Protein AF-A0AA36MLL5-F1 (afdb_monomer)

Nearest PDB structures (foldseek):
  4iwx-assembly1_A  TM=6.336E-01  e=2.672E-07  Escherichia coli K-12
  5k2m-assembly1_A  TM=6.407E-01  e=1.748E-05  Thermococcus kodakarensis KOD1
  7qyr-assembly2_E  TM=7.184E-01  e=5.346E-04  Pseudomonas aeruginosa PAO1
  8xzv-assembly1_J  TM=2.670E-01  e=4.026E-01  Spinacia oleracea
  8r6s-assembly1_Q  TM=3.166E-01  e=1.329E+00  Sinapis alba

Secondary structure (DSSP, 8-state):
-GGGT-SSSPPPSS-EEEEEE-SPTT--TTSPPEEEEEEE-SS---GGGGGGS--SS-TT--GGGS-HHHHHHHHHHHHHHHHHHHHHHTTTTPPPPP-TTPPP--S--TTPPPPPSS-S-EEEEEEE--TTSGGGSTTB-TTSSBTTHHHHHHHHHHTT-EEEEEEE----EEEEEEETTEEEEEEEEEPPTT-SS--TTTT-EEEEE-TT-GGGHHHHHHIIIIIHHHHHHHTT-TTSPPPSSEEEEEEE-SPTT--TTS--EEEEEEE-SS---GGGGGGS--SS-TT--GGGS-HHHHHHHHHHHHHHHHHHHHHHHTT----EEEEEEETTEEEEEEEEEPPTT-S---TTTT-EEEEE-TT-GGGHHHHHHIIIIIGGGSSSSSS--SS---S--EEEEEE-SPTT--TTTPPEEE-----TB---GGGGGG---TT-TT--GGGS-HHHHHHHHHHHHHHHHHHHHH-----SS-S----TTS---SS--TTPPPPPSS-SSEEEEEE---TTSGGGSTTB-TTSSBTTHHHHHHHHHHTT-EEEEEE--GGGHHHHHHHHTT-SEEEEE--TTHHHHTT--HHHHHHHHHHHHHTT-EEES-HHHHHHHSSTHHHHHTTTSTTS-TT-EEE-SHHHHHHHHHHHHTTS-EEEEESS-STTTTEEEEEETT----SSTTS----TTPEEEEEETTT--EEEEEHHHHHHHHHH-S-TTS----SSS---TTTT-GGGT--EEEEE--GGGGT-EEEEEESSSSEEEEEEEEPPTT-----TTTTPEEEE--TT-GGGTTHHHHIIIIIHHHHHHHTT-TTSPPPSSEEEEEEE-SPTT--TTT--EEEEEEE-S--B-GGGGGGS--TT-----

pLDDT: mean 73.77, std 16.88, range [24.81, 98.19]

InterPro domains:
  IPR049212 Domain of unknown function DUF6815 [PF20668] (2-45)
  IPR049212 Domain of unknown function DUF6815 [PF20668] (171-276)
  IPR049212 Domain of unknown function DUF6815 [PF20668] (327-431)
  IPR049212 Domain of unknown function DUF6815 [PF20668] (759-864)

Mean predicted aligned error: 20.18 Å

Structure (mmCIF, N/CA/C/O backbone):
data_AF-A0AA36MLL5-F1
#
_entry.id   AF-A0AA36MLL5-F1
#
loop_
_atom_site.group_PDB
_atom_site.id
_atom_site.type_symbol
_atom_site.label_atom_id
_atom_site.label_alt_id
_atom_site.label_comp_id
_atom_site.label_asym_id
_atom_site.label_entity_id
_atom_site.label_seq_id
_atom_site.pdbx_PDB_ins_code
_atom_site.Cartn_x
_atom_site.Cartn_y
_atom_site.Cartn_z
_atom_site.occupancy
_atom_site.B_iso_or_equiv
_atom_site.auth_seq_id
_atom_site.auth_comp_id
_atom_site.auth_asym_id
_atom_site.auth_atom_id
_atom_site.pdbx_PDB_model_num
ATOM 1 N N . MET A 1 1 ? 9.397 5.121 -39.415 1.00 57.44 1 MET A N 1
ATOM 2 C CA . MET A 1 1 ? 10.504 4.122 -39.312 1.00 57.44 1 MET A CA 1
ATOM 3 C C . MET A 1 1 ? 10.591 3.457 -37.919 1.00 57.44 1 MET A C 1
ATOM 5 O O . MET A 1 1 ? 11.391 3.880 -37.089 1.00 57.44 1 MET A O 1
ATOM 9 N N . PRO A 1 2 ? 9.836 2.373 -37.641 1.00 51.09 2 PRO A N 1
ATOM 10 C CA . PRO A 1 2 ? 9.684 1.831 -36.278 1.00 51.09 2 PRO A CA 1
ATOM 11 C C . PRO A 1 2 ? 10.965 1.337 -35.586 1.00 51.09 2 PRO A C 1
ATOM 13 O O . PRO A 1 2 ? 11.156 1.603 -34.405 1.00 51.09 2 PRO A O 1
ATOM 16 N N . SER A 1 3 ? 11.871 0.660 -36.302 1.00 56.84 3 SER A N 1
ATOM 17 C CA . SER A 1 3 ? 13.106 0.094 -35.722 1.00 56.84 3 SER A CA 1
ATOM 18 C C . SER A 1 3 ? 14.137 1.134 -35.260 1.00 56.84 3 SER A C 1
ATOM 20 O O . SER A 1 3 ? 15.140 0.759 -34.667 1.00 56.84 3 SER A O 1
ATOM 22 N N . LEU A 1 4 ? 13.896 2.421 -35.532 1.00 52.97 4 LEU A N 1
ATOM 23 C CA . LEU A 1 4 ? 14.713 3.552 -35.079 1.00 52.97 4 LEU A CA 1
ATOM 24 C C . LEU A 1 4 ? 13.970 4.411 -34.035 1.00 52.97 4 LEU A C 1
ATOM 26 O O . LEU A 1 4 ? 14.321 5.567 -33.835 1.00 52.97 4 LEU A O 1
ATOM 30 N N . GLY A 1 5 ? 12.883 3.905 -33.438 1.00 52.50 5 GLY A N 1
ATOM 31 C CA . GLY A 1 5 ? 12.001 4.655 -32.526 1.00 52.50 5 GLY A CA 1
ATOM 32 C C . GLY A 1 5 ? 11.088 5.676 -33.221 1.00 52.50 5 GLY A C 1
ATOM 33 O O . GLY A 1 5 ? 10.003 5.969 -32.733 1.00 52.50 5 GLY A O 1
ATOM 34 N N . LEU A 1 6 ? 11.477 6.148 -34.406 1.00 63.44 6 LEU A N 1
ATOM 35 C CA . LEU A 1 6 ? 10.752 7.104 -35.242 1.00 63.44 6 LEU A CA 1
ATOM 36 C C . LEU A 1 6 ? 9.537 6.461 -35.938 1.00 63.44 6 LEU A C 1
ATOM 38 O O . LEU A 1 6 ? 9.470 6.457 -37.162 1.00 63.44 6 LEU A O 1
ATOM 42 N N . SER A 1 7 ? 8.609 5.837 -35.209 1.00 63.00 7 SER A N 1
ATOM 43 C CA . SER A 1 7 ? 7.493 5.047 -35.766 1.00 63.00 7 SER A CA 1
ATOM 44 C C . SER A 1 7 ? 6.672 5.802 -36.817 1.00 63.00 7 SER A C 1
ATOM 46 O O . SER A 1 7 ? 6.524 5.281 -37.927 1.00 63.00 7 SER A O 1
ATOM 48 N N . GLU A 1 8 ? 6.225 7.016 -36.491 1.00 62.00 8 GLU A N 1
ATOM 49 C CA . GLU A 1 8 ? 5.323 7.842 -37.310 1.00 62.00 8 GLU A CA 1
ATOM 50 C C . GLU A 1 8 ? 6.037 8.648 -38.411 1.00 62.00 8 GLU A C 1
ATOM 52 O O . GLU A 1 8 ? 5.407 9.028 -39.397 1.00 62.00 8 GLU A O 1
ATOM 57 N N . GLU A 1 9 ? 7.357 8.839 -38.311 1.00 61.53 9 GLU A N 1
ATOM 58 C CA . GLU A 1 9 ? 8.131 9.549 -39.337 1.00 61.53 9 GLU A CA 1
ATOM 59 C C . GLU A 1 9 ? 8.191 8.763 -40.664 1.00 61.53 9 GLU A C 1
ATOM 61 O O . GLU A 1 9 ? 8.506 7.553 -40.667 1.00 61.53 9 GLU A O 1
ATOM 66 N N . PRO A 1 10 ? 7.968 9.433 -41.815 1.00 63.09 10 PRO A N 1
ATOM 67 C CA . PRO A 1 10 ? 8.173 8.835 -43.125 1.00 63.09 10 PRO A CA 1
ATOM 68 C C . PRO A 1 10 ? 9.649 8.473 -43.340 1.00 63.09 10 PRO A C 1
ATOM 70 O O . PRO A 1 10 ? 10.565 9.069 -42.779 1.00 63.09 10 PRO A O 1
ATOM 73 N N . ILE A 1 11 ? 9.891 7.480 -44.196 1.00 66.25 11 ILE A N 1
ATOM 74 C CA . ILE A 1 11 ? 11.250 7.140 -44.639 1.00 66.25 11 ILE A CA 1
ATOM 75 C C . ILE A 1 11 ? 11.827 8.349 -45.408 1.00 66.25 11 ILE A C 1
ATOM 77 O O . ILE A 1 11 ? 11.098 8.912 -46.233 1.00 66.25 11 ILE A O 1
ATOM 81 N N . PRO A 1 12 ? 13.102 8.742 -45.194 1.00 71.50 12 PRO A N 1
ATOM 82 C CA . PRO A 1 12 ? 13.738 9.832 -45.926 1.00 71.50 12 PRO A CA 1
ATOM 83 C C . PRO A 1 12 ? 13.556 9.713 -47.442 1.00 71.50 12 PRO A C 1
ATOM 85 O O . PRO A 1 12 ? 13.657 8.627 -48.013 1.00 71.50 12 PRO A O 1
ATOM 88 N N . LEU A 1 13 ? 13.319 10.846 -48.109 1.00 70.81 13 LEU A N 1
ATOM 89 C CA . LEU A 1 13 ? 13.082 10.888 -49.559 1.00 70.81 13 LEU A CA 1
ATOM 90 C C . LEU A 1 13 ? 14.293 10.429 -50.388 1.00 70.81 13 LEU A C 1
ATOM 92 O O . LEU A 1 13 ? 14.116 9.979 -51.517 1.00 70.81 13 LEU A O 1
ATOM 96 N N . TRP A 1 14 ? 15.501 10.542 -49.834 1.00 75.50 14 TRP A N 1
ATOM 97 C CA . TRP A 1 14 ? 16.741 10.031 -50.412 1.00 75.50 14 TRP A CA 1
ATOM 98 C C . TRP A 1 14 ? 17.652 9.535 -49.289 1.00 75.50 14 TRP A C 1
ATOM 100 O O . TRP A 1 14 ? 17.809 10.207 -48.269 1.00 75.50 14 TRP A O 1
ATOM 110 N N . TRP A 1 15 ? 18.224 8.352 -49.476 1.00 75.25 15 TRP A N 1
ATOM 111 C CA . TRP A 1 15 ? 19.173 7.712 -48.570 1.00 75.25 15 TRP A CA 1
ATOM 112 C C . TRP A 1 15 ? 20.009 6.705 -49.359 1.00 75.25 15 TRP A C 1
ATOM 114 O O . TRP A 1 15 ? 19.580 6.215 -50.406 1.00 75.25 15 TRP A O 1
ATOM 124 N N . THR A 1 16 ? 21.198 6.394 -48.858 1.00 69.88 16 THR A N 1
ATOM 125 C CA . THR A 1 16 ? 22.040 5.298 -49.346 1.00 69.88 16 THR A CA 1
ATOM 126 C C . THR A 1 16 ? 22.376 4.371 -48.190 1.00 69.88 16 THR A C 1
ATOM 128 O O . THR A 1 16 ? 22.281 4.743 -47.018 1.00 69.88 16 THR A O 1
ATOM 131 N N . THR A 1 17 ? 22.757 3.139 -48.506 1.00 70.12 17 THR A N 1
ATOM 132 C CA . THR A 1 17 ? 23.301 2.224 -47.509 1.00 70.12 17 THR A CA 1
ATOM 133 C C . THR A 1 17 ? 24.376 1.362 -48.144 1.00 70.12 17 THR A C 1
ATOM 135 O O . THR A 1 17 ? 24.190 0.835 -49.244 1.00 70.12 17 THR A O 1
ATOM 138 N N . ASP A 1 18 ? 25.503 1.259 -47.453 1.00 72.62 18 ASP A N 1
ATOM 139 C CA . ASP A 1 18 ? 26.677 0.550 -47.931 1.00 72.62 18 ASP A CA 1
ATOM 140 C C . ASP A 1 18 ? 26.654 -0.865 -47.363 1.00 72.62 18 ASP A C 1
ATOM 142 O O . ASP A 1 18 ? 26.704 -1.076 -46.148 1.00 72.62 18 ASP A O 1
ATOM 146 N N . PHE A 1 19 ? 26.561 -1.845 -48.257 1.00 68.81 19 PHE A N 1
ATOM 147 C CA . PHE A 1 19 ? 26.582 -3.256 -47.905 1.00 68.81 19 PHE A CA 1
ATOM 148 C C . PHE A 1 19 ? 28.019 -3.783 -47.942 1.00 68.81 19 PHE A C 1
ATOM 150 O O . PHE A 1 19 ? 28.678 -3.750 -48.980 1.00 68.81 19 PHE A O 1
ATOM 157 N N . ILE A 1 20 ? 28.489 -4.317 -46.816 1.00 76.00 20 ILE A N 1
ATOM 158 C CA . ILE A 1 20 ? 29.790 -4.981 -46.688 1.00 76.00 20 ILE A CA 1
ATOM 159 C C . ILE A 1 20 ? 29.562 -6.494 -46.731 1.00 76.00 20 ILE A C 1
ATOM 161 O O . ILE A 1 20 ? 28.720 -7.022 -46.001 1.00 76.00 20 ILE A O 1
ATOM 165 N N . LEU A 1 21 ? 30.317 -7.206 -47.568 1.00 77.19 21 LEU A N 1
ATOM 166 C CA . LEU A 1 21 ? 30.275 -8.665 -47.614 1.00 77.19 21 LEU A CA 1
ATOM 167 C C . LEU A 1 21 ? 30.910 -9.243 -46.339 1.00 77.19 21 LEU A C 1
ATOM 169 O O . LEU A 1 21 ? 32.100 -9.066 -46.095 1.00 77.19 21 LEU A O 1
ATOM 173 N N . ALA A 1 22 ? 30.107 -9.939 -45.534 1.00 79.12 22 ALA A N 1
ATOM 174 C CA . ALA A 1 22 ? 30.521 -10.583 -44.287 1.00 79.12 22 ALA A CA 1
ATOM 175 C C . ALA A 1 22 ? 30.663 -12.115 -44.408 1.00 79.12 22 ALA A C 1
ATOM 177 O O . ALA A 1 22 ? 31.065 -12.773 -43.447 1.00 79.12 22 ALA A O 1
ATOM 178 N N . SER A 1 23 ? 30.340 -12.700 -45.568 1.00 81.31 23 SER A N 1
ATOM 179 C CA . SER A 1 23 ? 30.679 -14.098 -45.865 1.00 81.31 23 SER A CA 1
ATOM 180 C C . SER A 1 23 ? 32.154 -14.245 -46.281 1.00 81.31 23 SER A C 1
ATOM 182 O O . SER A 1 23 ? 32.697 -13.336 -46.907 1.00 81.31 23 SER A O 1
ATOM 184 N N . PRO A 1 24 ? 32.809 -15.387 -45.988 1.00 81.69 24 PRO A N 1
ATOM 185 C CA . PRO A 1 24 ? 34.177 -15.659 -46.432 1.00 81.69 24 PRO A CA 1
ATOM 186 C C . PRO A 1 24 ? 34.348 -15.620 -47.957 1.00 81.69 24 PRO A C 1
ATOM 188 O O . PRO A 1 24 ? 33.437 -15.983 -48.706 1.00 81.69 24 PRO A O 1
ATOM 191 N N . GLU A 1 25 ? 35.547 -15.258 -48.413 1.00 77.56 25 GLU A N 1
ATOM 192 C CA . GLU A 1 25 ? 35.915 -15.275 -49.832 1.00 77.56 25 GLU A CA 1
ATOM 193 C C . GLU A 1 25 ? 35.703 -16.674 -50.446 1.00 77.56 25 GLU A C 1
ATOM 195 O O . GLU A 1 25 ? 36.089 -17.691 -49.867 1.00 77.56 25 GLU A O 1
ATOM 200 N N . GLY A 1 26 ? 35.049 -16.729 -51.611 1.00 72.56 26 GLY A N 1
ATOM 201 C CA . GLY A 1 26 ? 34.653 -17.983 -52.265 1.00 72.56 26 GLY A CA 1
ATOM 202 C C . GLY A 1 26 ? 33.299 -18.559 -51.824 1.00 72.56 26 GLY A C 1
ATOM 203 O O . GLY A 1 26 ? 32.918 -19.626 -52.307 1.00 72.56 26 GLY A O 1
ATOM 204 N N . THR A 1 27 ? 32.548 -17.875 -50.952 1.00 78.25 27 THR A N 1
ATOM 205 C CA . THR A 1 27 ? 31.137 -18.217 -50.683 1.00 78.25 27 THR A CA 1
ATOM 206 C C . THR A 1 27 ? 30.286 -18.021 -51.953 1.00 78.25 27 THR A C 1
ATOM 208 O O . THR A 1 27 ? 30.469 -17.018 -52.640 1.00 78.25 27 THR A O 1
ATOM 211 N N . PRO A 1 28 ? 29.352 -18.932 -52.292 1.00 83.81 28 PRO A N 1
ATOM 212 C CA . PRO A 1 28 ? 28.416 -18.731 -53.401 1.00 83.81 28 PRO A CA 1
ATOM 213 C C . PRO A 1 28 ? 27.522 -17.496 -53.208 1.00 83.81 28 PRO A C 1
ATOM 215 O O . PRO A 1 28 ? 27.044 -17.256 -52.102 1.00 83.81 28 PRO A O 1
ATOM 218 N N . ALA A 1 29 ? 27.240 -16.751 -54.283 1.00 78.75 29 ALA A N 1
ATOM 219 C CA . ALA A 1 29 ? 26.487 -15.488 -54.236 1.00 78.75 29 ALA A CA 1
ATOM 220 C C . ALA A 1 29 ? 25.054 -15.610 -53.665 1.00 78.75 29 ALA A C 1
ATOM 222 O O . ALA A 1 29 ? 24.522 -14.656 -53.107 1.00 78.75 29 ALA A O 1
ATOM 223 N N . ASP A 1 30 ? 24.429 -16.787 -53.757 1.00 82.06 30 ASP A N 1
ATOM 224 C CA . ASP A 1 30 ? 23.133 -17.115 -53.139 1.00 82.06 30 ASP A CA 1
ATOM 225 C C . ASP A 1 30 ? 23.214 -17.360 -51.617 1.00 82.06 30 ASP A C 1
ATOM 227 O O . ASP A 1 30 ? 22.189 -17.447 -50.940 1.00 82.06 30 ASP A O 1
ATOM 231 N N . GLN A 1 31 ? 24.430 -17.475 -51.079 1.00 76.06 31 GLN A N 1
ATOM 232 C CA . GLN A 1 31 ? 24.758 -17.762 -49.677 1.00 76.06 31 GLN A CA 1
ATOM 233 C C . GLN A 1 31 ? 25.617 -16.652 -49.039 1.00 76.06 31 GLN A C 1
ATOM 235 O O . GLN A 1 31 ? 26.022 -16.752 -47.875 1.00 76.06 31 GLN A O 1
ATOM 240 N N . GLU A 1 32 ? 25.891 -15.577 -49.780 1.00 85.38 32 GLU A N 1
ATOM 241 C CA . GLU A 1 32 ? 26.564 -14.389 -49.272 1.00 85.38 32 GLU A CA 1
ATOM 242 C C . GLU A 1 32 ? 25.701 -13.653 -48.242 1.00 85.38 32 GLU A C 1
ATOM 244 O O . GLU A 1 32 ? 24.533 -13.333 -48.468 1.00 85.38 32 GLU A O 1
ATOM 249 N N . LYS A 1 33 ? 26.303 -13.342 -47.094 1.00 78.62 33 LYS A N 1
ATOM 250 C CA . LYS A 1 33 ? 25.705 -12.509 -46.056 1.00 78.62 33 LYS A CA 1
ATOM 251 C C . LYS A 1 33 ? 26.320 -11.127 -46.137 1.00 78.62 33 LYS A C 1
ATOM 253 O O . LYS A 1 33 ? 27.517 -10.963 -45.920 1.00 78.62 33 LYS A O 1
ATOM 258 N N . TRP A 1 34 ? 25.479 -10.147 -46.419 1.00 80.31 34 TRP A N 1
ATOM 259 C CA . TRP A 1 34 ? 25.851 -8.744 -46.487 1.00 80.31 34 TRP A CA 1
ATOM 260 C C . TRP A 1 34 ? 25.359 -8.034 -45.222 1.00 80.31 34 TRP A C 1
ATOM 262 O O . TRP A 1 34 ? 24.202 -8.195 -44.831 1.00 80.31 34 TRP A O 1
ATOM 272 N N . ILE A 1 35 ? 26.239 -7.279 -44.567 1.00 75.69 35 ILE A N 1
ATOM 273 C CA . ILE A 1 35 ? 25.899 -6.424 -43.422 1.00 75.69 35 ILE A CA 1
ATOM 274 C C . ILE A 1 35 ? 25.800 -4.972 -43.882 1.00 75.69 35 ILE A C 1
ATOM 276 O O . ILE A 1 35 ? 26.532 -4.552 -44.775 1.00 75.69 35 ILE A O 1
ATOM 280 N N . VAL A 1 36 ? 24.915 -4.195 -43.262 1.00 64.75 36 VAL A N 1
ATOM 281 C CA . VAL A 1 36 ? 24.916 -2.736 -43.421 1.00 64.75 36 VAL A CA 1
ATOM 282 C C . VAL A 1 36 ? 26.125 -2.183 -42.668 1.00 64.75 36 VAL A C 1
ATOM 284 O O . VAL A 1 36 ? 26.209 -2.340 -41.452 1.00 64.75 36 VAL A O 1
ATOM 287 N N . GLY A 1 37 ? 27.064 -1.577 -43.395 1.00 57.53 37 GLY A N 1
ATOM 288 C CA . GLY A 1 37 ? 28.205 -0.856 -42.830 1.00 57.53 37 GLY A CA 1
ATOM 289 C C . GLY A 1 37 ? 27.846 0.586 -42.478 1.00 57.53 37 GLY A C 1
ATOM 290 O O . GLY A 1 37 ? 28.090 1.028 -41.360 1.00 57.53 37 GLY A O 1
ATOM 291 N N . GLU A 1 38 ? 27.198 1.289 -43.409 1.00 67.00 38 GLU A N 1
ATOM 292 C CA . GLU A 1 38 ? 26.656 2.635 -43.199 1.00 67.00 38 GLU A CA 1
ATOM 293 C C . GLU A 1 38 ? 25.215 2.715 -43.727 1.00 67.00 38 GLU A C 1
ATOM 295 O O . GLU A 1 38 ? 24.872 2.112 -44.746 1.00 67.00 38 GLU A O 1
ATOM 300 N N . PHE A 1 39 ? 24.361 3.475 -43.042 1.00 62.69 39 PHE A N 1
ATOM 301 C CA . PHE A 1 39 ? 23.062 3.923 -43.543 1.00 62.69 39 PHE A CA 1
ATOM 302 C C . PHE A 1 39 ? 23.027 5.442 -43.412 1.00 62.69 39 PHE A C 1
ATOM 304 O O . PHE A 1 39 ? 23.179 5.965 -42.308 1.00 62.69 39 PHE A O 1
ATOM 311 N N . ASN A 1 40 ? 22.843 6.149 -44.524 1.00 65.06 40 ASN A N 1
ATOM 312 C CA . ASN A 1 40 ? 23.022 7.593 -44.571 1.00 65.06 40 ASN A CA 1
ATOM 313 C C . ASN A 1 40 ? 21.863 8.279 -45.306 1.00 65.06 40 ASN A C 1
ATOM 315 O O . ASN A 1 40 ? 21.442 7.852 -46.379 1.00 65.06 40 ASN A O 1
ATOM 319 N N . CYS A 1 41 ? 21.344 9.361 -44.726 1.00 60.72 41 CYS A N 1
ATOM 320 C CA . CYS A 1 41 ? 20.307 10.215 -45.309 1.00 60.72 41 CYS A CA 1
ATOM 321 C C . CYS A 1 41 ? 20.654 11.717 -45.252 1.00 60.72 41 CYS A C 1
ATOM 323 O O . CYS A 1 41 ? 19.805 12.558 -45.547 1.00 60.72 41 CYS A O 1
ATOM 325 N N . SER A 1 42 ? 21.891 12.078 -44.891 1.00 57.25 42 SER A N 1
ATOM 326 C CA . SER A 1 42 ? 22.390 13.454 -44.842 1.00 57.25 42 SER A CA 1
ATOM 327 C C . SER A 1 42 ? 23.550 13.631 -45.827 1.00 57.25 42 SER A C 1
ATOM 329 O O . SER A 1 42 ? 24.522 12.887 -45.838 1.00 57.25 42 SER A O 1
ATOM 331 N N . CYS A 1 43 ? 23.445 14.616 -46.722 1.00 57.38 43 CYS A N 1
ATOM 332 C CA . CYS A 1 43 ? 24.459 14.882 -47.756 1.00 57.38 43 CYS A CA 1
ATOM 333 C C . CYS A 1 43 ? 24.792 13.699 -48.703 1.00 57.38 43 CYS A C 1
ATOM 335 O O . CYS A 1 43 ? 25.788 13.768 -49.428 1.00 57.38 43 CYS A O 1
ATOM 337 N N . VAL A 1 44 ? 23.927 12.683 -48.792 1.00 63.69 44 VAL A N 1
ATOM 338 C CA . VAL A 1 44 ? 23.941 11.619 -49.818 1.00 63.69 44 VAL A CA 1
ATOM 339 C C . VAL A 1 44 ? 23.685 12.174 -51.224 1.00 63.69 44 VAL A C 1
ATOM 341 O O . VAL A 1 44 ? 22.854 13.067 -51.403 1.00 63.69 44 VAL A O 1
ATOM 344 N N . GLY A 1 45 ? 24.446 11.734 -52.230 1.00 69.06 45 GLY A N 1
ATOM 345 C CA . GLY A 1 45 ? 24.520 12.399 -53.544 1.00 69.06 45 GLY A CA 1
ATOM 346 C C . GLY A 1 45 ? 24.120 11.536 -54.739 1.00 69.06 45 GLY A C 1
ATOM 347 O O . GLY A 1 45 ? 24.236 10.314 -54.692 1.00 69.06 45 GLY A O 1
ATOM 348 N N . ILE A 1 46 ? 23.686 12.164 -55.837 1.00 78.81 46 ILE A N 1
ATOM 349 C CA . ILE A 1 46 ? 23.536 11.465 -57.125 1.00 78.81 46 ILE A CA 1
ATOM 350 C C . ILE A 1 46 ? 24.913 11.342 -57.788 1.00 78.81 46 ILE A C 1
ATOM 352 O O . ILE A 1 46 ? 25.396 12.290 -58.409 1.00 78.81 46 ILE A O 1
ATOM 356 N N . SER A 1 47 ? 25.532 10.159 -57.736 1.00 80.12 47 SER A N 1
ATOM 357 C CA . SER A 1 47 ? 26.868 9.918 -58.312 1.00 80.12 47 SER A CA 1
ATOM 358 C C . SER A 1 47 ? 26.959 10.235 -59.814 1.00 80.12 47 SER A C 1
ATOM 360 O O . SER A 1 47 ? 28.008 10.660 -60.291 1.00 80.12 47 SER A O 1
ATOM 362 N N . LYS A 1 48 ? 25.855 10.108 -60.564 1.00 84.06 48 LYS A N 1
ATOM 363 C CA . LYS A 1 48 ? 25.785 10.491 -61.987 1.00 84.06 48 LYS A CA 1
ATOM 364 C C . LYS A 1 48 ? 25.965 11.997 -62.239 1.00 84.06 48 LYS A C 1
ATOM 366 O O . LYS A 1 48 ? 26.357 12.392 -63.329 1.00 84.06 48 LYS A O 1
ATOM 371 N N . CYS A 1 49 ? 25.768 12.842 -61.227 1.00 84.38 49 CYS A N 1
ATOM 372 C CA . CYS A 1 49 ? 25.999 14.285 -61.311 1.00 84.38 49 CYS A CA 1
ATOM 373 C C . CYS A 1 49 ? 27.450 14.702 -60.987 1.00 84.38 49 CYS A C 1
ATOM 375 O O . CYS A 1 49 ? 27.760 15.889 -61.057 1.00 84.38 49 CYS A O 1
ATOM 377 N N . LEU A 1 50 ? 28.363 13.771 -60.660 1.00 82.81 50 LEU A N 1
ATOM 378 C CA . LEU A 1 50 ? 29.747 14.086 -60.251 1.00 82.81 50 LEU A CA 1
ATOM 379 C C . LEU A 1 50 ? 30.601 14.791 -61.324 1.00 82.81 50 LEU A C 1
ATOM 381 O O . LEU A 1 50 ? 31.661 15.322 -60.998 1.00 82.81 50 LEU A O 1
ATOM 385 N N . ALA A 1 51 ? 30.157 14.831 -62.582 1.00 83.38 51 ALA A N 1
ATOM 386 C CA . ALA A 1 51 ? 30.783 15.646 -63.626 1.00 83.38 51 ALA A CA 1
ATOM 387 C C . ALA A 1 51 ? 30.551 17.163 -63.437 1.00 83.38 51 ALA A C 1
ATOM 389 O O . ALA A 1 51 ? 31.326 17.965 -63.946 1.00 83.38 51 ALA A O 1
ATOM 390 N N . ALA A 1 52 ? 29.530 17.561 -62.667 1.00 80.94 52 ALA A N 1
ATOM 391 C CA . ALA A 1 52 ? 29.252 18.956 -62.314 1.00 80.94 52 ALA A CA 1
ATOM 392 C C . ALA A 1 52 ? 29.997 19.443 -61.055 1.00 80.94 52 ALA A C 1
ATOM 394 O O . ALA A 1 52 ? 29.868 20.612 -60.684 1.00 80.94 52 ALA A O 1
ATOM 395 N N . TYR A 1 53 ? 30.735 18.570 -60.367 1.00 81.25 53 TYR A N 1
ATOM 396 C CA . TYR A 1 53 ? 31.483 18.903 -59.155 1.00 81.25 53 TYR A CA 1
ATOM 397 C C . TYR A 1 53 ? 32.841 19.539 -59.499 1.00 81.25 53 TYR A C 1
ATOM 399 O O . TYR A 1 53 ? 33.630 18.951 -60.239 1.00 81.25 53 TYR A O 1
ATOM 407 N N . CYS A 1 54 ? 33.121 20.727 -58.950 1.00 73.69 54 CYS A N 1
ATOM 408 C CA . CYS A 1 54 ? 34.381 21.436 -59.175 1.00 73.69 54 CYS A CA 1
ATOM 409 C C . CYS A 1 54 ? 35.567 20.761 -58.477 1.00 73.69 54 CYS A C 1
ATOM 411 O O . CYS A 1 54 ? 35.572 20.598 -57.258 1.00 73.69 54 CYS A O 1
ATOM 413 N N . LYS A 1 55 ? 36.614 20.475 -59.253 1.00 76.00 55 LYS A N 1
ATOM 414 C CA . LYS A 1 55 ? 37.916 19.971 -58.788 1.00 76.00 55 LYS A CA 1
ATOM 415 C C . LYS A 1 55 ? 39.033 20.884 -59.299 1.00 76.00 55 LYS A C 1
ATOM 417 O O . LYS A 1 55 ? 38.784 21.748 -60.139 1.00 76.00 55 LYS A O 1
ATOM 422 N N . ASP A 1 56 ? 40.265 20.673 -58.844 1.00 74.88 56 ASP A N 1
ATOM 423 C CA . ASP A 1 56 ? 41.418 21.505 -59.228 1.00 74.88 56 ASP A CA 1
ATOM 424 C C . ASP A 1 56 ? 41.727 21.471 -60.739 1.00 74.88 56 ASP A C 1
ATOM 426 O O . ASP A 1 56 ? 42.176 22.468 -61.305 1.00 74.88 56 ASP A O 1
ATOM 430 N N . ASP A 1 57 ? 41.449 20.347 -61.408 1.00 76.69 57 ASP A N 1
ATOM 431 C CA . ASP A 1 57 ? 41.596 20.162 -62.861 1.00 76.69 57 ASP A CA 1
ATOM 432 C C . ASP A 1 57 ? 40.384 20.661 -63.672 1.00 76.69 57 ASP A C 1
ATOM 434 O O . ASP A 1 57 ? 40.501 20.999 -64.851 1.00 76.69 57 ASP A O 1
ATOM 438 N N . THR A 1 58 ? 39.220 20.748 -63.028 1.00 76.12 58 THR A N 1
ATOM 439 C CA . THR A 1 58 ? 37.919 21.098 -63.611 1.00 76.12 58 THR A CA 1
ATOM 440 C C . THR A 1 58 ? 37.213 22.206 -62.800 1.00 76.12 58 THR A C 1
ATOM 442 O O . THR A 1 58 ? 36.046 22.076 -62.422 1.00 76.12 58 THR A O 1
ATOM 445 N N . PRO A 1 59 ? 37.872 23.357 -62.537 1.00 77.81 59 PRO A N 1
ATOM 446 C CA . PRO A 1 59 ? 37.394 24.352 -61.568 1.00 77.81 59 PRO A CA 1
ATOM 447 C C . PRO A 1 59 ? 36.136 25.116 -62.007 1.00 77.81 59 PRO A C 1
ATOM 449 O O . PRO A 1 59 ? 35.535 25.821 -61.199 1.00 77.81 59 PRO A O 1
ATOM 452 N N . GLN A 1 60 ? 35.733 25.002 -63.276 1.00 78.94 60 GLN A N 1
ATOM 453 C CA . GLN A 1 60 ? 34.513 25.614 -63.820 1.00 78.94 60 GLN A CA 1
ATOM 454 C C . GLN A 1 60 ? 33.388 24.597 -64.082 1.00 78.94 60 GLN A C 1
ATOM 456 O O . GLN A 1 60 ? 32.405 24.950 -64.730 1.00 78.94 60 GLN A O 1
ATOM 461 N N . ALA A 1 61 ? 33.509 23.363 -63.573 1.00 81.50 61 ALA A N 1
ATOM 462 C CA . ALA A 1 61 ? 32.489 22.327 -63.720 1.00 81.50 61 ALA A CA 1
ATOM 463 C C . ALA A 1 61 ? 31.093 22.805 -63.276 1.00 81.50 61 ALA A C 1
ATOM 465 O O . ALA A 1 61 ? 30.925 23.617 -62.353 1.00 81.50 61 ALA A O 1
ATOM 466 N N . SER A 1 62 ? 30.077 22.332 -63.988 1.00 81.69 62 SER A N 1
ATOM 467 C CA . SER A 1 62 ? 28.708 22.815 -63.888 1.00 81.69 62 SER A CA 1
ATOM 468 C C . SER A 1 62 ? 27.702 21.738 -64.296 1.00 81.69 62 SER A C 1
ATOM 470 O O . SER A 1 62 ? 28.044 20.716 -64.884 1.00 81.69 62 SER A O 1
ATOM 472 N N . PHE A 1 63 ? 26.417 22.010 -64.072 1.00 79.69 63 PHE A N 1
ATOM 473 C CA . PHE A 1 63 ? 25.311 21.172 -64.549 1.00 79.69 63 PHE A CA 1
ATOM 474 C C . PHE A 1 63 ? 25.357 20.861 -66.065 1.00 79.69 63 PHE A C 1
ATOM 476 O O . PHE A 1 63 ? 24.782 19.868 -66.502 1.00 79.69 63 PHE A O 1
ATOM 483 N N . LYS A 1 64 ? 26.037 21.684 -66.880 1.00 82.62 64 LYS A N 1
ATOM 484 C CA . LYS A 1 64 ? 26.170 21.478 -68.337 1.00 82.62 64 LYS A CA 1
ATOM 485 C C . LYS A 1 64 ? 27.193 20.406 -68.717 1.00 82.62 64 LYS A C 1
ATOM 487 O O . LYS A 1 64 ? 27.184 19.960 -69.859 1.00 82.62 64 LYS A O 1
ATOM 492 N N . ASP A 1 65 ? 28.061 20.028 -67.784 1.00 86.12 65 ASP A N 1
ATOM 493 C CA . ASP A 1 65 ? 29.165 19.090 -67.997 1.00 86.12 65 ASP A CA 1
ATOM 494 C C . ASP A 1 65 ? 28.757 17.637 -67.667 1.00 86.12 65 ASP A C 1
ATOM 496 O O . ASP A 1 65 ? 29.521 16.699 -67.889 1.00 86.12 65 ASP A O 1
ATOM 500 N N . ILE A 1 66 ? 27.523 17.435 -67.183 1.00 85.81 66 ILE A N 1
ATOM 501 C CA . ILE A 1 66 ? 26.903 16.117 -66.993 1.00 85.81 66 ILE A CA 1
ATOM 502 C C . ILE A 1 66 ? 26.517 15.534 -68.361 1.00 85.81 66 ILE A C 1
ATOM 504 O O . ILE A 1 66 ? 25.812 16.174 -69.145 1.00 85.81 66 ILE A O 1
ATOM 508 N N . ALA A 1 67 ? 26.943 14.299 -68.641 1.00 89.19 67 ALA A N 1
ATOM 509 C CA . ALA A 1 67 ? 26.591 13.596 -69.872 1.00 89.19 67 ALA A CA 1
ATOM 510 C C . ALA A 1 67 ? 25.068 13.384 -69.991 1.00 89.19 67 ALA A C 1
ATOM 512 O O . ALA A 1 67 ? 24.374 13.191 -68.996 1.00 89.19 67 ALA A O 1
ATOM 513 N N . ALA A 1 68 ? 24.534 13.393 -71.217 1.00 84.62 68 ALA A N 1
ATOM 514 C CA . ALA A 1 68 ? 23.085 13.417 -71.445 1.00 84.62 68 ALA A CA 1
ATOM 515 C C . ALA A 1 68 ? 22.332 12.207 -70.852 1.00 84.62 68 ALA A C 1
ATOM 517 O O . ALA A 1 68 ? 21.228 12.377 -70.332 1.00 84.62 68 ALA A O 1
ATOM 518 N N . ASP A 1 69 ? 22.922 11.009 -70.893 1.00 82.38 69 ASP A N 1
ATOM 519 C CA . ASP A 1 69 ? 22.322 9.802 -70.312 1.00 82.38 69 ASP A CA 1
ATOM 520 C C . ASP A 1 69 ? 22.416 9.785 -68.777 1.00 82.38 69 ASP A C 1
ATOM 522 O O . ASP A 1 69 ? 21.429 9.480 -68.109 1.00 82.38 69 ASP A O 1
ATOM 526 N N . ASP A 1 70 ? 23.545 10.218 -68.207 1.00 86.75 70 ASP A N 1
ATOM 527 C CA . ASP A 1 70 ? 23.720 10.386 -66.756 1.00 86.75 70 ASP A CA 1
ATOM 528 C C . ASP A 1 70 ? 22.768 11.446 -66.181 1.00 86.75 70 ASP A C 1
ATOM 530 O O . ASP A 1 70 ? 22.163 11.245 -65.127 1.00 86.75 70 ASP A O 1
ATOM 534 N N . LEU A 1 71 ? 22.559 12.550 -66.905 1.00 83.25 71 LEU A N 1
ATOM 535 C CA . LEU A 1 71 ? 21.602 13.596 -66.545 1.00 83.25 71 LEU A CA 1
ATOM 536 C C . LEU A 1 71 ? 20.149 13.102 -66.632 1.00 83.25 71 LEU A C 1
ATOM 538 O O . LEU A 1 71 ? 19.316 13.463 -65.799 1.00 83.25 71 LEU A O 1
ATOM 542 N N . LYS A 1 72 ? 19.831 12.265 -67.623 1.00 83.00 72 LYS A N 1
ATOM 543 C CA . LYS A 1 72 ? 18.513 11.632 -67.775 1.00 83.00 72 LYS A CA 1
ATOM 544 C C . LYS A 1 72 ? 18.234 10.639 -66.641 1.00 83.00 72 LYS A C 1
ATOM 546 O O . LYS A 1 72 ? 17.115 10.600 -66.128 1.00 83.00 72 LYS A O 1
ATOM 551 N N . GLU A 1 73 ? 19.240 9.882 -66.215 1.00 82.31 73 GLU A N 1
ATOM 552 C CA . GLU A 1 73 ? 19.158 9.000 -65.049 1.00 82.31 73 GLU A CA 1
ATOM 553 C C . GLU A 1 73 ? 18.976 9.812 -63.753 1.00 82.31 73 GLU A C 1
ATOM 555 O O . GLU A 1 73 ? 18.024 9.584 -63.008 1.00 82.31 73 GLU A O 1
ATOM 560 N N . ALA A 1 74 ? 19.789 10.854 -63.544 1.00 83.00 74 ALA A N 1
ATOM 561 C CA . ALA A 1 74 ? 19.668 11.770 -62.408 1.00 83.00 74 ALA A CA 1
ATOM 562 C C . ALA A 1 74 ? 18.293 12.459 -62.327 1.00 83.00 74 ALA A C 1
ATOM 564 O O . ALA A 1 74 ? 17.707 12.565 -61.248 1.00 83.00 74 ALA A O 1
ATOM 565 N N . GLN A 1 75 ? 17.742 12.894 -63.466 1.00 83.94 75 GLN A N 1
ATOM 566 C CA . GLN A 1 75 ? 16.389 13.450 -63.534 1.00 83.94 75 GLN A CA 1
ATOM 567 C C . GLN A 1 75 ? 15.323 12.392 -63.213 1.00 83.94 75 GLN A C 1
ATOM 569 O O . GLN A 1 75 ? 14.321 12.737 -62.598 1.00 83.94 75 GLN A O 1
ATOM 574 N N . THR A 1 76 ? 15.545 11.117 -63.551 1.00 81.81 76 THR A N 1
ATOM 575 C CA . THR A 1 76 ? 14.624 10.017 -63.205 1.00 81.81 76 THR A CA 1
ATOM 576 C C . THR A 1 76 ? 14.565 9.797 -61.688 1.00 81.81 76 THR A C 1
ATOM 578 O O . THR A 1 76 ? 13.474 9.642 -61.139 1.00 81.81 76 THR A O 1
ATOM 581 N N . TYR A 1 77 ? 15.705 9.860 -60.987 1.00 82.75 77 TYR A N 1
ATOM 582 C CA . TYR A 1 77 ? 15.731 9.831 -59.517 1.00 82.75 77 TYR A CA 1
ATOM 583 C C . TYR A 1 77 ? 15.036 11.063 -58.912 1.00 82.75 77 TYR A C 1
ATOM 585 O O . TYR A 1 77 ? 14.194 10.921 -58.024 1.00 82.75 77 TYR A O 1
ATOM 593 N N . GLY A 1 78 ? 15.302 12.260 -59.449 1.00 79.31 78 GLY A N 1
ATOM 594 C CA . GLY A 1 78 ? 14.623 13.494 -59.040 1.00 79.31 78 GLY A CA 1
ATOM 595 C C . GLY A 1 78 ? 13.099 13.428 -59.204 1.00 79.31 78 GLY A C 1
ATOM 596 O O . GLY A 1 78 ? 12.365 13.729 -58.264 1.00 79.31 78 GLY A O 1
ATOM 597 N N . ASP A 1 79 ? 12.610 12.987 -60.364 1.00 79.62 79 ASP A N 1
ATOM 598 C CA . ASP A 1 79 ? 11.176 12.878 -60.676 1.00 79.62 79 ASP A CA 1
ATOM 599 C C . ASP A 1 79 ? 10.473 11.853 -59.770 1.00 79.62 79 ASP A C 1
ATOM 601 O O . ASP A 1 79 ? 9.346 12.081 -59.315 1.00 79.62 79 ASP A O 1
ATOM 605 N N . MET A 1 80 ? 11.159 10.754 -59.432 1.00 77.94 80 MET A N 1
ATOM 606 C CA . MET A 1 80 ? 10.675 9.775 -58.459 1.00 77.94 80 MET A CA 1
ATOM 607 C C . MET A 1 80 ? 10.561 10.384 -57.054 1.00 77.94 80 MET A C 1
ATOM 609 O O . MET A 1 80 ? 9.525 10.228 -56.407 1.00 77.94 80 MET A O 1
ATOM 613 N N . MET A 1 81 ? 11.577 11.125 -56.598 1.00 77.19 81 MET A N 1
AT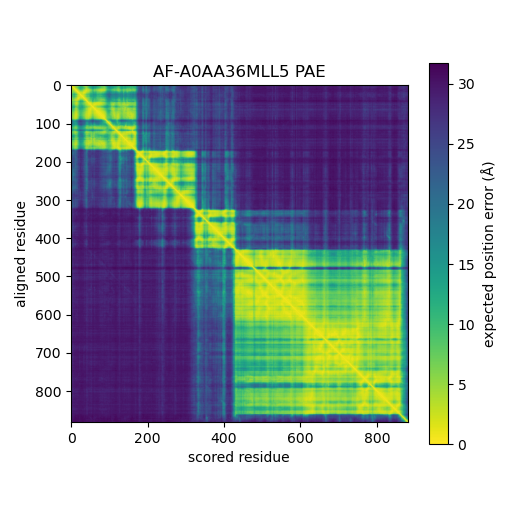OM 614 C CA . MET A 1 81 ? 11.550 11.818 -55.304 1.00 77.19 81 MET A CA 1
ATOM 615 C C . MET A 1 81 ? 10.455 12.883 -55.232 1.00 77.19 81 MET A C 1
ATOM 617 O O . MET A 1 81 ? 9.741 12.942 -54.235 1.00 77.19 81 MET A O 1
ATOM 621 N N . GLY A 1 82 ? 10.276 13.687 -56.285 1.00 73.75 82 GLY A N 1
ATOM 622 C CA . GLY A 1 82 ? 9.200 14.679 -56.362 1.00 73.75 82 GLY A CA 1
ATOM 623 C C . GLY A 1 82 ? 7.815 14.040 -56.264 1.00 73.75 82 GLY A C 1
ATOM 624 O O . GLY A 1 82 ? 6.970 14.500 -55.497 1.00 73.75 82 GLY A O 1
ATOM 625 N N . SER A 1 83 ? 7.616 12.919 -56.963 1.00 75.50 83 SER A N 1
ATOM 626 C CA . SER A 1 83 ? 6.373 12.138 -56.911 1.00 75.50 83 SER A CA 1
ATOM 627 C C . SER A 1 83 ? 6.107 11.540 -55.521 1.00 75.50 83 SER A C 1
ATOM 629 O O . SER A 1 83 ? 4.963 11.495 -55.073 1.00 75.50 83 SER A O 1
ATOM 631 N N . LYS A 1 84 ? 7.155 11.092 -54.813 1.00 76.06 84 LYS A N 1
ATOM 632 C CA . LYS A 1 84 ? 7.044 10.583 -53.434 1.00 76.06 84 LYS A CA 1
ATOM 633 C C . LYS A 1 84 ? 6.784 11.695 -52.418 1.00 76.06 84 LYS A C 1
ATOM 635 O O . LYS A 1 84 ? 5.961 11.502 -51.531 1.00 76.06 84 LYS A O 1
ATOM 640 N N . ALA A 1 85 ? 7.431 12.848 -52.569 1.00 72.19 85 ALA A N 1
ATOM 641 C CA . ALA A 1 85 ? 7.226 14.009 -51.708 1.00 72.19 85 ALA A CA 1
ATOM 642 C C . ALA A 1 85 ? 5.797 14.560 -51.816 1.00 72.19 85 ALA A C 1
ATOM 644 O O . ALA A 1 85 ? 5.173 14.816 -50.788 1.00 72.19 85 ALA A O 1
ATOM 645 N N . LEU A 1 86 ? 5.249 14.660 -53.034 1.00 71.75 86 LEU A N 1
ATOM 646 C CA . LEU A 1 86 ? 3.853 15.056 -53.241 1.00 71.75 86 LEU A CA 1
ATOM 647 C C . LEU A 1 86 ? 2.889 14.114 -52.502 1.00 71.75 86 LEU A C 1
ATOM 649 O O . LEU A 1 86 ? 2.065 14.579 -51.725 1.00 71.75 86 LEU A O 1
ATOM 653 N N . GLY A 1 87 ? 3.053 12.795 -52.661 1.00 69.00 87 GLY A N 1
ATOM 654 C CA . GLY A 1 87 ? 2.190 11.804 -52.007 1.00 69.00 87 GLY A CA 1
ATOM 655 C C . GLY A 1 87 ? 2.258 11.790 -50.471 1.00 69.00 87 GLY A C 1
ATOM 656 O O . GLY A 1 87 ? 1.340 11.279 -49.836 1.00 69.00 87 GLY A O 1
ATOM 657 N N . ILE A 1 88 ? 3.312 12.355 -49.869 1.00 68.62 88 ILE A N 1
ATOM 658 C CA . ILE A 1 88 ? 3.398 12.593 -48.417 1.00 68.62 88 ILE A CA 1
ATOM 659 C C . ILE A 1 88 ? 2.659 13.891 -48.043 1.00 68.62 88 ILE A C 1
ATOM 661 O O . ILE A 1 88 ? 1.928 13.920 -47.056 1.00 68.62 88 ILE A O 1
ATOM 665 N N . LEU A 1 89 ? 2.804 14.956 -48.839 1.00 67.56 89 LEU A N 1
ATOM 666 C CA . LEU A 1 89 ? 2.181 16.263 -48.584 1.00 67.56 89 LEU A CA 1
ATOM 667 C C . LEU A 1 89 ? 0.658 16.264 -48.803 1.00 67.56 89 LEU A C 1
ATOM 669 O O . LEU A 1 89 ? -0.065 16.874 -48.009 1.00 67.56 89 LEU A O 1
ATOM 673 N N . ASP A 1 90 ? 0.167 15.536 -49.811 1.00 66.81 90 ASP A N 1
ATOM 674 C CA . ASP A 1 90 ? -1.267 15.333 -50.072 1.00 66.81 90 ASP A CA 1
ATOM 675 C C . ASP A 1 90 ? -1.976 14.671 -48.873 1.00 66.81 90 ASP A C 1
ATOM 677 O O . ASP A 1 90 ? -3.128 14.984 -48.573 1.00 66.81 90 ASP A O 1
ATOM 681 N N . ALA A 1 91 ? -1.277 13.791 -48.145 1.00 56.88 91 ALA A N 1
ATOM 682 C CA . ALA A 1 91 ? -1.794 13.129 -46.947 1.00 56.88 91 ALA A CA 1
ATOM 683 C C . ALA A 1 91 ? -1.794 14.027 -45.690 1.00 56.88 91 ALA A C 1
ATOM 685 O O . ALA A 1 91 ? -2.468 13.702 -44.714 1.00 56.88 91 ALA A O 1
ATOM 686 N N . ALA A 1 92 ? -1.057 15.146 -45.704 1.00 54.38 92 ALA A N 1
ATOM 687 C CA . ALA A 1 92 ? -0.755 15.965 -44.524 1.00 54.38 92 ALA A CA 1
ATOM 688 C C . ALA A 1 92 ? -1.428 17.358 -44.503 1.00 54.38 92 ALA A C 1
ATOM 690 O O . ALA A 1 92 ? -1.243 18.114 -43.550 1.00 54.38 92 ALA A O 1
ATOM 691 N N . ALA A 1 93 ? -2.204 17.716 -45.536 1.00 51.66 93 ALA A N 1
ATOM 692 C CA . ALA A 1 93 ? -3.052 18.922 -45.591 1.00 51.66 93 ALA A CA 1
ATOM 693 C C . ALA A 1 93 ? -2.357 20.266 -45.227 1.00 51.66 93 ALA A C 1
ATOM 695 O O . ALA A 1 93 ? -2.979 21.178 -44.675 1.00 51.66 93 ALA A O 1
ATOM 696 N N . CYS A 1 94 ? -1.061 20.403 -45.529 1.00 52.88 94 CYS A N 1
ATOM 697 C CA . CYS A 1 94 ? -0.239 21.537 -45.089 1.00 52.88 94 CYS A CA 1
ATOM 698 C C . CYS A 1 94 ? -0.568 22.884 -45.772 1.00 52.88 94 CYS A C 1
ATOM 700 O O . CYS A 1 94 ? -0.965 22.939 -46.935 1.00 52.88 94 CYS A O 1
ATOM 702 N N . GLN A 1 95 ? -0.325 23.989 -45.053 1.00 46.19 95 GLN A N 1
ATOM 703 C CA . GLN A 1 95 ? -0.505 25.370 -45.532 1.00 46.19 95 GLN A CA 1
ATOM 704 C C . GLN A 1 95 ? 0.788 25.968 -46.142 1.00 46.19 95 GLN A C 1
ATOM 706 O O . GLN A 1 95 ? 1.885 25.526 -45.796 1.00 46.19 95 GLN A O 1
ATOM 711 N N . PRO A 1 96 ? 0.709 26.990 -47.023 1.00 46.97 96 PRO A N 1
ATOM 712 C CA . PRO A 1 96 ? 1.888 27.548 -47.693 1.00 46.97 96 PRO A CA 1
ATOM 713 C C . PRO A 1 96 ? 2.748 28.450 -46.793 1.00 46.97 96 PRO A C 1
ATOM 715 O O . PRO A 1 96 ? 2.240 29.364 -46.147 1.00 46.97 96 PRO A O 1
ATOM 718 N N . VAL A 1 97 ? 4.071 28.279 -46.861 1.00 47.47 97 VAL A N 1
ATOM 719 C CA . VAL A 1 97 ? 5.072 29.128 -46.184 1.00 47.47 97 VAL A CA 1
ATOM 720 C C . VAL A 1 97 ? 5.608 30.213 -47.137 1.00 47.47 97 VAL A C 1
ATOM 722 O O . VAL A 1 97 ? 5.617 30.027 -48.360 1.00 47.47 97 VAL A O 1
ATOM 725 N N . ASP A 1 98 ? 6.049 31.357 -46.600 1.00 44.06 98 ASP A N 1
ATOM 726 C CA . ASP A 1 98 ? 6.825 32.361 -47.344 1.00 44.06 98 ASP A CA 1
ATOM 727 C C . ASP A 1 98 ? 8.328 32.255 -47.036 1.00 44.06 98 ASP A C 1
ATOM 729 O O . ASP A 1 98 ? 8.738 32.047 -45.897 1.00 44.06 98 ASP A O 1
ATOM 733 N N . VAL A 1 99 ? 9.143 32.405 -48.078 1.00 45.31 99 VAL A N 1
ATOM 734 C CA . VAL A 1 99 ? 10.611 32.276 -48.073 1.00 45.31 99 VAL A CA 1
ATOM 735 C C . VAL A 1 99 ? 11.300 33.512 -48.673 1.00 45.31 99 VAL A C 1
ATOM 737 O O . VAL A 1 99 ? 12.495 33.488 -48.965 1.00 45.31 99 VAL A O 1
ATOM 740 N N . SER A 1 100 ? 10.547 34.600 -48.873 1.00 48.16 100 SER A N 1
ATOM 741 C CA . SER A 1 100 ? 11.000 35.855 -49.491 1.00 48.16 100 SER A CA 1
ATOM 742 C C . SER A 1 100 ? 12.167 36.551 -48.771 1.00 48.16 100 SER A C 1
ATOM 744 O O . SER A 1 100 ? 12.869 37.353 -49.385 1.00 48.16 100 SER A O 1
ATOM 746 N N . SER A 1 101 ? 12.402 36.228 -47.497 1.00 44.28 101 SER A N 1
ATOM 747 C CA . SER A 1 101 ? 13.417 36.829 -46.623 1.00 44.28 101 SER A CA 1
ATOM 748 C C . SER A 1 101 ? 14.799 36.156 -46.664 1.00 44.28 101 SER A C 1
ATOM 750 O O . SER A 1 101 ? 15.718 36.624 -45.993 1.00 44.28 101 SER A O 1
ATOM 752 N N . LEU A 1 102 ? 14.967 35.060 -47.414 1.00 44.81 102 LEU A N 1
ATOM 753 C CA . LEU A 1 102 ? 16.178 34.231 -47.373 1.00 44.81 102 LEU A CA 1
ATOM 754 C C . LEU A 1 102 ? 17.253 34.664 -48.385 1.00 44.81 102 LEU A C 1
ATOM 756 O O . LEU A 1 102 ? 17.001 34.808 -49.584 1.00 44.81 102 LEU A O 1
ATOM 760 N N . THR A 1 103 ? 18.488 34.810 -47.901 1.00 47.16 103 THR A N 1
ATOM 761 C CA . THR A 1 103 ? 19.654 35.219 -48.698 1.00 47.16 103 THR A CA 1
ATOM 762 C C . THR A 1 103 ? 20.024 34.166 -49.745 1.00 47.16 103 THR A C 1
ATOM 764 O O . THR A 1 103 ? 20.357 33.029 -49.416 1.00 47.16 103 THR A O 1
ATOM 767 N N . ARG A 1 104 ? 20.038 34.563 -51.021 1.00 54.22 104 ARG A N 1
ATOM 768 C CA . ARG A 1 104 ? 20.492 33.726 -52.142 1.00 54.22 104 ARG A CA 1
ATOM 769 C C . ARG A 1 104 ? 21.965 34.009 -52.435 1.00 54.22 104 ARG A C 1
ATOM 771 O O . ARG A 1 104 ? 22.312 35.152 -52.715 1.00 54.22 104 ARG A O 1
ATOM 778 N N . VAL A 1 105 ? 22.814 32.980 -52.363 1.00 55.88 105 VAL A N 1
ATOM 779 C CA . VAL A 1 105 ? 24.285 33.122 -52.468 1.00 55.88 105 VAL A CA 1
ATOM 780 C C . VAL A 1 105 ? 24.839 32.605 -53.807 1.00 55.88 105 VAL A C 1
ATOM 782 O O . VAL A 1 105 ? 25.921 33.012 -54.227 1.00 55.88 105 VAL A O 1
ATOM 785 N N . ALA A 1 106 ? 24.095 31.751 -54.515 1.00 57.03 106 ALA A N 1
ATOM 786 C CA . ALA A 1 106 ? 24.500 31.235 -55.823 1.00 57.03 106 ALA A CA 1
ATOM 787 C C . ALA A 1 106 ? 24.478 32.291 -56.945 1.00 57.03 106 ALA A C 1
ATOM 789 O O . ALA A 1 106 ? 23.667 33.218 -56.948 1.00 57.03 106 ALA A O 1
ATOM 790 N N . LYS A 1 107 ? 25.357 32.094 -57.935 1.00 62.81 107 LYS A N 1
ATOM 791 C CA . LYS A 1 107 ? 25.581 33.004 -59.074 1.00 62.81 107 LYS A CA 1
ATOM 792 C C . LYS A 1 107 ? 24.482 32.922 -60.141 1.00 62.81 107 LYS A C 1
ATOM 794 O O . LYS A 1 107 ? 24.179 33.922 -60.783 1.00 62.81 107 LYS A O 1
ATOM 799 N N . ASP A 1 108 ? 23.904 31.737 -60.335 1.00 66.88 108 ASP A N 1
ATOM 800 C CA . ASP A 1 108 ? 22.798 31.475 -61.260 1.00 66.88 108 ASP A CA 1
ATOM 801 C C . ASP A 1 108 ? 21.950 30.271 -60.795 1.00 66.88 108 ASP A C 1
ATOM 803 O O . ASP A 1 108 ? 22.165 29.720 -59.714 1.00 66.88 108 ASP A O 1
ATOM 807 N N . PHE A 1 109 ? 20.967 29.878 -61.611 1.00 72.12 109 PHE A N 1
ATOM 808 C CA . PHE A 1 109 ? 20.136 28.681 -61.424 1.00 72.12 109 PHE A CA 1
ATOM 809 C C . PHE A 1 109 ? 20.116 27.821 -62.704 1.00 72.12 109 PHE A C 1
ATOM 811 O O . PHE A 1 109 ? 19.063 27.362 -63.148 1.00 72.12 109 PHE A O 1
ATOM 818 N N . ALA A 1 110 ? 21.270 27.658 -63.360 1.00 74.56 110 ALA A N 1
ATOM 819 C CA . ALA A 1 110 ? 21.377 26.928 -64.621 1.00 74.56 110 ALA A CA 1
ATOM 820 C C . ALA A 1 110 ? 20.850 25.484 -64.503 1.00 74.56 110 ALA A C 1
ATOM 822 O O . ALA A 1 110 ? 21.283 24.719 -63.646 1.00 74.56 110 ALA A O 1
ATOM 823 N N . GLY A 1 111 ? 19.918 25.116 -65.390 1.00 74.88 111 GLY A N 1
ATOM 824 C CA . GLY A 1 111 ? 19.276 23.797 -65.414 1.00 74.88 111 GLY A CA 1
ATOM 825 C C . GLY A 1 111 ? 17.989 23.674 -64.589 1.00 74.88 111 GLY A C 1
ATOM 826 O O . GLY A 1 111 ? 17.270 22.688 -64.759 1.00 74.88 111 GLY A O 1
ATOM 827 N N . LEU A 1 112 ? 17.660 24.660 -63.744 1.00 82.50 112 LEU A N 1
ATOM 828 C CA . LEU A 1 112 ? 16.401 24.681 -62.996 1.00 82.50 112 LEU A CA 1
ATOM 829 C C . LEU A 1 112 ? 15.217 24.974 -63.935 1.00 82.50 112 LEU A C 1
ATOM 831 O O . LEU A 1 112 ? 15.263 25.905 -64.744 1.00 82.50 112 LEU A O 1
ATOM 835 N N . ARG A 1 113 ? 14.144 24.188 -63.824 1.00 81.06 113 ARG A N 1
ATOM 836 C CA . ARG A 1 113 ? 12.907 24.366 -64.600 1.00 81.06 113 ARG A CA 1
ATOM 837 C C . ARG A 1 113 ? 12.135 25.620 -64.148 1.00 81.06 113 ARG A C 1
ATOM 839 O O . ARG A 1 113 ? 12.243 26.024 -62.987 1.00 81.06 113 ARG A O 1
ATOM 846 N N . PRO A 1 114 ? 11.330 26.244 -65.031 1.00 80.69 114 PRO A N 1
ATOM 847 C CA . PRO A 1 114 ? 10.399 27.294 -64.627 1.00 80.69 114 PRO A CA 1
ATOM 848 C C . PRO A 1 114 ? 9.437 26.791 -63.546 1.00 80.69 114 PRO A C 1
ATOM 850 O O . PRO A 1 114 ? 8.898 25.692 -63.656 1.00 80.69 114 PRO A O 1
ATOM 853 N N . GLN A 1 115 ? 9.206 27.607 -62.518 1.00 77.56 115 GLN A N 1
ATOM 854 C CA . GLN A 1 115 ? 8.232 27.303 -61.465 1.00 77.56 115 GLN A CA 1
ATOM 855 C C . GLN A 1 115 ? 6.807 27.323 -62.057 1.00 77.56 115 GLN A C 1
ATOM 857 O O . GLN A 1 115 ? 6.529 28.206 -62.879 1.00 77.56 115 GLN A O 1
ATOM 862 N N . PRO A 1 116 ? 5.888 26.422 -61.661 1.00 72.44 116 PRO A N 1
ATOM 863 C CA . PRO A 1 116 ? 4.527 26.442 -62.188 1.00 72.44 116 PRO A CA 1
ATOM 864 C C . PRO A 1 116 ? 3.768 27.694 -61.716 1.00 72.44 116 PRO A C 1
ATOM 866 O O . PRO A 1 116 ? 3.953 28.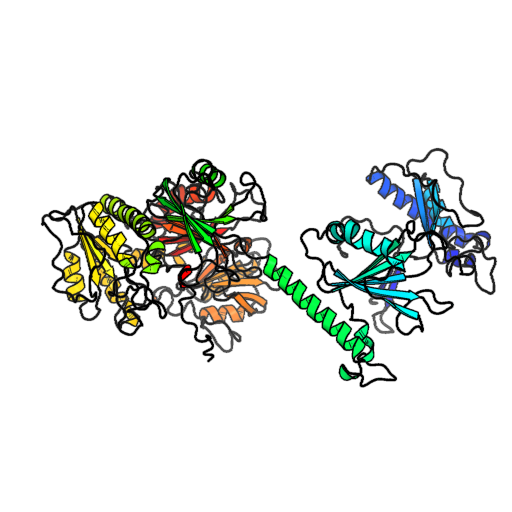169 -60.596 1.00 72.44 116 PRO A O 1
ATOM 869 N N . SER A 1 117 ? 2.895 28.239 -62.568 1.00 63.56 117 SER A N 1
ATOM 870 C CA . SER A 1 117 ? 2.131 29.468 -62.281 1.00 63.56 117 SER A CA 1
ATOM 871 C C . SER A 1 117 ? 0.983 29.276 -61.281 1.00 63.56 117 SER A C 1
ATOM 873 O O . SER A 1 117 ? 0.452 30.251 -60.753 1.00 63.56 117 SER A O 1
ATOM 875 N N . SER A 1 118 ? 0.612 28.026 -61.010 1.00 60.72 118 SER A N 1
ATOM 876 C CA . SER A 1 118 ? -0.284 27.605 -59.936 1.00 60.72 118 SER A CA 1
ATOM 877 C C . SER A 1 118 ? 0.262 26.291 -59.380 1.00 60.72 118 SER A C 1
ATOM 879 O O . SER A 1 118 ? 0.645 25.419 -60.158 1.00 60.72 118 SER A O 1
ATOM 881 N N . VAL A 1 119 ? 0.358 26.181 -58.054 1.00 63.97 119 VAL A N 1
ATOM 882 C CA . VAL A 1 119 ? 0.963 25.043 -57.344 1.00 63.97 119 VAL A CA 1
ATOM 883 C C . VAL A 1 119 ? 0.155 24.723 -56.094 1.00 63.97 119 VAL A C 1
ATOM 885 O O . VAL A 1 119 ? -0.317 25.639 -55.420 1.00 63.97 119 VAL A O 1
ATOM 888 N N . CYS A 1 120 ? 0.041 23.439 -55.758 1.00 55.97 120 CYS A N 1
ATOM 889 C CA . CYS A 1 120 ? -0.567 23.007 -54.497 1.00 55.97 120 CYS A CA 1
ATOM 890 C C . CYS A 1 120 ? 0.360 23.290 -53.303 1.00 55.97 120 CYS A C 1
ATOM 892 O O . CYS A 1 120 ? -0.104 23.739 -52.259 1.00 55.97 120 CYS A O 1
ATOM 894 N N . TYR A 1 121 ? 1.676 23.111 -53.482 1.00 61.97 121 TYR A N 1
ATOM 895 C CA . TYR A 1 121 ? 2.671 23.248 -52.414 1.00 61.97 121 TYR A CA 1
ATOM 896 C C . TYR A 1 121 ? 3.886 24.098 -52.819 1.00 61.97 121 TYR A C 1
ATOM 898 O O . TYR A 1 121 ? 4.286 24.174 -53.989 1.00 61.97 121 TYR A O 1
ATOM 906 N N . LYS A 1 122 ? 4.491 24.739 -51.813 1.00 69.31 122 LYS A N 1
ATOM 907 C CA . LYS A 1 122 ? 5.759 25.475 -51.907 1.00 69.31 122 LYS A CA 1
ATOM 908 C C . LYS A 1 122 ? 6.814 24.757 -51.074 1.00 69.31 122 LYS A C 1
ATOM 910 O O . LYS A 1 122 ? 6.605 24.563 -49.881 1.00 69.31 122 LYS A O 1
ATOM 915 N N . THR A 1 123 ? 7.938 24.402 -51.683 1.00 68.56 123 THR A N 1
ATOM 916 C CA . THR A 1 123 ? 9.051 23.694 -51.042 1.00 68.56 123 THR A CA 1
ATOM 917 C C . THR A 1 123 ? 10.375 24.437 -51.255 1.00 68.56 123 THR A C 1
ATOM 919 O O . THR A 1 123 ? 10.487 25.359 -52.074 1.00 68.56 123 THR A O 1
ATOM 922 N N . ALA A 1 124 ? 11.400 24.056 -50.496 1.00 70.31 124 ALA A N 1
ATOM 923 C CA . ALA A 1 124 ? 12.762 24.537 -50.683 1.00 70.31 124 ALA A CA 1
ATOM 924 C C . ALA A 1 124 ? 13.779 23.440 -50.339 1.00 70.31 124 ALA A C 1
ATOM 926 O O . ALA A 1 124 ? 13.525 22.602 -49.477 1.00 70.31 124 ALA A O 1
ATOM 927 N N . LEU A 1 125 ? 14.937 23.478 -50.997 1.00 70.06 125 LEU A N 1
ATOM 928 C CA . LEU A 1 125 ? 16.082 22.608 -50.749 1.00 70.06 125 LEU A CA 1
ATOM 929 C C . LEU A 1 125 ? 17.223 23.447 -50.157 1.00 70.06 125 LEU A C 1
ATOM 931 O O . LEU A 1 125 ? 17.792 24.313 -50.832 1.00 70.06 125 LEU A O 1
ATOM 935 N N . ALA A 1 126 ? 17.524 23.205 -48.881 1.00 65.94 126 ALA A N 1
ATOM 936 C CA . ALA A 1 126 ? 18.554 23.919 -48.133 1.00 65.94 126 ALA A CA 1
ATOM 937 C C . ALA A 1 126 ? 19.947 23.303 -48.324 1.00 65.94 126 ALA A C 1
ATOM 939 O O . ALA A 1 126 ? 20.094 22.087 -48.421 1.00 65.94 126 ALA A O 1
ATOM 940 N N . GLN A 1 127 ? 20.970 24.157 -48.387 1.00 67.38 127 GLN A N 1
ATOM 941 C CA . GLN A 1 127 ? 22.357 23.781 -48.661 1.00 67.38 127 GLN A CA 1
ATOM 942 C C . GLN A 1 127 ? 23.323 24.579 -47.768 1.00 67.38 127 GLN A C 1
ATOM 944 O O . GLN A 1 127 ? 23.108 25.759 -47.497 1.00 67.38 127 GLN A O 1
ATOM 949 N N . ILE A 1 128 ? 24.432 23.973 -47.345 1.00 63.00 128 ILE A N 1
ATOM 950 C CA . ILE A 1 128 ? 25.495 24.677 -46.604 1.00 63.00 128 ILE A CA 1
ATOM 951 C C . ILE A 1 128 ? 26.454 25.345 -47.602 1.00 63.00 128 ILE A C 1
ATOM 953 O O . ILE A 1 128 ? 26.801 24.739 -48.613 1.00 63.00 128 ILE A O 1
ATOM 957 N N . TYR A 1 129 ? 26.883 26.579 -47.330 1.00 57.84 129 TYR A N 1
ATOM 958 C CA . TYR A 1 129 ? 27.812 27.373 -48.140 1.00 57.84 129 TYR A CA 1
ATOM 959 C C . TYR A 1 129 ? 28.908 27.990 -47.251 1.00 57.84 129 TYR A C 1
ATOM 961 O O . TYR A 1 129 ? 28.676 28.918 -46.475 1.00 57.84 129 TYR A O 1
ATOM 969 N N . VAL A 1 130 ? 30.139 27.501 -47.364 1.00 58.69 130 VAL A N 1
ATOM 970 C CA . VAL A 1 130 ? 31.282 27.992 -46.581 1.00 58.69 130 VAL A CA 1
ATOM 971 C C . VAL A 1 130 ? 31.917 29.179 -47.310 1.00 58.69 130 VAL A C 1
ATOM 973 O O . VAL A 1 130 ? 32.572 29.002 -48.332 1.00 58.69 130 VAL A O 1
ATOM 976 N N . ARG A 1 131 ? 31.725 30.406 -46.799 1.00 54.56 131 ARG A N 1
ATOM 977 C CA . ARG A 1 131 ? 32.105 31.660 -47.496 1.00 54.56 131 ARG A CA 1
ATOM 978 C C . ARG A 1 131 ? 33.594 31.771 -47.845 1.00 54.56 131 ARG A C 1
ATOM 980 O O . ARG A 1 131 ? 33.931 32.435 -48.819 1.00 54.56 131 ARG A O 1
ATOM 987 N N . SER A 1 132 ? 34.458 31.153 -47.044 1.00 50.69 132 SER A N 1
ATOM 988 C CA . SER A 1 132 ? 35.914 31.115 -47.216 1.00 50.69 132 SER A CA 1
ATOM 989 C C . SER A 1 132 ? 36.405 29.972 -48.113 1.00 50.69 132 SER A C 1
ATOM 991 O O . SER A 1 132 ? 37.560 29.993 -48.533 1.00 50.69 132 SER A O 1
ATOM 993 N N . ALA A 1 133 ? 35.560 28.982 -48.420 1.00 50.59 133 ALA A N 1
ATOM 994 C CA . ALA A 1 133 ? 35.933 27.850 -49.261 1.00 50.59 133 ALA A CA 1
ATOM 995 C C . ALA A 1 133 ? 35.768 28.187 -50.756 1.00 50.59 133 ALA A C 1
ATOM 997 O O . ALA A 1 133 ? 34.784 28.838 -51.132 1.00 50.59 133 ALA A O 1
ATOM 998 N N . PRO A 1 134 ? 36.658 27.696 -51.641 1.00 56.47 134 PRO A N 1
ATOM 999 C CA . PRO A 1 134 ? 36.439 27.745 -53.083 1.00 56.47 134 PRO A CA 1
ATOM 1000 C C . PRO A 1 134 ? 35.047 27.211 -53.450 1.00 56.47 134 PRO A C 1
ATOM 1002 O O . PRO A 1 134 ? 34.637 26.145 -52.996 1.00 56.47 134 PRO A O 1
ATOM 1005 N N . TYR A 1 135 ? 34.302 27.991 -54.236 1.00 57.88 135 TYR A N 1
ATOM 1006 C CA . TYR A 1 135 ? 32.939 27.686 -54.706 1.00 57.88 135 TYR A CA 1
ATOM 1007 C C . TYR A 1 135 ? 31.880 27.422 -53.611 1.00 57.88 135 TYR A C 1
ATOM 1009 O O . TYR A 1 135 ? 30.746 27.078 -53.939 1.00 57.88 135 TYR A O 1
ATOM 1017 N N . GLY A 1 136 ? 32.202 27.645 -52.331 1.00 59.69 136 GLY A N 1
ATOM 1018 C CA . GLY A 1 136 ? 31.286 27.467 -51.201 1.00 59.69 136 GLY A CA 1
ATOM 1019 C C . GLY A 1 136 ? 31.301 26.088 -50.535 1.00 59.69 136 GLY A C 1
ATOM 1020 O O . GLY A 1 136 ? 30.490 25.862 -49.638 1.00 59.69 136 GLY A O 1
ATOM 1021 N N . GLY A 1 137 ? 32.178 25.161 -50.934 1.00 66.19 137 GLY A N 1
ATOM 1022 C CA . GLY A 1 137 ? 32.295 23.845 -50.290 1.00 66.19 137 GLY A CA 1
ATOM 1023 C C . GLY A 1 137 ? 32.824 22.735 -51.201 1.00 66.19 137 GLY A C 1
ATOM 1024 O O . GLY A 1 137 ? 32.820 22.859 -52.424 1.00 66.19 137 GLY A O 1
ATOM 1025 N N . SER A 1 138 ? 33.247 21.625 -50.594 1.00 65.44 138 SER A N 1
ATOM 1026 C CA . SER A 1 138 ? 33.828 20.445 -51.260 1.00 65.44 138 SER A CA 1
ATOM 1027 C C . SER A 1 138 ? 32.814 19.550 -51.994 1.00 65.44 138 SER A C 1
ATOM 1029 O O . SER A 1 138 ? 33.153 18.450 -52.411 1.00 65.44 138 SER A O 1
ATOM 1031 N N . ASP A 1 139 ? 31.582 20.021 -52.172 1.00 64.31 139 ASP A N 1
ATOM 1032 C CA . ASP A 1 139 ? 30.447 19.351 -52.816 1.00 64.31 139 ASP A CA 1
ATOM 1033 C C . ASP A 1 139 ? 29.760 20.250 -53.872 1.00 64.31 139 ASP A C 1
ATOM 1035 O O . ASP A 1 139 ? 28.647 19.964 -54.320 1.00 64.31 139 ASP A O 1
ATOM 1039 N N . LYS A 1 140 ? 30.382 21.376 -54.245 1.00 74.81 140 LYS A N 1
ATOM 1040 C CA . LYS A 1 140 ? 29.750 22.446 -55.033 1.00 74.81 140 LYS A CA 1
ATOM 1041 C C . LYS A 1 140 ? 30.154 22.462 -56.511 1.00 74.81 140 LYS A C 1
ATOM 1043 O O . LYS A 1 140 ? 31.271 22.109 -56.887 1.00 74.81 140 LYS A O 1
ATOM 1048 N N . SER A 1 141 ? 29.227 22.922 -57.347 1.00 76.06 141 SER A N 1
ATOM 1049 C CA . SER A 1 141 ? 29.480 23.383 -58.716 1.00 76.06 141 SER A CA 1
ATOM 1050 C C . SER A 1 141 ? 29.948 24.840 -58.726 1.00 76.06 141 SER A C 1
ATOM 1052 O O . SER A 1 141 ? 29.740 25.592 -57.771 1.00 76.06 141 SER A O 1
ATOM 1054 N N . SER A 1 142 ? 30.501 25.288 -59.854 1.00 74.12 142 SER A N 1
ATOM 1055 C CA . SER A 1 142 ? 31.086 26.628 -60.028 1.00 74.12 142 SER A CA 1
ATOM 1056 C C . SER A 1 142 ? 30.137 27.807 -59.742 1.00 74.12 142 SER A C 1
ATOM 1058 O O . SER A 1 142 ? 30.604 28.917 -59.454 1.00 74.12 142 SER A O 1
ATOM 1060 N N . ASN A 1 143 ? 28.816 27.589 -59.772 1.00 68.31 143 ASN A N 1
ATOM 1061 C CA . ASN A 1 143 ? 27.782 28.577 -59.446 1.00 68.31 143 ASN A CA 1
ATOM 1062 C C . ASN A 1 143 ? 27.370 28.623 -57.957 1.00 68.31 143 ASN A C 1
ATOM 1064 O O . ASN A 1 143 ? 26.641 29.542 -57.586 1.00 68.31 143 ASN A O 1
ATOM 1068 N N . GLY A 1 144 ? 27.858 27.714 -57.104 1.00 68.00 144 GLY A N 1
ATOM 1069 C CA . GLY A 1 144 ? 27.615 27.707 -55.653 1.00 68.00 144 GLY A CA 1
ATOM 1070 C C . GLY A 1 144 ? 26.462 26.818 -55.165 1.00 68.00 144 GLY A C 1
ATOM 1071 O O . GLY A 1 144 ? 26.172 26.802 -53.968 1.00 68.00 144 GLY A O 1
ATOM 1072 N N . HIS A 1 145 ? 25.805 26.066 -56.054 1.00 79.00 145 HIS A N 1
ATOM 1073 C CA . HIS A 1 145 ? 24.901 24.975 -55.655 1.00 79.00 145 HIS A CA 1
ATOM 1074 C C . HIS A 1 145 ? 25.671 23.665 -55.483 1.00 79.00 145 HIS A C 1
ATOM 1076 O O . HIS A 1 145 ? 26.706 23.460 -56.117 1.00 79.00 145 HIS A O 1
ATOM 1082 N N . ARG A 1 146 ? 25.155 22.755 -54.654 1.00 77.94 146 ARG A N 1
ATOM 1083 C CA . ARG A 1 146 ? 25.601 21.358 -54.605 1.00 77.94 146 ARG A CA 1
ATOM 1084 C C . ARG A 1 146 ? 25.279 20.670 -55.934 1.00 77.94 146 ARG A C 1
ATOM 1086 O O . ARG A 1 146 ? 24.204 20.895 -56.494 1.00 77.94 146 ARG A O 1
ATOM 1093 N N . TYR A 1 147 ? 26.215 19.862 -56.433 1.00 77.38 147 TYR A N 1
ATOM 1094 C CA . TYR A 1 147 ? 26.287 19.441 -57.844 1.00 77.38 147 TYR A CA 1
ATOM 1095 C C . TYR A 1 147 ? 25.051 18.690 -58.394 1.00 77.38 147 TYR A C 1
ATOM 1097 O O . TYR A 1 147 ? 24.863 18.608 -59.605 1.00 77.38 147 TYR A O 1
ATOM 1105 N N . ASP A 1 148 ? 24.185 18.169 -57.524 1.00 77.00 148 ASP A N 1
ATOM 1106 C CA . ASP A 1 148 ? 22.971 17.399 -57.833 1.00 77.00 148 ASP A CA 1
ATOM 1107 C C . ASP A 1 148 ? 21.652 18.066 -57.377 1.00 77.00 148 ASP A C 1
ATOM 1109 O O . ASP A 1 148 ? 20.572 17.509 -57.577 1.00 77.00 148 ASP A O 1
ATOM 1113 N N . SER A 1 149 ? 21.698 19.279 -56.812 1.00 79.62 149 SER A N 1
ATOM 1114 C CA . SER A 1 149 ? 20.500 19.968 -56.291 1.00 79.62 149 SER A CA 1
ATOM 1115 C C . SER A 1 149 ? 19.484 20.348 -57.375 1.00 79.62 149 SER A C 1
ATOM 1117 O O . SER A 1 149 ? 18.296 20.507 -57.091 1.00 79.62 149 SER A O 1
ATOM 1119 N N . ILE A 1 150 ? 19.937 20.485 -58.626 1.00 83.62 150 ILE A N 1
ATOM 1120 C CA . ILE A 1 150 ? 19.096 20.869 -59.766 1.00 83.62 150 ILE A CA 1
ATOM 1121 C C . ILE A 1 150 ? 18.138 19.729 -60.184 1.00 83.62 150 ILE A C 1
ATOM 1123 O O . ILE A 1 150 ? 16.935 19.991 -60.237 1.00 83.62 150 ILE A O 1
ATOM 1127 N N . PRO A 1 151 ? 18.582 18.472 -60.412 1.00 78.38 151 PRO A N 1
ATOM 1128 C CA . PRO A 1 151 ? 17.686 17.324 -60.592 1.00 78.38 151 PRO A CA 1
ATOM 1129 C C . PRO A 1 151 ? 16.615 17.164 -59.503 1.00 78.38 151 PRO A C 1
ATOM 1131 O O . PRO A 1 151 ? 15.443 16.992 -59.844 1.00 78.38 151 PRO A O 1
ATOM 1134 N N . PHE A 1 152 ? 16.977 17.284 -58.218 1.00 79.00 152 PHE A N 1
ATOM 1135 C CA . PHE A 1 152 ? 16.018 17.177 -57.110 1.00 79.00 152 PHE A CA 1
ATOM 1136 C C . PHE A 1 152 ? 14.933 18.265 -57.178 1.00 79.00 152 PHE A C 1
ATOM 1138 O O . PHE A 1 152 ? 13.742 17.954 -57.162 1.00 79.00 152 PHE A O 1
ATOM 1145 N N . ALA A 1 153 ? 15.322 19.537 -57.321 1.00 80.69 153 ALA A N 1
ATOM 1146 C CA . ALA A 1 153 ? 14.363 20.638 -57.425 1.00 80.69 153 ALA A CA 1
ATOM 1147 C C . ALA A 1 153 ? 13.505 20.556 -58.702 1.00 80.69 153 ALA A C 1
ATOM 1149 O O . ALA A 1 153 ? 12.308 20.841 -58.661 1.00 80.69 153 ALA A O 1
ATOM 1150 N N . ASN A 1 154 ? 14.080 20.097 -59.819 1.00 83.19 154 ASN A N 1
ATOM 1151 C CA . ASN A 1 154 ? 13.337 19.826 -61.050 1.00 83.19 154 ASN A CA 1
ATOM 1152 C C . ASN A 1 154 ? 12.276 18.737 -60.863 1.00 83.19 154 ASN A C 1
ATOM 1154 O O . ASN A 1 154 ? 11.181 18.880 -61.396 1.00 83.19 154 ASN A O 1
ATOM 1158 N N . GLY A 1 155 ? 12.574 17.683 -60.102 1.00 81.19 155 GLY A N 1
ATOM 1159 C CA . GLY A 1 155 ? 11.615 16.624 -59.790 1.00 81.19 155 GLY A CA 1
ATOM 1160 C C . GLY A 1 155 ? 10.412 17.121 -58.991 1.00 81.19 155 GLY A C 1
ATOM 1161 O O . GLY A 1 155 ? 9.270 16.827 -59.339 1.00 81.19 155 GLY A O 1
ATOM 1162 N N . MET A 1 156 ? 10.655 17.958 -57.977 1.00 80.50 156 MET A N 1
ATOM 1163 C CA . MET A 1 156 ? 9.592 18.632 -57.216 1.00 80.50 156 MET A CA 1
ATOM 1164 C C . MET A 1 156 ? 8.709 19.508 -58.125 1.00 80.50 156 MET A C 1
ATOM 1166 O O . MET A 1 156 ? 7.486 19.497 -58.005 1.00 80.50 156 MET A O 1
ATOM 1170 N N . ILE A 1 157 ? 9.325 20.227 -59.071 1.00 80.19 157 ILE A N 1
ATOM 1171 C CA . ILE A 1 157 ? 8.624 21.062 -60.061 1.00 80.19 157 ILE A CA 1
ATOM 1172 C C . ILE A 1 157 ? 7.792 20.212 -61.036 1.00 80.19 157 ILE A C 1
ATOM 1174 O O . ILE A 1 157 ? 6.659 20.570 -61.355 1.00 80.19 157 ILE A O 1
ATOM 1178 N N . ASN A 1 158 ? 8.309 19.061 -61.475 1.00 81.06 158 ASN A N 1
ATOM 1179 C CA . ASN A 1 158 ? 7.595 18.140 -62.368 1.00 81.06 158 ASN A CA 1
ATOM 1180 C C . ASN A 1 158 ? 6.386 17.478 -61.692 1.00 81.06 158 ASN A C 1
ATOM 1182 O O . ASN A 1 158 ? 5.393 17.206 -62.361 1.00 81.06 158 ASN A O 1
ATOM 1186 N N . ALA A 1 159 ? 6.440 17.289 -60.372 1.00 77.00 159 ALA A N 1
ATOM 1187 C CA . ALA A 1 159 ? 5.308 16.862 -59.552 1.00 77.00 159 ALA A CA 1
ATOM 1188 C C . ALA A 1 159 ? 4.265 17.980 -59.298 1.00 77.00 159 ALA A C 1
ATOM 1190 O O . ALA A 1 159 ? 3.322 17.776 -58.541 1.00 77.00 159 ALA A O 1
ATOM 1191 N N . GLY A 1 160 ? 4.401 19.166 -59.908 1.00 71.19 160 GLY A N 1
ATOM 1192 C CA . GLY A 1 160 ? 3.422 20.258 -59.793 1.00 71.19 160 GLY A CA 1
ATOM 1193 C C . GLY A 1 160 ? 3.570 21.137 -58.545 1.00 71.19 160 GLY A C 1
ATOM 1194 O O . GLY A 1 160 ? 2.690 21.950 -58.253 1.00 71.19 160 GLY A O 1
ATOM 1195 N N . MET A 1 161 ? 4.678 21.008 -57.814 1.00 78.31 161 MET A N 1
ATOM 1196 C CA . MET A 1 161 ? 5.034 21.901 -56.707 1.00 78.31 161 MET A CA 1
ATOM 1197 C C . MET A 1 161 ? 5.919 23.055 -57.202 1.00 78.31 161 MET A C 1
ATOM 1199 O O . MET A 1 161 ? 6.401 23.060 -58.334 1.00 78.31 161 MET A O 1
ATOM 1203 N N . SER A 1 162 ? 6.172 24.045 -56.346 1.00 79.81 162 SER A N 1
ATOM 1204 C CA . SER A 1 162 ? 7.277 24.998 -56.548 1.00 79.81 162 SER A CA 1
ATOM 1205 C C . SER A 1 162 ? 8.430 24.652 -55.609 1.00 79.81 162 SER A C 1
ATOM 1207 O O . SER A 1 162 ? 8.170 24.274 -54.472 1.00 79.81 162 SER A O 1
ATOM 1209 N N . CYS A 1 163 ? 9.680 24.783 -56.060 1.00 78.19 163 CYS A N 1
ATOM 1210 C CA . CYS A 1 163 ? 10.873 24.428 -55.283 1.00 78.19 163 CYS A CA 1
ATOM 1211 C C . CYS A 1 163 ? 11.989 25.473 -55.443 1.00 78.19 163 CYS A C 1
ATOM 1213 O O . CYS A 1 163 ? 12.430 25.748 -56.561 1.00 78.19 163 CYS A O 1
ATOM 1215 N N . GLN A 1 164 ? 12.472 26.042 -54.333 1.00 76.19 164 GLN A N 1
ATOM 1216 C CA . GLN A 1 164 ? 13.579 27.018 -54.308 1.00 76.19 164 GLN A CA 1
ATOM 1217 C C . GLN A 1 164 ? 14.879 26.425 -53.735 1.00 76.19 164 GLN A C 1
ATOM 1219 O O . GLN A 1 164 ? 14.834 25.464 -52.978 1.00 76.19 164 GLN A O 1
ATOM 1224 N N . LEU A 1 165 ? 16.038 27.009 -54.061 1.00 68.31 165 LEU A N 1
ATOM 1225 C CA . LEU A 1 165 ? 17.349 26.631 -53.502 1.00 68.31 165 LEU A CA 1
ATOM 1226 C C . LEU A 1 165 ? 17.863 27.746 -52.569 1.00 68.31 165 LEU A C 1
ATOM 1228 O O . LEU A 1 165 ? 17.812 28.916 -52.961 1.00 68.31 165 LEU A O 1
ATOM 1232 N N . ILE A 1 166 ? 18.336 27.401 -51.362 1.00 65.94 166 ILE A N 1
ATOM 1233 C CA . ILE A 1 166 ? 18.723 28.354 -50.290 1.00 65.94 166 ILE A CA 1
ATOM 1234 C C . ILE A 1 166 ? 20.015 27.933 -49.551 1.00 65.94 166 ILE A C 1
ATOM 1236 O O . ILE A 1 166 ? 20.359 26.750 -49.549 1.00 65.94 166 ILE A O 1
ATOM 1240 N N . HIS A 1 167 ? 20.723 28.883 -48.914 1.00 60.22 167 HIS A N 1
ATOM 1241 C CA . HIS A 1 167 ? 22.106 28.708 -48.410 1.00 60.22 167 HIS A CA 1
ATOM 1242 C C . HIS A 1 167 ? 22.329 29.117 -46.930 1.00 60.22 167 HIS A C 1
ATOM 1244 O O . HIS A 1 167 ? 21.692 30.051 -46.450 1.00 60.22 167 HIS A O 1
ATOM 1250 N N . TYR A 1 168 ? 23.280 28.471 -46.231 1.00 54.56 168 TYR A N 1
ATOM 1251 C CA . TYR A 1 168 ? 23.634 28.688 -44.803 1.00 54.56 168 TYR A CA 1
ATOM 1252 C C . TYR A 1 168 ? 25.165 28.787 -44.555 1.00 54.56 168 TYR A C 1
ATOM 1254 O O . TYR A 1 168 ? 25.916 28.123 -45.261 1.00 54.56 168 TYR A O 1
ATOM 1262 N N . THR A 1 169 ? 25.655 29.581 -43.579 1.00 49.69 169 THR A N 1
ATOM 1263 C CA . THR A 1 169 ? 27.100 29.926 -43.412 1.00 49.69 169 THR A CA 1
ATOM 1264 C C . THR A 1 169 ? 27.560 30.043 -41.934 1.00 49.69 169 THR A C 1
ATOM 1266 O O . THR A 1 169 ? 26.769 30.526 -41.134 1.00 49.69 169 THR A O 1
ATOM 1269 N N . HIS A 1 170 ? 28.820 29.713 -41.583 1.00 52.50 170 HIS A N 1
ATOM 1270 C CA . HIS A 1 170 ? 29.350 29.592 -40.193 1.00 52.50 170 HIS A CA 1
ATOM 1271 C C . HIS A 1 170 ? 30.681 30.364 -39.952 1.00 52.50 170 HIS A C 1
ATOM 1273 O O . HIS A 1 170 ? 31.478 30.468 -40.886 1.00 52.50 170 HIS A O 1
ATOM 1279 N N . GLU A 1 171 ? 30.948 30.851 -38.720 1.00 50.34 171 GLU A N 1
ATOM 1280 C CA . GLU A 1 171 ? 32.170 31.621 -38.346 1.00 50.34 171 GLU A CA 1
ATOM 1281 C C . GLU A 1 171 ? 32.890 31.238 -37.012 1.00 50.34 171 GLU A C 1
ATOM 1283 O O . GLU A 1 171 ? 33.969 31.776 -36.751 1.00 50.34 171 GLU A O 1
ATOM 1288 N N . GLY A 1 172 ? 32.384 30.315 -36.177 1.00 58.53 172 GLY A N 1
ATOM 1289 C CA . GLY A 1 172 ? 33.066 29.863 -34.941 1.00 58.53 172 GLY A CA 1
ATOM 1290 C C . GLY A 1 172 ? 32.136 29.468 -33.779 1.00 58.53 172 GLY A C 1
ATOM 1291 O O . GLY A 1 172 ? 30.922 29.657 -33.870 1.00 58.53 172 GLY A O 1
ATOM 1292 N N . GLU A 1 173 ? 32.707 28.928 -32.689 1.00 69.25 173 GLU A N 1
ATOM 1293 C CA . GLU A 1 173 ? 31.965 28.253 -31.602 1.00 69.25 173 GLU A CA 1
ATOM 1294 C C . GLU A 1 173 ? 32.349 28.724 -30.179 1.00 69.25 173 GLU A C 1
ATOM 1296 O O . GLU A 1 173 ? 33.529 28.866 -29.840 1.00 69.25 173 GLU A O 1
ATOM 1301 N N . LEU A 1 174 ? 31.345 28.883 -29.307 1.00 78.81 174 LEU A N 1
ATOM 1302 C CA . LEU A 1 174 ? 31.497 29.101 -27.861 1.00 78.81 174 LEU A CA 1
ATOM 1303 C C . LEU A 1 174 ? 30.896 27.928 -27.074 1.00 78.81 174 LEU A C 1
ATOM 1305 O O . LEU A 1 174 ? 29.687 27.735 -27.130 1.00 78.81 174 LEU A O 1
ATOM 1309 N N . ARG A 1 175 ? 31.694 27.206 -26.280 1.00 84.44 175 ARG A N 1
ATOM 1310 C CA . ARG A 1 175 ? 31.192 26.226 -25.300 1.00 84.44 175 ARG A CA 1
ATOM 1311 C C . ARG A 1 175 ? 30.919 26.898 -23.960 1.00 84.44 175 ARG A C 1
ATOM 1313 O O . ARG A 1 175 ? 31.782 27.611 -23.451 1.00 84.44 175 ARG A O 1
ATOM 1320 N N . TYR A 1 176 ? 29.764 26.643 -23.362 1.00 88.50 176 TYR A N 1
ATOM 1321 C CA . TYR A 1 176 ? 29.481 26.934 -21.953 1.00 88.50 176 TYR A CA 1
ATOM 1322 C C . TYR A 1 176 ? 29.590 25.645 -21.137 1.00 88.50 176 TYR A C 1
ATOM 1324 O O . TYR A 1 176 ? 29.069 24.613 -21.559 1.00 88.50 176 TYR A O 1
ATOM 1332 N N . ASN A 1 177 ? 30.224 25.720 -19.966 1.00 85.75 177 ASN A N 1
ATOM 1333 C CA . ASN A 1 177 ? 30.300 24.636 -18.986 1.00 85.75 177 ASN A CA 1
ATOM 1334 C C . ASN A 1 177 ? 29.341 24.930 -17.825 1.00 85.75 177 ASN A C 1
ATOM 1336 O O . ASN A 1 177 ? 29.434 25.993 -17.203 1.00 85.75 177 ASN A O 1
ATOM 1340 N N . MET A 1 178 ? 28.439 23.995 -17.534 1.00 87.12 178 MET A N 1
ATOM 1341 C CA . MET A 1 178 ? 27.271 24.203 -16.679 1.00 87.12 178 MET A CA 1
ATOM 1342 C C . MET A 1 178 ? 27.204 23.169 -15.549 1.00 87.12 178 MET A C 1
ATOM 1344 O O . MET A 1 178 ? 27.349 21.969 -15.786 1.00 87.12 178 MET A O 1
ATOM 1348 N N . VAL A 1 179 ? 26.912 23.636 -14.334 1.00 84.25 179 VAL A N 1
ATOM 1349 C CA . VAL A 1 179 ? 26.539 22.810 -13.176 1.00 84.25 179 VAL A CA 1
ATOM 1350 C C . VAL A 1 179 ? 25.068 23.081 -12.863 1.00 84.25 179 VAL A C 1
ATOM 1352 O O . VAL A 1 179 ? 24.742 24.122 -12.291 1.00 84.25 179 VAL A O 1
ATOM 1355 N N . VAL A 1 180 ? 24.170 22.174 -13.265 1.00 86.06 180 VAL A N 1
ATOM 1356 C CA . VAL A 1 180 ? 22.708 22.382 -13.242 1.00 86.06 180 VAL A CA 1
ATOM 1357 C C . VAL A 1 180 ? 22.333 23.680 -13.981 1.00 86.06 180 VAL A C 1
ATOM 1359 O O . VAL A 1 180 ? 22.492 23.771 -15.195 1.00 86.06 180 VAL A O 1
ATOM 1362 N N . ASP A 1 181 ? 21.885 24.699 -13.258 1.00 85.25 181 ASP A N 1
ATOM 1363 C CA . ASP A 1 181 ? 21.480 26.031 -13.716 1.00 85.25 181 ASP A CA 1
ATOM 1364 C C . ASP A 1 181 ? 22.651 27.026 -13.841 1.00 85.25 181 ASP A C 1
ATOM 1366 O O . ASP A 1 181 ? 22.496 28.119 -14.386 1.00 85.25 181 ASP A O 1
ATOM 1370 N N . THR A 1 182 ? 23.820 26.679 -13.298 1.00 89.69 182 THR A N 1
ATOM 1371 C CA . THR A 1 182 ? 24.902 27.620 -13.002 1.00 89.69 182 THR A CA 1
ATOM 1372 C C . THR A 1 182 ? 26.023 27.510 -14.034 1.00 89.69 182 THR A C 1
ATOM 1374 O O . THR A 1 182 ? 26.685 26.478 -14.139 1.00 89.69 182 THR A O 1
ATOM 1377 N N . LEU A 1 183 ? 26.280 28.592 -14.773 1.00 90.31 183 LEU A N 1
ATOM 1378 C CA . LEU A 1 183 ? 27.451 28.712 -15.647 1.00 90.31 183 LEU A CA 1
ATOM 1379 C C . LEU A 1 183 ? 28.729 28.812 -14.802 1.00 90.31 183 LEU A C 1
ATOM 1381 O O . LEU A 1 183 ? 28.833 29.698 -13.956 1.00 90.31 183 LEU A O 1
ATOM 1385 N N . VAL A 1 184 ? 29.718 27.953 -15.066 1.00 87.75 184 VAL A N 1
ATOM 1386 C CA . VAL A 1 184 ? 31.003 27.945 -14.334 1.00 87.75 184 VAL A CA 1
ATOM 1387 C C . VAL A 1 184 ? 32.227 28.269 -15.198 1.00 87.75 184 VAL A C 1
ATOM 1389 O O . VAL A 1 184 ? 33.310 28.519 -14.668 1.00 87.75 184 VAL A O 1
ATOM 1392 N N . GLY A 1 185 ? 32.073 28.313 -16.523 1.00 86.12 185 GLY A N 1
ATOM 1393 C CA . GLY A 1 185 ? 33.137 28.713 -17.444 1.00 86.12 185 GLY A CA 1
ATOM 1394 C C . GLY A 1 185 ? 32.691 28.755 -18.905 1.00 86.12 185 GLY A C 1
ATOM 1395 O O . GLY A 1 185 ? 31.726 28.095 -19.290 1.00 86.12 185 GLY A O 1
ATOM 1396 N N . ILE A 1 186 ? 33.409 29.531 -19.716 1.00 88.38 186 ILE A N 1
ATOM 1397 C CA . ILE A 1 186 ? 33.178 29.693 -21.158 1.00 88.38 186 ILE A CA 1
ATOM 1398 C C . ILE A 1 186 ? 34.471 29.337 -21.903 1.00 88.38 186 ILE A C 1
ATOM 1400 O O . ILE A 1 186 ? 35.551 29.793 -21.527 1.00 88.38 186 ILE A O 1
ATOM 1404 N N . ILE A 1 187 ? 34.374 28.560 -22.981 1.00 84.75 187 ILE A N 1
ATOM 1405 C CA . ILE A 1 187 ? 35.499 28.186 -23.845 1.00 84.75 187 ILE A CA 1
ATOM 1406 C C . ILE A 1 187 ? 35.205 28.660 -25.268 1.00 84.75 187 ILE A C 1
ATOM 1408 O O . ILE A 1 187 ? 34.352 28.107 -25.957 1.00 84.75 187 ILE A O 1
ATOM 1412 N N . HIS A 1 188 ? 35.931 29.669 -25.743 1.00 84.31 188 HIS A N 1
ATOM 1413 C CA . HIS A 1 188 ? 35.883 30.058 -27.151 1.00 84.31 188 HIS A CA 1
ATOM 1414 C C . HIS A 1 188 ? 36.790 29.114 -27.938 1.00 84.31 188 HIS A C 1
ATOM 1416 O O . HIS A 1 188 ? 38.015 29.158 -27.778 1.00 84.31 188 HIS A O 1
ATOM 1422 N N . LYS A 1 189 ? 36.191 28.262 -28.775 1.00 75.44 189 LYS A N 1
ATOM 1423 C CA . LYS A 1 189 ? 36.928 27.386 -29.681 1.00 75.44 189 LYS A CA 1
ATOM 1424 C C . LYS A 1 189 ? 37.097 28.083 -31.030 1.00 75.44 189 LYS A C 1
ATOM 1426 O O . LYS A 1 189 ? 36.123 28.528 -31.636 1.00 75.44 189 LYS A O 1
ATOM 1431 N N . LYS A 1 190 ? 38.321 28.132 -31.546 1.00 70.75 190 LYS A N 1
ATOM 1432 C CA . LYS A 1 190 ? 38.588 28.525 -32.934 1.00 70.75 190 LYS A CA 1
ATOM 1433 C C . LYS A 1 190 ? 39.305 27.395 -33.658 1.00 70.75 190 LYS A C 1
ATOM 1435 O O . LYS A 1 190 ? 40.302 26.905 -33.122 1.00 70.75 190 LYS A O 1
ATOM 1440 N N . PRO A 1 191 ? 38.853 26.994 -34.862 1.00 62.59 191 PRO A N 1
ATOM 1441 C CA . PRO A 1 191 ? 39.626 26.092 -35.698 1.00 62.59 191 PRO A CA 1
ATOM 1442 C C . PRO A 1 191 ? 41.045 26.632 -35.892 1.00 62.59 191 PRO A C 1
ATOM 1444 O O . PRO A 1 191 ? 41.267 27.848 -35.895 1.00 62.59 191 PRO A O 1
ATOM 1447 N N . LYS A 1 192 ? 42.009 25.732 -36.092 1.00 61.88 192 LYS A N 1
ATOM 1448 C CA . LYS A 1 192 ? 43.323 26.110 -36.628 1.00 61.88 192 LYS A CA 1
ATOM 1449 C C . LYS A 1 192 ? 43.133 26.911 -37.925 1.00 61.88 192 LYS A C 1
ATOM 1451 O O . LYS A 1 192 ? 42.167 26.680 -38.648 1.00 61.88 192 LYS A O 1
ATOM 1456 N N . GLU A 1 193 ? 44.046 27.823 -38.246 1.00 54.19 193 GLU A N 1
ATOM 1457 C CA . GLU A 1 193 ? 44.003 28.581 -39.504 1.00 54.19 193 GLU A CA 1
ATOM 1458 C C . GLU A 1 193 ? 43.876 27.633 -40.720 1.00 54.19 193 GLU A C 1
ATOM 1460 O O . GLU A 1 193 ? 44.693 26.730 -40.901 1.00 54.19 193 GLU A O 1
ATOM 1465 N N . GLY A 1 194 ? 42.801 27.798 -41.504 1.00 50.44 194 GLY A N 1
ATOM 1466 C CA . GLY A 1 194 ? 42.420 26.906 -42.612 1.00 50.44 194 GLY A CA 1
ATOM 1467 C C . GLY A 1 194 ? 41.554 25.684 -42.245 1.00 50.44 194 GLY A C 1
ATOM 1468 O O . GLY A 1 194 ? 41.161 24.938 -43.138 1.00 50.44 194 GLY A O 1
ATOM 1469 N N . GLY A 1 195 ? 41.244 25.460 -40.965 1.00 46.25 195 GLY A N 1
ATOM 1470 C CA . GLY A 1 195 ? 40.428 24.345 -40.471 1.00 46.25 195 GLY A CA 1
ATOM 1471 C C . GLY A 1 195 ? 38.916 24.607 -40.480 1.00 46.25 195 GLY A C 1
ATOM 1472 O O . GLY A 1 195 ? 38.467 25.748 -40.404 1.00 46.25 195 GLY A O 1
ATOM 1473 N N . ILE A 1 196 ? 38.128 23.525 -40.539 1.00 45.84 196 ILE A N 1
ATOM 1474 C CA . ILE A 1 196 ? 36.655 23.562 -40.676 1.00 45.84 196 ILE A CA 1
ATOM 1475 C C . ILE A 1 196 ? 35.870 23.304 -39.377 1.00 45.84 196 ILE A C 1
ATOM 1477 O O . ILE A 1 196 ? 34.664 23.516 -39.353 1.00 45.84 196 ILE A O 1
ATOM 1481 N N . SER A 1 197 ? 36.524 22.836 -38.310 1.00 52.72 197 SER A N 1
ATOM 1482 C CA . SER A 1 197 ? 35.918 22.615 -36.988 1.00 52.72 197 SER A CA 1
ATOM 1483 C C . SER A 1 197 ? 37.000 22.653 -35.904 1.00 52.72 197 SER A C 1
ATOM 1485 O O . SER A 1 197 ? 38.171 22.375 -36.178 1.00 52.72 197 SER A O 1
ATOM 1487 N N . ALA A 1 198 ? 36.622 23.025 -34.681 1.00 57.47 198 ALA A N 1
ATOM 1488 C CA . ALA A 1 198 ? 37.531 23.202 -33.556 1.00 57.47 198 ALA A CA 1
ATOM 1489 C C . ALA A 1 198 ? 37.547 21.957 -32.647 1.00 57.47 198 ALA A C 1
ATOM 1491 O O . ALA A 1 198 ? 36.968 21.951 -31.563 1.00 57.47 198 ALA A O 1
ATOM 1492 N N . VAL A 1 199 ? 38.206 20.892 -33.118 1.00 56.28 199 VAL A N 1
ATOM 1493 C CA . VAL A 1 199 ? 38.285 19.579 -32.442 1.00 56.28 199 VAL A CA 1
ATOM 1494 C C . VAL A 1 199 ? 39.619 19.413 -31.699 1.00 56.28 199 VAL A C 1
ATOM 1496 O O . VAL A 1 199 ? 40.631 20.022 -32.067 1.00 56.28 199 VAL A O 1
ATOM 1499 N N . GLY A 1 200 ? 39.650 18.616 -30.626 1.00 51.69 200 GLY A N 1
ATOM 1500 C CA . GLY A 1 200 ? 40.874 18.297 -29.877 1.00 51.69 200 GLY A CA 1
ATOM 1501 C C . GLY A 1 200 ? 41.979 17.704 -30.767 1.00 51.69 200 GLY A C 1
ATOM 1502 O O . GLY A 1 200 ? 41.700 17.092 -31.793 1.00 51.69 200 GLY A O 1
ATOM 1503 N N . GLY A 1 201 ? 43.249 17.937 -30.423 1.00 52.28 201 GLY A N 1
ATOM 1504 C CA . GLY A 1 201 ? 44.412 17.425 -31.173 1.00 52.28 201 GLY A CA 1
ATOM 1505 C C . GLY A 1 201 ? 44.707 18.099 -32.527 1.00 52.28 201 GLY A C 1
ATOM 1506 O O . GLY A 1 201 ? 45.837 18.046 -32.998 1.00 52.28 201 GLY A O 1
ATOM 1507 N N . THR A 1 202 ? 43.752 18.811 -33.136 1.00 55.25 202 THR A N 1
ATOM 1508 C CA . THR A 1 202 ? 43.904 19.417 -34.483 1.00 55.25 202 THR A CA 1
ATOM 1509 C C . THR A 1 202 ? 44.818 20.655 -34.558 1.00 55.25 202 THR A C 1
ATOM 1511 O O . THR A 1 202 ? 45.039 21.205 -35.639 1.00 55.25 202 THR A O 1
ATOM 1514 N N . GLY A 1 203 ? 45.333 21.137 -33.422 1.00 58.06 203 GLY A N 1
ATOM 1515 C CA . GLY A 1 203 ? 45.995 22.445 -33.314 1.00 58.06 203 GLY A CA 1
ATOM 1516 C C . GLY A 1 203 ? 45.027 23.637 -33.314 1.00 58.06 203 GLY A C 1
ATOM 1517 O O . GLY A 1 203 ? 45.443 24.759 -33.592 1.00 58.06 203 GLY A O 1
ATOM 1518 N N . SER A 1 204 ? 43.743 23.391 -33.036 1.00 66.69 204 SER A N 1
ATOM 1519 C CA . SER A 1 204 ? 42.729 24.426 -32.798 1.00 66.69 204 SER A CA 1
ATOM 1520 C C . SER A 1 204 ? 42.984 25.189 -31.493 1.00 66.69 204 SER A C 1
ATOM 1522 O O . SER A 1 204 ? 43.553 24.645 -30.545 1.00 66.69 204 SER A O 1
ATOM 1524 N N . ILE A 1 205 ? 42.572 26.457 -31.448 1.00 69.50 205 ILE A N 1
ATOM 1525 C CA . ILE A 1 205 ? 42.852 27.383 -30.344 1.00 69.50 205 ILE A CA 1
ATOM 1526 C C . ILE A 1 205 ? 41.651 27.423 -29.397 1.00 69.50 205 ILE A C 1
ATOM 1528 O O . ILE A 1 205 ? 40.536 27.735 -29.812 1.00 69.50 205 ILE A O 1
ATOM 1532 N N . TYR A 1 206 ? 41.897 27.165 -28.113 1.00 75.00 206 TYR A N 1
ATOM 1533 C CA . TYR A 1 206 ? 40.897 27.217 -27.047 1.00 75.00 206 TYR A CA 1
ATOM 1534 C C . TYR A 1 206 ? 41.237 28.368 -26.107 1.00 75.00 206 TYR A C 1
ATOM 1536 O O . TYR A 1 206 ? 42.327 28.395 -25.537 1.00 75.00 206 TYR A O 1
ATOM 1544 N N . THR A 1 207 ? 40.323 29.327 -25.950 1.00 81.38 207 THR A N 1
ATOM 1545 C CA . THR A 1 207 ? 40.479 30.419 -24.976 1.00 81.38 207 THR A CA 1
ATOM 1546 C C . THR A 1 207 ? 39.440 30.274 -23.876 1.00 81.38 207 THR A C 1
ATOM 1548 O O . THR A 1 207 ? 38.242 30.292 -24.153 1.00 81.38 207 THR A O 1
ATOM 1551 N N . TYR A 1 208 ? 39.911 30.119 -22.641 1.00 82.62 208 TYR A N 1
ATOM 1552 C CA . TYR A 1 208 ? 39.081 29.928 -21.456 1.00 82.62 208 TYR A CA 1
ATOM 1553 C C . TYR A 1 208 ? 38.767 31.270 -20.790 1.00 82.62 208 TYR A C 1
ATOM 1555 O O . TYR A 1 208 ? 39.649 32.118 -20.643 1.00 82.62 208 TYR A O 1
ATOM 1563 N N . TYR A 1 209 ? 37.522 31.437 -20.356 1.00 85.62 209 TYR A N 1
ATOM 1564 C CA . TYR A 1 209 ? 37.027 32.609 -19.645 1.00 85.62 209 TYR A CA 1
ATOM 1565 C C . TYR A 1 209 ? 36.154 32.186 -18.455 1.00 85.62 209 TYR A C 1
ATOM 1567 O O . TYR A 1 209 ? 35.495 31.145 -18.492 1.00 85.62 209 TYR A O 1
ATOM 1575 N N . GLY A 1 210 ? 36.123 33.012 -17.407 1.00 82.81 210 GLY A N 1
ATOM 1576 C CA . GLY A 1 210 ? 35.178 32.843 -16.299 1.00 82.81 210 GLY A CA 1
ATOM 1577 C C . GLY A 1 210 ? 33.731 33.178 -16.703 1.00 82.81 210 GLY A C 1
ATOM 1578 O O . GLY A 1 210 ? 33.515 33.796 -17.750 1.00 82.81 210 GLY A O 1
ATOM 1579 N N . PRO A 1 211 ? 32.734 32.819 -15.873 1.00 84.56 211 PRO A N 1
ATOM 1580 C CA . PRO A 1 211 ? 31.315 33.036 -16.179 1.00 84.56 211 PRO A CA 1
ATOM 1581 C C . PRO A 1 211 ? 30.931 34.524 -16.306 1.00 84.56 211 PRO A C 1
ATOM 1583 O O . PRO A 1 211 ? 30.033 34.865 -17.070 1.00 84.56 211 PRO A O 1
ATOM 1586 N N . GLU A 1 212 ? 31.661 35.415 -15.629 1.00 84.31 212 GLU A N 1
ATOM 1587 C CA . GLU A 1 212 ? 31.463 36.877 -15.628 1.00 84.31 212 GLU A CA 1
ATOM 1588 C C . GLU A 1 212 ? 32.113 37.609 -16.831 1.00 84.31 212 GLU A C 1
ATOM 1590 O O . GLU A 1 212 ? 32.327 38.824 -16.797 1.00 84.31 212 GLU A O 1
ATOM 1595 N N . GLU A 1 213 ? 32.490 36.901 -17.903 1.00 88.25 213 GLU A N 1
ATOM 1596 C CA . GLU A 1 213 ? 33.150 37.509 -19.067 1.00 88.25 213 GLU A CA 1
ATOM 1597 C C . GLU A 1 213 ? 32.213 38.447 -19.848 1.00 88.25 213 GLU A C 1
ATOM 1599 O O . GLU A 1 213 ? 31.317 38.038 -20.593 1.00 88.25 213 GLU A O 1
ATOM 1604 N N . THR A 1 214 ? 32.490 39.745 -19.717 1.00 82.44 214 THR A N 1
ATOM 1605 C CA . THR A 1 214 ? 31.704 40.844 -20.289 1.00 82.44 214 THR A CA 1
ATOM 1606 C C . THR A 1 214 ? 31.503 40.749 -21.801 1.00 82.44 214 THR A C 1
ATOM 1608 O O . THR A 1 214 ? 30.448 41.170 -22.276 1.00 82.44 214 THR A O 1
ATOM 1611 N N . LYS A 1 215 ? 32.444 40.155 -22.555 1.00 78.94 215 LYS A N 1
ATOM 1612 C CA . LYS A 1 215 ? 32.327 39.962 -24.017 1.00 78.94 215 LYS A CA 1
ATOM 1613 C C . LYS A 1 215 ? 31.076 39.189 -24.430 1.00 78.94 215 LYS A C 1
ATOM 1615 O O . LYS A 1 215 ? 30.510 39.490 -25.473 1.00 78.94 215 LYS A O 1
ATOM 1620 N N . PHE A 1 216 ? 30.655 38.209 -23.631 1.00 82.81 216 PHE A N 1
ATOM 1621 C CA . PHE A 1 216 ? 29.538 37.318 -23.965 1.00 82.81 216 PHE A CA 1
ATOM 1622 C C . PHE A 1 216 ? 28.282 37.610 -23.145 1.00 82.81 216 PHE A C 1
ATOM 1624 O O . PHE A 1 216 ? 27.285 36.910 -23.291 1.00 82.81 216 PHE A O 1
ATOM 1631 N N . LYS A 1 217 ? 28.294 38.666 -22.319 1.00 81.50 217 LYS A N 1
ATOM 1632 C CA . LYS A 1 217 ? 27.235 38.969 -21.348 1.00 81.50 217 LYS A CA 1
ATOM 1633 C C . LYS A 1 217 ? 25.825 38.982 -21.951 1.00 81.50 217 LYS A C 1
ATOM 1635 O O . LYS A 1 217 ? 24.904 38.475 -21.321 1.00 81.50 217 LYS A O 1
ATOM 1640 N N . ALA A 1 218 ? 25.650 39.521 -23.159 1.00 78.44 218 ALA A N 1
ATOM 1641 C CA . ALA A 1 218 ? 24.348 39.539 -23.829 1.00 78.44 218 ALA A CA 1
ATOM 1642 C C . ALA A 1 218 ? 23.832 38.124 -24.157 1.00 78.44 218 ALA A C 1
ATOM 1644 O O . ALA A 1 218 ? 22.640 37.865 -24.003 1.00 78.44 218 ALA A O 1
ATOM 1645 N N . LEU A 1 219 ? 24.713 37.194 -24.542 1.00 82.00 219 LEU A N 1
ATOM 1646 C CA . LEU A 1 219 ? 24.370 35.781 -24.708 1.00 82.00 219 LEU A CA 1
ATOM 1647 C C . LEU A 1 219 ? 24.106 35.127 -23.346 1.00 82.00 219 LEU A C 1
ATOM 1649 O O . LEU A 1 219 ? 23.038 34.549 -23.161 1.00 82.00 219 LEU A O 1
ATOM 1653 N N . THR A 1 220 ? 25.014 35.296 -22.377 1.00 87.12 220 THR A N 1
ATOM 1654 C CA . THR A 1 220 ? 24.903 34.720 -21.027 1.00 87.12 220 THR A CA 1
ATOM 1655 C C . THR A 1 220 ? 23.585 35.097 -20.349 1.00 87.12 220 THR A C 1
ATOM 1657 O O . THR A 1 220 ? 22.862 34.233 -19.858 1.00 87.12 220 THR A O 1
ATOM 1660 N N . GLU A 1 221 ? 23.234 36.387 -20.331 1.00 84.81 221 GLU A N 1
ATOM 1661 C CA . GLU A 1 221 ? 22.028 36.863 -19.652 1.00 84.81 221 GLU A CA 1
ATOM 1662 C C . GLU A 1 221 ? 20.737 36.454 -20.361 1.00 84.81 221 GLU A C 1
ATOM 1664 O O . GLU A 1 221 ? 19.751 36.195 -19.675 1.00 84.81 221 GLU A O 1
ATOM 1669 N N . ASN A 1 222 ? 20.721 36.380 -21.697 1.00 82.06 222 ASN A N 1
ATOM 1670 C CA . ASN A 1 222 ? 19.560 35.865 -22.423 1.00 82.06 222 ASN A CA 1
ATOM 1671 C C . ASN A 1 222 ? 19.405 34.356 -22.202 1.00 82.06 222 ASN A C 1
ATOM 1673 O O . ASN A 1 222 ? 18.325 33.913 -21.818 1.00 82.06 222 ASN A O 1
ATOM 1677 N N . PHE A 1 223 ? 20.481 33.584 -22.371 1.00 84.06 223 PHE A N 1
ATOM 1678 C CA . PHE A 1 223 ? 20.431 32.132 -22.241 1.00 84.06 223 PHE A CA 1
ATOM 1679 C C . PHE A 1 223 ? 19.981 31.713 -20.838 1.00 84.06 223 PHE A C 1
ATOM 1681 O O . PHE A 1 223 ? 18.966 31.036 -20.706 1.00 84.06 223 PHE A O 1
ATOM 1688 N N . LEU A 1 224 ? 20.657 32.183 -19.783 1.00 85.94 224 LEU A N 1
ATOM 1689 C CA . LEU A 1 224 ? 20.365 31.756 -18.409 1.00 85.94 224 LEU A CA 1
ATOM 1690 C C . LEU A 1 224 ? 18.986 32.211 -17.897 1.00 85.94 224 LEU A C 1
ATOM 1692 O O . LEU A 1 224 ? 18.403 31.530 -17.059 1.00 85.94 224 LEU A O 1
ATOM 1696 N N . LYS A 1 225 ? 18.455 33.353 -18.368 1.00 83.06 225 LYS A N 1
ATOM 1697 C CA . LYS A 1 225 ? 17.198 33.934 -17.844 1.00 83.06 225 LYS A CA 1
ATOM 1698 C C . LYS A 1 225 ? 15.963 33.634 -18.698 1.00 83.06 225 LYS A C 1
ATOM 1700 O O . LYS A 1 225 ? 14.862 33.637 -18.157 1.00 83.06 225 LYS A O 1
ATOM 1705 N N . ARG A 1 226 ? 16.120 33.441 -20.014 1.00 81.75 226 ARG A N 1
ATOM 1706 C CA . ARG A 1 226 ? 15.008 33.265 -20.969 1.00 81.75 226 ARG A CA 1
ATOM 1707 C C . ARG A 1 226 ? 14.959 31.859 -21.554 1.00 81.75 226 ARG A C 1
ATOM 1709 O O . ARG A 1 226 ? 13.882 31.286 -21.627 1.00 81.75 226 ARG A O 1
ATOM 1716 N N . ASP A 1 227 ? 16.097 31.325 -21.991 1.00 81.88 227 ASP A N 1
ATOM 1717 C CA . ASP A 1 227 ? 16.111 30.097 -22.796 1.00 81.88 227 ASP A CA 1
ATOM 1718 C C . ASP A 1 227 ? 16.272 28.843 -21.924 1.00 81.88 227 ASP A C 1
ATOM 1720 O O . ASP A 1 227 ? 15.565 27.858 -22.121 1.00 81.88 227 ASP A O 1
ATOM 1724 N N . LEU A 1 228 ? 17.143 28.897 -20.912 1.00 81.50 228 LEU A N 1
ATOM 1725 C CA . LEU A 1 228 ? 17.447 27.796 -19.994 1.00 81.50 228 LEU A CA 1
ATOM 1726 C C . LEU A 1 228 ? 16.206 27.204 -19.286 1.00 81.50 228 LEU A C 1
ATOM 1728 O O . LEU A 1 228 ? 16.081 25.979 -19.300 1.00 81.50 228 LEU A O 1
ATOM 1732 N N . PRO A 1 229 ? 15.238 27.996 -18.765 1.00 83.06 229 PRO A N 1
ATOM 1733 C CA . PRO A 1 229 ? 13.995 27.458 -18.191 1.00 83.06 229 PRO A CA 1
ATOM 1734 C C . PRO A 1 229 ? 13.103 26.705 -19.192 1.00 83.06 229 PRO A C 1
ATOM 1736 O O . PRO A 1 229 ? 12.135 26.058 -18.799 1.00 83.06 229 PRO A O 1
ATOM 1739 N N . HIS A 1 230 ? 13.394 26.806 -20.491 1.00 79.50 230 HIS A N 1
ATOM 1740 C CA . HIS A 1 230 ? 12.652 26.153 -21.563 1.00 79.50 230 HIS A CA 1
ATOM 1741 C C . HIS A 1 230 ? 13.441 25.027 -22.246 1.00 79.50 230 HIS A C 1
ATOM 1743 O O . HIS A 1 230 ? 12.854 24.324 -23.065 1.00 79.50 230 HIS A O 1
ATOM 1749 N N . VAL A 1 231 ? 14.716 24.792 -21.897 1.00 74.06 231 VAL A N 1
ATOM 1750 C CA . VAL A 1 231 ? 15.536 23.715 -22.489 1.00 74.06 231 VAL A CA 1
ATOM 1751 C C . VAL A 1 231 ? 14.925 22.341 -22.209 1.00 74.06 231 VAL A C 1
ATOM 1753 O O . VAL A 1 231 ? 14.566 21.646 -23.156 1.00 74.06 231 VAL A O 1
ATOM 1756 N N . MET A 1 232 ? 14.736 21.971 -20.938 1.00 77.44 232 MET A N 1
ATOM 1757 C CA . MET A 1 232 ? 14.201 20.648 -20.581 1.00 77.44 232 MET A CA 1
ATOM 1758 C C . MET A 1 232 ? 12.773 20.425 -21.130 1.00 77.44 232 MET A C 1
ATOM 1760 O O . MET A 1 232 ? 12.564 19.416 -21.806 1.00 77.44 232 MET A O 1
ATOM 1764 N N . PRO A 1 233 ? 11.818 21.380 -21.015 1.00 71.38 233 PRO A N 1
ATOM 1765 C CA . PRO A 1 233 ? 10.524 21.275 -21.695 1.00 71.38 233 PRO A CA 1
ATOM 1766 C C . PRO A 1 233 ? 10.605 21.134 -23.224 1.00 71.38 233 PRO A C 1
ATOM 1768 O O . PRO A 1 233 ? 9.851 20.353 -23.798 1.00 71.38 233 PRO A O 1
ATOM 1771 N N . SER A 1 234 ? 11.525 21.839 -23.896 1.00 68.25 234 SER A N 1
ATOM 1772 C CA . SER A 1 234 ? 11.680 21.760 -25.363 1.00 68.25 234 SER A CA 1
ATOM 1773 C C . SER A 1 234 ? 12.274 20.432 -25.840 1.00 68.25 234 SER A C 1
ATOM 1775 O O . SER A 1 234 ? 12.102 20.072 -27.001 1.00 68.25 234 SER A O 1
ATOM 1777 N N . LEU A 1 235 ? 12.949 19.696 -24.952 1.00 60.16 235 LEU A N 1
ATOM 1778 C CA . LEU A 1 235 ? 13.427 18.331 -25.187 1.00 60.16 235 LEU A CA 1
ATOM 1779 C C . LEU A 1 235 ? 12.364 17.262 -24.859 1.00 60.16 235 LEU A C 1
ATOM 1781 O O . LEU A 1 235 ? 12.641 16.074 -24.989 1.00 60.16 235 LEU A O 1
ATOM 1785 N N . GLY A 1 236 ? 11.159 17.662 -24.428 1.00 53.25 236 GLY A N 1
ATOM 1786 C CA . GLY A 1 236 ? 10.107 16.751 -23.958 1.00 53.25 236 GLY A CA 1
ATOM 1787 C C . GLY A 1 236 ? 10.301 16.255 -22.519 1.00 53.25 236 GLY A C 1
ATOM 1788 O O . GLY A 1 236 ? 9.577 15.370 -22.078 1.00 53.25 236 GLY A O 1
ATOM 1789 N N . LEU A 1 237 ? 11.254 16.833 -21.783 1.00 62.03 237 LEU A N 1
ATOM 1790 C CA . LEU A 1 237 ? 11.712 16.398 -20.461 1.00 62.03 237 LEU A CA 1
ATOM 1791 C C . LEU A 1 237 ? 11.346 17.426 -19.374 1.00 62.03 237 LEU A C 1
ATOM 1793 O O . LEU A 1 237 ? 12.162 17.753 -18.521 1.00 62.03 237 LEU A O 1
ATOM 1797 N N . ALA A 1 238 ? 10.137 17.995 -19.428 1.00 64.69 238 ALA A N 1
ATOM 1798 C CA . ALA A 1 238 ? 9.725 19.107 -18.557 1.00 64.69 238 ALA A CA 1
ATOM 1799 C C . ALA A 1 238 ? 9.786 18.794 -17.047 1.00 64.69 238 ALA A C 1
ATOM 1801 O O . ALA A 1 238 ? 10.007 19.705 -16.253 1.00 64.69 238 ALA A O 1
ATOM 1802 N N . GLU A 1 239 ? 9.615 17.522 -16.679 1.00 56.47 239 GLU A N 1
ATOM 1803 C CA . GLU A 1 239 ? 9.623 17.031 -15.294 1.00 56.47 239 GLU A CA 1
ATOM 1804 C C . GLU A 1 239 ? 11.021 16.563 -14.822 1.00 56.47 239 GLU A C 1
ATOM 1806 O O . GLU A 1 239 ? 11.196 16.234 -13.651 1.00 56.47 239 GLU A O 1
ATOM 1811 N N . GLU A 1 240 ? 12.024 16.523 -15.711 1.00 62.50 240 GLU A N 1
ATOM 1812 C CA . GLU A 1 240 ? 13.388 16.076 -15.389 1.00 62.50 240 GLU A CA 1
ATOM 1813 C C . GLU A 1 240 ? 14.271 17.244 -14.907 1.00 62.50 240 GLU A C 1
ATOM 1815 O O . GLU A 1 240 ? 14.257 18.329 -15.505 1.00 62.50 240 GLU A O 1
ATOM 1820 N N . PRO A 1 241 ? 15.114 17.049 -13.875 1.00 67.81 241 PRO A N 1
ATOM 1821 C CA . PRO A 1 241 ? 16.057 18.068 -13.435 1.00 67.81 241 PRO A CA 1
ATOM 1822 C C . PRO A 1 241 ? 17.151 18.318 -14.484 1.00 67.81 241 PRO A C 1
ATOM 1824 O O . PRO A 1 241 ? 17.649 17.402 -15.141 1.00 67.81 241 PRO A O 1
ATOM 1827 N N . ILE A 1 242 ? 17.590 19.576 -14.598 1.00 77.56 242 ILE A N 1
ATOM 1828 C CA . ILE A 1 242 ? 18.725 19.952 -15.455 1.00 77.56 242 ILE A CA 1
ATOM 1829 C C . ILE A 1 242 ? 19.981 19.173 -14.993 1.00 77.56 242 ILE A C 1
ATOM 1831 O O . ILE A 1 242 ? 20.250 19.151 -13.787 1.00 77.56 242 ILE A O 1
ATOM 1835 N N . PRO A 1 243 ? 20.773 18.553 -15.898 1.00 78.50 243 PRO A N 1
ATOM 1836 C CA . PRO A 1 243 ? 21.879 17.673 -15.514 1.00 78.50 243 PRO A CA 1
ATOM 1837 C C . PRO A 1 243 ? 22.900 18.302 -14.554 1.00 78.50 243 PRO A C 1
ATOM 1839 O O . PRO A 1 243 ? 23.243 19.479 -14.663 1.00 78.50 243 PRO A O 1
ATOM 1842 N N . LEU A 1 244 ? 23.462 17.491 -13.647 1.00 76.50 244 LEU A N 1
ATOM 1843 C CA . LEU A 1 244 ? 24.452 17.953 -12.660 1.00 76.50 244 LEU A CA 1
ATOM 1844 C C . LEU A 1 244 ? 25.718 18.544 -13.296 1.00 76.50 244 LEU A C 1
ATOM 1846 O O . LEU A 1 244 ? 26.284 19.482 -12.745 1.00 76.50 244 LEU A O 1
ATOM 1850 N N . TRP A 1 245 ? 26.138 18.027 -14.451 1.00 82.31 245 TRP A N 1
ATOM 1851 C CA . TRP A 1 245 ? 27.222 18.579 -15.260 1.00 82.31 245 TRP A CA 1
ATOM 1852 C C . TRP A 1 245 ? 26.913 18.388 -16.742 1.00 82.31 245 TRP A C 1
ATOM 1854 O O . TRP A 1 245 ? 26.573 17.287 -17.177 1.00 82.31 245 TRP A O 1
ATOM 1864 N N . TRP A 1 246 ? 27.008 19.467 -17.511 1.00 81.44 246 TRP A N 1
ATOM 1865 C CA . TRP A 1 246 ? 26.746 19.467 -18.948 1.00 81.44 246 TRP A CA 1
ATOM 1866 C C . TRP A 1 246 ? 27.447 20.636 -19.635 1.00 81.44 246 TRP A C 1
ATOM 1868 O O . TRP A 1 246 ? 27.934 21.574 -19.001 1.00 81.44 246 TRP A O 1
ATOM 1878 N N . THR A 1 247 ? 27.502 20.579 -20.961 1.00 81.81 247 THR A N 1
ATOM 1879 C CA . THR A 1 247 ? 27.993 21.675 -21.794 1.00 81.81 247 THR A CA 1
ATOM 1880 C C . THR A 1 247 ? 27.032 21.956 -22.941 1.00 81.81 247 THR A C 1
ATOM 1882 O O . THR A 1 247 ? 26.319 21.057 -23.391 1.00 81.81 247 THR A O 1
ATOM 1885 N N . THR A 1 248 ? 27.032 23.192 -23.430 1.00 81.81 248 THR A N 1
ATOM 1886 C CA . THR A 1 248 ? 26.295 23.591 -24.635 1.00 81.81 248 THR A CA 1
ATOM 1887 C C . THR A 1 248 ? 27.165 24.466 -25.522 1.00 81.81 248 THR A C 1
ATOM 1889 O O . THR A 1 248 ? 27.858 25.355 -25.025 1.00 81.81 248 THR A O 1
ATOM 1892 N N . ASP A 1 249 ? 27.116 24.224 -26.828 1.00 81.19 249 ASP A N 1
ATOM 1893 C CA . ASP A 1 249 ? 27.867 24.975 -27.831 1.00 81.19 249 ASP A CA 1
ATOM 1894 C C . ASP A 1 249 ? 26.970 25.953 -28.574 1.00 81.19 249 ASP A C 1
ATOM 1896 O O . ASP A 1 249 ? 25.937 25.571 -29.119 1.00 81.19 249 ASP A O 1
ATOM 1900 N N . PHE A 1 250 ? 27.404 27.206 -28.654 1.00 78.44 250 PHE A N 1
ATOM 1901 C CA . PHE A 1 250 ? 26.742 28.266 -29.397 1.00 78.44 250 PHE A CA 1
ATOM 1902 C C . PHE A 1 250 ? 27.534 28.640 -30.648 1.00 78.44 250 PHE A C 1
ATOM 1904 O O . PHE A 1 250 ? 28.742 28.877 -30.593 1.00 78.44 250 PHE A O 1
ATOM 1911 N N . ILE A 1 251 ? 26.825 28.757 -31.767 1.00 71.62 251 ILE A N 1
ATOM 1912 C CA . ILE A 1 251 ? 27.341 29.207 -33.060 1.00 71.62 251 ILE A CA 1
ATOM 1913 C C . ILE A 1 251 ? 26.807 30.616 -33.323 1.00 71.62 251 ILE A C 1
ATOM 1915 O O . ILE A 1 251 ? 25.600 30.857 -33.206 1.00 71.62 251 ILE A O 1
ATOM 1919 N N . LEU A 1 252 ? 27.684 31.546 -33.710 1.00 68.06 252 LEU A N 1
ATOM 1920 C CA . LEU A 1 252 ? 27.269 32.889 -34.119 1.00 68.06 252 LEU A CA 1
ATOM 1921 C C . LEU A 1 252 ? 26.545 32.814 -35.472 1.00 68.06 252 LEU A C 1
ATOM 1923 O O . LEU A 1 252 ? 27.126 32.412 -36.479 1.00 68.06 252 LEU A O 1
ATOM 1927 N N . ALA A 1 253 ? 25.273 33.210 -35.487 1.00 62.72 253 ALA A N 1
ATOM 1928 C CA . ALA A 1 253 ? 24.419 33.242 -36.675 1.00 62.72 253 ALA A CA 1
ATOM 1929 C C . ALA A 1 253 ? 24.177 34.669 -37.211 1.00 62.72 253 ALA A C 1
ATOM 1931 O O . ALA A 1 253 ? 23.665 34.829 -38.323 1.00 62.72 253 ALA A O 1
ATOM 1932 N N . SER A 1 254 ? 24.540 35.712 -36.453 1.00 57.34 254 SER A N 1
ATOM 1933 C CA . SER A 1 254 ? 24.577 37.092 -36.960 1.00 57.34 254 SER A CA 1
ATOM 1934 C C . SER A 1 254 ? 25.808 37.346 -37.849 1.00 57.34 254 SER A C 1
ATOM 1936 O O . SER A 1 254 ? 26.853 36.738 -37.633 1.00 57.34 254 SER A O 1
ATOM 1938 N N . PRO A 1 255 ? 25.732 38.263 -38.835 1.00 51.97 255 PRO A N 1
ATOM 1939 C CA . PRO A 1 255 ? 26.882 38.633 -39.662 1.00 51.97 255 PRO A CA 1
ATOM 1940 C C . PRO A 1 255 ? 28.037 39.258 -38.865 1.00 51.97 255 PRO A C 1
ATOM 1942 O O . PRO A 1 255 ? 27.800 40.019 -37.923 1.00 51.97 255 PRO A O 1
ATOM 1945 N N . ALA A 1 256 ? 29.275 39.038 -39.317 1.00 50.47 256 ALA A N 1
ATOM 1946 C CA . ALA A 1 256 ? 30.462 39.723 -38.806 1.00 50.47 256 ALA A CA 1
ATOM 1947 C C . ALA A 1 256 ? 30.269 41.251 -38.720 1.00 50.47 256 ALA A C 1
ATOM 1949 O O . ALA A 1 256 ? 29.841 41.894 -39.682 1.00 50.47 256 ALA A O 1
ATOM 1950 N N . GLY A 1 257 ? 30.607 41.837 -37.567 1.00 55.22 257 GLY A N 1
ATOM 1951 C CA . GLY A 1 257 ? 30.442 43.271 -37.300 1.00 55.22 257 GLY A CA 1
ATOM 1952 C C . GLY A 1 257 ? 29.054 43.689 -36.796 1.00 55.22 257 GLY A C 1
ATOM 1953 O O . GLY A 1 257 ? 28.820 44.883 -36.612 1.00 55.22 257 GLY A O 1
ATOM 1954 N N . THR A 1 258 ? 28.145 42.741 -36.541 1.00 57.88 258 THR A N 1
ATOM 1955 C CA . THR A 1 258 ? 26.920 43.009 -35.768 1.00 57.88 258 THR A CA 1
ATOM 1956 C C . THR A 1 258 ? 27.290 43.449 -34.339 1.00 57.88 258 THR A C 1
ATOM 1958 O O . THR A 1 258 ? 28.194 42.855 -33.754 1.00 57.88 258 THR A O 1
ATOM 1961 N N . PRO A 1 259 ? 26.634 44.468 -33.750 1.00 63.88 259 PRO A N 1
ATOM 1962 C CA . PRO A 1 259 ? 26.819 44.814 -32.338 1.00 63.88 259 PRO A CA 1
ATOM 1963 C C . PRO A 1 259 ? 26.464 43.645 -31.404 1.00 63.88 259 PRO A C 1
ATOM 1965 O O . PRO A 1 259 ? 25.481 42.950 -31.646 1.00 63.88 259 PRO A O 1
ATOM 1968 N N . ALA A 1 260 ? 27.224 43.443 -30.323 1.00 62.84 260 ALA A N 1
ATOM 1969 C CA . ALA A 1 260 ? 27.074 42.282 -29.429 1.00 62.84 260 ALA A CA 1
ATOM 1970 C C . ALA A 1 260 ? 25.698 42.187 -28.726 1.00 62.84 260 ALA A C 1
ATOM 1972 O O . ALA A 1 260 ? 25.268 41.105 -28.340 1.00 62.84 260 ALA A O 1
ATOM 1973 N N . ASP A 1 261 ? 24.977 43.303 -28.590 1.00 64.81 261 ASP A N 1
ATOM 1974 C CA . ASP A 1 261 ? 23.586 43.376 -28.114 1.00 64.81 261 ASP A CA 1
ATOM 1975 C C . ASP A 1 261 ? 22.544 42.915 -29.157 1.00 64.81 261 ASP A C 1
ATOM 1977 O O . ASP A 1 261 ? 21.379 42.703 -28.825 1.00 64.81 261 ASP A O 1
ATOM 1981 N N . GLN A 1 262 ? 22.962 42.754 -30.415 1.00 67.88 262 GLN A N 1
ATOM 1982 C CA . GLN A 1 262 ? 22.145 42.395 -31.582 1.00 67.88 262 GLN A CA 1
ATOM 1983 C C . GLN A 1 262 ? 22.613 41.085 -32.249 1.00 67.88 262 GLN A C 1
ATOM 1985 O O . GLN A 1 262 ? 22.063 40.662 -33.272 1.00 67.88 262 GLN A O 1
ATOM 1990 N N . GLU A 1 263 ? 23.623 40.420 -31.685 1.00 67.81 263 GLU A N 1
ATOM 1991 C CA . GLU A 1 263 ? 24.084 39.114 -32.143 1.00 67.81 263 GLU A CA 1
ATOM 1992 C C . GLU A 1 263 ? 23.043 38.022 -31.872 1.00 67.81 263 GLU A C 1
ATOM 1994 O O . GLU A 1 263 ? 22.572 37.828 -30.750 1.00 67.81 263 GLU A O 1
ATOM 1999 N N . LYS A 1 264 ? 22.714 37.256 -32.913 1.00 69.88 264 LYS A N 1
ATOM 2000 C CA . LYS A 1 264 ? 21.944 36.023 -32.803 1.00 69.88 264 LYS A CA 1
ATOM 2001 C C . LYS A 1 264 ? 22.899 34.848 -32.729 1.00 69.88 264 LYS A C 1
ATOM 2003 O O . LYS A 1 264 ? 23.712 34.646 -33.630 1.00 69.88 264 LYS A O 1
ATOM 2008 N N . TRP A 1 265 ? 22.735 34.058 -31.684 1.00 72.75 265 TRP A N 1
ATOM 2009 C CA . TRP A 1 265 ? 23.439 32.807 -31.461 1.00 72.75 265 TRP A CA 1
ATOM 2010 C C . TRP A 1 265 ? 22.433 31.657 -31.548 1.00 72.75 265 TRP A C 1
ATOM 2012 O O . TRP A 1 265 ? 21.278 31.815 -31.150 1.00 72.75 265 TRP A O 1
ATOM 2022 N N . ILE A 1 266 ? 22.859 30.519 -32.089 1.00 69.44 266 ILE A N 1
ATOM 2023 C CA . ILE A 1 266 ? 22.083 29.270 -32.110 1.00 69.44 266 ILE A CA 1
ATOM 2024 C C . ILE A 1 266 ? 22.839 28.202 -31.325 1.00 69.44 266 ILE A C 1
ATOM 2026 O O . ILE A 1 266 ? 24.068 28.231 -31.306 1.00 69.44 266 ILE A O 1
ATOM 2030 N N . VAL A 1 267 ? 22.134 27.254 -30.707 1.00 69.94 267 VAL A N 1
ATOM 2031 C CA . VAL A 1 267 ? 22.787 26.073 -30.122 1.00 69.94 267 VAL A CA 1
ATOM 2032 C C . VAL A 1 267 ? 23.155 25.095 -31.242 1.00 69.94 267 VAL A C 1
ATOM 2034 O O . VAL A 1 267 ? 22.337 24.835 -32.123 1.00 69.94 267 VAL A O 1
ATOM 2037 N N . GLY A 1 268 ? 24.386 24.584 -31.216 1.00 65.62 268 GLY A N 1
ATOM 2038 C CA . GLY A 1 268 ? 24.886 23.533 -32.106 1.00 65.62 268 GLY A CA 1
ATOM 2039 C C . GLY A 1 268 ? 24.926 22.146 -31.453 1.00 65.62 268 GLY A C 1
ATOM 2040 O O . GLY A 1 268 ? 24.586 21.163 -32.103 1.00 65.62 268 GLY A O 1
ATOM 2041 N N . GLU A 1 269 ? 25.293 22.064 -30.171 1.00 69.88 269 GLU A N 1
ATOM 2042 C CA . GLU A 1 269 ? 25.361 20.817 -29.392 1.00 69.88 269 GLU A CA 1
ATOM 2043 C C . GLU A 1 269 ? 24.879 21.080 -27.954 1.00 69.88 269 GLU A C 1
ATOM 2045 O O . GLU A 1 269 ? 25.313 22.051 -27.340 1.00 69.88 269 GLU A O 1
ATOM 2050 N N . PHE A 1 270 ? 24.042 20.196 -27.401 1.00 72.25 270 PHE A N 1
ATOM 2051 C CA . PHE A 1 270 ? 23.881 20.007 -25.952 1.00 72.25 270 PHE A CA 1
ATOM 2052 C C . PHE A 1 270 ? 24.499 18.655 -25.591 1.00 72.25 270 PHE A C 1
ATOM 2054 O O . PHE A 1 270 ? 24.207 17.662 -26.255 1.00 72.25 270 PHE A O 1
ATOM 2061 N N . ASN A 1 271 ? 25.330 18.591 -24.548 1.00 70.06 271 ASN A N 1
ATOM 2062 C CA . ASN A 1 271 ? 26.007 17.351 -24.169 1.00 70.06 271 ASN A CA 1
ATOM 2063 C C . ASN A 1 271 ? 26.153 17.208 -22.646 1.00 70.06 271 ASN A C 1
ATOM 2065 O O . ASN A 1 271 ? 26.739 18.066 -21.987 1.00 70.06 271 ASN A O 1
ATOM 2069 N N . CYS A 1 272 ? 25.639 16.105 -22.100 1.00 67.31 272 CYS A N 1
ATOM 2070 C CA . CYS A 1 272 ? 25.747 15.699 -20.693 1.00 67.31 272 CYS A CA 1
ATOM 2071 C C . CYS A 1 272 ? 26.402 14.310 -20.510 1.00 67.31 272 CYS A C 1
ATOM 2073 O O . CYS A 1 272 ? 26.552 13.838 -19.386 1.00 67.31 272 CYS A O 1
ATOM 2075 N N . SER A 1 273 ? 26.830 13.656 -21.596 1.00 43.94 273 SER A N 1
ATOM 2076 C CA . SER A 1 273 ? 27.386 12.299 -21.599 1.00 43.94 273 SER A CA 1
ATOM 2077 C C . SER A 1 273 ? 28.810 12.299 -22.159 1.00 43.94 273 SER A C 1
ATOM 2079 O O . SER A 1 273 ? 29.017 12.556 -23.342 1.00 43.94 273 SER A O 1
ATOM 2081 N N . CYS A 1 274 ? 29.794 11.960 -21.320 1.00 54.97 274 CYS A N 1
ATOM 2082 C CA . CYS A 1 274 ? 31.239 12.024 -21.619 1.00 54.97 274 CYS A CA 1
ATOM 2083 C C . CYS A 1 274 ? 31.845 13.444 -21.727 1.00 54.97 274 CYS A C 1
ATOM 2085 O O . CYS A 1 274 ? 32.962 13.609 -22.219 1.00 54.97 274 CYS A O 1
ATOM 2087 N N . VAL A 1 275 ? 31.172 14.472 -21.201 1.00 64.19 275 VAL A N 1
ATOM 2088 C CA . VAL A 1 275 ? 31.744 15.821 -21.025 1.00 64.19 275 VAL A CA 1
ATOM 2089 C C . VAL A 1 275 ? 32.778 15.857 -19.892 1.00 64.19 275 VAL A C 1
ATOM 2091 O O . VAL A 1 275 ? 32.441 16.012 -18.723 1.00 64.19 275 VAL A O 1
ATOM 2094 N N . GLY A 1 276 ? 34.063 15.729 -20.225 1.00 65.06 276 GLY A N 1
ATOM 2095 C CA . GLY A 1 276 ? 35.158 15.854 -19.253 1.00 65.06 276 GLY A CA 1
ATOM 2096 C C . GLY A 1 276 ? 35.421 17.299 -18.801 1.00 65.06 276 GLY A C 1
ATOM 2097 O O . GLY A 1 276 ? 35.293 18.241 -19.586 1.00 65.06 276 GLY A O 1
ATOM 2098 N N . ILE A 1 277 ? 35.853 17.483 -17.547 1.00 75.31 277 ILE A N 1
ATOM 2099 C CA . ILE A 1 277 ? 36.312 18.785 -17.036 1.00 75.31 277 ILE A CA 1
ATOM 2100 C C . ILE A 1 277 ? 37.611 19.167 -17.758 1.00 75.31 277 ILE A C 1
ATOM 2102 O O . ILE A 1 277 ? 38.653 18.542 -17.566 1.00 75.31 277 ILE A O 1
ATOM 2106 N N . SER A 1 278 ? 37.571 20.215 -18.587 1.00 72.75 278 SER A N 1
ATOM 2107 C CA . SER A 1 278 ? 38.692 20.576 -19.473 1.00 72.75 278 SER A CA 1
ATOM 2108 C C . SER A 1 278 ? 39.973 20.979 -18.730 1.00 72.75 278 SER A C 1
ATOM 2110 O O . SER A 1 278 ? 41.061 20.852 -19.281 1.00 72.75 278 SER A O 1
ATOM 2112 N N . LYS A 1 279 ? 39.867 21.413 -17.467 1.00 75.75 279 LYS A N 1
ATOM 2113 C CA . LYS A 1 279 ? 41.027 21.693 -16.607 1.00 75.75 279 LYS A CA 1
ATOM 2114 C C . LYS A 1 279 ? 41.820 20.433 -16.229 1.00 75.75 279 LYS A C 1
ATOM 2116 O O . LYS A 1 279 ? 43.017 20.511 -15.990 1.00 75.75 279 LYS A O 1
ATOM 2121 N N . CYS A 1 280 ? 41.202 19.253 -16.275 1.00 78.50 280 CYS A N 1
ATOM 2122 C CA . CYS A 1 280 ? 41.866 17.979 -15.994 1.00 78.50 280 CYS A CA 1
ATOM 2123 C C . CYS A 1 280 ? 42.596 17.378 -17.216 1.00 78.50 280 CYS A C 1
ATOM 2125 O O . CYS A 1 280 ? 43.144 16.284 -17.112 1.00 78.50 280 CYS A O 1
ATOM 2127 N N . LEU A 1 281 ? 42.637 18.060 -18.373 1.00 75.69 281 LEU A N 1
ATOM 2128 C CA . LEU A 1 281 ? 43.232 17.538 -19.621 1.00 75.69 281 LEU A CA 1
ATOM 2129 C C . LEU A 1 281 ? 44.743 17.239 -19.550 1.00 75.69 281 LEU A C 1
ATOM 2131 O O . LEU A 1 281 ? 45.275 16.578 -20.444 1.00 75.69 281 LEU A O 1
ATOM 2135 N N . ALA A 1 282 ? 45.442 17.699 -18.511 1.00 77.44 282 ALA A N 1
ATOM 2136 C CA . ALA A 1 282 ? 46.829 17.311 -18.261 1.00 77.44 282 ALA A CA 1
ATOM 2137 C C . ALA A 1 282 ? 46.961 15.848 -17.789 1.00 77.44 282 ALA A C 1
ATOM 2139 O O . ALA A 1 282 ? 47.928 15.188 -18.153 1.00 77.44 282 ALA A O 1
ATOM 2140 N N . ALA A 1 283 ? 45.948 15.308 -17.097 1.00 77.62 283 ALA A N 1
ATOM 2141 C CA . ALA A 1 283 ? 45.881 13.906 -16.670 1.00 77.62 283 ALA A CA 1
ATOM 2142 C C . ALA A 1 283 ? 45.481 12.926 -17.795 1.00 77.62 283 ALA A C 1
ATOM 2144 O O . ALA A 1 283 ? 45.383 11.721 -17.567 1.00 77.62 283 ALA A O 1
ATOM 2145 N N . TYR A 1 284 ? 45.217 13.419 -19.010 1.00 76.00 284 TYR A N 1
ATOM 2146 C CA . TYR A 1 284 ? 44.884 12.580 -20.160 1.00 76.00 284 TYR A CA 1
ATOM 2147 C C . TYR A 1 284 ? 46.157 12.015 -20.807 1.00 76.00 284 TYR A C 1
ATOM 2149 O O . TYR A 1 284 ? 46.994 12.769 -21.314 1.00 76.00 284 TYR A O 1
ATOM 2157 N N . CYS A 1 285 ? 46.278 10.685 -20.815 1.00 72.69 285 CYS A N 1
ATOM 2158 C CA . CYS A 1 285 ? 47.394 9.968 -21.431 1.00 72.69 285 CYS A CA 1
ATOM 2159 C C . CYS A 1 285 ? 47.454 10.187 -22.953 1.00 72.69 285 CYS A C 1
ATOM 2161 O O . CYS A 1 285 ? 46.438 10.137 -23.644 1.00 72.69 285 CYS A O 1
ATOM 2163 N N . LYS A 1 286 ? 48.664 10.400 -23.474 1.00 75.19 286 LYS A N 1
ATOM 2164 C CA . LYS A 1 286 ? 48.967 10.646 -24.897 1.00 75.19 286 LYS A CA 1
ATOM 2165 C C . LYS A 1 286 ? 50.219 9.867 -25.293 1.00 75.19 286 LYS A C 1
ATOM 2167 O O . LYS A 1 286 ? 50.947 9.409 -24.418 1.00 75.19 286 LYS A O 1
ATOM 2172 N N . ASP A 1 287 ? 50.520 9.790 -26.584 1.00 76.31 287 ASP A N 1
ATOM 2173 C CA . ASP A 1 287 ? 51.732 9.120 -27.083 1.00 76.31 287 ASP A CA 1
ATOM 2174 C C . ASP A 1 287 ? 53.035 9.749 -26.541 1.00 76.31 287 ASP A C 1
ATOM 2176 O O . ASP A 1 287 ? 54.031 9.050 -26.352 1.00 76.31 287 ASP A O 1
ATOM 2180 N N . ASP A 1 288 ? 53.029 11.057 -26.255 1.00 77.38 288 ASP A N 1
ATOM 2181 C CA . ASP A 1 288 ? 54.133 11.807 -25.641 1.00 77.38 288 ASP A CA 1
ATOM 2182 C C . ASP A 1 288 ? 54.068 11.858 -24.101 1.00 77.38 288 ASP A C 1
ATOM 2184 O O . ASP A 1 288 ? 55.106 11.972 -23.445 1.00 77.38 288 ASP A O 1
ATOM 2188 N N . THR A 1 289 ? 52.878 11.704 -23.510 1.00 77.19 289 THR A N 1
ATOM 2189 C CA . THR A 1 289 ? 52.661 11.611 -22.053 1.00 77.19 289 THR A CA 1
ATOM 2190 C C . THR A 1 289 ? 51.867 10.346 -21.670 1.00 77.19 289 THR A C 1
ATOM 2192 O O . THR A 1 289 ? 50.727 10.455 -21.209 1.00 77.19 289 THR A O 1
ATOM 2195 N N . PRO A 1 290 ? 52.420 9.127 -21.853 1.00 81.75 290 PRO A N 1
ATOM 2196 C CA . PRO A 1 290 ? 51.663 7.874 -21.700 1.00 81.75 290 PRO A CA 1
ATOM 2197 C C . PRO A 1 290 ? 51.386 7.483 -20.243 1.00 81.75 290 PRO A C 1
ATOM 2199 O O . PRO A 1 290 ? 50.521 6.654 -19.989 1.00 81.75 290 PRO A O 1
ATOM 2202 N N . ASN A 1 291 ? 52.109 8.082 -19.292 1.00 85.12 291 ASN A N 1
ATOM 2203 C CA . ASN A 1 291 ? 51.954 7.866 -17.851 1.00 85.12 291 ASN A CA 1
ATOM 2204 C C . ASN A 1 291 ? 51.342 9.097 -17.153 1.00 85.12 291 ASN A C 1
ATOM 2206 O O . ASN A 1 291 ? 51.674 9.356 -16.001 1.00 85.12 291 ASN A O 1
ATOM 2210 N N . ALA A 1 292 ? 50.531 9.895 -17.857 1.00 84.75 292 ALA A N 1
ATOM 2211 C CA . ALA A 1 292 ? 49.892 11.075 -17.276 1.00 84.75 292 ALA A CA 1
ATOM 2212 C C . ALA A 1 292 ? 48.895 10.686 -16.171 1.00 84.75 292 ALA A C 1
ATOM 2214 O O . ALA A 1 292 ? 48.176 9.692 -16.281 1.00 84.75 292 ALA A O 1
ATOM 2215 N N . THR A 1 293 ? 48.845 11.482 -15.107 1.00 81.38 293 THR A N 1
ATOM 2216 C CA . THR A 1 293 ? 48.056 11.222 -13.901 1.00 81.38 293 THR A CA 1
ATOM 2217 C C . THR A 1 293 ? 47.353 12.482 -13.398 1.00 81.38 293 THR A C 1
ATOM 2219 O O . THR A 1 293 ? 47.614 13.597 -13.843 1.00 81.38 293 THR A O 1
ATOM 2222 N N . TYR A 1 294 ? 46.498 12.313 -12.389 1.00 79.00 294 TYR A N 1
ATOM 2223 C CA . TYR A 1 294 ? 45.921 13.410 -11.604 1.00 79.00 294 TYR A CA 1
ATOM 2224 C C . TYR A 1 294 ? 46.970 14.414 -11.079 1.00 79.00 294 TYR A C 1
ATOM 2226 O O . TYR A 1 294 ? 46.681 15.602 -10.973 1.00 79.00 294 TYR A O 1
ATOM 2234 N N . TYR A 1 295 ? 48.191 13.959 -10.775 1.00 83.12 295 TYR A N 1
ATOM 2235 C CA . TYR A 1 295 ? 49.262 14.804 -10.231 1.00 83.12 295 TYR A CA 1
ATOM 2236 C C . TYR A 1 295 ? 49.961 15.678 -11.281 1.00 83.12 295 TYR A C 1
ATOM 2238 O O . TYR A 1 295 ? 50.726 16.564 -10.911 1.00 83.12 295 TYR A O 1
ATOM 2246 N N . ASP A 1 296 ? 49.689 15.453 -12.568 1.00 85.19 296 ASP A N 1
ATOM 2247 C CA . ASP A 1 296 ? 50.201 16.261 -13.678 1.00 85.19 296 ASP A CA 1
ATOM 2248 C C . ASP A 1 296 ? 49.286 17.468 -13.989 1.00 85.19 296 ASP A C 1
ATOM 2250 O O . ASP A 1 296 ? 49.571 18.255 -14.890 1.00 85.19 296 ASP A O 1
ATOM 2254 N N . ILE A 1 297 ? 48.183 17.636 -13.244 1.00 83.12 297 ILE A N 1
ATOM 2255 C CA . ILE A 1 297 ? 47.292 18.802 -13.326 1.00 83.12 297 ILE A CA 1
ATOM 2256 C C . ILE A 1 297 ? 47.896 19.972 -12.536 1.00 83.12 297 ILE A C 1
ATOM 2258 O O . ILE A 1 297 ? 48.153 19.867 -11.337 1.00 83.12 297 ILE A O 1
ATOM 2262 N N . GLU A 1 298 ? 48.069 21.116 -13.202 1.00 87.94 298 GLU A N 1
ATOM 2263 C 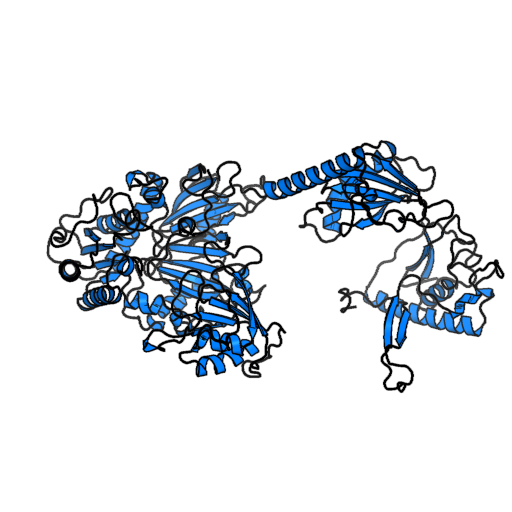CA . GLU A 1 298 ? 48.539 22.358 -12.580 1.00 87.94 298 GLU A CA 1
ATOM 2264 C C . GLU A 1 298 ? 47.638 22.801 -11.419 1.00 87.94 298 GLU A C 1
ATOM 2266 O O . GLU A 1 298 ? 46.411 22.764 -11.511 1.00 87.94 298 GLU A O 1
ATOM 2271 N N . ALA A 1 299 ? 48.234 23.287 -10.327 1.00 82.62 299 ALA A N 1
ATOM 2272 C CA . ALA A 1 299 ? 47.516 23.505 -9.065 1.00 82.62 299 ALA A CA 1
ATOM 2273 C C . ALA A 1 299 ? 46.371 24.541 -9.147 1.00 82.62 299 ALA A C 1
ATOM 2275 O O . ALA A 1 299 ? 45.442 24.497 -8.339 1.00 82.62 299 ALA A O 1
ATOM 2276 N N . SER A 1 300 ? 46.407 25.469 -10.111 1.00 81.94 300 SER A N 1
ATOM 2277 C CA . SER A 1 300 ? 45.287 26.380 -10.398 1.00 81.94 300 SER A CA 1
ATOM 2278 C C . SER A 1 300 ? 44.135 25.691 -11.128 1.00 81.94 300 SER A C 1
ATOM 2280 O O . SER A 1 300 ? 42.973 25.959 -10.842 1.00 81.94 300 SER A O 1
ATOM 2282 N N . ASP A 1 301 ? 44.459 24.797 -12.058 1.00 82.06 301 ASP A N 1
ATOM 2283 C CA . ASP A 1 301 ? 43.488 24.069 -12.869 1.00 82.06 301 ASP A CA 1
ATOM 2284 C C . ASP A 1 301 ? 42.828 22.952 -12.059 1.00 82.06 301 ASP A C 1
ATOM 2286 O O . ASP A 1 301 ? 41.621 22.743 -12.180 1.00 82.06 301 ASP A O 1
ATOM 2290 N N . LEU A 1 302 ? 43.586 22.327 -11.153 1.00 79.75 302 LEU A N 1
ATOM 2291 C CA . LEU A 1 302 ? 43.054 21.399 -10.165 1.00 79.75 302 LEU A CA 1
ATOM 2292 C C . LEU A 1 302 ? 42.078 22.098 -9.213 1.00 79.75 302 LEU A C 1
ATOM 2294 O O . LEU A 1 302 ? 40.956 21.638 -9.054 1.00 79.75 302 LEU A O 1
ATOM 2298 N N . LYS A 1 303 ? 42.448 23.266 -8.672 1.00 83.00 303 LYS A N 1
ATOM 2299 C CA . LYS A 1 303 ? 41.568 24.056 -7.799 1.00 83.00 303 LYS A CA 1
ATOM 2300 C C . LYS A 1 303 ? 40.258 24.468 -8.488 1.00 83.00 303 LYS A C 1
ATOM 2302 O O . LYS A 1 303 ? 39.212 24.476 -7.843 1.00 83.00 303 LYS A O 1
ATOM 2307 N N . ASP A 1 304 ? 40.305 24.826 -9.771 1.00 79.62 304 ASP A N 1
ATOM 2308 C CA . ASP A 1 304 ? 39.095 25.135 -10.542 1.00 79.62 304 ASP A CA 1
ATOM 2309 C C . ASP A 1 304 ? 38.227 23.876 -10.749 1.00 79.62 304 ASP A C 1
ATOM 2311 O O . ASP A 1 304 ? 37.005 23.955 -10.643 1.00 79.62 304 ASP A O 1
ATOM 2315 N N . ALA A 1 305 ? 38.840 22.711 -10.996 1.00 80.06 305 ALA A N 1
ATOM 2316 C CA . ALA A 1 305 ? 38.130 21.436 -11.122 1.00 80.06 305 ALA A CA 1
ATOM 2317 C C . ALA A 1 305 ? 37.493 20.977 -9.796 1.00 80.06 305 ALA A C 1
ATOM 2319 O O . ALA A 1 305 ? 36.324 20.589 -9.792 1.00 80.06 305 ALA A O 1
ATOM 2320 N N . ASP A 1 306 ? 38.220 21.089 -8.681 1.00 80.94 306 ASP A N 1
ATOM 2321 C CA . ASP A 1 306 ? 37.720 20.819 -7.328 1.00 80.94 306 ASP A CA 1
ATOM 2322 C C . ASP A 1 306 ? 36.520 21.723 -7.011 1.00 80.94 306 ASP A C 1
ATOM 2324 O O . ASP A 1 306 ? 35.478 21.240 -6.577 1.00 80.94 306 ASP A O 1
ATOM 2328 N N . ALA A 1 307 ? 36.604 23.023 -7.325 1.00 82.44 307 ALA A N 1
ATOM 2329 C CA . ALA A 1 307 ? 35.504 23.967 -7.122 1.00 82.44 307 ALA A CA 1
ATOM 2330 C C . ALA A 1 307 ? 34.254 23.643 -7.967 1.00 82.44 307 ALA A C 1
ATOM 2332 O O . ALA A 1 307 ? 33.130 23.911 -7.532 1.00 82.44 307 ALA A O 1
ATOM 2333 N N . TYR A 1 308 ? 34.418 23.055 -9.159 1.00 83.88 308 TYR A N 1
ATOM 2334 C CA . TYR A 1 308 ? 33.292 22.539 -9.944 1.00 83.88 308 TYR A CA 1
ATOM 2335 C C . TYR A 1 308 ? 32.695 21.277 -9.302 1.00 83.88 308 TYR A C 1
ATOM 2337 O O . TYR A 1 308 ? 31.473 21.177 -9.202 1.00 83.88 308 TYR A O 1
ATOM 2345 N N . GLY A 1 309 ? 33.533 20.355 -8.813 1.00 75.50 309 GLY A N 1
ATOM 2346 C CA . GLY A 1 309 ? 33.103 19.149 -8.095 1.00 75.50 309 GLY A CA 1
ATOM 2347 C C . GLY A 1 309 ? 32.359 19.456 -6.790 1.00 75.50 309 GLY A C 1
ATOM 2348 O O . GLY A 1 309 ? 31.282 18.908 -6.553 1.00 75.50 309 GLY A O 1
ATOM 2349 N N . ASP A 1 310 ? 32.868 20.398 -5.993 1.00 79.38 310 ASP A N 1
ATOM 2350 C CA . ASP A 1 310 ? 32.208 20.915 -4.790 1.00 79.38 310 ASP A CA 1
ATOM 2351 C C . ASP A 1 310 ? 30.847 21.536 -5.130 1.00 79.38 310 ASP A C 1
ATOM 2353 O O . ASP A 1 310 ? 29.848 21.239 -4.472 1.00 79.38 310 ASP A O 1
ATOM 2357 N N . LEU A 1 311 ? 30.762 22.361 -6.184 1.00 78.56 311 LEU A N 1
ATOM 2358 C CA . LEU A 1 311 ? 29.492 22.960 -6.602 1.00 78.56 311 LEU A CA 1
ATOM 2359 C C . LEU A 1 311 ? 28.498 21.906 -7.113 1.00 78.56 311 LEU A C 1
ATOM 2361 O O . LEU A 1 311 ? 27.312 22.008 -6.803 1.00 78.56 311 LEU A O 1
ATOM 2365 N N . MET A 1 312 ? 28.958 20.881 -7.839 1.00 75.94 312 MET A N 1
ATOM 2366 C CA . MET A 1 312 ? 28.132 19.731 -8.226 1.00 75.94 312 MET A CA 1
ATOM 2367 C C . MET A 1 312 ? 27.611 18.990 -6.992 1.00 75.94 312 MET A C 1
ATOM 2369 O O . MET A 1 312 ? 26.422 18.685 -6.930 1.00 75.94 312 MET A O 1
ATOM 2373 N N . GLY A 1 313 ? 28.459 18.756 -5.986 1.00 58.78 313 GLY A N 1
ATOM 2374 C CA . GLY A 1 313 ? 28.071 18.150 -4.711 1.00 58.78 313 GLY A CA 1
ATOM 2375 C C . GLY A 1 313 ? 27.042 18.990 -3.949 1.00 58.78 313 GLY A C 1
ATOM 2376 O O . GLY A 1 313 ? 26.028 18.462 -3.497 1.00 58.78 313 GLY A O 1
ATOM 2377 N N . VAL A 1 314 ? 27.245 20.309 -3.869 1.00 75.06 314 VAL A N 1
ATOM 2378 C CA . VAL A 1 314 ? 26.312 21.257 -3.237 1.00 75.06 314 VAL A CA 1
ATOM 2379 C C . VAL A 1 314 ? 24.983 21.332 -3.992 1.00 75.06 314 VAL A C 1
ATOM 2381 O O . VAL A 1 314 ? 23.935 21.332 -3.352 1.00 75.06 314 VAL A O 1
ATOM 2384 N N . LYS A 1 315 ? 24.988 21.361 -5.330 1.00 73.00 315 LYS A N 1
ATOM 2385 C CA . LYS A 1 315 ? 23.764 21.397 -6.149 1.00 73.00 315 LYS A CA 1
ATOM 2386 C C . LYS A 1 315 ? 23.011 20.065 -6.113 1.00 73.00 315 LYS A C 1
ATOM 2388 O O . LYS A 1 315 ? 21.799 20.085 -5.932 1.00 73.00 315 LYS A O 1
ATOM 2393 N N . ALA A 1 316 ? 23.702 18.925 -6.178 1.00 60.94 316 ALA A N 1
ATOM 2394 C CA . ALA A 1 316 ? 23.096 17.607 -5.980 1.00 60.94 316 ALA A CA 1
ATOM 2395 C C . ALA A 1 316 ? 22.465 17.487 -4.585 1.00 60.94 316 ALA A C 1
ATOM 2397 O O . ALA A 1 316 ? 21.307 17.098 -4.456 1.00 60.94 316 ALA A O 1
ATOM 2398 N N . LYS A 1 317 ? 23.191 17.906 -3.541 1.00 57.91 317 LYS A N 1
ATOM 2399 C CA . LYS A 1 317 ? 22.680 17.968 -2.169 1.00 57.91 317 LYS A CA 1
ATOM 2400 C C . LYS A 1 317 ? 21.468 18.900 -2.053 1.00 57.91 317 LYS A C 1
ATOM 2402 O O . LYS A 1 317 ? 20.487 18.509 -1.440 1.00 57.91 317 LYS A O 1
ATOM 2407 N N . ALA A 1 318 ? 21.488 20.074 -2.685 1.00 58.66 318 ALA A N 1
ATOM 2408 C CA . ALA A 1 318 ? 20.362 21.009 -2.677 1.00 58.66 318 ALA A CA 1
ATOM 2409 C C . ALA A 1 318 ? 19.120 20.458 -3.400 1.00 58.66 318 ALA A C 1
ATOM 2411 O O . ALA A 1 318 ? 18.015 20.641 -2.901 1.00 58.66 318 ALA A O 1
ATOM 2412 N N . ILE A 1 319 ? 19.285 19.741 -4.518 1.00 56.62 319 ILE A N 1
ATOM 2413 C CA . ILE A 1 319 ? 18.187 19.041 -5.212 1.00 56.62 319 ILE A CA 1
ATOM 2414 C C . ILE A 1 319 ? 17.587 17.953 -4.302 1.00 56.62 319 ILE A C 1
ATOM 2416 O O . ILE A 1 319 ? 16.369 17.842 -4.189 1.00 56.62 319 ILE A O 1
ATOM 2420 N N . LEU A 1 320 ? 18.431 17.201 -3.587 1.00 49.03 320 LEU A N 1
ATOM 2421 C CA . LEU A 1 320 ? 18.001 16.185 -2.617 1.00 49.03 320 LEU A CA 1
ATOM 2422 C C . LEU A 1 320 ? 17.395 16.783 -1.328 1.00 49.03 320 LEU A C 1
ATOM 2424 O O . LEU A 1 320 ? 16.586 16.130 -0.674 1.00 49.03 320 LEU A O 1
ATOM 2428 N N . GLU A 1 321 ? 17.753 18.015 -0.952 1.00 47.16 321 GLU A N 1
ATOM 2429 C CA . GLU A 1 321 ? 17.226 18.716 0.232 1.00 47.16 321 GLU A CA 1
ATOM 2430 C C . GLU A 1 321 ? 15.964 19.541 -0.053 1.00 47.16 321 GLU A C 1
ATOM 2432 O O . GLU A 1 321 ? 15.127 19.682 0.837 1.00 47.16 321 GLU A O 1
ATOM 2437 N N . GLN A 1 322 ? 15.763 20.028 -1.281 1.00 44.16 322 GLN A N 1
ATOM 2438 C CA . GLN A 1 322 ? 14.499 20.652 -1.700 1.00 44.16 322 GLN A CA 1
ATOM 2439 C C . GLN A 1 322 ? 13.339 19.643 -1.790 1.00 44.16 322 GLN A C 1
ATOM 2441 O O . GLN A 1 322 ? 12.183 20.051 -1.828 1.00 44.16 322 GLN A O 1
ATOM 2446 N N . ALA A 1 323 ? 13.628 18.340 -1.716 1.00 44.03 323 ALA A N 1
ATOM 2447 C CA . ALA A 1 323 ? 12.647 17.272 -1.528 1.00 44.03 323 ALA A CA 1
ATOM 2448 C C . ALA A 1 323 ? 12.193 17.075 -0.055 1.00 44.03 323 ALA A C 1
ATOM 2450 O O . ALA A 1 323 ? 11.611 16.040 0.279 1.00 44.03 323 ALA A O 1
ATOM 2451 N N . GLN A 1 324 ? 12.465 18.020 0.859 1.00 42.38 324 GLN A N 1
ATOM 2452 C CA . GLN A 1 324 ? 11.989 17.938 2.249 1.00 42.38 324 GLN A CA 1
ATOM 2453 C C . GLN A 1 324 ? 10.473 18.178 2.386 1.00 42.38 324 GLN A C 1
ATOM 2455 O O . GLN A 1 324 ? 9.842 18.912 1.631 1.00 42.38 324 GLN A O 1
ATOM 2460 N N . ASN A 1 325 ? 9.877 17.497 3.368 1.00 49.81 325 ASN A N 1
ATOM 2461 C CA . ASN A 1 325 ? 8.444 17.200 3.423 1.00 49.81 325 ASN A CA 1
ATOM 2462 C C . ASN A 1 325 ? 7.672 18.181 4.342 1.00 49.81 325 ASN A C 1
ATOM 2464 O O . ASN A 1 325 ? 8.051 18.331 5.509 1.00 49.81 325 ASN A O 1
ATOM 2468 N N . PRO A 1 326 ? 6.563 18.805 3.884 1.00 48.94 326 PRO A N 1
ATOM 2469 C CA . PRO A 1 326 ? 5.823 19.806 4.657 1.00 48.94 326 PRO A CA 1
ATOM 2470 C C . PRO A 1 326 ? 5.135 19.271 5.927 1.00 48.94 326 PRO A C 1
ATOM 2472 O O . PRO A 1 326 ? 4.823 20.076 6.807 1.00 48.94 326 PRO A O 1
ATOM 2475 N N . GLY A 1 327 ? 4.922 17.960 6.078 1.00 57.06 327 GLY A N 1
ATOM 2476 C CA . GLY A 1 327 ? 4.290 17.353 7.260 1.00 57.06 327 GLY A CA 1
ATOM 2477 C C . GLY A 1 327 ? 2.903 16.750 7.003 1.00 57.06 327 GLY A C 1
ATOM 2478 O O . GLY A 1 327 ? 2.326 16.891 5.928 1.00 57.06 327 GLY A O 1
ATOM 2479 N N . GLU A 1 328 ? 2.388 16.025 8.003 1.00 59.25 328 GLU A N 1
ATOM 2480 C CA . GLU A 1 328 ? 1.363 14.988 7.801 1.00 59.25 328 GLU A CA 1
ATOM 2481 C C . GLU A 1 328 ? 0.251 14.991 8.887 1.00 59.25 328 GLU A C 1
ATOM 2483 O O . GLU A 1 328 ? 0.551 14.910 10.080 1.00 59.25 328 GLU A O 1
ATOM 2488 N N . LEU A 1 329 ? -1.034 15.019 8.508 1.00 58.00 329 LEU A N 1
ATOM 2489 C CA . LEU A 1 329 ? -2.214 15.324 9.346 1.00 58.00 329 LEU A CA 1
ATOM 2490 C C . LEU A 1 329 ? -3.065 14.108 9.789 1.00 58.00 329 LEU A C 1
ATOM 2492 O O . LEU A 1 329 ? -4.061 13.813 9.138 1.00 58.00 329 LEU A O 1
ATOM 2496 N N . ARG A 1 330 ? -2.775 13.464 10.933 1.00 66.19 330 ARG A N 1
ATOM 2497 C CA . ARG A 1 330 ? -3.597 12.379 11.535 1.00 66.19 330 ARG A CA 1
ATOM 2498 C C . ARG A 1 330 ? -4.941 12.846 12.094 1.00 66.19 330 ARG A C 1
ATOM 2500 O O . ARG A 1 330 ? -5.052 13.145 13.280 1.00 66.19 330 ARG A O 1
ATOM 2507 N N . TYR A 1 331 ? -5.963 12.876 11.259 1.00 56.16 331 TYR A N 1
ATOM 2508 C CA . TYR A 1 331 ? -7.375 12.756 11.622 1.00 56.16 331 TYR A CA 1
ATOM 2509 C C . TYR A 1 331 ? -7.630 11.407 12.333 1.00 56.16 331 TYR A C 1
ATOM 2511 O O . TYR A 1 331 ? -6.927 10.418 12.137 1.00 56.16 331 TYR A O 1
ATOM 2519 N N . ASN A 1 332 ? -8.631 11.349 13.204 1.00 48.19 332 ASN A N 1
ATOM 2520 C CA . ASN A 1 332 ? -8.947 10.192 14.043 1.00 48.19 332 ASN A CA 1
ATOM 2521 C C . ASN A 1 332 ? -10.458 10.133 14.224 1.00 48.19 332 ASN A C 1
ATOM 2523 O O . ASN A 1 332 ? -11.072 11.159 14.536 1.00 48.19 332 ASN A O 1
ATOM 2527 N N . MET A 1 333 ? -11.064 8.980 13.962 1.00 53.34 333 MET A N 1
ATOM 2528 C CA . MET A 1 333 ? -12.472 8.927 13.584 1.00 53.34 333 MET A CA 1
ATOM 2529 C C . MET A 1 333 ? -13.187 7.677 14.112 1.00 53.34 333 MET A C 1
ATOM 2531 O O . MET A 1 333 ? -12.574 6.706 14.557 1.00 53.34 333 MET A O 1
ATOM 2535 N N . VAL A 1 334 ? -14.513 7.790 14.144 1.00 44.78 334 VAL A N 1
ATOM 2536 C CA . VAL A 1 334 ? -15.442 6.978 14.924 1.00 44.78 334 VAL A CA 1
ATOM 2537 C C . VAL A 1 334 ? -16.711 6.799 14.090 1.00 44.78 334 VAL A C 1
ATOM 2539 O O . VAL A 1 334 ? -17.536 7.700 14.044 1.00 44.78 334 VAL A O 1
ATOM 2542 N N . VAL A 1 335 ? -16.890 5.661 13.421 1.00 46.88 335 VAL A N 1
ATOM 2543 C CA . VAL A 1 335 ? -17.861 5.507 12.315 1.00 46.88 335 VAL A CA 1
ATOM 2544 C C . VAL A 1 335 ? -17.496 6.529 11.223 1.00 46.88 335 VAL A C 1
ATOM 2546 O O . VAL A 1 335 ? -16.320 6.687 10.903 1.00 46.88 335 VAL A O 1
ATOM 2549 N N . ASP A 1 336 ? -18.487 7.247 10.721 1.00 44.25 336 ASP A N 1
ATOM 2550 C CA . ASP A 1 336 ? -18.438 8.448 9.888 1.00 44.25 336 ASP A CA 1
ATOM 2551 C C . ASP A 1 336 ? -17.935 9.696 10.648 1.00 44.25 336 ASP A C 1
ATOM 2553 O O . ASP A 1 336 ? -17.716 10.755 10.070 1.00 44.25 336 ASP A O 1
ATOM 2557 N N . THR A 1 337 ? -17.769 9.640 11.968 1.00 59.84 337 THR A N 1
ATOM 2558 C CA . THR A 1 337 ? -17.594 10.849 12.775 1.00 59.84 337 THR A CA 1
ATOM 2559 C C . THR A 1 337 ? -16.118 11.142 13.034 1.00 59.84 337 THR A C 1
ATOM 2561 O O . THR A 1 337 ? -15.428 10.408 13.742 1.00 59.84 337 THR A O 1
ATOM 2564 N N . LEU A 1 338 ? -15.617 12.263 12.507 1.00 57.94 338 LEU A N 1
ATOM 2565 C CA . LEU A 1 338 ? -14.277 12.768 12.824 1.00 57.94 338 LEU A CA 1
ATOM 2566 C C . LEU A 1 338 ? -14.265 13.365 14.226 1.00 57.94 338 LEU A C 1
ATOM 2568 O O . LEU A 1 338 ? -15.132 14.169 14.561 1.00 57.94 338 LEU A O 1
ATOM 2572 N N . VAL A 1 339 ? -13.270 13.004 15.042 1.00 51.53 339 VAL A N 1
ATOM 2573 C CA . VAL A 1 339 ? -13.195 13.466 16.438 1.00 51.53 339 VAL A CA 1
ATOM 2574 C C . VAL A 1 339 ? -11.881 14.156 16.830 1.00 51.53 339 VAL A C 1
ATOM 2576 O O . VAL A 1 339 ? -11.802 14.670 17.946 1.00 51.53 339 VAL A O 1
ATOM 2579 N N . GLY A 1 340 ? -10.880 14.228 15.942 1.00 59.84 340 GLY A N 1
ATOM 2580 C CA . GLY A 1 340 ? -9.676 15.060 16.133 1.00 59.84 340 GLY A CA 1
ATOM 2581 C C . GLY A 1 340 ? -8.596 14.859 15.062 1.00 59.84 340 GLY A C 1
ATOM 2582 O O . GLY A 1 340 ? -8.480 13.769 14.515 1.00 59.84 340 GLY A O 1
ATOM 2583 N N . ILE A 1 341 ? -7.805 15.895 14.778 1.00 65.50 341 ILE A N 1
ATOM 2584 C CA . ILE A 1 341 ? -6.806 16.021 13.696 1.00 65.50 341 ILE A CA 1
ATOM 2585 C C . ILE A 1 341 ? -5.422 16.330 14.298 1.00 65.50 341 ILE A C 1
ATOM 2587 O O . ILE A 1 341 ? -5.338 17.087 15.257 1.00 65.50 341 ILE A O 1
ATOM 2591 N N . ILE A 1 342 ? -4.324 15.786 13.758 1.00 64.81 342 ILE A N 1
ATOM 2592 C CA . ILE A 1 342 ? -2.966 15.956 14.316 1.00 64.81 342 ILE A CA 1
ATOM 2593 C C . ILE A 1 342 ? -1.935 16.199 13.215 1.00 64.81 342 ILE A C 1
ATOM 2595 O O . ILE A 1 342 ? -1.517 15.272 12.527 1.00 64.81 342 ILE A O 1
ATOM 2599 N N . HIS A 1 343 ? -1.456 17.430 13.092 1.00 71.25 343 HIS A N 1
ATOM 2600 C CA . HIS A 1 343 ? -0.352 17.790 12.208 1.00 71.25 343 HIS A CA 1
ATOM 2601 C C . HIS A 1 343 ? 0.974 17.313 12.804 1.00 71.25 343 HIS A C 1
ATOM 2603 O O . HIS A 1 343 ? 1.323 17.672 13.928 1.00 71.25 343 HIS A O 1
ATOM 2609 N N . LYS A 1 344 ? 1.717 16.511 12.044 1.00 61.94 344 LYS A N 1
ATOM 2610 C CA . LYS A 1 344 ? 3.007 15.934 12.424 1.00 61.94 344 LYS A CA 1
ATOM 2611 C C . LYS A 1 344 ? 4.082 16.483 11.499 1.00 61.94 344 LYS A C 1
ATOM 2613 O O . LYS A 1 344 ? 4.122 16.126 10.324 1.00 61.94 344 LYS A O 1
ATOM 2618 N N . LYS A 1 345 ? 4.935 17.365 12.014 1.00 56.78 345 LYS A N 1
ATOM 2619 C CA . LYS A 1 345 ? 6.088 17.907 11.286 1.00 56.78 345 LYS A CA 1
ATOM 2620 C C . LYS A 1 345 ? 7.370 17.228 11.775 1.00 56.78 345 LYS A C 1
ATOM 2622 O O . LYS A 1 345 ? 7.520 17.066 12.990 1.00 56.78 345 LYS A O 1
ATOM 2627 N N . PRO A 1 346 ? 8.288 16.829 10.877 1.00 49.84 346 PRO A N 1
ATOM 2628 C CA . PRO A 1 346 ? 9.594 16.324 11.281 1.00 49.84 346 PRO A CA 1
ATOM 2629 C C . PRO A 1 346 ? 10.352 17.320 12.167 1.00 49.84 346 PRO A C 1
ATOM 2631 O O . PRO A 1 346 ? 10.067 18.520 12.175 1.00 49.84 346 PRO A O 1
ATOM 2634 N N . LYS A 1 347 ? 11.365 16.832 12.886 1.00 51.31 347 LYS A N 1
ATOM 2635 C CA . LYS A 1 347 ? 12.423 17.708 13.403 1.00 51.31 347 LYS A CA 1
ATOM 2636 C C . LYS A 1 347 ? 13.146 18.357 12.214 1.00 51.31 347 LYS A C 1
ATOM 2638 O O . LYS A 1 347 ? 13.330 17.703 11.194 1.00 51.31 347 LYS A O 1
ATOM 2643 N N . GLU A 1 348 ? 13.579 19.606 12.353 1.00 45.12 348 GLU A N 1
ATOM 2644 C CA . GLU A 1 348 ? 14.364 20.325 11.339 1.00 45.12 348 GLU A CA 1
ATOM 2645 C C . GLU A 1 348 ? 15.586 19.502 10.870 1.00 45.12 348 GLU A C 1
ATOM 2647 O O . GLU A 1 348 ? 16.324 18.952 11.693 1.00 45.12 348 GLU A O 1
ATOM 2652 N N . GLY A 1 349 ? 15.749 19.355 9.548 1.00 43.94 349 GLY A N 1
ATOM 2653 C CA . GLY A 1 349 ? 16.738 18.465 8.916 1.00 43.94 349 GLY A CA 1
ATOM 2654 C C . GLY A 1 349 ? 16.382 16.966 8.908 1.00 43.94 349 GLY A C 1
ATOM 2655 O O . GLY A 1 349 ? 17.133 16.163 8.362 1.00 43.94 349 GLY A O 1
ATOM 2656 N N . GLY A 1 350 ? 15.255 16.566 9.503 1.00 37.66 350 GLY A N 1
ATOM 2657 C CA . GLY A 1 350 ? 14.734 15.199 9.495 1.00 37.66 350 GLY A CA 1
ATOM 2658 C C . GLY A 1 350 ? 13.651 14.985 8.434 1.00 37.66 350 GLY A C 1
ATOM 2659 O O . GLY A 1 350 ? 12.821 15.851 8.186 1.00 37.66 350 GLY A O 1
ATOM 2660 N N . ILE A 1 351 ? 13.620 13.791 7.839 1.00 38.00 351 ILE A N 1
ATOM 2661 C CA . ILE A 1 351 ? 12.725 13.443 6.716 1.00 38.00 351 ILE A CA 1
ATOM 2662 C C . ILE A 1 351 ? 11.438 12.693 7.120 1.00 38.00 351 ILE A C 1
ATOM 2664 O O . ILE A 1 351 ? 10.673 12.278 6.254 1.00 38.00 351 ILE A O 1
ATOM 2668 N N . SER A 1 352 ? 11.164 12.498 8.417 1.00 39.84 352 SER A N 1
ATOM 2669 C CA . SER A 1 352 ? 9.944 11.813 8.882 1.00 39.84 352 SER A CA 1
ATOM 2670 C C . SER A 1 352 ? 9.495 12.253 10.280 1.00 39.84 352 SER A C 1
ATOM 2672 O O . SER A 1 352 ? 10.322 12.555 11.141 1.00 39.84 352 SER A O 1
ATOM 2674 N N . ALA A 1 353 ? 8.178 12.257 10.517 1.00 44.31 353 ALA A N 1
ATOM 2675 C CA . ALA A 1 353 ? 7.556 12.661 11.777 1.00 44.31 353 ALA A CA 1
ATOM 2676 C C . ALA A 1 353 ? 7.158 11.441 12.638 1.00 44.31 353 ALA A C 1
ATOM 2678 O O . ALA A 1 353 ? 6.023 10.952 12.602 1.00 44.31 353 ALA A O 1
ATOM 2679 N N . VAL A 1 354 ? 8.119 10.928 13.418 1.00 35.16 354 VAL A N 1
ATOM 2680 C CA . VAL A 1 354 ? 7.968 9.703 14.239 1.00 35.16 354 VAL A CA 1
ATOM 2681 C C . VAL A 1 354 ? 8.166 9.997 15.732 1.00 35.16 354 VAL A C 1
ATOM 2683 O O . VAL A 1 354 ? 8.915 10.904 16.103 1.00 35.16 354 VAL A O 1
ATOM 2686 N N . GLY A 1 355 ? 7.472 9.271 16.613 1.00 36.41 355 GLY A N 1
ATOM 2687 C CA . GLY A 1 355 ? 7.578 9.453 18.066 1.00 36.41 355 GLY A CA 1
ATOM 2688 C C . GLY A 1 355 ? 9.000 9.180 18.573 1.00 36.41 355 GLY A C 1
ATOM 2689 O O . GLY A 1 355 ? 9.602 8.175 18.209 1.00 36.41 355 GLY A O 1
ATOM 2690 N N . GLY A 1 356 ? 9.544 10.086 19.391 1.00 35.72 356 GLY A N 1
ATOM 2691 C CA . GLY A 1 356 ? 10.918 10.014 19.919 1.00 35.72 356 GLY A CA 1
ATOM 2692 C C . GLY A 1 356 ? 11.997 10.717 19.079 1.00 35.72 356 GLY A C 1
ATOM 2693 O O . GLY A 1 356 ? 13.088 10.953 19.579 1.00 35.72 356 GLY A O 1
ATOM 2694 N N . THR A 1 357 ? 11.708 11.140 17.843 1.00 35.50 357 THR A N 1
ATOM 2695 C CA . THR A 1 357 ? 12.706 11.788 16.951 1.00 35.50 357 THR A CA 1
ATOM 2696 C C . THR A 1 357 ? 12.924 13.292 17.200 1.00 35.50 357 THR A C 1
ATOM 2698 O O . THR A 1 357 ? 13.686 13.940 16.485 1.00 35.50 357 THR A O 1
ATOM 2701 N N . GLY A 1 358 ? 12.232 13.883 18.181 1.00 44.81 358 GLY A N 1
ATOM 2702 C CA . GLY A 1 358 ? 12.160 15.341 18.363 1.00 44.81 358 GLY A CA 1
ATOM 2703 C C . GLY A 1 358 ? 11.249 16.062 17.357 1.00 44.81 358 GLY A C 1
ATOM 2704 O O . GLY A 1 358 ? 11.299 17.284 17.260 1.00 44.81 358 GLY A O 1
ATOM 2705 N N . SER A 1 359 ? 10.438 15.311 16.605 1.00 51.56 359 SER A N 1
ATOM 2706 C CA . SER A 1 359 ? 9.399 15.836 15.709 1.00 51.56 359 SER A CA 1
ATOM 2707 C C . SER A 1 359 ? 8.281 16.556 16.471 1.00 51.56 359 SER A C 1
ATOM 2709 O O . SER A 1 359 ? 7.981 16.204 17.613 1.00 51.56 359 SER A O 1
ATOM 2711 N N . ILE A 1 360 ? 7.647 17.544 15.834 1.00 49.88 360 ILE A N 1
ATOM 2712 C CA . ILE A 1 360 ? 6.651 18.432 16.451 1.00 49.88 360 ILE A CA 1
ATOM 2713 C C . ILE A 1 360 ? 5.236 18.003 16.043 1.00 49.88 360 ILE A C 1
ATOM 2715 O O . ILE A 1 360 ? 4.949 17.780 14.866 1.00 49.88 360 ILE A O 1
ATOM 2719 N N . TYR A 1 361 ? 4.346 17.913 17.032 1.00 61.16 361 TYR A N 1
ATOM 2720 C CA . TYR A 1 361 ? 2.962 17.460 16.886 1.00 61.16 361 TYR A CA 1
ATOM 2721 C C . TYR A 1 361 ? 2.015 18.590 17.297 1.00 61.16 361 TYR A C 1
ATOM 2723 O O . TYR A 1 361 ? 2.223 19.232 18.326 1.00 61.16 361 TYR A O 1
ATOM 2731 N N . THR A 1 362 ? 0.984 18.866 16.500 1.00 53.91 362 THR A N 1
ATOM 2732 C CA . THR A 1 362 ? -0.009 19.915 16.779 1.00 53.91 362 THR A CA 1
ATOM 2733 C C . THR A 1 362 ? -1.413 19.384 16.524 1.00 53.91 362 THR A C 1
ATOM 2735 O O . THR A 1 362 ? -1.700 18.888 15.437 1.00 53.91 362 THR A O 1
ATOM 2738 N N . TYR A 1 363 ? -2.270 19.479 17.535 1.00 66.88 363 TYR A N 1
ATOM 2739 C CA . TYR A 1 363 ? -3.573 18.821 17.603 1.00 66.88 363 TYR A CA 1
ATOM 2740 C C . TYR A 1 363 ? -4.695 19.842 17.347 1.00 66.88 363 TYR A C 1
ATOM 2742 O O . TYR A 1 363 ? -4.568 21.012 17.713 1.00 66.88 363 TYR A O 1
ATOM 2750 N N . TYR A 1 364 ? -5.770 19.412 16.686 1.00 61.59 364 TYR A N 1
ATOM 2751 C CA . TYR A 1 364 ? -6.867 20.252 16.204 1.00 61.59 364 TYR A CA 1
ATOM 2752 C C . TYR A 1 364 ? -8.214 19.516 16.285 1.00 61.59 364 TYR A C 1
ATOM 2754 O O . TYR A 1 364 ? -8.296 18.301 16.111 1.00 61.59 364 TYR A O 1
ATOM 2762 N N . GLY A 1 365 ? -9.300 20.262 16.494 1.00 56.12 365 GLY A N 1
ATOM 2763 C CA . GLY A 1 365 ? -10.656 19.706 16.501 1.00 56.12 365 GLY A CA 1
ATOM 2764 C C . GLY A 1 365 ? -11.183 19.331 15.102 1.00 56.12 365 GLY A C 1
ATOM 2765 O O . GLY A 1 365 ? -10.640 19.781 14.094 1.00 56.12 365 GLY A O 1
ATOM 2766 N N . PRO A 1 366 ? -12.287 18.562 15.022 1.00 68.19 366 PRO A N 1
ATOM 2767 C CA . PRO A 1 366 ? -12.891 18.126 13.754 1.00 68.19 366 PRO A CA 1
ATOM 2768 C C . PRO A 1 366 ? -13.445 19.270 12.882 1.00 68.19 366 PRO A C 1
ATOM 2770 O O . PRO A 1 366 ? -13.643 19.089 11.688 1.00 68.19 366 PRO A O 1
ATOM 2773 N N . GLU A 1 367 ? -13.678 20.448 13.465 1.00 72.88 367 GLU A N 1
ATOM 2774 C CA . GLU A 1 367 ? -14.210 21.655 12.807 1.00 72.88 367 GLU A CA 1
ATOM 2775 C C . GLU A 1 367 ? -13.102 22.591 12.261 1.00 72.88 367 GLU A C 1
ATOM 2777 O O . GLU A 1 367 ? -13.389 23.727 11.880 1.00 72.88 367 GLU A O 1
ATOM 2782 N N . GLU A 1 368 ? -11.823 22.181 12.267 1.00 80.88 368 GLU A N 1
ATOM 2783 C CA . GLU A 1 368 ? -10.698 23.091 11.999 1.00 80.88 368 GLU A CA 1
ATOM 2784 C C . GLU A 1 368 ? -10.749 23.736 10.601 1.00 80.88 368 GLU A C 1
ATOM 2786 O O . GLU A 1 368 ? -10.472 23.119 9.569 1.00 80.88 368 GLU A O 1
ATOM 2791 N N . THR A 1 369 ? -11.028 25.041 10.605 1.00 70.44 369 THR A N 1
ATOM 2792 C CA . THR A 1 369 ? -11.058 25.945 9.451 1.00 70.44 369 THR A CA 1
ATOM 2793 C C . THR A 1 369 ? -9.848 25.830 8.527 1.00 70.44 369 THR A C 1
ATOM 2795 O O . THR A 1 369 ? -10.014 25.881 7.310 1.00 70.44 369 THR A O 1
ATOM 2798 N N . LYS A 1 370 ? -8.647 25.632 9.080 1.00 67.06 370 LYS A N 1
ATOM 2799 C CA . LYS A 1 370 ? -7.385 25.576 8.336 1.00 67.06 370 LYS A CA 1
ATOM 2800 C C . LYS A 1 370 ? -7.285 24.374 7.397 1.00 67.06 370 LYS A C 1
ATOM 2802 O O . LYS A 1 370 ? -6.615 24.472 6.377 1.00 67.06 370 LYS A O 1
ATOM 2807 N N . PHE A 1 371 ? -7.977 23.282 7.713 1.00 69.19 371 PHE A N 1
ATOM 2808 C CA . PHE A 1 371 ? -8.058 22.094 6.860 1.00 69.19 371 PHE A CA 1
ATOM 2809 C C . PHE A 1 371 ? -9.465 21.894 6.301 1.00 69.19 371 PHE A C 1
ATOM 2811 O O . PHE A 1 371 ? -9.731 20.885 5.672 1.00 69.19 371 PHE A O 1
ATOM 2818 N N . LYS A 1 372 ? -10.384 22.850 6.481 1.00 70.00 372 LYS A N 1
ATOM 2819 C CA . LYS A 1 372 ? -11.810 22.679 6.179 1.00 70.00 372 LYS A CA 1
ATOM 2820 C C . LYS A 1 372 ? -12.114 22.293 4.728 1.00 70.00 372 LYS A C 1
ATOM 2822 O O . LYS A 1 372 ? -13.069 21.560 4.511 1.00 70.00 372 LYS A O 1
ATOM 2827 N N . ALA A 1 373 ? -11.313 22.720 3.750 1.00 63.19 373 ALA A N 1
ATOM 2828 C CA . ALA A 1 373 ? -11.459 22.258 2.366 1.00 63.19 373 ALA A CA 1
ATOM 2829 C C . ALA A 1 373 ? -11.186 20.748 2.240 1.00 63.19 373 ALA A C 1
ATOM 2831 O O . ALA A 1 373 ? -11.962 20.028 1.613 1.00 63.19 373 ALA A O 1
ATOM 2832 N N . LEU A 1 374 ? -10.135 20.257 2.898 1.00 66.25 374 LEU A N 1
ATOM 2833 C CA . LEU A 1 374 ? -9.867 18.832 3.047 1.00 66.25 374 LEU A CA 1
ATOM 2834 C C . LEU A 1 374 ? -10.956 18.158 3.887 1.00 66.25 374 LEU A C 1
ATOM 2836 O O . LEU A 1 374 ? -11.532 17.186 3.429 1.00 66.25 374 LEU A O 1
ATOM 2840 N N . THR A 1 375 ? -11.309 18.692 5.057 1.00 75.81 375 THR A N 1
ATOM 2841 C CA . THR A 1 375 ? -12.319 18.109 5.950 1.00 75.81 375 THR A CA 1
ATOM 2842 C C . THR A 1 375 ? -13.698 18.020 5.307 1.00 75.81 375 THR A C 1
ATOM 2844 O O . THR A 1 375 ? -14.336 16.994 5.433 1.00 75.81 375 THR A O 1
ATOM 2847 N N . GLU A 1 376 ? -14.213 19.032 4.612 1.00 71.56 376 GLU A N 1
ATOM 2848 C CA . GLU A 1 376 ? -15.567 18.949 4.041 1.00 71.56 376 GLU A CA 1
ATOM 2849 C C . GLU A 1 376 ? -15.636 18.076 2.791 1.00 71.56 376 GLU A C 1
ATOM 2851 O O . GLU A 1 376 ? -16.643 17.396 2.600 1.00 71.56 376 GLU A O 1
ATOM 2856 N N . ASN A 1 377 ? -14.578 18.042 1.977 1.00 56.91 377 ASN A N 1
ATOM 2857 C CA . ASN A 1 377 ? -14.462 17.031 0.932 1.00 56.91 377 ASN A CA 1
ATOM 2858 C C . ASN A 1 377 ? -14.390 15.642 1.574 1.00 56.91 377 ASN A C 1
ATOM 2860 O O . ASN A 1 377 ? -15.257 14.808 1.303 1.00 56.91 377 ASN A O 1
ATOM 2864 N N . PHE A 1 378 ? -13.463 15.458 2.518 1.00 63.38 378 PHE A N 1
ATOM 2865 C CA . PHE A 1 378 ? -13.238 14.188 3.184 1.00 63.38 378 PHE A CA 1
ATOM 2866 C C . PHE A 1 378 ? -14.483 13.688 3.915 1.00 63.38 378 PHE A C 1
ATOM 2868 O O . PHE A 1 378 ? -14.831 12.534 3.769 1.00 63.38 378 PHE A O 1
ATOM 2875 N N . LEU A 1 379 ? -15.216 14.554 4.624 1.00 67.0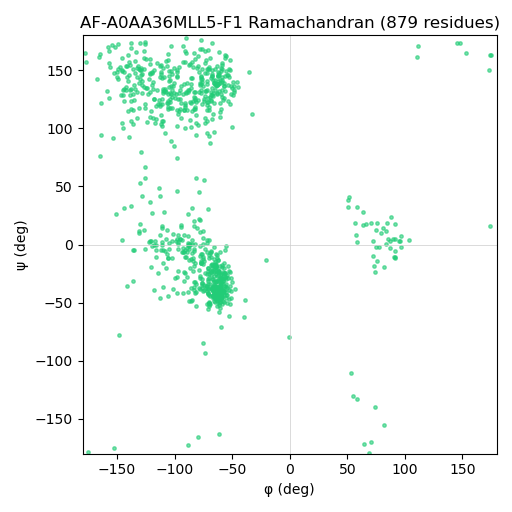6 379 LEU A N 1
ATOM 2876 C CA . LEU A 1 379 ? -16.381 14.195 5.441 1.00 67.06 379 LEU A CA 1
ATOM 2877 C C . LEU A 1 379 ? 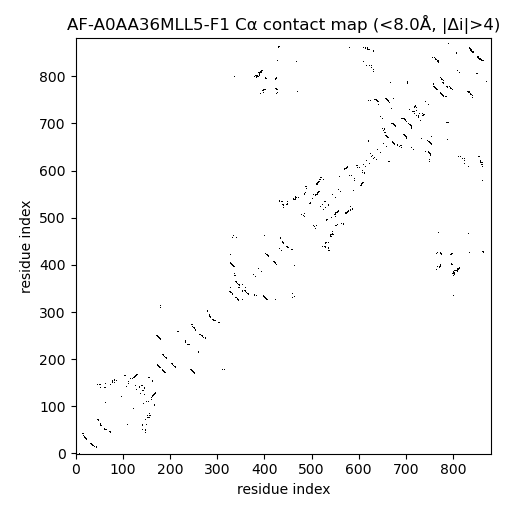-17.727 14.117 4.695 1.00 67.06 379 LEU A C 1
ATOM 2879 O O . LEU A 1 379 ? -18.729 13.744 5.302 1.00 67.06 379 LEU A O 1
ATOM 2883 N N . LYS A 1 380 ? -17.822 14.510 3.420 1.00 64.94 380 LYS A N 1
ATOM 2884 C CA . LYS A 1 380 ? -19.141 14.616 2.746 1.00 64.94 380 LYS A CA 1
ATOM 2885 C C . LYS A 1 380 ? -19.181 14.047 1.339 1.00 64.94 380 LYS A C 1
ATOM 2887 O O . LYS A 1 380 ? -20.232 13.583 0.906 1.00 64.94 380 LYS A O 1
ATOM 2892 N N . ARG A 1 381 ? -18.061 14.120 0.624 1.00 51.88 381 ARG A N 1
ATOM 2893 C CA . ARG A 1 381 ? -17.898 13.591 -0.734 1.00 51.88 381 ARG A CA 1
ATOM 2894 C C . ARG A 1 381 ? -17.071 12.319 -0.699 1.00 51.88 381 ARG A C 1
ATOM 2896 O O . ARG A 1 381 ? -17.429 11.341 -1.345 1.00 51.88 381 ARG A O 1
ATOM 2903 N N . ASP A 1 382 ? -15.992 12.360 0.070 1.00 51.72 382 ASP A N 1
ATOM 2904 C CA . ASP A 1 382 ? -15.085 11.239 0.168 1.00 51.72 382 ASP A CA 1
ATOM 2905 C C . ASP A 1 382 ? -15.628 10.246 1.187 1.00 51.72 382 ASP A C 1
ATOM 2907 O O . ASP A 1 382 ? -15.642 9.078 0.860 1.00 51.72 382 ASP A O 1
ATOM 2911 N N . LEU A 1 383 ? -16.209 10.691 2.311 1.00 51.34 383 LEU A N 1
ATOM 2912 C CA . LEU A 1 383 ? -16.611 9.828 3.428 1.00 51.34 383 LEU A CA 1
ATOM 2913 C C . LEU A 1 383 ? -17.505 8.649 3.017 1.00 51.34 383 LEU A C 1
ATOM 2915 O O . LEU A 1 383 ? -17.058 7.511 3.102 1.00 51.34 383 LEU A O 1
ATOM 2919 N N . PRO A 1 384 ? -18.709 8.867 2.448 1.00 56.53 384 PRO A N 1
ATOM 2920 C CA . PRO A 1 384 ? -19.708 7.807 2.259 1.00 56.53 384 PRO A CA 1
ATOM 2921 C C . PRO A 1 384 ? -19.406 6.885 1.065 1.00 56.53 384 PRO A C 1
ATOM 2923 O O . PRO A 1 384 ? -20.306 6.308 0.448 1.00 56.53 384 PRO A O 1
ATOM 2926 N N . HIS A 1 385 ? -18.152 6.848 0.627 1.00 46.56 385 HIS A N 1
ATOM 2927 C CA . HIS A 1 385 ? -17.694 6.341 -0.661 1.00 46.56 385 HIS A CA 1
ATOM 2928 C C . HIS A 1 385 ? -16.540 5.356 -0.518 1.00 46.56 385 HIS A C 1
ATOM 2930 O O . HIS A 1 385 ? -15.833 5.080 -1.479 1.00 46.56 385 HIS A O 1
ATOM 2936 N N . VAL A 1 386 ? -16.346 4.808 0.680 1.00 44.66 386 VAL A N 1
ATOM 2937 C CA . VAL A 1 386 ? -15.053 4.250 1.055 1.00 44.66 386 VAL A CA 1
ATOM 2938 C C . VAL A 1 386 ? -15.155 2.996 1.859 1.00 44.66 386 VAL A C 1
ATOM 2940 O O . VAL A 1 386 ? -14.407 2.097 1.519 1.00 44.66 386 VAL A O 1
ATOM 2943 N N . MET A 1 387 ? -16.160 2.881 2.724 1.00 41.06 387 MET A N 1
ATOM 2944 C CA . MET A 1 387 ? -16.952 1.670 2.835 1.00 41.06 387 MET A CA 1
ATOM 2945 C C . MET A 1 387 ? -17.458 1.272 1.445 1.00 41.06 387 MET A C 1
ATOM 2947 O O . MET A 1 387 ? -17.731 0.113 1.220 1.00 41.06 387 MET A O 1
ATOM 2951 N N . PRO A 1 388 ? -17.570 2.190 0.470 1.00 41.31 388 PRO A N 1
ATOM 2952 C CA . PRO A 1 388 ? -17.393 1.872 -0.970 1.00 41.31 388 PRO A CA 1
ATOM 2953 C C . PRO A 1 388 ? -16.000 1.682 -1.713 1.00 41.31 388 PR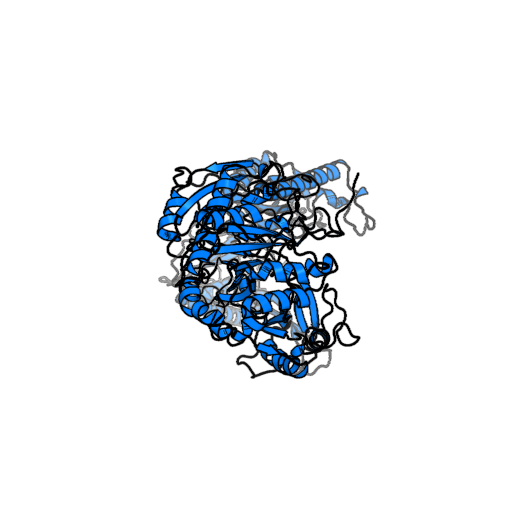O A C 1
ATOM 2955 O O . PRO A 1 388 ? -15.995 0.921 -2.672 1.00 41.31 388 PRO A O 1
ATOM 2958 N N . SER A 1 389 ? -14.812 2.164 -1.299 1.00 39.91 389 SER A N 1
ATOM 2959 C CA . SER A 1 389 ? -13.466 2.040 -1.979 1.00 39.91 389 SER A CA 1
ATOM 2960 C C . SER A 1 389 ? -12.642 0.697 -2.003 1.00 39.91 389 SER A C 1
ATOM 2962 O O . SER A 1 389 ? -12.770 -0.079 -2.921 1.00 39.91 389 SER A O 1
ATOM 2964 N N . LEU A 1 390 ? -11.718 0.473 -1.056 1.00 37.50 390 LEU A N 1
ATOM 2965 C CA . LEU A 1 390 ? -11.211 -0.707 -0.272 1.00 37.50 390 LEU A CA 1
ATOM 2966 C C . LEU A 1 390 ? -11.709 -2.192 -0.362 1.00 37.50 390 LEU A C 1
ATOM 2968 O O . LEU A 1 390 ? -10.990 -3.054 -0.845 1.00 37.50 390 LEU A O 1
ATOM 2972 N N . GLY A 1 391 ? -12.827 -2.596 0.246 1.00 32.69 391 GLY A N 1
ATOM 2973 C CA . GLY A 1 391 ? -13.267 -4.001 0.400 1.00 32.69 391 GLY A CA 1
ATOM 2974 C C . GLY A 1 391 ? -14.526 -4.362 1.248 1.00 32.69 391 GLY A C 1
ATOM 2975 O O . GLY A 1 391 ? -14.613 -5.466 1.730 1.00 32.69 391 GLY A O 1
ATOM 2976 N N . LEU A 1 392 ? -15.455 -3.495 1.635 1.00 37.38 392 LEU A N 1
ATOM 2977 C CA . LEU A 1 392 ? -16.096 -3.497 2.949 1.00 37.38 392 LEU A CA 1
ATOM 2978 C C . LEU A 1 392 ? -17.422 -2.641 3.106 1.00 37.38 392 LEU A C 1
ATOM 2980 O O . LEU A 1 392 ? -17.330 -1.603 3.748 1.00 37.38 392 LEU A O 1
ATOM 2984 N N . ALA A 1 393 ? -18.644 -3.018 2.627 1.00 40.47 393 ALA A N 1
ATOM 2985 C CA . ALA A 1 393 ? -19.870 -2.163 2.833 1.00 40.47 393 ALA A CA 1
ATOM 2986 C C . ALA A 1 393 ? -21.303 -2.645 3.263 1.00 40.47 393 ALA A C 1
ATOM 2988 O O . ALA A 1 393 ? -22.148 -1.749 3.349 1.00 40.47 393 ALA A O 1
ATOM 2989 N N . GLU A 1 394 ? -21.711 -3.919 3.441 1.00 35.78 394 GLU A N 1
ATOM 2990 C CA . GLU A 1 394 ? -23.034 -4.212 4.090 1.00 35.78 394 GLU A CA 1
ATOM 2991 C C . GLU A 1 394 ? -22.864 -4.113 5.603 1.00 35.78 394 GLU A C 1
ATOM 2993 O O . GLU A 1 394 ? -23.767 -3.671 6.311 1.00 35.78 394 GLU A O 1
ATOM 2998 N N . GLU A 1 395 ? -21.696 -4.501 6.107 1.00 34.84 395 GLU A N 1
ATOM 2999 C CA . GLU A 1 395 ? -21.365 -4.287 7.502 1.00 34.84 395 GLU A CA 1
ATOM 3000 C C . GLU A 1 395 ? -20.886 -2.811 7.729 1.00 34.84 395 GLU A C 1
ATOM 3002 O O . GLU A 1 395 ? -20.461 -2.138 6.782 1.00 34.84 395 GLU A O 1
ATOM 3007 N N . PRO A 1 396 ? -21.057 -2.220 8.929 1.00 36.81 396 PRO A N 1
ATOM 3008 C CA . PRO A 1 396 ? -20.927 -0.763 9.123 1.00 36.81 396 PRO A CA 1
ATOM 3009 C C . PRO A 1 396 ? -19.500 -0.175 9.182 1.00 36.81 396 PRO A C 1
ATOM 3011 O O . PRO A 1 396 ? -18.493 -0.879 9.181 1.00 36.81 396 PRO A O 1
ATOM 3014 N N . ILE A 1 397 ? -19.408 1.161 9.275 1.00 39.53 397 ILE A N 1
ATOM 3015 C CA . ILE A 1 397 ? -18.176 1.896 9.631 1.00 39.53 397 ILE A CA 1
ATOM 3016 C C . ILE A 1 397 ? -17.956 1.790 11.163 1.00 39.53 397 ILE A C 1
ATOM 3018 O O . ILE A 1 397 ? -18.937 1.830 11.910 1.00 39.53 397 ILE A O 1
ATOM 3022 N N . PRO A 1 398 ? -16.724 1.655 11.691 1.00 40.69 398 PRO A N 1
ATOM 3023 C CA . PRO A 1 398 ? -16.482 1.406 13.118 1.00 40.69 398 PRO A CA 1
ATOM 3024 C C . PRO A 1 398 ? -15.962 2.585 13.908 1.00 40.69 398 PRO A C 1
ATOM 3026 O O . PRO A 1 398 ? -15.266 3.458 13.410 1.00 40.69 398 PRO A O 1
ATOM 3029 N N . LEU A 1 399 ? -16.171 2.495 15.217 1.00 39.50 399 LEU A N 1
ATOM 3030 C CA . LEU A 1 399 ? -15.821 3.511 16.198 1.00 39.50 399 LEU A CA 1
ATOM 3031 C C . LEU A 1 399 ? -14.307 3.576 16.599 1.00 39.50 399 LEU A C 1
ATOM 3033 O O . LEU A 1 399 ? -13.995 4.281 17.548 1.00 39.50 399 LEU A O 1
ATOM 3037 N N . TRP A 1 400 ? -13.364 2.898 15.923 1.00 44.06 400 TRP A N 1
ATOM 3038 C CA . TRP A 1 400 ? -11.905 3.199 15.970 1.00 44.06 400 TRP A CA 1
ATOM 3039 C C . TRP A 1 400 ? -11.432 3.409 14.536 1.00 44.06 400 TRP A C 1
ATOM 3041 O O . TRP A 1 400 ? -11.760 2.556 13.725 1.00 44.06 400 TRP A O 1
ATOM 3051 N N . TRP A 1 401 ? -10.631 4.438 14.235 1.00 40.19 401 TRP A N 1
ATOM 3052 C CA . TRP A 1 401 ? -9.653 4.465 13.130 1.00 40.19 401 TRP A CA 1
ATOM 3053 C C . TRP A 1 401 ? -8.855 5.787 13.084 1.00 40.19 401 TRP A C 1
ATOM 3055 O O . TRP A 1 401 ? -9.227 6.766 13.732 1.00 40.19 401 TRP A O 1
ATOM 3065 N N . THR A 1 402 ? -7.739 5.842 12.343 1.00 49.12 402 THR A N 1
ATOM 3066 C CA . THR A 1 402 ? -6.854 7.029 12.237 1.00 49.12 402 THR A CA 1
ATOM 3067 C C . THR A 1 402 ? -6.373 7.302 10.809 1.00 49.12 402 THR A C 1
ATOM 3069 O O . THR A 1 402 ? -5.630 6.486 10.294 1.00 49.12 402 THR A O 1
ATOM 3072 N N . THR A 1 403 ? -6.728 8.431 10.196 1.00 40.97 403 THR A N 1
ATOM 3073 C CA . THR A 1 403 ? -6.331 8.796 8.822 1.00 40.97 403 THR A CA 1
ATOM 3074 C C . THR A 1 403 ? -5.335 9.962 8.793 1.00 40.97 403 THR A C 1
ATOM 3076 O O . THR A 1 403 ? -5.608 10.965 9.431 1.00 40.97 403 THR A O 1
ATOM 3079 N N . ASP A 1 404 ? -4.203 9.901 8.080 1.00 51.38 404 ASP A N 1
ATOM 3080 C CA . ASP A 1 404 ? -3.154 10.936 8.091 1.00 51.38 404 ASP A CA 1
ATOM 3081 C C . ASP A 1 404 ? -2.887 11.607 6.748 1.00 51.38 404 ASP A C 1
ATOM 3083 O O . ASP A 1 404 ? -2.236 11.014 5.907 1.00 51.38 404 ASP A O 1
ATOM 3087 N N . PHE A 1 405 ? -3.242 12.868 6.533 1.00 51.12 405 PHE A N 1
ATOM 3088 C CA . PHE A 1 405 ? -3.061 13.491 5.214 1.00 51.12 405 PHE A CA 1
ATOM 3089 C C . PHE A 1 405 ? -1.641 14.016 4.954 1.00 51.12 405 PHE A C 1
ATOM 3091 O O . PHE A 1 405 ? -1.111 14.767 5.763 1.00 51.12 405 PHE A O 1
ATOM 3098 N N . ILE A 1 406 ? -1.047 13.683 3.805 1.00 53.12 406 ILE A N 1
ATOM 3099 C CA . ILE A 1 406 ? 0.224 14.221 3.291 1.00 53.12 406 ILE A CA 1
ATOM 3100 C C . ILE A 1 406 ? -0.092 15.255 2.204 1.00 53.12 406 ILE A C 1
ATOM 3102 O O . ILE A 1 406 ? -0.807 14.946 1.247 1.00 53.12 406 ILE A O 1
ATOM 3106 N N . LEU A 1 407 ? 0.443 16.472 2.323 1.00 58.03 407 LEU A N 1
ATOM 3107 C CA . LEU A 1 407 ? 0.259 17.510 1.305 1.00 58.03 407 LEU A CA 1
ATOM 3108 C C . LEU A 1 407 ? 1.072 17.162 0.050 1.00 58.03 407 LEU A C 1
ATOM 3110 O O . LEU A 1 407 ? 2.291 17.034 0.118 1.00 58.03 407 LEU A O 1
ATOM 3114 N N . ALA A 1 408 ? 0.391 17.005 -1.086 1.00 44.19 408 ALA A N 1
ATOM 3115 C CA . ALA A 1 408 ? 0.997 16.669 -2.376 1.00 44.19 408 ALA A CA 1
ATOM 3116 C C . ALA A 1 408 ? 1.355 17.898 -3.216 1.00 44.19 408 ALA A C 1
ATOM 3118 O O . ALA A 1 408 ? 2.164 17.806 -4.135 1.00 44.19 408 ALA A O 1
ATOM 3119 N N . SER A 1 409 ? 0.684 19.023 -2.965 1.00 46.16 409 SER A N 1
ATOM 3120 C CA . SER A 1 409 ? 0.879 20.238 -3.750 1.00 46.16 409 SER A CA 1
ATOM 3121 C C . SER A 1 409 ? 2.171 20.965 -3.351 1.00 46.16 409 SER A C 1
ATOM 3123 O O . SER A 1 409 ? 2.492 21.002 -2.161 1.00 46.16 409 SER A O 1
ATOM 3125 N N . PRO A 1 410 ? 2.881 21.602 -4.306 1.00 46.66 410 PRO A N 1
ATOM 3126 C CA . PRO A 1 410 ? 4.047 22.434 -4.015 1.00 46.66 410 PRO A CA 1
ATOM 3127 C C . PRO A 1 410 ? 3.756 23.517 -2.969 1.00 46.66 410 PRO A C 1
ATOM 3129 O O . PRO A 1 410 ? 2.651 24.075 -2.926 1.00 46.66 410 PRO A O 1
ATOM 3132 N N . GLU A 1 411 ? 4.749 23.836 -2.137 1.00 52.00 411 GLU A N 1
ATOM 3133 C CA . GLU A 1 411 ? 4.590 24.818 -1.062 1.00 52.00 411 GLU A CA 1
ATOM 3134 C C . GLU A 1 411 ? 4.197 26.198 -1.626 1.00 52.00 411 GLU A C 1
ATOM 3136 O O . GLU A 1 411 ? 4.801 26.705 -2.570 1.00 52.00 411 GLU A O 1
ATOM 3141 N N . GLY A 1 412 ? 3.139 26.791 -1.063 1.00 53.28 412 GLY A N 1
ATOM 3142 C CA . GLY A 1 412 ? 2.520 28.023 -1.569 1.00 53.28 412 GLY A CA 1
ATOM 3143 C C . GLY A 1 412 ? 1.293 27.823 -2.471 1.00 53.28 412 GLY A C 1
ATOM 3144 O O . GLY A 1 412 ? 0.680 28.814 -2.869 1.00 53.28 412 GLY A O 1
ATOM 3145 N N . THR A 1 413 ? 0.888 26.582 -2.767 1.00 50.34 413 THR A N 1
ATOM 3146 C CA . THR A 1 413 ? -0.385 26.300 -3.463 1.00 50.34 413 THR A CA 1
ATOM 3147 C C . THR A 1 413 ? -1.598 26.758 -2.624 1.00 50.34 413 THR A C 1
ATOM 3149 O O . THR A 1 413 ? -1.603 26.534 -1.415 1.00 50.34 413 THR A O 1
ATOM 3152 N N . PRO A 1 414 ? -2.643 27.379 -3.213 1.00 59.25 414 PRO A N 1
ATOM 3153 C CA . PRO A 1 414 ? -3.863 27.758 -2.488 1.00 59.25 414 PRO A CA 1
ATOM 3154 C C . PRO A 1 414 ? -4.632 26.563 -1.898 1.00 59.25 414 PRO A C 1
ATOM 3156 O O . PRO A 1 414 ? -4.789 25.542 -2.560 1.00 59.25 414 PRO A O 1
ATOM 3159 N N . ALA A 1 415 ? -5.179 26.703 -0.685 1.00 58.88 415 ALA A N 1
ATOM 3160 C CA . ALA A 1 415 ? -5.804 25.611 0.084 1.00 58.88 415 ALA A CA 1
ATOM 3161 C C . ALA A 1 415 ? -7.086 24.993 -0.525 1.00 58.88 415 ALA A C 1
ATOM 3163 O O . ALA A 1 415 ? -7.508 23.914 -0.119 1.00 58.88 415 ALA A O 1
ATOM 3164 N N . ASP A 1 416 ? -7.717 25.653 -1.498 1.00 59.97 416 ASP A N 1
ATOM 3165 C CA . ASP A 1 416 ? -8.810 25.110 -2.321 1.00 59.97 416 ASP A CA 1
ATOM 3166 C C . ASP A 1 416 ? -8.309 24.244 -3.495 1.00 59.97 416 ASP A C 1
ATOM 3168 O O . ASP A 1 416 ? -9.076 23.481 -4.083 1.00 59.97 416 ASP A O 1
ATOM 3172 N N . GLN A 1 417 ? -7.019 24.358 -3.818 1.00 53.62 417 GLN A N 1
ATOM 3173 C CA . GLN A 1 417 ? -6.300 23.672 -4.897 1.00 53.62 417 GLN A CA 1
ATOM 3174 C C . GLN A 1 417 ? -5.201 22.729 -4.358 1.00 53.62 417 GLN A C 1
ATOM 3176 O O . GLN A 1 417 ? -4.582 21.987 -5.124 1.00 53.62 417 GLN A O 1
ATOM 3181 N N . GLU A 1 418 ? -4.972 22.715 -3.040 1.00 60.78 418 GLU A N 1
ATOM 3182 C CA . GLU A 1 418 ? -4.142 21.730 -2.348 1.00 60.78 418 GLU A CA 1
ATOM 3183 C C . GLU A 1 418 ? -4.702 20.314 -2.551 1.00 60.78 418 GLU A C 1
ATOM 3185 O O . GLU A 1 418 ? -5.787 19.966 -2.076 1.00 60.78 418 GLU A O 1
ATOM 3190 N N . LYS A 1 419 ? -3.927 19.451 -3.211 1.00 51.66 419 LYS A N 1
ATOM 3191 C CA . LYS A 1 419 ? -4.164 18.011 -3.193 1.00 51.66 419 LYS A CA 1
ATOM 3192 C C . LYS A 1 419 ? -3.518 17.423 -1.953 1.00 51.66 419 LYS A C 1
ATOM 3194 O O . LYS A 1 419 ? -2.307 17.511 -1.774 1.00 51.66 419 LYS A O 1
ATOM 3199 N N . TRP A 1 420 ? -4.322 16.742 -1.153 1.00 57.59 420 TRP A N 1
ATOM 3200 C CA . TRP A 1 420 ? -3.844 15.913 -0.058 1.00 57.59 420 TRP A CA 1
ATOM 3201 C C . TRP A 1 420 ? -3.931 14.426 -0.454 1.00 57.59 420 TRP A C 1
ATOM 3203 O O . TRP A 1 420 ? -4.988 13.904 -0.828 1.00 57.59 420 TRP A O 1
ATOM 3213 N N . ILE A 1 421 ? -2.785 13.744 -0.404 1.00 41.47 421 ILE A N 1
ATOM 3214 C CA . ILE A 1 421 ? -2.698 12.280 -0.264 1.00 41.47 421 ILE A CA 1
ATOM 3215 C C . ILE A 1 421 ? -2.692 11.955 1.235 1.00 41.47 421 ILE A C 1
ATOM 3217 O O . ILE A 1 421 ? -2.996 12.828 2.043 1.00 41.47 421 ILE A O 1
ATOM 3221 N N . VAL A 1 422 ? -2.462 10.702 1.636 1.00 42.66 422 VAL A N 1
ATOM 3222 C CA . VAL A 1 422 ? -2.743 10.239 3.010 1.00 42.66 422 VAL A CA 1
ATOM 3223 C C . VAL A 1 422 ? -1.729 9.122 3.403 1.00 42.66 422 VAL A C 1
ATOM 3225 O O . VAL A 1 422 ? -1.439 8.381 2.489 1.00 42.66 422 VAL A O 1
ATOM 3228 N N . GLY A 1 423 ? -1.159 8.934 4.635 1.00 36.88 423 GLY A N 1
ATOM 3229 C CA . GLY A 1 423 ? 0.034 8.058 5.048 1.00 36.88 423 GLY A CA 1
ATOM 3230 C C . GLY A 1 423 ? 0.308 6.602 5.776 1.00 36.88 423 GLY A C 1
ATOM 3231 O O . GLY A 1 423 ? 1.516 6.474 5.921 1.00 36.88 423 GLY A O 1
ATOM 3232 N N . GLU A 1 424 ? -0.255 5.435 6.327 1.00 38.53 424 GLU A N 1
ATOM 3233 C CA . GLU A 1 424 ? -1.289 4.275 6.589 1.00 38.53 424 GLU A CA 1
ATOM 3234 C C . GLU A 1 424 ? -2.665 4.082 7.447 1.00 38.53 424 GLU A C 1
ATOM 3236 O O . GLU A 1 424 ? -3.302 4.990 7.911 1.00 38.53 424 GLU A O 1
ATOM 3241 N N . PHE A 1 425 ? -3.246 2.891 7.742 1.00 36.44 425 PHE A N 1
ATOM 3242 C CA . PHE A 1 425 ? -3.989 2.596 9.023 1.00 36.44 425 PHE A CA 1
ATOM 3243 C C . PHE A 1 425 ? -4.477 1.138 9.191 1.00 36.44 425 PHE A C 1
ATOM 3245 O O . PHE A 1 425 ? -4.082 0.272 8.429 1.00 36.44 425 PHE A O 1
ATOM 3252 N N . ASN A 1 426 ? -5.180 0.804 10.289 1.00 42.31 426 ASN A N 1
ATOM 3253 C CA . ASN A 1 426 ? -4.491 0.050 11.345 1.00 42.31 426 ASN A CA 1
ATOM 3254 C C . ASN A 1 426 ? -5.389 -0.800 12.318 1.00 42.31 426 ASN A C 1
ATOM 3256 O O . ASN A 1 426 ? -6.227 -0.206 12.997 1.00 42.31 426 ASN A O 1
ATOM 3260 N N . CYS A 1 427 ? -5.153 -2.130 12.510 1.00 35.12 427 CYS A N 1
ATOM 3261 C CA . CYS A 1 427 ? -5.723 -2.939 13.635 1.00 35.12 427 CYS A CA 1
ATOM 3262 C C . CYS A 1 427 ? -4.947 -4.147 14.264 1.00 35.12 427 CYS A C 1
ATOM 3264 O O . CYS A 1 427 ? -4.492 -3.993 15.379 1.00 35.12 427 CYS A O 1
ATOM 3266 N N . SER A 1 428 ? -4.828 -5.380 13.735 1.00 29.97 428 SER A N 1
ATOM 3267 C CA . SER A 1 428 ? -4.933 -6.612 14.593 1.00 29.97 428 SER A CA 1
ATOM 3268 C C . SER A 1 428 ? -3.954 -6.789 15.778 1.00 29.97 428 SER A C 1
ATOM 3270 O O . SER A 1 428 ? -4.250 -7.512 16.727 1.00 29.97 428 SER A O 1
ATOM 3272 N N . CYS A 1 429 ? -2.782 -6.160 15.748 1.00 42.53 429 CYS A N 1
ATOM 3273 C CA . CYS A 1 429 ? -2.021 -5.708 16.925 1.00 42.53 429 CYS A CA 1
ATOM 3274 C C . CYS A 1 429 ? -1.288 -4.380 16.678 1.00 42.53 429 CYS A C 1
ATOM 3276 O O . CYS A 1 429 ? -0.284 -4.065 17.331 1.00 42.53 429 CYS A O 1
ATOM 3278 N N . VAL A 1 430 ? -1.876 -3.533 15.840 1.00 42.09 430 VAL A N 1
ATOM 3279 C CA . VAL A 1 430 ? -2.040 -2.146 16.225 1.00 42.09 430 VAL A CA 1
ATOM 3280 C C . VAL A 1 430 ? -2.662 -2.207 17.603 1.00 42.09 430 VAL A C 1
ATOM 3282 O O . VAL A 1 430 ? -3.837 -2.503 17.791 1.00 42.09 430 VAL A O 1
ATOM 3285 N N . GLY A 1 431 ? -1.819 -2.003 18.606 1.00 50.19 431 GLY A N 1
ATOM 3286 C CA . GLY A 1 431 ? -2.361 -1.298 19.733 1.00 50.19 431 GLY A CA 1
ATOM 3287 C C . GLY A 1 431 ? -2.669 0.094 19.246 1.00 50.19 431 GLY A C 1
ATOM 3288 O O . GLY A 1 431 ? -1.918 0.630 18.430 1.00 50.19 431 GLY A O 1
ATOM 3289 N N . ILE A 1 432 ? -3.810 0.616 19.676 1.00 56.66 432 ILE A N 1
ATOM 3290 C CA . ILE A 1 432 ? -4.260 1.977 19.402 1.00 56.66 432 ILE A CA 1
ATOM 3291 C C . ILE A 1 432 ? -3.030 2.885 19.320 1.00 56.66 432 ILE A C 1
ATOM 3293 O O . ILE A 1 432 ? -2.321 3.048 20.311 1.00 56.66 432 ILE A O 1
ATOM 3297 N N . SER A 1 433 ? -2.723 3.423 18.134 1.00 57.06 433 SER A N 1
ATOM 3298 C CA . SER A 1 433 ? -1.391 4.005 17.885 1.00 57.06 433 SER A CA 1
ATOM 3299 C C . SER A 1 433 ? -1.114 5.254 18.725 1.00 57.06 433 SER A C 1
ATOM 3301 O O . SER A 1 433 ? 0.016 5.719 18.788 1.00 57.06 433 SER A O 1
ATOM 3303 N N . LYS A 1 434 ? -2.157 5.795 19.354 1.00 59.78 434 LYS A N 1
ATOM 3304 C CA . LYS A 1 434 ? -2.116 6.868 20.344 1.00 59.78 434 LYS A CA 1
ATOM 3305 C C . LYS A 1 434 ? -1.486 6.413 21.661 1.00 59.78 434 LYS A C 1
ATOM 3307 O O . LYS A 1 434 ? -0.709 7.132 22.270 1.00 59.78 434 LYS A O 1
ATOM 3312 N N . CYS A 1 435 ? -1.696 5.154 22.040 1.00 64.12 435 CYS A N 1
ATOM 3313 C CA . CYS A 1 435 ? -1.053 4.528 23.191 1.00 64.12 435 CYS A CA 1
ATOM 3314 C C . CYS A 1 435 ? 0.444 4.218 22.983 1.00 64.12 435 CYS A C 1
ATOM 3316 O O . CYS A 1 435 ? 1.060 3.632 23.869 1.00 64.12 435 CYS A O 1
ATOM 3318 N N . LEU A 1 436 ? 1.057 4.596 21.850 1.00 64.81 436 LEU A N 1
ATOM 3319 C CA . LEU A 1 436 ? 2.484 4.354 21.588 1.00 64.81 436 LEU A CA 1
ATOM 3320 C C . LEU A 1 436 ? 3.415 5.005 22.617 1.00 64.81 436 LEU A C 1
ATOM 3322 O O . LEU A 1 436 ? 4.490 4.470 22.867 1.00 64.81 436 LEU A O 1
ATOM 3326 N N . ALA A 1 437 ? 3.023 6.116 23.242 1.00 66.38 437 ALA A N 1
ATOM 3327 C CA . ALA A 1 437 ? 3.835 6.736 24.288 1.00 66.38 437 ALA A CA 1
ATOM 3328 C C . ALA A 1 437 ? 3.939 5.875 25.567 1.00 66.38 437 ALA A C 1
ATOM 3330 O O . ALA A 1 437 ? 4.874 6.046 26.341 1.00 66.38 437 ALA A O 1
ATOM 3331 N N . ALA A 1 438 ? 3.048 4.888 25.745 1.00 74.56 438 ALA A N 1
ATOM 3332 C CA . ALA A 1 438 ? 3.127 3.890 26.810 1.00 74.56 438 ALA A CA 1
ATOM 3333 C C . ALA A 1 438 ? 4.016 2.675 26.471 1.00 74.56 438 ALA A C 1
ATOM 3335 O O . ALA A 1 438 ? 4.114 1.761 27.290 1.00 74.56 438 ALA A O 1
ATOM 3336 N N . TYR A 1 439 ? 4.639 2.611 25.290 1.00 77.25 439 TYR A N 1
ATOM 3337 C CA . TYR A 1 439 ? 5.487 1.485 24.880 1.00 77.25 439 TYR A CA 1
ATOM 3338 C C . TYR A 1 439 ? 6.925 1.608 25.416 1.00 77.25 439 TYR A C 1
ATOM 3340 O O . TYR A 1 439 ? 7.602 2.618 25.209 1.00 77.25 439 TYR A O 1
ATOM 3348 N N . CYS A 1 440 ? 7.414 0.561 26.087 1.00 74.81 440 CYS A N 1
ATOM 3349 C CA . CYS A 1 440 ? 8.791 0.487 26.562 1.00 74.81 440 CYS A CA 1
ATOM 3350 C C . CYS A 1 440 ? 9.779 0.108 25.457 1.00 74.81 440 CYS A C 1
ATOM 3352 O O . CYS A 1 440 ? 9.621 -0.889 24.759 1.00 74.81 440 CYS A O 1
ATOM 3354 N N . LYS A 1 441 ? 10.845 0.898 25.386 1.00 75.94 441 LYS A N 1
ATOM 3355 C CA . LYS A 1 441 ? 12.002 0.780 24.497 1.00 75.94 441 LYS A CA 1
ATOM 3356 C C . LYS A 1 441 ? 13.210 1.403 25.204 1.00 75.94 441 LYS A C 1
ATOM 3358 O O . LYS A 1 441 ? 13.032 2.050 26.238 1.00 75.94 441 LYS A O 1
ATOM 3363 N N . ASP A 1 442 ? 14.408 1.219 24.667 1.00 75.69 442 ASP A N 1
ATOM 3364 C CA . ASP A 1 442 ? 15.666 1.494 25.375 1.00 75.69 442 ASP A CA 1
ATOM 3365 C C . ASP A 1 442 ? 15.830 2.957 25.837 1.00 75.69 442 ASP A C 1
ATOM 3367 O O . ASP A 1 442 ? 16.378 3.203 26.913 1.00 75.69 442 ASP A O 1
ATOM 3371 N N . ASP A 1 443 ? 15.284 3.924 25.091 1.00 75.25 443 ASP A N 1
ATOM 3372 C CA . ASP A 1 443 ? 15.256 5.349 25.455 1.00 75.25 443 ASP A CA 1
ATOM 3373 C C . ASP A 1 443 ? 14.055 5.749 26.339 1.00 75.25 443 ASP A C 1
ATOM 3375 O O . ASP A 1 443 ? 14.128 6.741 27.065 1.00 75.25 443 ASP A O 1
ATOM 3379 N N . THR A 1 444 ? 12.970 4.961 26.358 1.00 73.56 444 THR A N 1
ATOM 3380 C CA . THR A 1 444 ? 11.802 5.157 27.247 1.00 73.56 444 THR A CA 1
ATOM 3381 C C . THR A 1 444 ? 11.456 3.902 28.078 1.00 73.56 444 THR A C 1
ATOM 3383 O O . THR A 1 444 ? 10.312 3.433 28.071 1.00 73.56 444 THR A O 1
ATOM 3386 N N . PRO A 1 445 ? 12.392 3.353 28.884 1.00 83.00 445 PRO A N 1
ATOM 3387 C CA . PRO A 1 445 ? 12.247 2.054 29.562 1.00 83.00 445 PRO A CA 1
ATOM 3388 C C . PRO A 1 445 ? 11.241 2.048 30.729 1.00 83.00 445 PRO A C 1
ATOM 3390 O O . PRO A 1 445 ? 11.084 1.041 31.422 1.00 83.00 445 PRO A O 1
ATOM 3393 N N . LYS A 1 446 ? 10.586 3.186 30.992 1.00 86.88 446 LYS A N 1
ATOM 3394 C CA . LYS A 1 446 ? 9.566 3.372 32.038 1.00 86.88 446 LYS A CA 1
ATOM 3395 C C . LYS A 1 446 ? 8.187 3.766 31.495 1.00 86.88 446 LYS A C 1
ATOM 3397 O O . LYS A 1 446 ? 7.267 3.874 32.301 1.00 86.88 446 LYS A O 1
ATOM 3402 N N . ALA A 1 447 ? 8.051 3.907 30.174 1.00 81.94 447 ALA A N 1
ATOM 3403 C CA . ALA A 1 447 ? 6.818 4.278 29.484 1.00 81.94 447 ALA A CA 1
ATOM 3404 C C . ALA A 1 447 ? 5.575 3.529 30.000 1.00 81.94 447 ALA A C 1
ATOM 3406 O O . ALA A 1 447 ? 5.602 2.320 30.250 1.00 81.94 447 ALA A O 1
ATOM 3407 N N . SER A 1 448 ? 4.496 4.274 30.198 1.00 86.00 448 SER A N 1
ATOM 3408 C CA . SER A 1 448 ? 3.296 3.870 30.922 1.00 86.00 448 SER A CA 1
ATOM 3409 C C . SER A 1 448 ? 2.055 4.568 30.364 1.00 86.00 448 SER A C 1
ATOM 3411 O O . SER A 1 448 ? 2.150 5.491 29.559 1.00 86.00 448 SER A O 1
ATOM 3413 N N . TYR A 1 449 ? 0.869 4.172 30.830 1.00 82.75 449 TYR A N 1
ATOM 3414 C CA . TYR A 1 449 ? -0.393 4.808 30.436 1.00 82.75 449 TYR A CA 1
ATOM 3415 C C . TYR A 1 449 ? -0.427 6.331 30.691 1.00 82.75 449 TYR A C 1
ATOM 3417 O O . TYR A 1 449 ? -1.096 7.054 29.960 1.00 82.75 449 TYR A O 1
ATOM 3425 N N . ASN A 1 450 ? 0.318 6.827 31.688 1.00 86.94 450 ASN A N 1
ATOM 3426 C CA . ASN A 1 450 ? 0.390 8.257 32.010 1.00 86.94 450 ASN A CA 1
ATOM 3427 C C . ASN A 1 450 ? 1.274 9.066 31.047 1.00 86.94 450 ASN A C 1
ATOM 3429 O O . ASN A 1 450 ? 1.197 10.290 31.061 1.00 86.94 450 ASN A O 1
ATOM 3433 N N . ASP A 1 451 ? 2.116 8.407 30.248 1.00 82.75 451 ASP A N 1
ATOM 3434 C CA . ASP A 1 451 ? 2.957 9.060 29.239 1.00 82.75 451 ASP A CA 1
ATOM 3435 C C . ASP A 1 451 ? 2.182 9.308 27.927 1.00 82.75 451 ASP A C 1
ATOM 3437 O O . ASP A 1 451 ? 2.693 9.945 27.010 1.00 82.75 451 ASP A O 1
ATOM 3441 N N . ILE A 1 452 ? 0.939 8.816 27.827 1.00 74.50 452 ILE A N 1
ATOM 3442 C CA . ILE A 1 452 ? 0.034 9.086 26.706 1.00 74.50 452 ILE A CA 1
ATOM 3443 C C . ILE A 1 452 ? -0.651 10.440 26.921 1.00 74.50 452 ILE A C 1
ATOM 3445 O O . ILE A 1 452 ? -1.330 10.651 27.926 1.00 74.50 452 ILE A O 1
ATOM 3449 N N . GLU A 1 453 ? -0.522 11.336 25.942 1.00 76.31 453 GLU A N 1
ATOM 3450 C CA . GLU A 1 453 ? -1.136 12.665 25.986 1.00 76.31 453 GLU A CA 1
ATOM 3451 C C . GLU A 1 453 ? -2.673 12.596 26.130 1.00 76.31 453 GLU A C 1
ATOM 3453 O O . GLU A 1 453 ? -3.306 11.723 25.528 1.00 76.31 453 GLU A O 1
ATOM 3458 N N . PRO A 1 454 ? -3.329 13.516 26.870 1.00 78.19 454 PRO A N 1
ATOM 3459 C CA . PRO A 1 454 ? -4.760 13.412 27.187 1.00 78.19 454 PRO A CA 1
ATOM 3460 C C . PRO A 1 454 ? -5.702 13.344 25.976 1.00 78.19 454 PRO A C 1
ATOM 3462 O O . PRO A 1 454 ? -6.753 12.706 26.044 1.00 78.19 454 PRO A O 1
ATOM 3465 N N . GLU A 1 455 ? -5.345 13.984 24.861 1.00 64.00 455 GLU A N 1
ATOM 3466 C CA . GLU A 1 455 ? -6.122 13.929 23.616 1.00 64.00 455 GLU A CA 1
ATOM 3467 C C . GLU A 1 455 ? -5.964 12.581 22.894 1.00 64.00 455 GLU A C 1
ATOM 3469 O O . GLU A 1 455 ? -6.930 12.027 22.364 1.00 64.00 455 GLU A O 1
ATOM 3474 N N . ASP A 1 456 ? -4.771 11.997 22.976 1.00 61.88 456 ASP A N 1
ATOM 3475 C CA . ASP A 1 456 ? -4.455 10.666 22.473 1.00 61.88 456 ASP A CA 1
ATOM 3476 C C . ASP A 1 456 ? -5.089 9.563 23.341 1.00 61.88 456 ASP A C 1
ATOM 3478 O O . ASP A 1 456 ? -5.613 8.589 22.795 1.00 61.88 456 ASP A O 1
ATOM 3482 N N . LEU A 1 457 ? -5.178 9.759 24.663 1.00 74.19 457 LEU A N 1
ATOM 3483 C CA . LEU A 1 457 ? -5.990 8.937 25.571 1.00 74.19 457 LEU A CA 1
ATOM 3484 C C . LEU A 1 457 ? -7.488 9.032 25.269 1.00 74.19 457 LEU A C 1
ATOM 3486 O O . LEU A 1 457 ? -8.163 8.007 25.200 1.00 74.19 457 LEU A O 1
ATOM 3490 N N . LYS A 1 458 ? -8.025 10.243 25.073 1.00 75.69 458 LYS A N 1
ATOM 3491 C CA . LYS A 1 458 ? -9.442 10.452 24.729 1.00 75.69 458 LYS A CA 1
ATOM 3492 C C . LYS A 1 458 ? -9.800 9.748 23.419 1.00 75.69 458 LYS A C 1
ATOM 3494 O O . LYS A 1 458 ? -10.832 9.080 23.355 1.00 75.69 458 LYS A O 1
ATOM 3499 N N . ALA A 1 459 ? -8.945 9.880 22.401 1.00 62.22 459 ALA A N 1
ATOM 3500 C CA . ALA A 1 459 ? -9.077 9.144 21.150 1.00 62.22 459 ALA A CA 1
ATOM 3501 C C . ALA A 1 459 ? -9.043 7.632 21.414 1.00 62.22 459 ALA A C 1
ATOM 3503 O O . ALA A 1 459 ? -9.973 6.927 21.047 1.00 62.22 459 ALA A O 1
ATOM 3504 N N . ALA A 1 460 ? -8.040 7.132 22.139 1.00 68.31 460 ALA A N 1
ATOM 3505 C CA . ALA A 1 460 ? -7.942 5.714 22.467 1.00 68.31 460 ALA A CA 1
ATOM 3506 C C . ALA A 1 460 ? -9.184 5.155 23.179 1.00 68.31 460 ALA A C 1
ATOM 3508 O O . ALA A 1 460 ? -9.629 4.052 22.866 1.00 68.31 460 ALA A O 1
ATOM 3509 N N . GLN A 1 461 ? -9.753 5.914 24.117 1.00 82.25 461 GLN A N 1
ATOM 3510 C CA . GLN A 1 461 ? -10.854 5.454 24.953 1.00 82.25 461 GLN A CA 1
ATOM 3511 C C . GLN A 1 461 ? -12.156 5.266 24.173 1.00 82.25 461 GLN A C 1
ATOM 3513 O O . GLN A 1 461 ? -12.716 4.173 24.208 1.00 82.25 461 GLN A O 1
ATOM 3518 N N . ALA A 1 462 ? -12.595 6.272 23.408 1.00 74.50 462 ALA A N 1
ATOM 3519 C CA . ALA A 1 462 ? -13.806 6.166 22.581 1.00 74.50 462 ALA A CA 1
ATOM 3520 C C . ALA A 1 462 ? -13.732 4.977 21.601 1.00 74.50 462 ALA A C 1
ATOM 3522 O O . ALA A 1 462 ? -14.736 4.369 21.226 1.00 74.50 462 ALA A O 1
ATOM 3523 N N . TYR A 1 463 ? -12.502 4.634 21.224 1.00 67.50 463 TYR A N 1
ATOM 3524 C CA . TYR A 1 463 ? -12.169 3.640 20.223 1.00 67.50 463 TYR A CA 1
ATOM 3525 C C . TYR A 1 463 ? -11.985 2.241 20.869 1.00 67.50 463 TYR A C 1
ATOM 3527 O O . TYR A 1 463 ? -11.983 1.229 20.171 1.00 67.50 463 TYR A O 1
ATOM 3535 N N . GLY A 1 464 ? -11.936 2.163 22.209 1.00 80.94 464 GLY A N 1
ATOM 3536 C CA . GLY A 1 464 ? -12.243 0.973 23.010 1.00 80.94 464 GLY A CA 1
ATOM 3537 C C . GLY A 1 464 ? -13.739 0.842 23.328 1.00 80.94 464 GLY A C 1
ATOM 3538 O O . GLY A 1 464 ? -14.270 -0.268 23.289 1.00 80.94 464 GLY A O 1
ATOM 3539 N N . ASP A 1 465 ? -14.442 1.950 23.592 1.00 84.44 465 ASP A N 1
ATOM 3540 C CA . ASP A 1 465 ? -15.895 1.975 23.857 1.00 84.44 465 ASP A CA 1
ATOM 3541 C C . ASP A 1 465 ? -16.681 1.325 22.700 1.00 84.44 465 ASP A C 1
ATOM 3543 O O . ASP A 1 465 ? -17.600 0.537 22.933 1.00 84.44 465 ASP A O 1
ATOM 3547 N N . LEU A 1 466 ? -16.215 1.538 21.462 1.00 72.62 466 LEU A N 1
ATOM 3548 C CA . LEU A 1 466 ? -16.523 0.749 20.262 1.00 72.62 466 LEU A CA 1
ATOM 3549 C C . LEU A 1 466 ? -16.591 -0.760 20.517 1.00 72.62 466 LEU A C 1
ATOM 3551 O O . LEU A 1 466 ? -17.611 -1.414 20.295 1.00 72.62 466 LEU A O 1
ATOM 3555 N N . MET A 1 467 ? -15.457 -1.309 20.945 1.00 78.31 467 MET A N 1
ATOM 3556 C CA . MET A 1 467 ? -15.209 -2.735 21.080 1.00 78.31 467 MET A CA 1
ATOM 3557 C C . MET A 1 467 ? -16.141 -3.301 22.148 1.00 78.31 467 MET A C 1
ATOM 3559 O O . MET A 1 467 ? -16.683 -4.387 21.967 1.00 78.31 467 MET A O 1
ATOM 3563 N N . GLY A 1 468 ? -16.401 -2.521 23.204 1.00 83.56 468 GLY A N 1
ATOM 3564 C CA . GLY A 1 468 ? -17.430 -2.798 24.199 1.00 83.56 468 GLY A CA 1
ATOM 3565 C C . GLY A 1 468 ? -18.840 -2.865 23.611 1.00 83.56 468 GLY A C 1
ATOM 3566 O O . GLY A 1 468 ? -19.548 -3.837 23.864 1.00 83.56 468 GLY A O 1
ATOM 3567 N N . VAL A 1 469 ? -19.255 -1.880 22.807 1.00 84.50 469 VAL A N 1
ATOM 3568 C CA . VAL A 1 469 ? -20.590 -1.852 22.175 1.00 84.50 469 VAL A CA 1
ATOM 3569 C C . VAL A 1 469 ? -20.783 -3.017 21.195 1.00 84.50 469 VAL A C 1
ATOM 3571 O O . VAL A 1 469 ? -21.801 -3.706 21.267 1.00 84.50 469 VAL A O 1
ATOM 3574 N N . LYS A 1 470 ? -19.804 -3.293 20.322 1.00 79.19 470 LYS A N 1
ATOM 3575 C CA . LYS A 1 470 ? -19.862 -4.419 19.370 1.00 79.19 470 LYS A CA 1
ATOM 3576 C C . LYS A 1 470 ? -19.827 -5.776 20.080 1.00 79.19 470 LYS A C 1
ATOM 3578 O O . LYS A 1 470 ? -20.671 -6.623 19.799 1.00 79.19 470 LYS A O 1
ATOM 3583 N N . ALA A 1 471 ? -18.933 -5.972 21.053 1.00 82.81 471 ALA A N 1
ATOM 3584 C CA . ALA A 1 471 ? -18.901 -7.196 21.856 1.00 82.81 471 ALA A CA 1
ATOM 3585 C C . ALA A 1 471 ? -20.212 -7.415 22.629 1.00 82.81 471 ALA A C 1
ATOM 3587 O O . ALA A 1 471 ? -20.722 -8.533 22.655 1.00 82.81 471 ALA A O 1
ATOM 3588 N N . LEU A 1 472 ? -20.802 -6.355 23.195 1.00 85.12 472 LEU A N 1
ATOM 3589 C CA . LEU A 1 472 ? -22.100 -6.427 23.867 1.00 85.12 472 LEU A CA 1
ATOM 3590 C C . LEU A 1 472 ? -23.226 -6.878 22.920 1.00 85.12 472 LEU A C 1
ATOM 3592 O O . LEU A 1 472 ? -24.116 -7.602 23.357 1.00 85.12 472 LEU A O 1
ATOM 3596 N N . GLY A 1 473 ? -23.188 -6.477 21.645 1.00 79.25 473 GLY A N 1
ATOM 3597 C CA . GLY A 1 473 ? -24.154 -6.915 20.629 1.00 79.25 473 GLY A CA 1
ATOM 3598 C C . GLY A 1 473 ? -24.017 -8.389 20.222 1.00 79.25 473 GLY A C 1
ATOM 3599 O O . GLY A 1 473 ? -25.010 -9.017 19.864 1.00 79.25 473 GLY A O 1
ATOM 3600 N N . ILE A 1 474 ? -22.810 -8.958 20.308 1.00 79.38 474 ILE A N 1
ATOM 3601 C CA . ILE A 1 474 ? -22.534 -10.366 19.963 1.00 79.38 474 ILE A CA 1
ATOM 3602 C C . ILE A 1 474 ? -22.892 -11.318 21.113 1.00 79.38 474 ILE A C 1
ATOM 3604 O O . ILE A 1 474 ? -23.278 -12.464 20.877 1.00 79.38 474 ILE A O 1
ATOM 3608 N N . LEU A 1 475 ? -22.748 -10.886 22.368 1.00 82.88 475 LEU A N 1
ATOM 3609 C CA . LEU A 1 475 ? -22.910 -11.763 23.528 1.00 82.88 475 LEU A CA 1
ATOM 3610 C C . LEU A 1 475 ? -24.391 -11.958 23.902 1.00 82.88 475 LEU A C 1
ATOM 3612 O O . LEU A 1 475 ? -25.109 -11.015 24.213 1.00 82.88 475 LEU A O 1
ATOM 3616 N N . GLN A 1 476 ? -24.843 -13.218 23.918 1.00 65.81 476 GLN A N 1
ATOM 3617 C CA . GLN A 1 476 ? -26.271 -13.572 24.043 1.00 65.81 476 GLN A CA 1
ATOM 3618 C C . GLN A 1 476 ? -26.686 -14.177 25.402 1.00 65.81 476 GLN A C 1
ATOM 3620 O O . GLN A 1 476 ? -27.869 -14.429 25.624 1.00 65.81 476 GLN A O 1
ATOM 3625 N N . LYS A 1 477 ? -25.745 -14.453 26.321 1.00 59.50 477 LYS A N 1
ATOM 3626 C CA . LYS A 1 477 ? -26.015 -15.093 27.631 1.00 59.50 477 LYS A CA 1
ATOM 3627 C C . LYS A 1 477 ? -25.265 -14.424 28.789 1.00 59.50 477 LYS A C 1
ATOM 3629 O O . LYS A 1 477 ? -24.068 -14.645 28.961 1.00 59.50 477 LYS A O 1
ATOM 3634 N N . SER A 1 478 ? -25.963 -13.624 29.592 1.00 56.34 478 SER A N 1
ATOM 3635 C CA . SER A 1 478 ? -25.410 -13.006 30.806 1.00 56.34 478 SER A CA 1
ATOM 3636 C C . SER A 1 478 ? -25.203 -14.034 31.926 1.00 56.34 478 SER A C 1
ATOM 3638 O O . SER A 1 478 ? -26.064 -14.886 32.155 1.00 56.34 478 SER A O 1
ATOM 3640 N N . GLY A 1 479 ? -24.102 -13.924 32.674 1.00 55.47 479 GLY A N 1
ATOM 3641 C CA . GLY A 1 479 ? -23.872 -14.719 33.886 1.00 55.47 479 GLY A CA 1
ATOM 3642 C C . GLY A 1 479 ? -24.656 -14.169 35.084 1.00 55.47 479 GLY A C 1
ATOM 3643 O O . GLY A 1 479 ? -24.680 -12.964 35.305 1.00 55.47 479 GLY A O 1
ATOM 3644 N N . THR A 1 480 ? -25.274 -15.036 35.887 1.00 53.00 480 THR A N 1
ATOM 3645 C CA . THR A 1 480 ? -26.212 -14.654 36.967 1.00 53.00 480 THR A C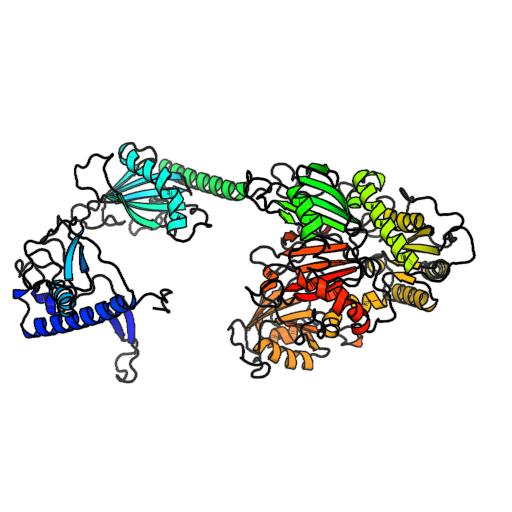A 1
ATOM 3646 C C . THR A 1 480 ? -25.535 -14.289 38.298 1.00 53.00 480 THR A C 1
ATOM 3648 O O . THR A 1 480 ? -26.076 -14.587 39.362 1.00 53.00 480 THR A O 1
ATOM 3651 N N . ALA A 1 481 ? -24.327 -13.727 38.267 1.00 61.09 481 ALA A N 1
ATOM 3652 C CA . ALA A 1 481 ? -23.538 -13.445 39.466 1.00 61.09 481 ALA A CA 1
ATOM 3653 C C . ALA A 1 481 ? -22.904 -12.056 39.387 1.00 61.09 481 ALA A C 1
ATOM 3655 O O . ALA A 1 481 ? -22.214 -11.757 38.414 1.00 61.09 481 ALA A O 1
ATOM 3656 N N . ASP A 1 482 ? -23.068 -11.250 40.433 1.00 74.69 482 ASP A N 1
ATOM 3657 C CA . ASP A 1 482 ? -22.472 -9.916 40.541 1.00 74.69 482 ASP A CA 1
ATOM 3658 C C . ASP A 1 482 ? -20.930 -9.927 40.526 1.00 74.69 482 ASP A C 1
ATOM 3660 O O . ASP A 1 482 ? -20.277 -10.967 40.679 1.00 74.69 482 ASP A O 1
ATOM 3664 N N . GLY A 1 483 ? -20.351 -8.743 40.327 1.00 78.38 483 GLY A N 1
ATOM 3665 C CA . GLY A 1 483 ? -18.920 -8.449 40.400 1.00 78.38 483 GLY A CA 1
ATOM 3666 C C . GLY A 1 483 ? -18.048 -9.058 39.290 1.00 78.38 483 GLY A C 1
ATOM 3667 O O . GLY A 1 483 ? -18.538 -9.748 38.396 1.00 78.38 483 GLY A O 1
ATOM 3668 N N . PRO A 1 484 ? -16.725 -8.828 39.334 1.00 87.06 484 PRO A N 1
ATOM 3669 C CA . PRO A 1 484 ? -15.752 -9.509 38.476 1.00 87.06 484 PRO A CA 1
ATOM 3670 C C . PRO A 1 484 ? -15.614 -11.016 38.793 1.00 87.06 484 PRO A C 1
ATOM 3672 O O . PRO A 1 484 ? -16.172 -11.532 39.762 1.00 87.06 484 PRO A O 1
ATOM 3675 N N . VAL A 1 485 ? -14.855 -11.741 37.970 1.00 91.88 485 VAL A N 1
ATOM 3676 C CA . VAL A 1 485 ? -14.391 -13.116 38.232 1.00 91.88 485 VAL A CA 1
ATOM 3677 C C . VAL A 1 485 ? -13.226 -13.093 39.230 1.00 91.88 485 VAL A C 1
ATOM 3679 O O . VAL A 1 485 ? -12.362 -12.217 39.171 1.00 91.88 485 VAL A O 1
ATOM 3682 N N . SER A 1 486 ? -13.147 -14.085 40.122 1.00 92.25 486 SER A N 1
ATOM 3683 C CA . SER A 1 486 ? -11.963 -14.267 40.972 1.00 92.25 486 SER A CA 1
ATOM 3684 C C . SER A 1 486 ? -10.790 -14.819 40.155 1.00 92.25 486 SER A C 1
ATOM 3686 O O . SER A 1 486 ? -10.789 -15.983 39.763 1.00 92.25 486 SER A O 1
ATOM 3688 N N . VAL A 1 487 ? -9.782 -13.979 39.911 1.00 93.88 487 VAL A N 1
ATOM 3689 C CA . VAL A 1 487 ? -8.556 -14.339 39.171 1.00 93.88 487 VAL A CA 1
ATOM 3690 C C . VAL A 1 487 ? -7.381 -14.714 40.084 1.00 93.88 487 VAL A C 1
ATOM 3692 O O . VAL A 1 487 ? -6.314 -15.057 39.595 1.00 93.88 487 VAL A O 1
ATOM 3695 N N . ALA A 1 488 ? -7.568 -14.727 41.409 1.00 92.75 488 ALA A N 1
ATOM 3696 C CA . ALA A 1 488 ? -6.504 -14.984 42.394 1.00 92.75 488 ALA A CA 1
ATOM 3697 C C . ALA A 1 488 ? -5.902 -16.411 42.360 1.00 92.75 488 ALA A C 1
ATOM 3699 O O . ALA A 1 488 ? -4.992 -16.714 43.127 1.00 92.75 488 ALA A O 1
ATOM 3700 N N . ALA A 1 489 ? -6.412 -17.296 41.496 1.00 93.50 489 ALA A N 1
ATOM 3701 C CA . ALA A 1 489 ? -5.850 -18.624 41.251 1.00 93.50 489 ALA A CA 1
ATOM 3702 C C . ALA A 1 489 ? -4.690 -18.627 40.230 1.00 93.50 489 ALA A C 1
ATOM 3704 O O . ALA A 1 489 ? -3.982 -19.631 40.146 1.00 93.50 489 ALA A O 1
ATOM 3705 N N . ILE A 1 490 ? -4.494 -17.538 39.476 1.00 95.75 490 ILE A N 1
ATOM 3706 C CA . ILE A 1 490 ? -3.381 -17.347 38.531 1.00 95.75 490 ILE A CA 1
ATOM 3707 C C . ILE A 1 490 ? -2.467 -16.198 38.967 1.00 95.75 490 ILE A C 1
ATOM 3709 O O . ILE A 1 490 ? -2.874 -15.292 39.694 1.00 95.75 490 ILE A O 1
ATOM 3713 N N . SER A 1 491 ? -1.220 -16.243 38.510 1.00 94.00 491 SER A N 1
ATOM 3714 C CA . SER A 1 491 ? -0.180 -15.272 38.845 1.00 94.00 491 SER A CA 1
ATOM 3715 C C . SER A 1 491 ? -0.466 -13.903 38.231 1.00 94.00 491 SER A C 1
ATOM 3717 O O . SER A 1 491 ? -0.558 -13.752 37.011 1.00 94.00 491 SER A O 1
ATOM 3719 N N . GLN A 1 492 ? -0.532 -12.870 39.072 1.00 90.25 492 GLN A N 1
ATOM 3720 C CA . GLN A 1 492 ? -0.523 -11.487 38.609 1.00 90.25 492 GLN A CA 1
ATOM 3721 C C . GLN A 1 492 ? 0.898 -11.121 38.151 1.00 90.25 492 GLN A C 1
ATOM 3723 O O . GLN A 1 492 ? 1.781 -10.894 38.974 1.00 90.25 492 GLN A O 1
ATOM 3728 N N . VAL A 1 493 ? 1.113 -11.060 36.834 1.00 93.50 493 VAL A N 1
ATOM 3729 C CA . VAL A 1 493 ? 2.408 -10.668 36.245 1.00 93.50 493 VAL A CA 1
ATOM 3730 C C . VAL A 1 493 ? 2.568 -9.145 36.176 1.00 93.50 493 VAL A C 1
ATOM 3732 O O . VAL A 1 493 ? 3.679 -8.635 36.313 1.00 93.50 493 VAL A O 1
ATOM 3735 N N . ALA A 1 494 ? 1.472 -8.401 35.988 1.00 92.00 494 ALA A N 1
ATOM 3736 C CA . ALA A 1 494 ? 1.523 -6.944 35.919 1.00 92.00 494 ALA A CA 1
ATOM 3737 C C . ALA A 1 494 ? 1.651 -6.279 37.299 1.00 92.00 494 ALA A C 1
ATOM 3739 O O . ALA A 1 494 ? 0.976 -6.655 38.258 1.00 92.00 494 ALA A O 1
ATOM 3740 N N . LYS A 1 495 ? 2.488 -5.240 37.380 1.00 92.62 495 LYS A N 1
ATOM 3741 C CA . LYS A 1 495 ? 2.788 -4.490 38.616 1.00 92.62 495 LYS A CA 1
ATOM 3742 C C . LYS A 1 495 ? 1.573 -3.719 39.141 1.00 92.62 495 LYS A C 1
ATOM 3744 O O . LYS A 1 495 ? 1.375 -3.611 40.347 1.00 92.62 495 LYS A O 1
ATOM 3749 N N . ASP A 1 496 ? 0.765 -3.211 38.220 1.00 92.62 496 ASP A N 1
ATOM 3750 C CA . ASP A 1 496 ? -0.422 -2.392 38.434 1.00 92.62 496 ASP A CA 1
ATOM 3751 C C . ASP A 1 496 ? -1.330 -2.489 37.194 1.00 92.62 496 ASP A C 1
ATOM 3753 O O . ASP A 1 496 ? -0.914 -3.010 36.162 1.00 92.62 496 ASP A O 1
ATOM 3757 N N . ASN A 1 497 ? -2.555 -1.967 37.298 1.00 93.81 497 ASN A N 1
ATOM 3758 C CA . ASN A 1 497 ? -3.472 -1.786 36.167 1.00 93.81 497 ASN A CA 1
ATOM 3759 C C . ASN A 1 497 ? -3.685 -0.276 35.908 1.00 93.81 497 ASN A C 1
ATOM 3761 O O . ASN A 1 497 ? -4.821 0.197 35.874 1.00 93.81 497 ASN A O 1
ATOM 3765 N N . LEU A 1 498 ? -2.606 0.515 35.835 1.00 91.25 498 LEU A N 1
ATOM 3766 C CA . LEU A 1 498 ? -2.675 1.973 35.673 1.00 91.25 498 LEU A CA 1
ATOM 3767 C C . LEU A 1 498 ? -3.536 2.377 34.461 1.00 91.25 498 LEU A C 1
ATOM 3769 O O . LEU A 1 498 ? -3.274 1.957 33.337 1.00 91.25 498 LEU A O 1
ATOM 3773 N N . GLY A 1 499 ? -4.558 3.201 34.711 1.00 90.38 499 GLY A N 1
ATOM 3774 C CA . GLY A 1 499 ? -5.531 3.656 33.710 1.00 90.38 499 GLY A CA 1
ATOM 3775 C C . GLY A 1 499 ? -6.788 2.785 33.565 1.00 90.38 499 GLY A C 1
ATOM 3776 O O . GLY A 1 499 ? -7.740 3.217 32.914 1.00 90.38 499 GLY A O 1
ATOM 3777 N N . LEU A 1 500 ? -6.829 1.592 34.174 1.00 95.94 500 LEU A N 1
ATOM 3778 C CA . LEU A 1 500 ? -8.002 0.714 34.139 1.00 95.94 500 LEU A CA 1
ATOM 3779 C C . LEU A 1 500 ? -9.129 1.268 35.024 1.00 95.94 500 LEU A C 1
ATOM 3781 O O . LEU A 1 500 ? -8.918 1.612 36.189 1.00 95.94 500 LEU A O 1
ATOM 3785 N N . MET A 1 501 ? -10.342 1.313 34.482 1.00 95.06 501 MET A N 1
ATOM 3786 C CA . MET A 1 501 ? -11.538 1.763 35.189 1.00 95.06 501 MET A CA 1
ATOM 3787 C C . MET A 1 501 ? -12.030 0.742 36.226 1.00 95.06 501 MET A C 1
ATOM 3789 O O . MET A 1 501 ? -11.799 -0.467 36.128 1.00 95.06 501 MET A O 1
ATOM 3793 N N . SER A 1 502 ? -12.767 1.235 37.225 1.00 95.19 502 SER A N 1
ATOM 3794 C CA . SER A 1 502 ? -13.462 0.394 38.203 1.00 95.19 502 SER A CA 1
ATOM 3795 C C . SER A 1 502 ? -14.450 -0.548 37.511 1.00 95.19 502 SER A C 1
ATOM 3797 O O . SER A 1 502 ? -15.329 -0.107 36.772 1.00 95.19 502 SER A O 1
ATOM 3799 N N . GLN A 1 503 ? -14.336 -1.845 37.792 1.00 94.56 503 GLN A N 1
ATOM 3800 C CA . GLN A 1 503 ? -15.245 -2.867 37.267 1.00 94.56 503 GLN A CA 1
ATOM 3801 C C . GLN A 1 503 ? -16.681 -2.623 37.782 1.00 94.56 503 GLN A C 1
ATOM 3803 O O . GLN A 1 503 ? -16.837 -2.326 38.972 1.00 94.56 503 GLN A O 1
ATOM 3808 N N . PRO A 1 504 ? -17.738 -2.771 36.957 1.00 90.88 504 PRO A N 1
ATOM 3809 C CA . PRO A 1 504 ? -19.111 -2.587 37.423 1.00 90.88 504 PRO A CA 1
ATOM 3810 C C . PRO A 1 504 ? -19.498 -3.595 38.510 1.00 90.88 504 PRO A C 1
ATOM 3812 O O . PRO A 1 504 ? -19.101 -4.760 38.462 1.00 90.88 504 PRO A O 1
ATOM 3815 N N . ALA A 1 505 ? -20.323 -3.161 39.469 1.00 87.56 505 ALA A N 1
ATOM 3816 C CA . ALA A 1 505 ? -20.810 -4.024 40.547 1.00 87.56 505 ALA A CA 1
ATOM 3817 C C . ALA A 1 505 ? -21.726 -5.152 40.035 1.00 87.56 505 ALA A C 1
ATOM 3819 O O . ALA A 1 505 ? -21.624 -6.275 40.513 1.00 87.56 505 ALA A O 1
ATOM 3820 N N . SER A 1 506 ? -22.551 -4.870 39.022 1.00 88.44 506 SER A N 1
ATOM 3821 C CA . SER A 1 506 ? -23.442 -5.835 38.363 1.00 88.44 506 SER A CA 1
ATOM 3822 C C . SER A 1 506 ? -23.231 -5.765 36.842 1.00 88.44 506 SER A C 1
ATOM 3824 O O . SER A 1 506 ? -23.974 -5.067 36.147 1.00 88.44 506 SER A O 1
ATOM 3826 N N . PRO A 1 507 ? -22.168 -6.392 36.306 1.00 91.69 507 PRO A N 1
ATOM 3827 C CA . PRO A 1 507 ? -21.834 -6.311 34.887 1.00 91.69 507 PRO A CA 1
ATOM 3828 C C . PRO A 1 507 ? -22.758 -7.201 34.041 1.00 91.69 507 PRO A C 1
ATOM 3830 O O . PRO A 1 507 ? -23.027 -8.344 34.406 1.00 91.69 507 PRO A O 1
ATOM 3833 N N . LYS A 1 508 ? -23.190 -6.718 32.867 1.00 89.81 508 LYS A N 1
ATOM 3834 C CA . LYS A 1 508 ? -24.038 -7.478 31.919 1.00 89.81 508 LYS A CA 1
ATOM 3835 C C . LYS A 1 508 ? -23.384 -8.801 31.495 1.00 89.81 508 LYS A C 1
ATOM 3837 O O . LYS A 1 508 ? -24.044 -9.830 31.385 1.00 89.81 508 LYS A O 1
ATOM 3842 N N . PHE A 1 509 ? -22.073 -8.752 31.269 1.00 91.25 509 PHE A N 1
ATOM 3843 C CA . PHE A 1 509 ? -21.215 -9.877 30.911 1.00 91.25 509 PHE A CA 1
ATOM 3844 C C . PHE A 1 509 ? -19.868 -9.724 31.609 1.00 91.25 509 PHE A C 1
ATOM 3846 O O . PHE A 1 509 ? -19.439 -8.603 31.892 1.00 91.25 509 PHE A O 1
ATOM 3853 N N . LYS A 1 510 ? -19.186 -10.844 31.854 1.00 93.38 510 LYS A N 1
ATOM 3854 C CA . LYS A 1 510 ? -17.819 -10.851 32.382 1.00 93.38 510 LYS A CA 1
ATOM 3855 C C . LYS A 1 510 ? -16.858 -11.215 31.260 1.00 93.38 510 LYS A C 1
ATOM 3857 O O . LYS A 1 510 ? -16.934 -12.326 30.744 1.00 93.38 510 LYS A O 1
ATOM 3862 N N . CYS A 1 511 ? -15.962 -10.310 30.899 1.00 94.31 511 CYS A N 1
ATOM 3863 C CA . CYS A 1 511 ? -14.958 -10.493 29.856 1.00 94.31 511 CYS A CA 1
ATOM 3864 C C . CYS A 1 511 ? -13.543 -10.545 30.455 1.00 94.31 511 CYS A C 1
ATOM 3866 O O . CYS A 1 511 ? -13.274 -9.971 31.515 1.00 94.31 511 CYS A O 1
ATOM 3868 N N . ALA A 1 512 ? -12.628 -11.205 29.753 1.00 95.81 512 ALA A N 1
ATOM 3869 C CA . ALA A 1 512 ? -11.199 -11.178 30.034 1.00 95.81 512 ALA A CA 1
ATOM 3870 C C . ALA A 1 512 ? -10.422 -10.667 28.817 1.00 95.81 512 ALA A C 1
ATOM 3872 O O . ALA A 1 512 ? -10.789 -10.961 27.680 1.00 95.81 512 ALA A O 1
ATOM 3873 N N . LEU A 1 513 ? -9.312 -9.971 29.054 1.00 94.19 513 LEU A N 1
ATOM 3874 C CA . LEU A 1 513 ? -8.278 -9.719 28.053 1.00 94.19 513 LEU A CA 1
ATOM 3875 C C . LEU A 1 513 ? -7.043 -10.527 28.453 1.00 94.19 513 LEU A C 1
ATOM 3877 O O . LEU A 1 513 ? -6.357 -10.203 29.424 1.00 94.19 513 LEU A O 1
ATOM 3881 N N . ALA A 1 514 ? -6.798 -11.601 27.708 1.00 94.38 514 ALA A N 1
ATOM 3882 C CA . ALA A 1 514 ? -5.667 -12.496 27.880 1.00 94.38 514 ALA A CA 1
ATOM 3883 C C . ALA A 1 514 ? -4.453 -11.966 27.109 1.00 94.38 514 ALA A C 1
ATOM 3885 O O . ALA A 1 514 ? -4.522 -11.790 25.896 1.00 94.38 514 ALA A O 1
ATOM 3886 N N . GLN A 1 515 ? -3.339 -11.742 27.800 1.00 92.00 515 GLN A N 1
ATOM 3887 C CA . GLN A 1 515 ? -2.055 -11.363 27.199 1.00 92.00 515 GLN A CA 1
ATOM 3888 C C . GLN A 1 515 ? -0.924 -12.262 27.722 1.00 92.00 515 GLN A C 1
ATOM 3890 O O . GLN A 1 515 ? -1.130 -13.056 28.639 1.00 92.00 515 GLN A O 1
ATOM 3895 N N . ILE A 1 516 ? 0.281 -12.142 27.168 1.00 91.81 516 ILE A N 1
ATOM 3896 C CA . ILE A 1 516 ? 1.475 -12.861 27.641 1.00 91.81 516 ILE A CA 1
ATOM 3897 C C . ILE A 1 516 ? 2.633 -11.892 27.866 1.00 91.81 516 ILE A C 1
ATOM 3899 O O . ILE A 1 516 ? 2.765 -10.906 27.145 1.00 91.81 516 ILE A O 1
ATOM 3903 N N . TYR A 1 517 ? 3.471 -12.182 28.858 1.00 92.00 517 TYR A N 1
ATOM 3904 C CA . TYR A 1 517 ? 4.718 -11.479 29.150 1.00 92.00 517 TYR A CA 1
ATOM 3905 C C . TYR A 1 517 ? 5.878 -12.449 28.919 1.00 92.00 517 TYR A C 1
ATOM 3907 O O . TYR A 1 517 ? 5.912 -13.502 29.547 1.00 92.00 517 TYR A O 1
ATOM 3915 N N . VAL A 1 518 ? 6.803 -12.113 28.021 1.00 90.88 518 VAL A N 1
ATOM 3916 C CA . VAL A 1 518 ? 7.898 -13.005 27.616 1.00 90.88 518 VAL A CA 1
ATOM 3917 C C . VAL A 1 518 ? 9.112 -12.761 28.514 1.00 90.88 518 VAL A C 1
ATOM 3919 O O . VAL A 1 518 ? 9.836 -11.782 28.345 1.00 90.88 518 VAL A O 1
ATOM 3922 N N . ARG A 1 519 ? 9.315 -13.629 29.510 1.00 92.69 519 ARG A N 1
ATOM 3923 C CA . ARG A 1 519 ? 10.201 -13.401 30.670 1.00 92.69 519 ARG A CA 1
ATOM 3924 C C . ARG A 1 519 ? 11.691 -13.298 30.337 1.00 92.69 519 ARG A C 1
ATOM 3926 O O . ARG A 1 519 ? 12.446 -12.754 31.138 1.00 92.69 519 ARG A O 1
ATOM 3933 N N . ASN A 1 520 ? 12.113 -13.813 29.183 1.00 87.44 520 ASN A N 1
ATOM 3934 C CA . ASN A 1 520 ? 13.493 -13.752 28.689 1.00 87.44 520 ASN A CA 1
ATOM 3935 C C . ASN A 1 520 ? 13.746 -12.607 27.684 1.00 87.44 520 ASN A C 1
ATOM 3937 O O . ASN A 1 520 ? 14.874 -12.463 27.220 1.00 87.44 520 ASN A O 1
ATOM 3941 N N . GLN A 1 521 ? 12.736 -11.789 27.361 1.00 84.88 521 GLN A N 1
ATOM 3942 C CA . GLN A 1 521 ? 12.868 -10.630 26.472 1.00 84.88 521 GLN A CA 1
ATOM 3943 C C . GLN A 1 521 ? 12.862 -9.306 27.259 1.00 84.88 521 GLN A C 1
ATOM 3945 O O . GLN A 1 521 ? 12.175 -9.205 28.283 1.00 84.88 521 GLN A O 1
ATOM 3950 N N . PRO A 1 522 ? 13.558 -8.255 26.772 1.00 80.44 522 PRO A N 1
ATOM 3951 C CA . PRO A 1 522 ? 13.444 -6.905 27.318 1.00 80.44 522 PRO A CA 1
ATOM 3952 C C . PRO A 1 522 ? 11.981 -6.483 27.488 1.00 80.44 522 PRO A C 1
ATOM 3954 O O . PRO A 1 522 ? 11.137 -6.746 26.631 1.00 80.44 522 PRO A O 1
ATOM 3957 N N . TYR A 1 523 ? 11.676 -5.870 28.634 1.00 82.81 523 TYR A N 1
ATOM 3958 C CA . TYR A 1 523 ? 10.347 -5.364 29.017 1.00 82.81 523 TYR A CA 1
ATOM 3959 C C . TYR A 1 523 ? 9.193 -6.393 29.051 1.00 82.81 523 TYR A C 1
ATOM 3961 O O . TYR A 1 523 ? 8.070 -6.014 29.384 1.00 82.81 523 TYR A O 1
ATOM 3969 N N . GLY A 1 524 ? 9.442 -7.683 28.787 1.00 82.50 524 GLY A N 1
ATOM 3970 C CA . GLY A 1 524 ? 8.399 -8.700 28.589 1.00 82.50 524 GLY A CA 1
ATOM 3971 C C . GLY A 1 524 ? 7.954 -8.881 27.134 1.00 82.50 524 GLY A C 1
ATOM 3972 O O . GLY A 1 524 ? 6.861 -9.411 26.884 1.00 82.50 524 GLY A O 1
ATOM 3973 N N . GLY A 1 525 ? 8.764 -8.409 26.186 1.00 78.81 525 GLY A N 1
ATOM 3974 C CA . GLY A 1 525 ? 8.524 -8.452 24.746 1.00 78.81 525 GLY A CA 1
ATOM 3975 C C . GLY A 1 525 ? 8.248 -7.076 24.133 1.00 78.81 525 GLY A C 1
ATOM 3976 O O . GLY A 1 525 ? 7.864 -6.129 24.819 1.00 78.81 525 GLY A O 1
ATOM 3977 N N . SER A 1 526 ? 8.407 -6.992 22.811 1.00 69.50 526 SER A N 1
ATOM 3978 C CA . SER A 1 526 ? 8.373 -5.769 21.985 1.00 69.50 526 SER A CA 1
ATOM 3979 C C . SER A 1 526 ? 6.985 -5.121 21.812 1.00 69.50 526 SER A C 1
ATOM 3981 O O . SER A 1 526 ? 6.673 -4.557 20.764 1.00 69.50 526 SER A O 1
ATOM 3983 N N . ASP A 1 527 ? 6.107 -5.246 22.807 1.00 71.94 527 ASP A N 1
ATOM 3984 C CA . ASP A 1 527 ? 4.764 -4.661 22.807 1.00 71.94 527 ASP A CA 1
ATOM 3985 C C . ASP A 1 527 ? 4.230 -4.330 24.215 1.00 71.94 527 ASP A C 1
ATOM 3987 O O . ASP A 1 527 ? 3.017 -4.294 24.429 1.00 71.94 527 ASP A O 1
ATOM 3991 N N . LYS A 1 528 ? 5.116 -4.083 25.189 1.00 86.12 528 LYS A N 1
ATOM 3992 C CA . LYS A 1 528 ? 4.760 -3.894 26.607 1.00 86.12 528 LYS A CA 1
ATOM 3993 C C . LYS A 1 528 ? 4.938 -2.468 27.126 1.00 86.12 528 LYS A C 1
ATOM 3995 O O . LYS A 1 528 ? 5.802 -1.732 26.661 1.00 86.12 528 LYS A O 1
ATOM 4000 N N . SER A 1 529 ? 4.139 -2.121 28.133 1.00 87.75 529 SER A N 1
ATOM 4001 C CA . SER A 1 529 ? 4.363 -0.986 29.038 1.00 87.75 529 SER A CA 1
ATOM 4002 C C . SER A 1 529 ? 5.162 -1.408 30.270 1.00 87.75 529 SER A C 1
ATOM 4004 O O . SER A 1 529 ? 5.266 -2.594 30.589 1.00 87.75 529 SER A O 1
ATOM 4006 N N . SER A 1 530 ? 5.674 -0.438 31.027 1.00 88.50 530 SER A N 1
ATOM 4007 C CA . SER A 1 530 ? 6.567 -0.676 32.169 1.00 88.50 530 SER A CA 1
ATOM 4008 C C . SER A 1 530 ? 5.930 -1.448 33.329 1.00 88.50 530 SER A C 1
ATOM 4010 O O . SER A 1 530 ? 6.655 -2.018 34.152 1.00 88.50 530 SER A O 1
ATOM 4012 N N . ASN A 1 531 ? 4.597 -1.529 33.382 1.00 89.44 531 ASN A N 1
ATOM 4013 C CA . ASN A 1 531 ? 3.849 -2.367 34.319 1.00 89.44 531 ASN A CA 1
ATOM 4014 C C . ASN A 1 531 ? 3.671 -3.827 33.860 1.00 89.44 531 ASN A C 1
ATOM 4016 O O . ASN A 1 531 ? 3.306 -4.654 34.689 1.00 89.44 531 ASN A O 1
ATOM 4020 N N . GLY A 1 532 ? 3.980 -4.175 32.605 1.00 88.19 532 GLY A N 1
ATOM 4021 C CA . GLY A 1 532 ? 3.894 -5.536 32.056 1.00 88.19 532 GLY A CA 1
ATOM 4022 C C . GLY A 1 532 ? 2.596 -5.871 31.308 1.00 88.19 532 GLY A C 1
ATOM 4023 O O . GLY A 1 532 ? 2.436 -7.006 30.847 1.00 88.19 532 GLY A O 1
ATOM 4024 N N . HIS A 1 533 ? 1.676 -4.917 31.151 1.00 90.88 533 HIS A N 1
ATOM 4025 C CA . HIS A 1 533 ? 0.564 -5.031 30.202 1.00 90.88 533 HIS A CA 1
ATOM 4026 C C . HIS A 1 533 ? 1.007 -4.719 28.768 1.00 90.88 533 HIS A C 1
ATOM 4028 O O . HIS A 1 533 ? 2.043 -4.089 28.547 1.00 90.88 533 HIS A O 1
ATOM 4034 N N . ARG A 1 534 ? 0.198 -5.129 27.782 1.00 86.75 534 ARG A N 1
ATOM 4035 C CA . ARG A 1 534 ? 0.280 -4.557 26.432 1.00 86.75 534 ARG A CA 1
ATOM 4036 C C . ARG A 1 534 ? -0.139 -3.082 26.478 1.00 86.75 534 ARG A C 1
ATOM 4038 O O . ARG A 1 534 ? -1.104 -2.760 27.172 1.00 86.75 534 ARG A O 1
ATOM 4045 N N . TYR A 1 535 ? 0.557 -2.204 25.753 1.00 77.88 535 TYR A N 1
ATOM 4046 C CA . TYR A 1 535 ? 0.394 -0.740 25.873 1.00 77.88 535 TYR A CA 1
ATOM 4047 C C . TYR A 1 535 ? -1.018 -0.213 25.544 1.00 77.88 535 TYR A C 1
ATOM 4049 O O . TYR A 1 535 ? -1.386 0.881 25.959 1.00 77.88 535 TYR A O 1
ATOM 4057 N N . ASP A 1 536 ? -1.832 -1.003 24.846 1.00 76.62 53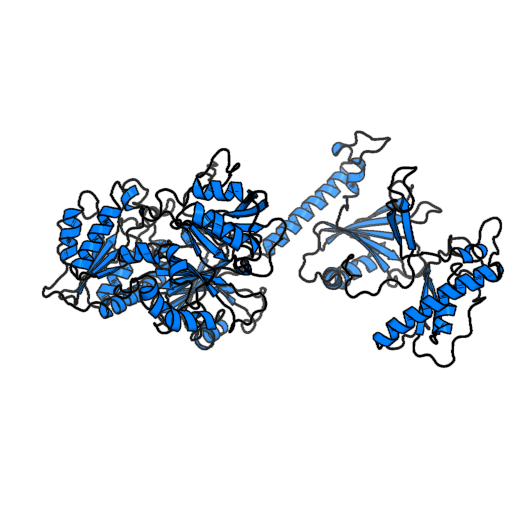6 ASP A N 1
ATOM 4058 C CA . ASP A 1 536 ? -3.214 -0.717 24.448 1.00 76.62 536 ASP A CA 1
ATOM 4059 C C . ASP A 1 536 ? -4.274 -1.573 25.171 1.00 76.62 536 ASP A C 1
ATOM 4061 O O . ASP A 1 536 ? -5.464 -1.443 24.886 1.00 76.62 536 ASP A O 1
ATOM 4065 N N . SER A 1 537 ? -3.884 -2.454 26.102 1.00 87.00 537 SER A N 1
ATOM 4066 C CA . SER A 1 537 ? -4.838 -3.305 26.838 1.00 87.00 537 SER A CA 1
ATOM 4067 C C . SER A 1 537 ? -5.850 -2.491 27.654 1.00 87.00 537 SER A C 1
ATOM 4069 O O . SER A 1 537 ? -6.969 -2.951 27.886 1.00 87.00 537 SER A O 1
ATOM 4071 N N . ILE A 1 538 ? -5.465 -1.289 28.099 1.00 91.44 538 ILE A N 1
ATOM 4072 C CA . ILE A 1 538 ? -6.261 -0.456 29.007 1.00 91.44 538 ILE A CA 1
ATOM 4073 C C . ILE A 1 538 ? -7.512 0.128 28.316 1.00 91.44 538 ILE A C 1
ATOM 4075 O O . ILE A 1 538 ? -8.606 -0.179 28.794 1.00 91.44 538 ILE A O 1
ATOM 4079 N N . PRO A 1 539 ? -7.436 0.866 27.183 1.00 85.00 539 PRO A N 1
ATOM 4080 C CA . PRO A 1 539 ? -8.638 1.352 26.498 1.00 85.00 539 PRO A CA 1
ATOM 4081 C C . PRO A 1 539 ? -9.613 0.243 26.086 1.00 85.00 539 PRO A C 1
ATOM 4083 O O . PRO A 1 539 ? -10.818 0.399 26.266 1.00 85.00 539 PRO A O 1
ATOM 4086 N N . PHE A 1 540 ? -9.115 -0.900 25.595 1.00 85.94 540 PHE A N 1
ATOM 4087 C CA . PHE A 1 540 ? -9.965 -2.042 25.225 1.00 85.94 540 PHE A CA 1
ATOM 4088 C C . PHE A 1 540 ? -10.747 -2.596 26.424 1.00 85.94 540 PHE A C 1
ATOM 4090 O O . PHE A 1 540 ? -11.941 -2.875 26.307 1.00 85.94 540 PHE A O 1
ATOM 4097 N N . ALA A 1 541 ? -10.112 -2.714 27.593 1.00 92.88 541 ALA A N 1
ATOM 4098 C CA . ALA A 1 541 ? -10.799 -3.152 28.804 1.00 92.88 541 ALA A CA 1
ATOM 4099 C C . ALA A 1 541 ? -11.764 -2.083 29.352 1.00 92.88 541 ALA A C 1
ATOM 4101 O O . ALA A 1 541 ? -12.896 -2.412 29.707 1.00 92.88 541 ALA A O 1
ATOM 4102 N N . ASN A 1 542 ? -11.366 -0.808 29.347 1.00 94.25 542 ASN A N 1
ATOM 4103 C CA . ASN A 1 542 ? -12.231 0.317 29.713 1.00 94.25 542 ASN A CA 1
ATOM 4104 C C . ASN A 1 542 ? -13.470 0.414 28.811 1.00 94.25 542 ASN A C 1
ATOM 4106 O O . ASN A 1 542 ? -14.561 0.707 29.288 1.00 94.25 542 ASN A O 1
ATOM 4110 N N . GLY A 1 543 ? -13.335 0.097 27.524 1.00 91.38 543 GLY A N 1
ATOM 4111 C CA . GLY A 1 543 ? -14.443 0.106 26.576 1.00 91.38 543 GLY A CA 1
ATOM 4112 C C . GLY A 1 543 ? -15.534 -0.913 26.888 1.00 91.38 543 GLY A C 1
ATOM 4113 O O . GLY A 1 543 ? -16.724 -0.594 26.906 1.00 91.38 543 GLY A O 1
ATOM 4114 N N . MET A 1 544 ? -15.128 -2.136 27.233 1.00 93.56 544 MET A N 1
ATOM 4115 C CA . MET A 1 544 ? -16.036 -3.165 27.755 1.00 93.56 544 MET A CA 1
ATOM 4116 C C . MET A 1 544 ? -16.731 -2.692 29.046 1.00 93.56 544 MET A C 1
ATOM 4118 O O . MET A 1 544 ? -17.925 -2.938 29.231 1.00 93.56 544 MET A O 1
ATOM 4122 N N . ILE A 1 545 ? -16.005 -1.975 29.913 1.00 95.69 545 ILE A N 1
ATOM 4123 C CA . ILE A 1 545 ? -16.530 -1.395 31.159 1.00 95.69 545 ILE A CA 1
ATOM 4124 C C . ILE A 1 545 ? -17.580 -0.312 30.876 1.00 95.69 545 ILE A C 1
ATOM 4126 O O . ILE A 1 545 ? -18.670 -0.364 31.449 1.00 95.69 545 ILE A O 1
ATOM 4130 N N . ASN A 1 546 ? -17.323 0.594 29.931 1.00 95.19 546 ASN A N 1
ATOM 4131 C CA . ASN A 1 546 ? -18.259 1.647 29.521 1.00 95.19 546 ASN A CA 1
ATOM 4132 C C . ASN A 1 546 ? -19.522 1.094 28.838 1.00 95.19 546 ASN A C 1
ATOM 4134 O O . ASN A 1 546 ? -20.617 1.619 29.040 1.00 95.19 546 ASN A O 1
ATOM 4138 N N . ALA A 1 547 ? -19.424 -0.036 28.129 1.00 92.44 547 ALA A N 1
ATOM 4139 C CA . ALA A 1 547 ? -20.590 -0.777 27.637 1.00 92.44 547 ALA A CA 1
ATOM 4140 C C . ALA A 1 547 ? -21.417 -1.462 28.757 1.00 92.44 547 ALA A C 1
ATOM 4142 O O . ALA A 1 547 ? -22.516 -1.976 28.507 1.00 92.44 547 ALA A O 1
ATOM 4143 N N . GLY A 1 548 ? -20.937 -1.456 30.006 1.00 91.75 548 GLY A N 1
ATOM 4144 C CA . GLY A 1 548 ? -21.593 -2.049 31.175 1.00 91.75 548 GLY A CA 1
ATOM 4145 C C . GLY A 1 548 ? -21.256 -3.524 31.409 1.00 91.75 548 GLY A C 1
ATOM 4146 O O . GLY A 1 548 ? -22.048 -4.240 32.021 1.00 91.75 548 GLY A O 1
ATOM 4147 N N . MET A 1 549 ? -20.118 -4.000 30.903 1.00 93.12 549 MET A N 1
ATOM 4148 C CA . MET A 1 549 ? -19.554 -5.329 31.178 1.00 93.12 549 MET A CA 1
ATOM 4149 C C . MET A 1 549 ? -18.390 -5.200 32.178 1.00 93.12 549 MET A C 1
ATOM 4151 O O . MET A 1 549 ? -17.968 -4.095 32.493 1.00 93.12 549 MET A O 1
ATOM 4155 N N . SER A 1 550 ? -17.847 -6.296 32.706 1.00 95.06 550 SER A N 1
ATOM 4156 C CA . SER A 1 550 ? -16.534 -6.260 33.373 1.00 95.06 550 SER A CA 1
ATOM 4157 C C . SER A 1 550 ? -15.470 -6.717 32.381 1.00 95.06 550 SER A C 1
ATOM 4159 O O . SER A 1 550 ? -15.734 -7.630 31.603 1.00 95.06 550 SER A O 1
ATOM 4161 N N . CYS A 1 551 ? -14.267 -6.147 32.412 1.00 96.12 551 CYS A N 1
ATOM 4162 C CA . CYS A 1 551 ? -13.138 -6.660 31.639 1.00 96.12 551 CYS A CA 1
ATOM 4163 C C . CYS A 1 551 ? -11.865 -6.682 32.476 1.00 96.12 551 CYS A C 1
ATOM 4165 O O . CYS A 1 551 ? -11.363 -5.643 32.904 1.00 96.12 551 CYS A O 1
ATOM 4167 N N . GLN A 1 552 ? -11.351 -7.889 32.706 1.00 96.38 552 GLN A N 1
ATOM 4168 C CA . GLN A 1 552 ? -10.182 -8.126 33.546 1.00 96.38 552 GLN A CA 1
ATOM 4169 C C . GLN A 1 552 ? -8.964 -8.463 32.695 1.00 96.38 552 GLN A C 1
ATOM 4171 O O . GLN A 1 552 ? -9.013 -9.349 31.842 1.00 96.38 552 GLN A O 1
ATOM 4176 N N . LEU A 1 553 ? -7.860 -7.769 32.956 1.00 96.38 553 LEU A N 1
ATOM 4177 C CA . LEU A 1 553 ? -6.574 -8.061 32.343 1.00 96.38 553 LEU A CA 1
ATOM 4178 C C . LEU A 1 553 ? -5.972 -9.297 33.025 1.00 96.38 553 LEU A C 1
ATOM 4180 O O . LEU A 1 553 ? -5.762 -9.291 34.237 1.00 96.38 553 LEU A O 1
ATOM 4184 N N . ILE A 1 554 ? -5.707 -10.355 32.257 1.00 96.75 554 ILE A N 1
ATOM 4185 C CA . ILE A 1 554 ? -5.087 -11.593 32.749 1.00 96.75 554 ILE A CA 1
ATOM 4186 C C . ILE A 1 554 ? -3.860 -11.951 31.909 1.00 96.75 554 ILE A C 1
ATOM 4188 O O . ILE A 1 554 ? -3.792 -11.635 30.717 1.00 96.75 554 ILE A O 1
ATOM 4192 N N . HIS A 1 555 ? -2.891 -12.622 32.528 1.00 95.75 555 HIS A N 1
ATOM 4193 C CA . HIS A 1 555 ? -1.680 -13.099 31.862 1.00 95.75 555 HIS A CA 1
ATOM 4194 C C . HIS A 1 555 ? -1.689 -14.622 31.754 1.00 95.75 555 HIS A C 1
ATOM 4196 O O . HIS A 1 555 ? -1.977 -15.317 32.727 1.00 95.75 555 HIS A O 1
ATOM 4202 N N . TYR A 1 556 ? -1.355 -15.143 30.575 1.00 96.56 556 TYR A N 1
ATOM 4203 C CA . TYR A 1 556 ? -1.083 -16.563 30.390 1.00 96.56 556 TYR A CA 1
ATOM 4204 C C . TYR A 1 556 ? 0.358 -16.870 30.806 1.00 96.56 556 TYR A C 1
ATOM 4206 O O . TYR A 1 556 ? 1.305 -16.382 30.193 1.00 96.56 556 TYR A O 1
ATOM 4214 N N . VAL A 1 557 ? 0.501 -17.694 31.844 1.00 95.94 557 VAL A N 1
ATOM 4215 C CA . VAL A 1 557 ? 1.766 -18.277 32.310 1.00 95.94 557 VAL A CA 1
ATOM 4216 C C . VAL A 1 557 ? 1.694 -19.772 32.005 1.00 95.94 557 VAL A C 1
ATOM 4218 O O . VAL A 1 557 ? 0.752 -20.444 32.434 1.00 95.94 557 VAL A O 1
ATOM 4221 N N . HIS A 1 558 ? 2.626 -20.304 31.210 1.00 94.69 558 HIS A N 1
ATOM 4222 C CA . HIS A 1 558 ? 2.445 -21.622 30.585 1.00 94.69 558 HIS A CA 1
ATOM 4223 C C . HIS A 1 558 ? 2.504 -22.792 31.585 1.00 94.69 558 HIS A C 1
ATOM 4225 O O . HIS A 1 558 ? 1.885 -23.837 31.363 1.00 94.69 558 HIS A O 1
ATOM 4231 N N . GLU A 1 559 ? 3.193 -22.610 32.711 1.00 96.69 559 GLU A N 1
ATOM 4232 C CA . GLU A 1 559 ? 3.217 -23.525 33.854 1.00 96.69 559 GLU A CA 1
ATOM 4233 C C . GLU A 1 559 ? 1.864 -23.577 34.584 1.00 96.69 559 GLU A C 1
ATOM 4235 O O . GLU A 1 559 ? 1.509 -24.596 35.175 1.00 96.69 559 GLU A O 1
ATOM 4240 N N . GLU A 1 560 ? 1.068 -22.507 34.501 1.00 96.94 560 GLU A N 1
ATOM 4241 C CA . GLU A 1 560 ? -0.248 -22.392 35.140 1.00 96.94 560 GLU A CA 1
ATOM 4242 C C . GLU A 1 560 ? -1.417 -22.717 34.203 1.00 96.94 560 GLU A C 1
ATOM 4244 O O . GLU A 1 560 ? -2.573 -22.554 34.592 1.00 96.94 560 GLU A O 1
ATOM 4249 N N . HIS A 1 561 ? -1.138 -23.217 32.994 1.00 96.69 561 HIS A N 1
ATOM 4250 C CA . HIS A 1 561 ? -2.105 -23.482 31.923 1.00 96.69 561 HIS A CA 1
ATOM 4251 C C . HIS A 1 561 ? -3.459 -24.052 32.399 1.00 96.69 561 HIS A C 1
ATOM 4253 O O . HIS A 1 561 ? -4.508 -23.546 32.008 1.00 96.69 561 HIS A O 1
ATOM 4259 N N . ALA A 1 562 ? -3.455 -25.076 33.263 1.00 96.56 562 ALA A N 1
ATOM 4260 C CA . ALA A 1 562 ? -4.692 -25.667 33.781 1.00 96.56 562 ALA A CA 1
ATOM 4261 C C . ALA A 1 562 ? -5.509 -24.666 34.621 1.00 96.56 562 ALA A C 1
ATOM 4263 O O . ALA A 1 562 ? -6.690 -24.463 34.349 1.00 96.56 562 ALA A O 1
ATOM 4264 N N . LYS A 1 563 ? -4.861 -23.966 35.566 1.00 97.44 563 LYS A N 1
ATOM 4265 C CA . LYS A 1 563 ? -5.493 -22.921 36.388 1.00 97.44 563 LYS A CA 1
ATOM 4266 C C . LYS A 1 563 ? -6.021 -21.774 35.528 1.00 97.44 563 LYS A C 1
ATOM 4268 O O . LYS A 1 563 ? -7.102 -21.258 35.788 1.00 97.44 563 LYS A O 1
ATOM 4273 N N . PHE A 1 564 ? -5.263 -21.385 34.501 1.00 97.81 564 PHE A N 1
ATOM 4274 C CA . PHE A 1 564 ? -5.647 -20.330 33.569 1.00 97.81 564 PHE A CA 1
ATOM 4275 C C . PHE A 1 564 ? -6.944 -20.683 32.839 1.00 97.81 564 PHE A C 1
ATOM 4277 O O . PHE A 1 564 ? -7.886 -19.891 32.857 1.00 97.81 564 PHE A O 1
ATOM 4284 N N . PHE A 1 565 ? -7.045 -21.888 32.273 1.00 97.69 565 PHE A N 1
ATOM 4285 C CA . PHE A 1 565 ? -8.276 -22.320 31.611 1.00 97.69 565 PHE A CA 1
ATOM 4286 C C . PHE A 1 565 ? -9.414 -22.661 32.589 1.00 97.69 565 PHE A C 1
ATOM 4288 O O . PHE A 1 565 ? -10.576 -22.506 32.222 1.00 97.69 565 PHE A O 1
ATOM 4295 N N . ASP A 1 566 ? -9.131 -23.028 33.843 1.00 96.62 566 ASP A N 1
ATOM 4296 C CA . ASP A 1 566 ? -10.149 -23.122 34.901 1.00 96.62 566 ASP A CA 1
ATOM 4297 C C . ASP A 1 566 ? -10.720 -21.749 35.298 1.00 96.62 566 ASP A C 1
ATOM 4299 O O . ASP A 1 566 ? -11.929 -21.620 35.484 1.00 96.62 566 ASP A O 1
ATOM 4303 N N . VAL A 1 567 ? -9.886 -20.705 35.354 1.00 96.12 567 VAL A N 1
ATOM 4304 C CA . VAL A 1 567 ? -10.323 -19.311 35.544 1.00 96.12 567 VAL A CA 1
ATOM 4305 C C . VAL A 1 567 ? -11.122 -18.822 34.329 1.00 96.12 567 VAL A C 1
ATOM 4307 O O . VAL A 1 567 ? -12.204 -18.257 34.508 1.00 96.12 567 VAL A O 1
ATOM 4310 N N . CYS A 1 568 ? -10.662 -19.110 33.105 1.00 95.56 568 CYS A N 1
ATOM 4311 C CA . CYS A 1 568 ? -11.325 -18.713 31.854 1.00 95.56 568 CYS A CA 1
ATOM 4312 C C . CYS A 1 568 ? -12.789 -19.177 31.752 1.00 95.56 568 CYS A C 1
ATOM 4314 O O . CYS A 1 568 ? -13.618 -18.429 31.238 1.00 95.56 568 CYS A O 1
ATOM 4316 N N . LYS A 1 569 ? -13.133 -20.350 32.308 1.00 94.31 569 LYS A N 1
ATOM 4317 C CA . LYS A 1 569 ? -14.501 -20.920 32.307 1.00 94.31 569 LYS A CA 1
ATOM 4318 C C . LYS A 1 569 ? -15.580 -20.030 32.940 1.00 94.31 569 LYS A C 1
ATOM 4320 O O . LYS A 1 569 ? -16.763 -20.299 32.764 1.00 94.31 569 LYS A O 1
ATOM 4325 N N . ASN A 1 570 ? -15.187 -19.008 33.700 1.00 92.69 570 ASN A N 1
ATOM 4326 C CA . ASN A 1 570 ? -16.091 -18.125 34.443 1.00 92.69 570 ASN A CA 1
ATOM 4327 C C . ASN A 1 570 ? -16.404 -16.812 33.699 1.00 92.69 570 ASN A C 1
ATOM 4329 O O . ASN A 1 570 ? -17.191 -16.001 34.191 1.00 92.69 570 ASN A O 1
ATOM 4333 N N . PHE A 1 571 ? -15.784 -16.588 32.537 1.00 93.50 571 PHE A N 1
ATOM 4334 C CA . PHE A 1 571 ? -16.046 -15.443 31.668 1.00 93.50 571 PHE A CA 1
ATOM 4335 C C . PHE A 1 571 ? -17.018 -15.826 30.544 1.00 93.50 571 PHE A C 1
ATOM 4337 O O . PHE A 1 571 ? -17.039 -16.960 30.077 1.00 93.50 571 PHE A O 1
ATOM 4344 N N . ALA A 1 572 ? -17.805 -14.857 30.078 1.00 90.88 572 ALA A N 1
ATOM 4345 C CA . ALA A 1 572 ? -18.608 -14.974 28.864 1.00 90.88 572 ALA A CA 1
ATOM 4346 C C . ALA A 1 572 ? -17.759 -14.799 27.591 1.00 90.88 572 ALA A C 1
ATOM 4348 O O . ALA A 1 572 ? -18.110 -15.341 26.542 1.00 90.88 572 ALA A O 1
ATOM 4349 N N . ALA A 1 573 ? -16.646 -14.057 27.682 1.00 91.94 573 ALA A N 1
ATOM 4350 C CA . ALA A 1 573 ? -15.761 -13.798 26.551 1.00 91.94 573 ALA A CA 1
ATOM 4351 C C . ALA A 1 573 ? -14.282 -13.621 26.929 1.00 91.94 573 ALA A C 1
ATOM 4353 O O . ALA A 1 573 ? -13.960 -13.124 28.011 1.00 91.94 573 ALA A O 1
ATOM 4354 N N . ILE A 1 574 ? -13.393 -13.968 25.995 1.00 93.38 574 ILE A N 1
ATOM 4355 C CA . ILE A 1 574 ? -11.935 -13.856 26.112 1.00 93.38 574 ILE A CA 1
ATOM 4356 C C . ILE A 1 574 ? -11.375 -13.156 24.865 1.00 93.38 574 ILE A C 1
ATOM 4358 O O . ILE A 1 574 ? -11.477 -13.665 23.749 1.00 93.38 574 ILE A O 1
ATOM 4362 N N . ILE A 1 575 ? -10.755 -11.996 25.063 1.00 90.31 575 ILE A N 1
ATOM 4363 C CA . ILE A 1 575 ? -10.032 -11.233 24.042 1.00 90.31 575 ILE A CA 1
ATOM 4364 C C . ILE A 1 575 ? -8.571 -11.694 24.078 1.00 90.31 575 ILE A C 1
ATOM 4366 O O . ILE A 1 575 ? -7.911 -11.549 25.107 1.00 90.31 575 ILE A O 1
ATOM 4370 N N . VAL A 1 576 ? -8.054 -12.255 22.985 1.00 87.56 576 VAL A N 1
ATOM 4371 C CA . VAL A 1 576 ? -6.706 -12.840 22.924 1.00 87.56 576 VAL A CA 1
ATOM 4372 C C . VAL A 1 576 ? -5.717 -11.833 22.340 1.00 87.56 576 VAL A C 1
ATOM 4374 O O . VAL A 1 576 ? -5.772 -11.490 21.164 1.00 87.56 576 VAL A O 1
ATOM 4377 N N . ARG A 1 577 ? -4.786 -11.370 23.179 1.00 83.06 577 ARG A N 1
ATOM 4378 C CA . ARG A 1 577 ? -3.702 -10.419 22.872 1.00 83.06 577 ARG A CA 1
ATOM 4379 C C . ARG A 1 577 ? -2.323 -11.027 23.173 1.00 83.06 577 ARG A C 1
ATOM 4381 O O . ARG A 1 577 ? -1.419 -10.350 23.656 1.00 83.06 577 ARG A O 1
ATOM 4388 N N . CYS A 1 578 ? -2.180 -12.325 22.912 1.00 81.56 578 CYS A N 1
ATOM 4389 C CA . CYS A 1 578 ? -0.906 -13.044 22.932 1.00 81.56 578 CYS A CA 1
ATOM 4390 C C . CYS A 1 578 ? -0.394 -13.149 21.493 1.00 81.56 578 CYS A C 1
ATOM 4392 O O . CYS A 1 578 ? -1.053 -13.796 20.681 1.00 81.56 578 CYS A O 1
ATOM 4394 N N . ASN A 1 579 ? 0.747 -12.540 21.150 1.00 72.88 579 ASN A N 1
ATOM 4395 C CA . ASN A 1 579 ? 1.215 -12.616 19.761 1.00 72.88 579 ASN A CA 1
ATOM 4396 C C . ASN A 1 579 ? 1.720 -14.039 19.441 1.00 72.88 579 ASN A C 1
ATOM 4398 O O . ASN A 1 579 ? 2.411 -14.626 20.282 1.00 72.88 579 ASN A O 1
ATOM 4402 N N . PRO A 1 580 ? 1.414 -14.604 18.253 1.00 69.50 580 PRO A N 1
ATOM 4403 C CA . PRO A 1 580 ? 1.892 -15.921 17.846 1.00 69.50 580 PRO A CA 1
ATOM 4404 C C . PRO A 1 580 ? 3.396 -16.077 18.067 1.00 69.50 580 PRO A C 1
ATOM 4406 O O . PRO A 1 580 ? 4.186 -15.191 17.745 1.00 69.50 580 PRO A O 1
ATOM 4409 N N . GLY A 1 581 ? 3.792 -17.194 18.672 1.00 73.50 581 GLY A N 1
ATOM 4410 C CA . GLY A 1 581 ? 5.192 -17.458 18.998 1.00 73.50 581 GLY A CA 1
ATOM 4411 C C . GLY A 1 581 ? 5.701 -16.812 20.292 1.00 73.50 581 GLY A C 1
ATOM 4412 O O . GLY A 1 581 ? 6.653 -17.353 20.847 1.00 73.50 581 GLY A O 1
ATOM 4413 N N . GLN A 1 582 ? 5.062 -15.777 20.866 1.00 81.12 582 GLN A N 1
ATOM 4414 C CA . GLN A 1 582 ? 5.438 -15.282 22.209 1.00 81.12 582 GLN A CA 1
ATOM 4415 C C . GLN A 1 582 ? 5.267 -16.374 23.278 1.00 81.12 582 GLN A C 1
ATOM 4417 O O . GLN A 1 582 ? 6.097 -16.487 24.175 1.00 81.12 582 GLN A O 1
ATOM 4422 N N . ILE A 1 583 ? 4.251 -17.238 23.137 1.00 86.62 583 ILE A N 1
ATOM 4423 C CA . ILE A 1 583 ? 4.056 -18.415 24.002 1.00 86.62 583 ILE A CA 1
ATOM 4424 C C . ILE A 1 583 ? 5.258 -19.362 23.926 1.00 86.62 583 ILE A C 1
ATOM 4426 O O . ILE A 1 583 ? 5.744 -19.806 24.962 1.00 86.62 583 ILE A O 1
ATOM 4430 N N . LYS A 1 584 ? 5.781 -19.619 22.722 1.00 84.44 584 LYS A N 1
ATOM 4431 C CA . LYS A 1 584 ? 6.969 -20.460 22.511 1.00 84.44 584 LYS A CA 1
ATOM 4432 C C . LYS A 1 584 ? 8.254 -19.781 22.997 1.00 84.44 584 LYS A C 1
ATOM 4434 O O . LYS A 1 584 ? 9.108 -20.450 23.567 1.00 84.44 584 LYS A O 1
ATOM 4439 N N . ALA A 1 585 ? 8.384 -18.468 22.798 1.00 81.56 585 ALA A N 1
ATOM 4440 C CA . ALA A 1 585 ? 9.538 -17.683 23.236 1.00 81.56 585 ALA A CA 1
ATOM 4441 C C . ALA A 1 585 ? 9.687 -17.668 24.767 1.00 81.56 585 ALA A C 1
ATOM 4443 O O . ALA A 1 585 ? 10.805 -17.749 25.267 1.00 81.56 585 ALA A O 1
ATOM 4444 N N . ASP A 1 586 ? 8.571 -17.639 25.502 1.00 91.31 586 ASP A N 1
ATOM 4445 C CA . ASP A 1 586 ? 8.545 -17.723 26.968 1.00 91.31 586 ASP A CA 1
ATOM 4446 C C . ASP A 1 586 ? 8.772 -19.151 27.520 1.00 91.31 586 ASP A C 1
ATOM 4448 O O . ASP A 1 586 ? 8.952 -19.315 28.722 1.00 91.31 586 ASP A O 1
ATOM 4452 N N . GLY A 1 587 ? 8.801 -20.180 26.658 1.00 92.88 587 GLY A N 1
ATOM 4453 C CA . GLY A 1 587 ? 9.006 -21.591 27.034 1.00 92.88 587 GLY A CA 1
ATOM 4454 C C . GLY A 1 587 ? 7.745 -22.468 27.021 1.00 92.88 587 GLY A C 1
ATOM 4455 O O . GLY A 1 587 ? 7.808 -23.648 27.372 1.00 92.88 587 GLY A O 1
ATOM 4456 N N . GLY A 1 588 ? 6.603 -21.918 26.605 1.00 92.06 588 GLY A N 1
ATOM 4457 C CA . GLY A 1 588 ? 5.319 -22.607 26.525 1.00 92.06 588 GLY A CA 1
ATOM 4458 C C . GLY A 1 588 ? 5.027 -23.294 25.187 1.00 92.06 588 GLY A C 1
ATOM 4459 O O . GLY A 1 588 ? 5.770 -23.206 24.212 1.00 92.06 588 GLY A O 1
ATOM 4460 N N . ASP A 1 589 ? 3.876 -23.963 25.141 1.00 90.12 589 ASP A N 1
ATOM 4461 C CA . ASP A 1 589 ? 3.340 -24.642 23.958 1.00 90.12 589 ASP A CA 1
ATOM 4462 C C . ASP A 1 589 ? 2.155 -23.843 23.385 1.00 90.12 589 ASP A C 1
ATOM 4464 O O . ASP A 1 589 ? 1.173 -23.578 24.089 1.00 90.12 589 ASP A O 1
ATOM 4468 N N . GLN A 1 590 ? 2.281 -23.441 22.115 1.00 83.06 590 GLN A N 1
ATOM 4469 C CA . GLN A 1 590 ? 1.283 -22.676 21.362 1.00 83.06 590 GLN A CA 1
ATOM 4470 C C . GLN A 1 590 ? 0.051 -23.532 21.036 1.00 83.06 590 GLN A C 1
ATOM 4472 O O . GLN A 1 590 ? -1.060 -23.133 21.372 1.00 83.06 590 GLN A O 1
ATOM 4477 N N . ALA A 1 591 ? 0.239 -24.733 20.477 1.00 82.38 591 ALA A N 1
ATOM 4478 C CA . ALA A 1 591 ? -0.864 -25.614 20.091 1.00 82.38 591 ALA A CA 1
ATOM 4479 C C . ALA A 1 591 ? -1.703 -26.015 21.313 1.00 82.38 591 ALA A C 1
ATOM 4481 O O . ALA A 1 591 ? -2.930 -26.018 21.268 1.00 82.38 591 ALA A O 1
ATOM 4482 N N . LYS A 1 592 ? -1.045 -26.245 22.455 1.00 91.12 592 LYS A N 1
ATOM 4483 C CA . LYS A 1 592 ? -1.720 -26.495 23.732 1.00 91.12 592 LYS A CA 1
ATOM 4484 C C . LYS A 1 592 ? -2.574 -25.306 24.202 1.00 91.12 592 LYS A C 1
ATOM 4486 O O . LYS A 1 592 ? -3.656 -25.518 24.746 1.00 91.12 592 LYS A O 1
ATOM 4491 N N . PHE A 1 593 ? -2.107 -24.065 24.036 1.00 93.44 593 PHE A N 1
ATOM 4492 C CA . PHE A 1 593 ? -2.895 -22.862 24.355 1.00 93.44 593 PHE A CA 1
ATOM 4493 C C . PHE A 1 593 ? -4.098 -22.717 23.416 1.00 93.44 593 PHE A C 1
ATOM 4495 O O . PHE A 1 593 ? -5.214 -22.471 23.881 1.00 93.44 593 PHE A O 1
ATOM 4502 N N . ASP A 1 594 ? -3.880 -22.942 22.122 1.00 88.00 594 ASP A N 1
ATOM 4503 C CA . ASP A 1 594 ? -4.903 -22.876 21.082 1.00 88.00 594 ASP A CA 1
ATOM 4504 C C . ASP A 1 594 ? -6.002 -23.930 21.326 1.00 88.00 594 ASP A C 1
ATOM 4506 O O . ASP A 1 594 ? -7.190 -23.609 21.344 1.00 88.00 594 ASP A O 1
ATOM 4510 N N . ASP A 1 595 ? -5.641 -25.167 21.671 1.00 90.31 595 ASP A N 1
ATOM 4511 C CA . ASP A 1 595 ? -6.603 -26.211 22.047 1.00 90.31 595 ASP A CA 1
ATOM 4512 C C . ASP A 1 595 ? -7.378 -25.888 23.336 1.00 90.31 595 ASP A C 1
ATOM 4514 O O . ASP A 1 595 ? -8.569 -26.204 23.445 1.00 90.31 595 ASP A O 1
ATOM 4518 N N . GLY A 1 596 ? -6.758 -25.180 24.286 1.00 95.06 596 GLY A N 1
ATOM 4519 C CA . GLY A 1 596 ? -7.450 -24.618 25.448 1.00 95.06 596 GLY A CA 1
ATOM 4520 C C . GLY A 1 596 ? -8.502 -23.572 25.055 1.00 95.06 596 GLY A C 1
ATOM 4521 O O . GLY A 1 596 ? -9.634 -23.612 25.542 1.00 95.06 596 GLY A O 1
ATOM 4522 N N . MET A 1 597 ? -8.181 -22.680 24.116 1.00 93.94 597 MET A N 1
ATOM 4523 C CA . MET A 1 597 ? -9.119 -21.680 23.590 1.00 93.94 597 MET A CA 1
ATOM 4524 C C . MET A 1 597 ? -10.247 -22.314 22.753 1.00 93.94 597 MET A C 1
ATOM 4526 O O . MET A 1 597 ? -11.411 -21.933 22.902 1.00 93.94 597 MET A O 1
ATOM 4530 N N . ARG A 1 598 ? -9.956 -23.357 21.963 1.00 90.88 598 ARG A N 1
ATOM 4531 C CA . ARG A 1 598 ? -10.974 -24.205 21.307 1.00 90.88 598 ARG A CA 1
ATOM 4532 C C . ARG A 1 598 ? -11.894 -24.883 22.321 1.00 90.88 598 ARG A C 1
ATOM 4534 O O . ARG A 1 598 ? -13.097 -25.000 22.084 1.00 90.88 598 ARG A O 1
ATOM 4541 N N . ALA A 1 599 ? -11.361 -25.323 23.461 1.00 92.81 599 ALA A N 1
ATOM 4542 C CA . ALA A 1 599 ? -12.174 -25.873 24.542 1.00 92.81 599 ALA A CA 1
ATOM 4543 C C . ALA A 1 599 ? -13.094 -24.810 25.172 1.00 92.81 599 ALA A C 1
ATOM 4545 O O . ALA A 1 599 ? -14.231 -25.135 25.504 1.00 92.81 599 ALA A O 1
ATOM 4546 N N . MET A 1 600 ? -12.669 -23.542 25.268 1.00 93.81 600 MET A N 1
ATOM 4547 C CA . MET A 1 600 ? -13.548 -22.446 25.709 1.00 93.81 600 MET A CA 1
ATOM 4548 C C . MET A 1 600 ? -14.689 -22.198 24.705 1.00 93.81 600 MET A C 1
ATOM 4550 O O . MET A 1 600 ? -15.849 -22.164 25.120 1.00 93.81 600 MET A O 1
ATOM 4554 N N . ARG A 1 601 ? -14.405 -22.151 23.389 1.00 88.19 601 ARG A N 1
ATOM 4555 C CA . ARG A 1 601 ? -15.448 -22.084 22.336 1.00 88.19 601 ARG A CA 1
ATOM 4556 C C . ARG A 1 601 ? -16.483 -23.205 22.487 1.00 88.19 601 ARG A C 1
ATOM 4558 O O . ARG A 1 601 ? -17.682 -22.939 22.502 1.00 88.19 601 ARG A O 1
ATOM 4565 N N . LYS A 1 602 ? -16.030 -24.447 22.697 1.00 87.88 602 LYS A N 1
ATOM 4566 C CA . LYS A 1 602 ? -16.890 -25.635 22.898 1.00 87.88 602 LYS A CA 1
ATOM 4567 C C . LYS A 1 602 ? -17.750 -25.589 24.171 1.00 87.88 602 LYS A C 1
ATOM 4569 O O . LYS A 1 602 ? -18.748 -26.299 24.239 1.00 87.88 602 LYS A O 1
ATOM 4574 N N . LEU A 1 603 ? -17.406 -24.753 25.154 1.00 89.06 603 LEU A N 1
ATOM 4575 C CA . LEU A 1 603 ? -18.229 -24.487 26.345 1.00 89.06 603 LEU A CA 1
ATOM 4576 C C . LEU A 1 603 ? -19.237 -23.336 26.142 1.00 89.06 603 LEU A C 1
ATOM 4578 O O . LEU A 1 603 ? -19.974 -23.000 27.066 1.00 89.06 603 LEU A O 1
ATOM 4582 N N . GLY A 1 604 ? -19.293 -22.738 24.947 1.00 85.88 604 GLY A N 1
ATOM 4583 C CA . GLY A 1 604 ? -20.145 -21.585 24.644 1.00 85.88 604 GLY A CA 1
ATOM 4584 C C . GLY A 1 604 ? -19.568 -20.244 25.106 1.00 85.88 604 GLY A C 1
ATOM 4585 O O . GLY A 1 604 ? -20.299 -19.256 25.141 1.00 85.88 604 GLY A O 1
ATOM 4586 N N . ILE A 1 605 ? -18.279 -20.203 25.458 1.00 90.31 605 ILE A N 1
ATOM 4587 C CA . ILE A 1 605 ? -17.551 -18.974 25.790 1.00 90.31 605 ILE A CA 1
ATOM 4588 C C . ILE A 1 605 ? -17.033 -18.369 24.486 1.00 90.31 605 ILE A C 1
ATOM 4590 O O . ILE A 1 605 ? -16.506 -19.071 23.617 1.00 90.31 605 ILE A O 1
ATOM 4594 N N . GLN A 1 606 ? -17.187 -17.059 24.316 1.00 88.69 606 GLN A N 1
ATOM 4595 C CA . GLN A 1 606 ? -16.678 -16.395 23.125 1.00 88.69 606 GLN A CA 1
ATOM 4596 C C . GLN A 1 606 ? -15.161 -16.195 23.224 1.00 88.69 606 GLN A C 1
ATOM 4598 O O . GLN A 1 606 ? -14.642 -15.818 24.271 1.00 88.69 606 GLN A O 1
ATOM 4603 N N . VAL A 1 607 ? -14.439 -16.433 22.131 1.00 88.06 607 VAL A N 1
ATOM 4604 C CA . VAL A 1 607 ? -12.993 -16.177 22.046 1.00 88.06 607 VAL A CA 1
ATOM 4605 C C . VAL A 1 607 ? -12.732 -15.329 20.807 1.00 88.06 607 VAL A C 1
ATOM 4607 O O . VAL A 1 607 ? -13.359 -15.556 19.771 1.00 88.06 607 VAL A O 1
ATOM 4610 N N . TRP A 1 608 ? -11.868 -14.323 20.922 1.00 81.62 608 TRP A N 1
ATOM 4611 C CA . TRP A 1 608 ? -11.663 -13.312 19.886 1.00 81.62 608 TRP A CA 1
ATOM 4612 C C . TRP A 1 608 ? -10.183 -12.917 19.727 1.00 81.62 608 TRP A C 1
ATOM 4614 O O . TRP A 1 608 ? -9.643 -12.284 20.638 1.00 81.62 608 TRP A O 1
ATOM 4624 N N . PRO A 1 609 ? -9.549 -13.206 18.573 1.00 68.81 609 PRO A N 1
ATOM 4625 C CA . PRO A 1 609 ? -9.971 -14.214 17.589 1.00 68.81 609 PRO A CA 1
ATOM 4626 C C . PRO A 1 609 ? -10.045 -15.609 18.234 1.00 68.81 609 PRO A C 1
ATOM 4628 O O . PRO A 1 609 ? -9.364 -15.868 19.226 1.00 68.81 609 PRO A O 1
ATOM 4631 N N . SER A 1 610 ? -10.843 -16.524 17.681 1.00 82.25 610 SER A N 1
ATOM 4632 C CA . SER A 1 610 ? -10.710 -17.942 18.029 1.00 82.25 610 SER A CA 1
ATOM 4633 C C . SER A 1 610 ? -9.540 -18.567 17.247 1.00 82.25 610 SER A C 1
ATOM 4635 O O . SER A 1 610 ? -9.211 -18.085 16.157 1.00 82.25 610 SER A O 1
ATOM 4637 N N . PRO A 1 611 ? -8.902 -19.638 17.757 1.00 82.25 611 PRO A N 1
ATOM 4638 C CA . PRO A 1 611 ? -7.758 -20.255 17.084 1.00 82.25 611 PRO A CA 1
ATOM 4639 C C . PRO A 1 611 ? -8.083 -20.803 15.697 1.00 82.25 611 PRO A C 1
ATOM 4641 O O . PRO A 1 611 ? -7.224 -20.791 14.829 1.00 82.25 611 PRO A O 1
ATOM 4644 N N . ASP A 1 612 ? -9.321 -21.233 15.458 1.00 81.25 612 ASP A N 1
ATOM 4645 C CA . ASP A 1 612 ? -9.732 -21.746 14.149 1.00 81.25 612 ASP A CA 1
ATOM 4646 C C . ASP A 1 612 ? -9.859 -20.608 13.124 1.00 81.25 612 ASP A C 1
ATOM 4648 O O . ASP A 1 612 ? -9.436 -20.755 11.978 1.00 81.25 612 ASP A O 1
ATOM 4652 N N . VAL A 1 613 ? -10.314 -19.421 13.545 1.00 77.69 613 VAL A N 1
ATOM 4653 C CA . VAL A 1 613 ? -10.247 -18.226 12.691 1.00 77.69 613 VAL A CA 1
ATOM 4654 C C . VAL A 1 613 ? -8.786 -17.826 12.448 1.00 77.69 613 VAL A C 1
ATOM 4656 O O . VAL A 1 613 ? -8.420 -17.584 11.300 1.00 77.69 613 VAL A O 1
ATOM 4659 N N . MET A 1 614 ? -7.918 -17.857 13.473 1.00 73.50 614 MET A N 1
ATOM 4660 C CA . MET A 1 614 ? -6.464 -17.666 13.301 1.00 73.50 614 MET A CA 1
ATOM 4661 C C . MET A 1 614 ? -5.854 -18.647 12.293 1.00 73.50 614 MET A C 1
ATOM 4663 O O . MET A 1 614 ? -5.051 -18.254 11.445 1.00 73.50 614 MET A O 1
ATOM 4667 N N . GLU A 1 615 ? -6.251 -19.915 12.366 1.00 76.06 615 GLU A N 1
ATOM 4668 C CA . GLU A 1 615 ? -5.717 -20.973 11.528 1.00 76.06 615 GLU A CA 1
ATOM 4669 C C . GLU A 1 615 ? -6.175 -20.824 10.073 1.00 76.06 615 GLU A C 1
ATOM 4671 O O . GLU A 1 615 ? -5.319 -20.819 9.188 1.00 76.06 615 GLU A O 1
ATOM 4676 N N . PHE A 1 616 ? -7.473 -20.664 9.802 1.00 74.62 616 PHE A N 1
ATOM 4677 C CA . PHE A 1 616 ? -7.998 -20.716 8.430 1.00 74.62 616 PHE A CA 1
ATOM 4678 C C . PHE A 1 616 ? -8.081 -19.363 7.718 1.00 74.62 616 PHE A C 1
ATOM 4680 O O . PHE A 1 616 ? -7.913 -19.331 6.501 1.00 74.62 616 PHE A O 1
ATOM 4687 N N . MET A 1 617 ? -8.308 -18.258 8.435 1.00 74.69 617 MET A N 1
ATOM 4688 C CA . MET A 1 617 ? -8.314 -16.916 7.839 1.00 74.69 617 MET A CA 1
ATOM 4689 C C . MET A 1 617 ? -6.878 -16.389 7.684 1.00 74.69 617 MET A C 1
ATOM 4691 O O . MET A 1 617 ? -6.527 -15.875 6.630 1.00 74.69 617 MET A O 1
ATOM 4695 N N . GLY A 1 618 ? -6.006 -16.611 8.675 1.00 70.38 618 GLY A N 1
ATOM 4696 C CA . GLY A 1 618 ? -4.581 -16.235 8.642 1.00 70.38 618 GLY A CA 1
ATOM 4697 C C . GLY A 1 618 ? -3.656 -17.166 7.836 1.00 70.38 618 GLY A C 1
ATOM 4698 O O . GLY A 1 618 ? -2.459 -17.238 8.123 1.00 70.38 618 GLY A O 1
ATOM 4699 N N . ALA A 1 619 ? -4.183 -17.941 6.883 1.00 75.69 619 ALA A N 1
ATOM 4700 C CA . ALA A 1 619 ? -3.417 -18.823 5.990 1.00 75.69 619 ALA A CA 1
ATOM 4701 C C . ALA A 1 619 ? -3.460 -18.296 4.552 1.00 75.69 619 ALA A C 1
ATOM 4703 O O . ALA A 1 619 ? -4.489 -17.772 4.128 1.00 75.69 619 ALA A O 1
ATOM 4704 N N . LYS A 1 620 ? -2.410 -18.498 3.741 1.00 81.00 620 LYS A N 1
ATOM 4705 C CA . LYS A 1 620 ? -2.505 -18.149 2.305 1.00 81.00 620 LYS A CA 1
ATOM 4706 C C . LYS A 1 620 ? -3.491 -19.064 1.553 1.00 81.00 620 LYS A C 1
ATOM 4708 O O . LYS A 1 620 ? -4.044 -18.643 0.542 1.00 81.00 620 LYS A O 1
ATOM 4713 N N . ASP A 1 621 ? -3.812 -20.248 2.086 1.00 83.00 621 ASP A N 1
ATOM 4714 C CA . ASP A 1 621 ? -4.941 -21.096 1.650 1.00 83.00 621 ASP A CA 1
ATOM 4715 C C . ASP A 1 621 ? -6.288 -20.339 1.577 1.00 83.00 621 ASP A C 1
ATOM 4717 O O . ASP A 1 621 ? -7.122 -20.638 0.719 1.00 83.00 621 ASP A O 1
ATOM 4721 N N . ALA A 1 622 ? -6.480 -19.298 2.403 1.00 82.38 622 ALA A N 1
ATOM 4722 C CA . ALA A 1 622 ? -7.643 -18.411 2.343 1.00 82.38 622 ALA A CA 1
ATOM 4723 C C . ALA A 1 622 ? -7.841 -17.792 0.948 1.00 82.38 622 ALA A C 1
ATOM 4725 O O . ALA A 1 622 ? -8.973 -17.700 0.480 1.00 82.38 622 ALA A O 1
ATOM 4726 N N . LEU A 1 623 ? -6.748 -17.439 0.257 1.00 85.12 623 LEU A N 1
ATOM 4727 C CA . LEU A 1 623 ? -6.766 -16.834 -1.081 1.00 85.12 623 LEU A CA 1
ATOM 4728 C C . LEU A 1 623 ? -7.360 -17.778 -2.133 1.00 85.12 623 LEU A C 1
ATOM 4730 O O . LEU A 1 623 ? -8.065 -17.339 -3.036 1.00 85.12 623 LEU A O 1
ATOM 4734 N N . CYS A 1 624 ? -7.102 -19.081 -1.993 1.00 88.88 624 CYS A N 1
ATOM 4735 C CA . CYS A 1 624 ? -7.627 -20.113 -2.888 1.00 88.88 624 CYS A CA 1
ATOM 4736 C C . CYS A 1 624 ? -9.109 -20.389 -2.601 1.00 88.88 624 CYS A C 1
ATOM 4738 O O . CYS A 1 624 ? -9.902 -20.574 -3.518 1.00 88.88 624 CYS A O 1
ATOM 4740 N N . LYS A 1 625 ? -9.508 -20.358 -1.324 1.00 86.75 625 LYS A N 1
ATOM 4741 C CA . LYS A 1 625 ? -10.911 -20.498 -0.901 1.00 86.75 625 LYS A CA 1
ATOM 4742 C C . LYS A 1 625 ? -11.791 -19.352 -1.405 1.00 86.75 625 LYS A C 1
ATOM 4744 O O . LYS A 1 625 ? -12.882 -19.604 -1.910 1.00 86.75 625 LYS A O 1
ATOM 4749 N N . VAL A 1 626 ? -11.302 -18.112 -1.341 1.00 84.88 626 VAL A N 1
ATOM 4750 C CA . VAL A 1 626 ? -12.020 -16.924 -1.842 1.00 84.88 626 VAL A CA 1
ATOM 4751 C C . VAL A 1 626 ? -11.753 -16.612 -3.320 1.00 84.88 626 VAL A C 1
ATOM 4753 O O . VAL A 1 626 ? -12.222 -15.591 -3.811 1.00 84.88 626 VAL A O 1
ATOM 4756 N N . ALA A 1 627 ? -11.049 -17.480 -4.059 1.00 88.94 627 ALA A N 1
ATOM 4757 C CA . ALA A 1 627 ? -10.688 -17.277 -5.471 1.00 88.94 627 ALA A CA 1
ATOM 4758 C C . ALA A 1 627 ? -11.890 -17.020 -6.406 1.00 88.94 627 ALA A C 1
ATOM 4760 O O . ALA A 1 627 ? -11.733 -16.385 -7.446 1.00 88.94 627 ALA A O 1
ATOM 4761 N N . HIS A 1 628 ? -13.074 -17.491 -6.007 1.00 87.44 628 HIS A N 1
ATOM 4762 C CA . HIS A 1 628 ? -14.348 -17.359 -6.717 1.00 87.44 628 HIS A CA 1
ATOM 4763 C C . HIS A 1 628 ? -15.186 -16.132 -6.295 1.00 87.44 628 HIS A C 1
ATOM 4765 O O . HIS A 1 628 ? -16.233 -15.873 -6.886 1.00 87.44 628 HIS A O 1
ATOM 4771 N N . LEU A 1 629 ? -14.762 -15.397 -5.260 1.00 85.81 629 LEU A N 1
ATOM 4772 C CA . LEU A 1 629 ? -15.367 -14.123 -4.863 1.00 85.81 629 LEU A CA 1
ATOM 4773 C C . LEU A 1 629 ? -14.891 -13.004 -5.809 1.00 85.81 629 LEU A C 1
ATOM 4775 O O . LEU A 1 629 ? -13.929 -13.173 -6.564 1.00 85.81 629 LEU A O 1
ATOM 4779 N N . ASN A 1 630 ? -15.513 -11.824 -5.770 1.00 80.44 630 ASN A N 1
ATOM 4780 C CA . ASN A 1 630 ? -15.087 -10.695 -6.603 1.00 80.44 630 ASN A CA 1
ATOM 4781 C C . ASN A 1 630 ? -13.640 -10.273 -6.283 1.00 80.44 630 ASN A C 1
ATOM 4783 O O . ASN A 1 630 ? -12.874 -9.980 -7.201 1.00 80.44 630 ASN A O 1
ATOM 4787 N N . ILE A 1 631 ? -13.246 -10.373 -5.010 1.00 85.88 631 ILE A N 1
ATOM 4788 C CA . ILE A 1 631 ? -11.869 -10.209 -4.512 1.00 85.88 631 ILE A CA 1
ATOM 4789 C C . ILE A 1 631 ? -10.924 -11.394 -4.784 1.00 85.88 631 ILE A C 1
ATOM 4791 O O . ILE A 1 631 ? -9.760 -11.373 -4.381 1.00 85.88 631 ILE A O 1
ATOM 4795 N N . GLY A 1 632 ? -11.399 -12.451 -5.434 1.00 85.81 632 GLY A N 1
ATOM 4796 C CA . GLY A 1 632 ? -10.590 -13.597 -5.828 1.00 85.81 632 GLY A CA 1
ATOM 4797 C C . GLY A 1 632 ? -9.992 -13.451 -7.226 1.00 85.81 632 GLY A C 1
ATOM 4798 O O . GLY A 1 632 ? -10.530 -12.744 -8.081 1.00 85.81 632 GLY A O 1
ATOM 4799 N N . LEU A 1 633 ? -8.899 -14.168 -7.497 1.00 86.12 633 LEU A N 1
ATOM 4800 C CA . LEU A 1 633 ? -8.553 -14.556 -8.866 1.00 86.12 633 LEU A CA 1
ATOM 4801 C C . LEU A 1 633 ? -8.842 -16.038 -9.040 1.00 86.12 633 LEU A C 1
ATOM 4803 O O . LEU A 1 633 ? -8.247 -16.849 -8.334 1.00 86.12 633 LEU A O 1
ATOM 4807 N N . GLU A 1 634 ? -9.672 -16.374 -10.023 1.00 86.62 634 GLU A N 1
ATOM 4808 C CA . GLU A 1 634 ? -9.987 -17.758 -10.399 1.00 86.62 634 GLU A CA 1
ATOM 4809 C C . GLU A 1 634 ? -8.730 -18.541 -10.820 1.00 86.62 634 GLU A C 1
ATOM 4811 O O . GLU A 1 634 ? -8.669 -19.752 -10.640 1.00 86.62 634 GLU A O 1
ATOM 4816 N N . ASP A 1 635 ? -7.690 -17.846 -11.305 1.00 88.19 635 ASP A N 1
ATOM 4817 C CA . ASP A 1 635 ? -6.367 -18.411 -11.585 1.00 88.19 635 ASP A CA 1
ATOM 4818 C C . ASP A 1 635 ? -5.404 -18.389 -10.373 1.00 88.19 635 ASP A C 1
ATOM 4820 O O . ASP A 1 635 ? -4.184 -18.380 -10.548 1.00 88.19 635 ASP A O 1
ATOM 4824 N N . THR A 1 636 ? -5.943 -18.397 -9.144 1.00 91.81 636 THR A N 1
ATOM 4825 C CA . THR A 1 636 ? -5.206 -18.697 -7.899 1.00 91.81 636 THR A CA 1
ATOM 4826 C C . THR A 1 636 ? -5.309 -20.189 -7.591 1.00 91.81 636 THR A C 1
ATOM 4828 O O . THR A 1 636 ? -6.395 -20.690 -7.304 1.00 91.81 636 THR A O 1
ATOM 4831 N N . LEU A 1 637 ? -4.185 -20.903 -7.616 1.00 91.94 637 LEU A N 1
ATOM 4832 C CA . LEU A 1 637 ? -4.131 -22.353 -7.423 1.00 91.94 637 LEU A CA 1
ATOM 4833 C C . LEU A 1 637 ? -3.444 -22.722 -6.103 1.00 91.94 637 LEU A C 1
ATOM 4835 O O . LEU A 1 637 ? -2.509 -22.052 -5.668 1.00 91.94 637 LEU A O 1
ATOM 4839 N N . ALA A 1 638 ? -3.893 -23.817 -5.487 1.00 91.62 638 ALA A N 1
ATOM 4840 C CA . ALA A 1 638 ? -3.238 -24.448 -4.345 1.00 91.62 638 ALA A CA 1
ATOM 4841 C C . ALA A 1 638 ? -2.602 -25.773 -4.776 1.00 91.62 638 ALA A C 1
ATOM 4843 O O . ALA A 1 638 ? -3.274 -26.606 -5.386 1.00 91.62 638 ALA A O 1
ATOM 4844 N N . TYR A 1 639 ? -1.345 -25.993 -4.397 1.00 94.12 639 TYR A N 1
ATOM 4845 C CA . TYR A 1 639 ? -0.642 -27.257 -4.610 1.00 94.12 639 TYR A CA 1
ATOM 4846 C C . TYR A 1 639 ? -0.225 -27.859 -3.269 1.00 94.12 639 TYR A C 1
ATOM 4848 O O . TYR A 1 639 ? 0.267 -27.141 -2.393 1.00 94.12 639 TYR A O 1
ATOM 4856 N N . TYR A 1 640 ? -0.410 -29.171 -3.113 1.00 91.25 640 TYR A N 1
ATOM 4857 C CA . TYR A 1 640 ? -0.165 -29.891 -1.858 1.00 91.25 640 TYR A CA 1
ATOM 4858 C C . TYR A 1 640 ? 0.897 -30.998 -1.996 1.00 91.25 640 TYR A C 1
ATOM 4860 O O . TYR A 1 640 ? 1.239 -31.647 -1.006 1.00 91.25 640 TYR A O 1
ATOM 4868 N N . SER A 1 641 ? 1.434 -31.191 -3.204 1.00 93.19 641 SER A N 1
ATOM 4869 C CA . SER A 1 641 ? 2.521 -32.116 -3.539 1.00 93.19 641 SER A CA 1
ATOM 4870 C C . SER A 1 641 ? 3.486 -31.507 -4.576 1.00 93.19 641 SER A C 1
ATOM 4872 O O . SER A 1 641 ? 3.075 -30.639 -5.357 1.00 93.19 641 SER A O 1
ATOM 4874 N N . PRO A 1 642 ? 4.768 -31.931 -4.606 1.00 94.12 642 PRO A N 1
ATOM 4875 C CA . PRO A 1 642 ? 5.742 -31.466 -5.598 1.00 94.12 642 PRO A CA 1
ATOM 4876 C C . PRO A 1 642 ? 5.314 -31.713 -7.048 1.00 94.12 642 PRO A C 1
ATOM 4878 O O . PRO A 1 642 ? 5.578 -30.887 -7.917 1.00 94.12 642 PRO A O 1
ATOM 4881 N N . GLU A 1 643 ? 4.631 -32.826 -7.312 1.00 94.56 643 GLU A N 1
ATOM 4882 C CA . GLU A 1 643 ? 4.183 -33.233 -8.643 1.00 94.56 643 GLU A CA 1
ATOM 4883 C C . GLU A 1 643 ? 3.051 -32.336 -9.165 1.00 94.56 643 GLU A C 1
ATOM 4885 O O . GLU A 1 643 ? 3.088 -31.907 -10.321 1.00 94.56 643 GLU A O 1
ATOM 4890 N N . GLU A 1 644 ? 2.074 -32.003 -8.311 1.00 95.38 644 GLU A N 1
ATOM 4891 C CA . GLU A 1 644 ? 1.027 -31.019 -8.622 1.00 95.38 644 GLU A CA 1
ATOM 4892 C C . GLU A 1 644 ? 1.635 -29.641 -8.897 1.00 95.38 644 GLU A C 1
ATOM 4894 O O . GLU A 1 644 ? 1.295 -29.013 -9.901 1.00 95.38 644 GLU A O 1
ATOM 4899 N N . PHE A 1 645 ? 2.562 -29.193 -8.040 1.00 96.00 645 PHE A N 1
ATOM 4900 C CA . PHE A 1 645 ? 3.233 -27.905 -8.203 1.00 96.00 645 PHE A CA 1
ATOM 4901 C C . PHE A 1 645 ? 4.023 -27.848 -9.511 1.00 96.00 645 PHE A C 1
ATOM 4903 O O . PHE A 1 645 ? 3.796 -26.949 -10.314 1.00 96.00 645 PHE A O 1
ATOM 4910 N N . ALA A 1 646 ? 4.887 -28.828 -9.784 1.00 96.50 646 ALA A N 1
ATOM 4911 C CA . ALA A 1 646 ? 5.704 -28.854 -10.994 1.00 96.50 646 ALA A CA 1
ATOM 4912 C C . ALA A 1 646 ? 4.856 -28.879 -12.281 1.00 96.50 646 ALA A C 1
ATOM 4914 O O . ALA A 1 646 ? 5.184 -28.196 -13.254 1.00 96.50 646 ALA A O 1
ATOM 4915 N N . ALA A 1 647 ? 3.754 -29.637 -12.297 1.00 95.69 647 ALA A N 1
ATOM 4916 C CA . ALA A 1 647 ? 2.871 -29.745 -13.459 1.00 95.69 647 ALA A CA 1
ATOM 4917 C C . ALA A 1 647 ? 1.921 -28.543 -13.635 1.00 95.69 647 ALA A C 1
ATOM 4919 O O . ALA A 1 647 ? 1.516 -28.248 -14.764 1.00 95.69 647 ALA A O 1
ATOM 4920 N N . GLY A 1 648 ? 1.544 -27.874 -12.541 1.00 96.25 648 GLY A N 1
ATOM 4921 C CA . GLY A 1 648 ? 0.703 -26.677 -12.541 1.00 96.25 648 GLY A CA 1
ATOM 4922 C C . GLY A 1 648 ? 1.495 -25.406 -12.843 1.00 96.25 648 GLY A C 1
ATOM 4923 O O . GLY A 1 648 ? 1.177 -24.701 -13.803 1.00 96.25 648 GLY A O 1
ATOM 4924 N N . PHE A 1 649 ? 2.580 -25.169 -12.100 1.00 97.00 649 PHE A N 1
ATOM 4925 C CA . PHE A 1 649 ? 3.442 -23.993 -12.236 1.00 97.00 649 PHE A CA 1
ATOM 4926 C C . PHE A 1 649 ? 4.014 -23.854 -13.649 1.00 97.00 649 PHE A C 1
ATOM 4928 O O . PHE A 1 649 ? 3.944 -22.781 -14.240 1.00 97.00 649 PHE A O 1
ATOM 4935 N N . LYS A 1 650 ? 4.475 -24.953 -14.266 1.00 97.69 650 LYS A N 1
ATOM 4936 C CA . LYS A 1 650 ? 4.940 -24.928 -15.665 1.00 97.69 650 LYS A CA 1
ATOM 4937 C C . LYS A 1 650 ? 3.873 -24.443 -16.653 1.00 97.69 650 LYS A C 1
ATOM 4939 O O . LYS A 1 650 ? 4.242 -23.924 -17.699 1.00 97.69 650 LYS A O 1
ATOM 4944 N N . LYS A 1 651 ? 2.574 -24.579 -16.358 1.00 96.50 651 LYS A N 1
ATOM 4945 C CA . LYS A 1 651 ? 1.470 -24.090 -17.210 1.00 96.50 651 LYS A CA 1
ATOM 4946 C C . LYS A 1 651 ? 1.078 -22.654 -16.893 1.00 96.50 651 LYS A C 1
ATOM 4948 O O . LYS A 1 651 ? 0.808 -21.889 -17.814 1.00 96.50 651 LYS A O 1
ATOM 4953 N N . THR A 1 652 ? 1.032 -22.281 -15.614 1.00 96.12 652 THR A N 1
ATOM 4954 C CA . THR A 1 652 ? 0.700 -20.909 -15.204 1.00 96.12 652 THR A CA 1
ATOM 4955 C C . THR A 1 652 ? 1.819 -19.939 -15.587 1.00 96.12 652 THR A C 1
ATOM 4957 O O . THR A 1 652 ? 1.540 -18.906 -16.194 1.00 96.12 652 THR A O 1
ATOM 4960 N N . MET A 1 653 ? 3.079 -20.311 -15.347 1.00 96.81 653 MET A N 1
ATOM 4961 C CA . MET A 1 653 ? 4.271 -19.530 -15.696 1.00 96.81 653 MET A CA 1
ATOM 4962 C C . MET A 1 653 ? 4.453 -19.365 -17.213 1.00 96.81 653 MET A C 1
ATOM 4964 O O . MET A 1 653 ? 4.796 -18.281 -17.679 1.00 96.81 653 MET A O 1
ATOM 4968 N N . ALA A 1 654 ? 4.136 -20.403 -17.996 1.00 96.44 654 ALA A N 1
ATOM 4969 C CA . ALA A 1 654 ? 4.138 -20.340 -19.460 1.00 96.44 654 ALA A CA 1
ATOM 4970 C C . ALA A 1 654 ? 3.050 -19.421 -20.041 1.00 96.44 654 ALA A C 1
ATOM 4972 O O . ALA A 1 654 ? 3.117 -19.071 -21.219 1.00 96.44 654 ALA A O 1
ATOM 4973 N N . PHE A 1 655 ? 2.031 -19.066 -19.256 1.00 95.50 655 PHE A N 1
ATOM 4974 C CA . PHE A 1 655 ? 0.912 -18.226 -19.682 1.00 95.50 655 PHE A CA 1
ATOM 4975 C C . PHE A 1 655 ? 1.096 -16.758 -19.280 1.00 95.50 655 PHE A C 1
ATOM 4977 O O . PHE A 1 655 ? 0.821 -15.880 -20.090 1.00 95.50 655 PHE A O 1
ATOM 4984 N N . GLN A 1 656 ? 1.575 -16.472 -18.063 1.00 94.19 656 GLN A N 1
ATOM 4985 C CA . GLN A 1 656 ? 1.772 -15.099 -17.577 1.00 94.19 656 GLN A CA 1
ATOM 4986 C C . GLN A 1 656 ? 2.649 -15.036 -16.309 1.00 94.19 656 GLN A C 1
ATOM 4988 O O . GLN A 1 656 ? 2.749 -16.037 -15.599 1.00 94.19 656 GLN A O 1
ATOM 4993 N N . PRO A 1 657 ? 3.235 -13.867 -15.970 1.00 95.31 657 PRO A N 1
ATOM 4994 C CA . PRO A 1 657 ? 3.906 -13.616 -14.690 1.00 95.31 657 PRO A CA 1
ATOM 4995 C C . PRO A 1 657 ? 3.122 -14.095 -13.453 1.00 95.31 657 PRO A C 1
ATOM 4997 O O . PRO A 1 657 ? 1.899 -13.919 -13.372 1.00 95.31 657 PRO A O 1
ATOM 5000 N N . ARG A 1 658 ? 3.822 -14.678 -12.469 1.00 96.12 658 ARG A N 1
ATOM 5001 C CA . ARG A 1 658 ? 3.236 -15.350 -11.287 1.00 96.12 658 ARG A CA 1
ATOM 5002 C C . ARG A 1 658 ? 3.790 -14.814 -9.966 1.00 96.12 658 ARG A C 1
ATOM 5004 O O . ARG A 1 658 ? 4.869 -14.228 -9.919 1.00 96.12 658 ARG A O 1
ATOM 5011 N N . VAL A 1 659 ? 3.053 -15.058 -8.884 1.00 93.88 659 VAL A N 1
ATOM 5012 C CA . VAL A 1 659 ? 3.501 -14.896 -7.497 1.00 93.88 659 VAL A CA 1
ATOM 5013 C C . VAL A 1 659 ? 3.271 -16.204 -6.752 1.00 93.88 659 VAL A C 1
ATOM 5015 O O . VAL A 1 659 ? 2.129 -16.637 -6.588 1.00 93.88 659 VAL A O 1
ATOM 5018 N N . ILE A 1 660 ? 4.355 -16.814 -6.278 1.00 95.12 660 ILE A N 1
ATOM 5019 C CA . ILE A 1 660 ? 4.328 -18.050 -5.493 1.00 95.12 660 ILE A CA 1
ATOM 5020 C C . ILE A 1 660 ? 4.475 -17.700 -4.014 1.00 95.12 660 ILE A C 1
ATOM 5022 O O . ILE A 1 660 ? 5.409 -16.999 -3.631 1.00 95.12 660 ILE A O 1
ATOM 5026 N N . LYS A 1 661 ? 3.542 -18.168 -3.181 1.00 91.69 661 LYS A N 1
ATOM 5027 C CA . LYS A 1 661 ? 3.463 -17.863 -1.744 1.00 91.69 661 LYS A CA 1
ATOM 5028 C C . LYS A 1 661 ? 3.478 -19.153 -0.923 1.00 91.69 661 LYS A C 1
ATOM 5030 O O . LYS A 1 661 ? 2.647 -20.035 -1.155 1.00 91.69 661 LYS A O 1
ATOM 5035 N N . GLN A 1 662 ? 4.351 -19.240 0.080 1.00 86.94 662 GLN A N 1
ATOM 5036 C CA . GLN A 1 662 ? 4.244 -20.272 1.119 1.00 86.94 662 GLN A CA 1
ATOM 5037 C C . GLN A 1 662 ? 3.006 -20.061 2.007 1.00 86.94 662 GLN A C 1
ATOM 5039 O O . GLN A 1 662 ? 2.604 -18.929 2.273 1.00 86.94 662 GLN A O 1
ATOM 5044 N N . ASN A 1 663 ? 2.392 -21.150 2.481 1.00 79.56 663 ASN A N 1
ATOM 5045 C CA . ASN A 1 663 ? 1.109 -21.101 3.199 1.00 79.56 663 ASN A CA 1
ATOM 5046 C C . ASN A 1 663 ? 1.147 -20.336 4.539 1.00 79.56 663 ASN A C 1
ATOM 5048 O O . ASN A 1 663 ? 0.156 -19.716 4.940 1.00 79.56 663 ASN A O 1
ATOM 5052 N N . ARG A 1 664 ? 2.294 -20.370 5.227 1.00 73.00 664 ARG A N 1
ATOM 5053 C CA . ARG A 1 664 ? 2.563 -19.662 6.485 1.00 73.00 664 ARG A CA 1
ATOM 5054 C C . ARG A 1 664 ? 3.856 -18.869 6.348 1.00 73.00 664 ARG A C 1
ATOM 5056 O O . ARG A 1 664 ? 4.870 -19.421 5.952 1.00 73.00 664 ARG A O 1
ATOM 5063 N N . GLY A 1 665 ? 3.808 -17.595 6.710 1.00 61.81 665 GLY A N 1
ATOM 5064 C CA . GLY A 1 665 ? 4.934 -16.671 6.649 1.00 61.81 665 GLY A CA 1
ATOM 5065 C C . GLY A 1 665 ? 4.469 -15.262 7.006 1.00 61.81 665 GLY A C 1
ATOM 5066 O O . GLY A 1 665 ? 3.269 -14.984 6.998 1.00 61.81 665 GLY A O 1
ATOM 5067 N N . SER A 1 666 ? 5.412 -14.384 7.326 1.00 60.31 666 SER A N 1
ATOM 5068 C CA . SER A 1 666 ? 5.179 -12.959 7.577 1.00 60.31 666 SER A CA 1
ATOM 5069 C C . SER A 1 666 ? 6.227 -12.146 6.820 1.00 60.31 666 SER A C 1
ATOM 5071 O O . SER A 1 666 ? 7.229 -12.700 6.370 1.00 60.31 666 SER A O 1
ATOM 5073 N N . SER A 1 667 ? 6.010 -10.837 6.683 1.00 61.25 667 SER A N 1
ATOM 5074 C CA . SER A 1 667 ? 7.019 -9.898 6.170 1.00 61.25 667 SER A CA 1
ATOM 5075 C C . SER A 1 667 ? 7.662 -10.323 4.839 1.00 61.25 667 SER A C 1
ATOM 5077 O O . SER A 1 667 ? 8.868 -10.203 4.669 1.00 61.25 667 SER A O 1
ATOM 5079 N N . GLY A 1 668 ? 6.869 -10.855 3.902 1.00 65.38 668 GLY A N 1
ATOM 5080 C CA . GLY A 1 668 ? 7.326 -11.215 2.554 1.00 65.38 668 GLY A CA 1
ATOM 5081 C C . GLY A 1 668 ? 8.179 -12.482 2.428 1.00 65.38 668 GLY A C 1
ATOM 5082 O O . GLY A 1 668 ? 8.514 -12.844 1.303 1.00 65.38 668 GLY A O 1
ATOM 5083 N N . GLU A 1 669 ? 8.512 -13.172 3.524 1.00 78.38 669 GLU A N 1
ATOM 5084 C CA . GLU A 1 669 ? 9.322 -14.394 3.459 1.00 78.38 669 GLU A CA 1
ATOM 5085 C C . GLU A 1 669 ? 8.602 -15.508 2.682 1.00 78.38 669 GLU A C 1
ATOM 5087 O O . GLU A 1 669 ? 7.446 -15.840 2.972 1.00 78.38 669 GLU A O 1
ATOM 5092 N N . GLY A 1 670 ? 9.286 -16.107 1.706 1.00 84.44 670 GLY A N 1
ATOM 5093 C CA . GLY A 1 670 ? 8.732 -17.144 0.833 1.00 84.44 670 GLY A CA 1
ATOM 5094 C C . GLY A 1 670 ? 7.579 -16.655 -0.049 1.00 84.44 670 GLY A C 1
ATOM 5095 O O . GLY A 1 670 ? 6.692 -17.441 -0.393 1.00 84.44 670 GLY A O 1
ATOM 5096 N N . ILE A 1 671 ? 7.574 -15.361 -0.388 1.00 89.00 671 ILE A N 1
ATOM 5097 C CA . ILE A 1 671 ? 6.721 -14.772 -1.422 1.00 89.00 671 ILE A CA 1
ATOM 5098 C C . ILE A 1 671 ? 7.619 -14.352 -2.587 1.00 89.00 671 ILE A C 1
ATOM 5100 O O . ILE A 1 671 ? 8.345 -13.364 -2.499 1.00 89.00 671 ILE A O 1
ATOM 5104 N N . TRP A 1 672 ? 7.550 -15.113 -3.675 1.00 92.56 672 TRP A N 1
ATOM 5105 C CA . TRP A 1 672 ? 8.369 -14.949 -4.873 1.00 92.56 672 TRP A CA 1
ATOM 5106 C C . TRP A 1 672 ? 7.550 -14.356 -6.012 1.00 92.56 672 TRP A C 1
ATOM 5108 O O . TRP A 1 672 ? 6.555 -14.949 -6.426 1.00 92.56 672 TRP A O 1
ATOM 5118 N N . ILE A 1 673 ? 7.979 -13.210 -6.535 1.00 92.62 673 ILE A N 1
ATOM 5119 C CA . ILE A 1 673 ? 7.488 -12.617 -7.785 1.00 92.62 673 ILE A CA 1
ATOM 5120 C C . ILE A 1 673 ? 8.330 -13.187 -8.927 1.00 92.62 673 ILE A C 1
ATOM 5122 O O . ILE A 1 673 ? 9.553 -13.198 -8.817 1.00 92.62 673 ILE A O 1
ATOM 5126 N N . ILE A 1 674 ? 7.692 -13.675 -9.996 1.00 95.44 674 ILE A N 1
ATOM 5127 C CA . ILE A 1 674 ? 8.356 -14.471 -11.039 1.00 95.44 674 ILE A CA 1
ATOM 5128 C C . ILE A 1 674 ? 7.898 -14.060 -12.443 1.00 95.44 674 ILE A C 1
ATOM 5130 O O . ILE A 1 674 ? 6.698 -13.955 -12.721 1.00 95.44 674 ILE A O 1
ATOM 5134 N N . LYS A 1 675 ? 8.864 -13.895 -13.353 1.00 96.25 675 LYS A N 1
ATOM 5135 C CA . LYS A 1 675 ? 8.672 -13.683 -14.796 1.00 96.25 675 LYS A CA 1
ATOM 5136 C C . LYS A 1 675 ? 9.542 -14.664 -15.591 1.00 96.25 675 LYS A C 1
ATOM 5138 O O . LYS A 1 675 ? 10.619 -15.037 -15.142 1.00 96.25 675 LYS A O 1
ATOM 5143 N N . LEU A 1 676 ? 9.132 -15.030 -16.806 1.00 96.94 676 LEU A N 1
ATOM 5144 C CA . LEU A 1 676 ? 10.040 -15.636 -17.786 1.00 96.94 676 LEU A CA 1
ATOM 5145 C C . LEU A 1 676 ? 11.007 -14.563 -18.292 1.00 96.94 676 LEU A C 1
ATOM 5147 O O . LEU A 1 676 ? 10.561 -13.569 -18.871 1.00 96.94 676 LEU A O 1
ATOM 5151 N N . LYS A 1 677 ? 12.321 -14.774 -18.147 1.00 94.38 677 LYS A N 1
ATOM 5152 C CA . LYS A 1 677 ? 13.351 -13.806 -18.570 1.00 94.38 677 LYS A CA 1
ATOM 5153 C C . LYS A 1 677 ? 13.342 -13.527 -20.085 1.00 94.38 677 LYS A C 1
ATOM 5155 O O . LYS A 1 677 ? 13.793 -12.474 -20.524 1.00 94.38 677 LYS A O 1
ATOM 5160 N N . LYS A 1 678 ? 12.808 -14.452 -20.891 1.00 92.69 678 LYS A N 1
ATOM 5161 C CA . LYS A 1 678 ? 12.623 -14.304 -22.349 1.00 92.69 678 LYS A CA 1
ATOM 5162 C C . LYS A 1 678 ? 11.265 -13.703 -22.751 1.00 92.69 678 LYS A C 1
ATOM 5164 O O . LYS A 1 678 ? 11.095 -13.360 -23.917 1.00 92.69 678 LYS A O 1
ATOM 5169 N N . GLY A 1 679 ? 10.307 -13.581 -21.826 1.00 89.75 679 GLY A N 1
ATOM 5170 C CA . GLY A 1 679 ? 8.958 -13.067 -22.104 1.00 89.75 679 GLY A CA 1
ATOM 5171 C C . GLY A 1 679 ? 8.094 -13.944 -23.026 1.00 89.75 679 GLY A C 1
ATOM 5172 O O . GLY A 1 679 ? 7.112 -13.460 -23.585 1.00 89.75 679 GLY A O 1
ATOM 5173 N N . ASP A 1 680 ? 8.446 -15.218 -23.210 1.00 91.31 680 ASP A N 1
ATOM 5174 C CA . ASP A 1 680 ? 7.855 -16.165 -24.162 1.00 91.31 680 ASP A CA 1
ATOM 5175 C C . ASP A 1 680 ? 6.549 -16.810 -23.654 1.00 91.31 680 ASP A C 1
ATOM 5177 O O . ASP A 1 680 ? 6.395 -18.033 -23.562 1.00 91.31 680 ASP A O 1
ATOM 5181 N N . TYR A 1 681 ? 5.583 -15.950 -23.326 1.00 96.62 681 TYR A N 1
ATOM 5182 C CA . TYR A 1 681 ? 4.250 -16.326 -22.859 1.00 96.62 681 TYR A CA 1
ATOM 5183 C C . TYR A 1 681 ? 3.335 -16.810 -23.999 1.00 96.62 681 TYR A C 1
ATOM 5185 O O . TYR A 1 681 ? 3.343 -16.276 -25.111 1.00 96.62 681 TYR A O 1
ATOM 5193 N N . CYS A 1 682 ? 2.512 -17.822 -23.719 1.00 92.19 682 CYS A N 1
ATOM 5194 C CA . CYS A 1 682 ? 1.512 -18.344 -24.653 1.00 92.19 682 CYS A CA 1
ATOM 5195 C C . CYS A 1 682 ? 0.186 -17.560 -24.608 1.00 92.19 682 CYS A C 1
ATOM 5197 O O . CYS A 1 682 ? -0.121 -16.887 -23.628 1.00 92.19 682 CYS A O 1
ATOM 5199 N N . LYS A 1 683 ? -0.605 -17.622 -25.689 1.00 91.88 683 LYS A N 1
ATOM 5200 C CA . LYS A 1 683 ? -1.817 -16.790 -25.844 1.00 91.88 683 LYS A CA 1
ATOM 5201 C C . LYS A 1 683 ? -3.008 -17.266 -25.013 1.00 91.88 683 LYS A C 1
ATOM 5203 O O . LYS A 1 683 ? -3.825 -16.438 -24.619 1.00 91.88 683 LYS A O 1
ATOM 5208 N N . SER A 1 684 ? -3.107 -18.567 -24.760 1.00 94.12 684 SER A N 1
ATOM 5209 C CA . SER A 1 684 ? -4.189 -19.189 -23.996 1.00 94.12 684 SER A CA 1
ATOM 5210 C C . SER A 1 684 ? -3.597 -20.100 -22.924 1.00 94.12 684 SER A C 1
ATOM 5212 O O . SER A 1 684 ? -2.600 -20.787 -23.155 1.00 94.12 684 SER A O 1
ATOM 5214 N N . TYR A 1 685 ? -4.218 -20.140 -21.744 1.00 89.38 685 TYR A N 1
ATOM 5215 C CA . TYR A 1 685 ? -3.776 -21.026 -20.670 1.00 89.38 685 TYR A CA 1
ATOM 5216 C C . TYR A 1 685 ? -3.796 -22.494 -21.124 1.00 89.38 685 TYR A C 1
ATOM 5218 O O . TYR A 1 685 ? -4.827 -23.010 -21.553 1.00 89.38 685 TYR A O 1
ATOM 5226 N N . GLY A 1 686 ? -2.651 -23.170 -20.998 1.00 88.69 686 GLY A N 1
ATOM 5227 C CA . GLY A 1 686 ? -2.485 -24.570 -21.396 1.00 88.69 686 GLY A CA 1
ATOM 5228 C C . GLY A 1 686 ? -1.994 -24.801 -22.831 1.00 88.69 686 GLY A C 1
ATOM 5229 O O . GLY A 1 686 ? -1.657 -25.941 -23.143 1.00 88.69 686 GLY A O 1
ATOM 5230 N N . ASP A 1 687 ? -1.858 -23.761 -23.667 1.00 92.69 687 ASP A N 1
ATOM 5231 C CA . ASP A 1 687 ? -1.225 -23.860 -25.001 1.00 92.69 687 ASP A CA 1
ATOM 5232 C C . ASP A 1 687 ? 0.254 -24.298 -24.921 1.00 92.69 687 ASP A C 1
ATOM 5234 O O . ASP A 1 687 ? 0.826 -24.804 -25.888 1.00 92.69 687 ASP A O 1
ATOM 5238 N N . ARG A 1 688 ? 0.892 -24.066 -23.766 1.00 93.81 688 ARG A N 1
ATOM 5239 C CA . ARG A 1 688 ? 2.316 -24.290 -23.491 1.00 93.81 688 ARG A CA 1
ATOM 5240 C C . ARG A 1 688 ? 2.509 -24.855 -22.081 1.00 93.81 688 ARG A C 1
ATOM 5242 O O . ARG A 1 688 ? 1.640 -24.776 -21.212 1.00 93.81 688 ARG A O 1
ATOM 5249 N N . SER A 1 689 ? 3.681 -25.420 -21.834 1.00 96.19 689 SER A N 1
ATOM 5250 C CA . SER A 1 689 ? 4.236 -25.611 -20.492 1.00 96.19 689 SER A CA 1
ATOM 5251 C C . SER A 1 689 ? 5.732 -25.320 -20.559 1.00 96.19 689 SER A C 1
ATOM 5253 O O . SER A 1 689 ? 6.354 -25.687 -21.555 1.00 96.19 689 SER A O 1
ATOM 5255 N N . CYS A 1 690 ? 6.296 -24.659 -19.548 1.00 97.75 690 CYS A N 1
ATOM 5256 C CA . CYS A 1 690 ? 7.717 -24.322 -19.539 1.00 97.75 690 CYS A CA 1
ATOM 5257 C C . CYS A 1 690 ? 8.600 -25.574 -19.552 1.00 97.75 690 CYS A C 1
ATOM 5259 O O . CYS A 1 690 ? 8.340 -26.544 -18.828 1.00 97.75 690 CYS A O 1
ATOM 5261 N N . ALA A 1 691 ? 9.669 -25.520 -20.341 1.00 96.94 691 ALA A N 1
ATOM 5262 C CA . ALA A 1 691 ? 10.786 -26.443 -20.246 1.00 96.94 691 ALA A CA 1
ATOM 5263 C C . ALA A 1 691 ? 11.577 -26.211 -18.946 1.00 96.94 691 ALA A C 1
ATOM 5265 O O . ALA A 1 691 ? 11.483 -25.161 -18.310 1.00 96.94 691 ALA A O 1
ATOM 5266 N N . ASP A 1 692 ? 12.347 -27.217 -18.536 1.00 96.50 692 ASP A N 1
ATOM 5267 C CA . ASP A 1 692 ? 13.132 -27.192 -17.298 1.00 96.50 692 ASP A CA 1
ATOM 5268 C C . ASP A 1 692 ? 14.307 -26.200 -17.330 1.00 96.50 692 ASP A C 1
ATOM 5270 O O . ASP A 1 692 ? 14.720 -25.733 -16.273 1.00 96.50 692 ASP A O 1
ATOM 5274 N N . ASP A 1 693 ? 14.801 -25.850 -18.522 1.00 96.50 693 ASP A N 1
ATOM 5275 C CA . ASP A 1 693 ? 15.914 -24.930 -18.794 1.00 96.50 693 ASP A CA 1
ATOM 5276 C C . ASP A 1 693 ? 15.475 -23.480 -19.100 1.00 96.50 693 ASP A C 1
ATOM 5278 O O . ASP A 1 693 ? 16.303 -22.623 -19.422 1.00 96.50 693 ASP A O 1
ATOM 5282 N N . GLU A 1 694 ? 14.179 -23.167 -18.999 1.00 97.94 694 GLU A N 1
ATOM 5283 C CA . GLU A 1 694 ? 13.707 -21.781 -19.064 1.00 97.94 694 GLU A CA 1
ATOM 5284 C C . GLU A 1 694 ? 14.157 -20.998 -17.826 1.00 97.94 694 GLU A C 1
ATOM 5286 O O . GLU A 1 694 ? 13.995 -21.456 -16.696 1.00 97.94 694 GLU A O 1
ATOM 5291 N N . VAL A 1 695 ? 14.722 -19.807 -18.046 1.00 97.75 695 VAL A N 1
ATOM 5292 C CA . VAL A 1 695 ? 15.253 -18.946 -16.980 1.00 97.75 695 VAL A CA 1
ATOM 5293 C C . VAL A 1 695 ? 14.171 -17.998 -16.473 1.00 97.75 695 VAL A C 1
ATOM 5295 O O . VAL A 1 695 ? 13.503 -17.309 -17.254 1.00 97.75 695 VAL A O 1
AT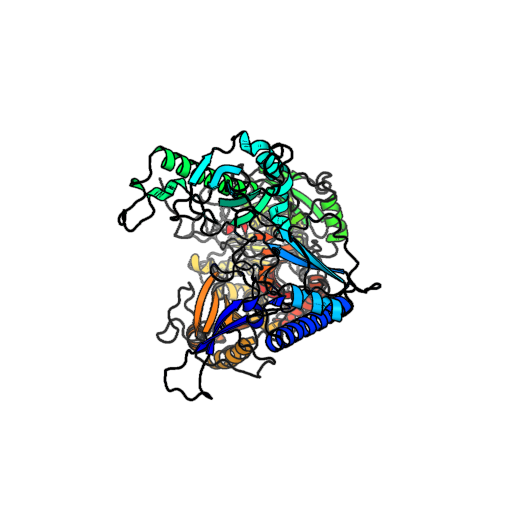OM 5298 N N . LEU A 1 696 ? 14.042 -17.950 -15.154 1.00 97.75 696 LEU A N 1
ATOM 5299 C CA . LEU A 1 696 ? 13.158 -17.077 -14.405 1.00 97.75 696 LEU A CA 1
ATOM 5300 C C . LEU A 1 696 ? 13.907 -15.811 -13.963 1.00 97.75 696 LEU A C 1
ATOM 5302 O O . LEU A 1 696 ? 15.033 -15.887 -13.481 1.00 97.75 696 LEU A O 1
ATOM 5306 N N . ASP A 1 697 ? 13.253 -14.661 -14.111 1.00 95.50 697 ASP A N 1
ATOM 5307 C CA . ASP A 1 697 ? 13.569 -13.399 -13.431 1.00 95.50 697 ASP A CA 1
ATOM 5308 C C . ASP A 1 697 ? 12.731 -13.365 -12.143 1.00 95.50 697 ASP A C 1
ATOM 5310 O O . ASP A 1 697 ? 11.495 -13.415 -12.215 1.00 95.50 697 ASP A O 1
ATOM 5314 N N . MET A 1 698 ? 13.386 -13.378 -10.976 1.00 93.19 698 MET A N 1
ATOM 5315 C CA . MET A 1 698 ? 12.744 -13.592 -9.675 1.00 93.19 698 MET A CA 1
ATOM 5316 C C . MET A 1 698 ? 13.107 -12.528 -8.640 1.00 93.19 698 MET A C 1
ATOM 5318 O O . MET A 1 698 ? 14.249 -12.089 -8.571 1.00 93.19 698 MET A O 1
ATOM 5322 N N . MET A 1 699 ? 12.156 -12.189 -7.765 1.00 89.12 699 MET A N 1
ATOM 5323 C CA . MET A 1 699 ? 12.367 -11.309 -6.606 1.00 89.12 699 MET A CA 1
ATOM 5324 C C . MET A 1 699 ? 11.630 -11.840 -5.366 1.00 89.12 699 MET A C 1
ATOM 5326 O O . MET A 1 699 ? 10.441 -12.159 -5.458 1.00 89.12 699 MET A O 1
ATOM 5330 N N . GLU A 1 700 ? 12.292 -11.903 -4.202 1.00 87.00 700 GLU A N 1
ATOM 5331 C CA . GLU A 1 700 ? 11.616 -12.216 -2.929 1.00 87.00 700 GLU A CA 1
ATOM 5332 C C . GLU A 1 700 ? 11.066 -10.939 -2.279 1.00 87.00 700 GLU A C 1
ATOM 5334 O O . GLU A 1 700 ? 11.765 -9.935 -2.112 1.00 87.00 700 GLU A O 1
ATOM 5339 N N . ALA A 1 701 ? 9.810 -10.979 -1.836 1.00 77.75 701 ALA A N 1
ATOM 5340 C CA . ALA A 1 701 ? 9.156 -9.826 -1.226 1.00 77.75 701 ALA A CA 1
ATOM 5341 C C . ALA A 1 701 ? 9.671 -9.474 0.188 1.00 77.75 701 ALA A C 1
ATOM 5343 O O . ALA A 1 701 ? 9.266 -8.453 0.740 1.00 77.75 701 ALA A O 1
ATOM 5344 N N . ASN A 1 702 ? 10.547 -10.287 0.783 1.00 76.38 702 ASN A N 1
ATOM 5345 C CA . ASN A 1 702 ? 11.149 -10.061 2.103 1.00 76.38 702 ASN A CA 1
ATOM 5346 C C . ASN A 1 702 ? 11.981 -8.763 2.146 1.00 76.38 702 ASN A C 1
ATOM 5348 O O . ASN A 1 702 ? 11.840 -7.938 3.047 1.00 76.38 702 ASN A O 1
ATOM 5352 N N . ASP A 1 703 ? 12.825 -8.568 1.133 1.00 72.62 703 ASP A N 1
ATOM 5353 C CA . ASP A 1 703 ? 13.832 -7.503 1.067 1.00 72.62 703 ASP A CA 1
ATOM 5354 C C . ASP A 1 703 ? 14.072 -6.948 -0.356 1.00 72.62 703 ASP A C 1
ATOM 5356 O O . ASP A 1 703 ? 14.893 -6.048 -0.517 1.00 72.62 703 ASP A O 1
ATOM 5360 N N . ASN A 1 704 ? 13.312 -7.401 -1.364 1.00 74.25 704 ASN A N 1
ATOM 5361 C CA . ASN A 1 704 ? 13.465 -7.073 -2.792 1.00 74.25 704 ASN A CA 1
ATOM 5362 C C . ASN A 1 704 ? 14.790 -7.538 -3.435 1.00 74.25 704 ASN A C 1
ATOM 5364 O O . ASN A 1 704 ? 15.119 -7.064 -4.527 1.00 74.25 704 ASN A O 1
ATOM 5368 N N . HIS A 1 705 ? 15.554 -8.460 -2.830 1.00 84.81 705 HIS A N 1
ATOM 5369 C CA . HIS A 1 705 ? 16.665 -9.070 -3.571 1.00 84.81 705 HIS A CA 1
ATOM 5370 C C . HIS A 1 705 ? 16.123 -9.826 -4.797 1.00 84.81 705 HIS A C 1
ATOM 5372 O O . HIS A 1 705 ? 15.009 -10.358 -4.775 1.00 84.81 705 HIS A O 1
ATOM 5378 N N . SER A 1 706 ? 16.899 -9.825 -5.881 1.00 87.00 706 SER A N 1
ATOM 5379 C CA . SER A 1 706 ? 16.535 -10.472 -7.143 1.00 87.00 706 SER A CA 1
ATOM 5380 C C . SER A 1 706 ? 17.543 -11.563 -7.488 1.00 87.00 706 SER A C 1
ATOM 5382 O O . SER A 1 706 ? 18.744 -11.372 -7.295 1.00 87.00 706 SER A O 1
ATOM 5384 N N . GLU A 1 707 ? 17.059 -12.693 -7.996 1.00 92.25 707 GLU A N 1
ATOM 5385 C CA . GLU A 1 707 ? 17.866 -13.848 -8.402 1.00 92.25 707 GLU A CA 1
ATOM 5386 C C . GLU A 1 707 ? 17.404 -14.364 -9.775 1.00 92.25 707 GLU A C 1
ATOM 5388 O O . GLU A 1 707 ? 16.265 -14.138 -10.188 1.00 92.25 707 GLU A O 1
ATOM 5393 N N . GLU A 1 708 ? 18.278 -15.088 -10.476 1.00 96.25 708 GLU A N 1
ATOM 5394 C CA . GLU A 1 708 ? 17.931 -15.805 -11.705 1.00 96.25 708 GLU A CA 1
ATOM 5395 C C . GLU A 1 708 ? 18.148 -17.302 -11.507 1.00 96.25 708 GLU A C 1
ATOM 5397 O O . GLU A 1 708 ? 19.247 -17.729 -11.159 1.00 96.25 708 GLU A O 1
ATOM 5402 N N . HIS A 1 709 ? 17.107 -18.092 -11.769 1.00 97.12 709 HIS A N 1
ATOM 5403 C CA . HIS A 1 709 ? 17.115 -19.553 -11.635 1.00 97.12 709 HIS A CA 1
ATOM 5404 C C . HIS A 1 709 ? 16.387 -20.192 -12.809 1.00 97.12 709 HIS A C 1
ATOM 5406 O O . HIS A 1 709 ? 15.490 -19.586 -13.398 1.00 97.12 709 HIS A O 1
ATOM 5412 N N . THR A 1 710 ? 16.722 -21.432 -13.149 1.00 98.19 710 THR A N 1
ATOM 5413 C CA . THR A 1 710 ? 15.894 -22.206 -14.080 1.00 98.19 710 THR A CA 1
ATOM 5414 C C . THR A 1 710 ? 14.580 -22.658 -13.433 1.00 98.19 710 THR A C 1
ATOM 5416 O O . THR A 1 710 ? 14.454 -22.771 -12.210 1.00 98.19 710 THR A O 1
ATOM 5419 N N . VAL A 1 711 ? 13.586 -22.973 -14.267 1.00 98.19 711 VAL A N 1
ATOM 5420 C CA . VAL A 1 711 ? 12.315 -23.580 -13.838 1.00 98.19 711 VAL A CA 1
ATOM 5421 C C . VAL A 1 711 ? 12.545 -24.846 -13.000 1.00 98.19 711 VAL A C 1
ATOM 5423 O O . VAL A 1 711 ? 11.850 -25.039 -12.002 1.00 98.19 711 VAL A O 1
ATOM 5426 N N . ALA A 1 712 ? 13.527 -25.683 -13.351 1.00 97.75 712 ALA A N 1
ATOM 5427 C CA . ALA A 1 712 ? 13.880 -26.864 -12.560 1.00 97.75 712 ALA A CA 1
ATOM 5428 C C . ALA A 1 712 ? 14.472 -26.518 -11.182 1.00 97.75 712 ALA A C 1
ATOM 5430 O O . ALA A 1 712 ? 14.079 -27.118 -10.179 1.00 97.75 712 ALA A O 1
ATOM 5431 N N . GLU A 1 713 ? 15.389 -25.549 -11.126 1.00 98.06 713 GLU A N 1
ATOM 5432 C CA . GLU A 1 713 ? 16.053 -25.116 -9.890 1.00 98.06 713 GLU A CA 1
ATOM 5433 C C . GLU A 1 713 ? 15.056 -24.543 -8.876 1.00 98.06 713 GLU A C 1
ATOM 5435 O O . GLU A 1 713 ? 15.076 -24.926 -7.704 1.00 98.06 713 GLU A O 1
ATOM 5440 N N . PHE A 1 714 ? 14.117 -23.709 -9.333 1.00 97.75 714 PHE A N 1
ATOM 5441 C CA . PHE A 1 714 ? 13.051 -23.179 -8.482 1.00 97.75 714 PHE A CA 1
ATOM 5442 C C . PHE A 1 714 ? 12.052 -24.258 -8.028 1.00 97.75 714 PHE A C 1
ATOM 5444 O O . PHE A 1 714 ? 11.634 -24.258 -6.868 1.00 97.75 714 PHE A O 1
ATOM 5451 N N . ILE A 1 715 ? 11.701 -25.221 -8.891 1.00 98.06 715 ILE A N 1
ATOM 5452 C CA . ILE A 1 715 ? 10.826 -26.341 -8.504 1.00 98.06 715 ILE A CA 1
ATOM 5453 C C . ILE A 1 715 ? 11.480 -27.205 -7.413 1.00 98.06 715 ILE A C 1
ATOM 5455 O O . ILE A 1 715 ? 10.829 -27.518 -6.412 1.00 98.06 715 ILE A O 1
ATOM 5459 N N . GLU A 1 716 ? 12.767 -27.541 -7.554 1.00 97.25 716 GLU A N 1
ATOM 5460 C CA . GLU A 1 716 ? 13.535 -28.243 -6.516 1.00 97.25 716 GLU A CA 1
ATOM 5461 C C . GLU A 1 716 ? 13.652 -27.399 -5.238 1.00 97.25 716 GLU A C 1
ATOM 5463 O O . GLU A 1 716 ? 13.441 -27.931 -4.151 1.00 97.25 716 GLU A O 1
ATOM 5468 N N . PHE A 1 717 ? 13.913 -26.090 -5.329 1.00 97.00 717 PHE A N 1
ATOM 5469 C CA . PHE A 1 717 ? 13.964 -25.220 -4.148 1.00 97.00 717 PHE A CA 1
ATOM 5470 C C . PHE A 1 717 ? 12.641 -25.226 -3.373 1.00 97.00 717 PHE A C 1
ATOM 5472 O O . PHE A 1 717 ? 12.628 -25.387 -2.152 1.00 97.00 717 PHE A O 1
ATOM 5479 N N . CYS A 1 718 ? 11.510 -25.127 -4.068 1.00 95.88 718 CYS A N 1
ATOM 5480 C CA . CYS A 1 718 ? 10.180 -25.175 -3.467 1.00 95.88 718 CYS A CA 1
ATOM 5481 C C . CYS A 1 718 ? 9.817 -26.534 -2.845 1.00 95.88 718 CYS A C 1
ATOM 5483 O O . CYS A 1 718 ? 9.137 -26.560 -1.818 1.00 95.88 718 CYS A O 1
ATOM 5485 N N . ALA A 1 719 ? 10.242 -27.646 -3.449 1.00 94.69 719 ALA A N 1
ATOM 5486 C CA . ALA A 1 719 ? 9.915 -28.998 -2.990 1.00 94.69 719 ALA A CA 1
ATOM 5487 C C . ALA A 1 719 ? 10.901 -29.539 -1.938 1.00 94.69 719 ALA A C 1
ATOM 5489 O O . ALA A 1 719 ? 10.487 -30.028 -0.888 1.00 94.69 719 ALA A O 1
ATOM 5490 N N . SER A 1 720 ? 12.197 -29.421 -2.218 1.00 93.88 720 SER A N 1
ATOM 5491 C CA . SER A 1 720 ? 13.312 -30.066 -1.513 1.00 93.88 720 SER A CA 1
ATOM 5492 C C . SER A 1 720 ? 14.169 -29.089 -0.699 1.00 93.88 720 SER A C 1
ATOM 5494 O O . SER A 1 720 ? 14.933 -29.513 0.169 1.00 93.88 720 SER A O 1
ATOM 5496 N N . GLY A 1 721 ? 14.051 -27.783 -0.954 1.00 94.12 721 GLY A N 1
ATOM 5497 C CA . GLY A 1 721 ? 14.909 -26.760 -0.356 1.00 94.12 721 GLY A CA 1
ATOM 5498 C C . GLY A 1 721 ? 16.243 -26.635 -1.091 1.00 94.12 721 GLY A C 1
ATOM 5499 O O . GLY A 1 721 ? 16.352 -26.971 -2.268 1.00 94.12 721 GLY A O 1
ATOM 5500 N N . ARG A 1 722 ? 17.280 -26.143 -0.405 1.00 94.50 722 ARG A N 1
ATOM 5501 C CA . ARG A 1 722 ? 18.617 -25.977 -1.002 1.00 94.50 722 ARG A CA 1
ATOM 5502 C C . ARG A 1 722 ? 19.300 -27.338 -1.205 1.00 94.50 722 ARG A C 1
ATOM 5504 O O . ARG A 1 722 ? 19.764 -27.948 -0.242 1.00 94.50 722 ARG A O 1
ATOM 5511 N N . THR A 1 723 ? 19.390 -27.798 -2.452 1.00 94.25 723 THR A N 1
ATOM 5512 C CA . THR A 1 723 ? 20.074 -29.038 -2.866 1.00 94.25 723 THR A CA 1
ATOM 5513 C C . THR A 1 723 ? 21.108 -28.749 -3.962 1.00 94.25 723 THR A C 1
ATOM 5515 O O . THR A 1 723 ? 21.182 -27.646 -4.495 1.00 94.25 723 THR A O 1
ATOM 5518 N N . SER A 1 724 ? 21.896 -29.748 -4.373 1.00 92.75 724 SER A N 1
ATOM 5519 C CA . SER A 1 724 ? 22.796 -29.605 -5.531 1.00 92.75 724 SER A CA 1
ATOM 5520 C C . SER A 1 724 ? 22.080 -29.476 -6.886 1.00 92.75 724 SER A C 1
ATOM 5522 O O . SER A 1 724 ? 22.752 -29.263 -7.892 1.00 92.75 724 SER A O 1
ATOM 5524 N N . LYS A 1 725 ? 20.747 -29.616 -6.932 1.00 93.56 725 LYS A N 1
ATOM 5525 C CA . LYS A 1 725 ? 19.916 -29.388 -8.125 1.00 93.56 725 LYS A CA 1
ATOM 5526 C C . LYS A 1 725 ? 19.113 -28.088 -8.070 1.00 93.56 725 LYS A C 1
ATOM 5528 O O . LYS A 1 725 ? 18.526 -27.726 -9.080 1.00 93.56 725 LYS A O 1
ATOM 5533 N N . SER A 1 726 ? 19.037 -27.422 -6.915 1.00 93.12 726 SER A N 1
ATOM 5534 C CA . SER A 1 726 ? 18.262 -26.185 -6.771 1.00 93.12 726 SER A CA 1
ATOM 5535 C C . SER A 1 726 ? 19.025 -24.943 -7.222 1.00 93.12 726 SER A C 1
ATOM 5537 O O . SER A 1 726 ? 18.483 -23.858 -7.110 1.00 93.12 726 SER A O 1
ATOM 5539 N N . GLY A 1 727 ? 20.297 -25.050 -7.611 1.00 91.69 727 GLY A N 1
ATOM 5540 C CA . GLY A 1 727 ? 21.158 -23.875 -7.759 1.00 91.69 727 GLY A CA 1
ATOM 5541 C C . GLY A 1 727 ? 21.530 -23.253 -6.403 1.00 91.69 727 GLY A C 1
ATOM 5542 O O . GLY A 1 727 ? 21.311 -23.844 -5.339 1.00 91.69 727 GLY A O 1
ATOM 5543 N N . THR A 1 728 ? 22.131 -22.060 -6.435 1.00 92.56 728 THR A N 1
ATOM 5544 C CA . THR A 1 728 ? 22.630 -21.348 -5.241 1.00 92.56 728 THR A CA 1
ATOM 5545 C C . THR A 1 728 ? 21.717 -20.179 -4.887 1.00 92.56 728 THR A C 1
ATOM 5547 O O . THR A 1 728 ? 21.613 -19.249 -5.673 1.00 92.56 728 THR A O 1
ATOM 5550 N N . TRP A 1 729 ? 21.112 -20.212 -3.695 1.00 92.25 729 TRP A N 1
ATOM 5551 C CA . TRP A 1 729 ? 20.145 -19.205 -3.228 1.00 92.25 729 TRP A CA 1
ATOM 5552 C C . TRP A 1 729 ? 20.745 -18.253 -2.192 1.00 92.25 729 TRP A C 1
ATOM 5554 O O . TRP A 1 729 ? 21.378 -18.707 -1.228 1.00 92.25 729 TRP A O 1
ATOM 5564 N N . THR A 1 730 ? 20.477 -16.956 -2.351 1.00 88.12 730 THR A N 1
ATOM 5565 C CA . THR A 1 730 ? 20.861 -15.872 -1.427 1.00 88.12 730 THR A CA 1
ATOM 5566 C C . THR A 1 730 ? 19.747 -15.478 -0.454 1.00 88.12 730 THR A C 1
ATOM 5568 O O . THR A 1 730 ? 20.057 -15.004 0.639 1.00 88.12 730 THR A O 1
ATOM 5571 N N . SER A 1 731 ? 18.484 -15.762 -0.801 1.00 83.88 731 SER A N 1
ATOM 5572 C CA . SER A 1 731 ? 17.292 -15.675 0.062 1.00 83.88 731 SER A CA 1
ATOM 5573 C C . SER A 1 731 ? 17.537 -16.062 1.526 1.00 83.88 731 SER A C 1
ATOM 5575 O O . SER A 1 731 ? 18.323 -16.962 1.840 1.00 83.88 731 SER A O 1
ATOM 5577 N N . LYS A 1 732 ? 16.792 -15.444 2.452 1.00 81.50 732 LYS A N 1
ATOM 5578 C CA . LYS A 1 732 ? 16.776 -15.862 3.867 1.00 81.50 732 LYS A CA 1
ATOM 5579 C C . LYS A 1 732 ? 16.047 -17.196 4.071 1.00 81.50 732 LYS A C 1
ATOM 5581 O O . LYS A 1 732 ? 16.422 -17.969 4.951 1.00 81.50 732 LYS A O 1
ATOM 5586 N N . GLY A 1 733 ? 15.037 -17.484 3.248 1.00 80.69 733 GLY A N 1
ATOM 5587 C CA . GLY A 1 733 ? 14.232 -18.700 3.328 1.00 80.69 733 GLY A CA 1
ATOM 5588 C C . GLY A 1 733 ? 14.996 -19.953 2.884 1.00 80.69 733 GLY A C 1
ATOM 5589 O O . GLY A 1 733 ? 15.899 -19.909 2.048 1.00 80.69 733 GLY A O 1
ATOM 5590 N N . VAL A 1 734 ? 14.637 -21.117 3.428 1.00 88.25 734 VAL A N 1
ATOM 5591 C CA . VAL A 1 734 ? 15.296 -22.404 3.100 1.00 88.25 734 VAL A CA 1
ATOM 5592 C C . VAL A 1 734 ? 14.590 -23.212 2.002 1.00 88.25 734 VAL A C 1
ATOM 5594 O O . VAL A 1 734 ? 15.022 -24.325 1.699 1.00 88.25 734 VAL A O 1
ATOM 5597 N N . GLY A 1 735 ? 13.534 -22.657 1.399 1.00 90.38 735 GLY A N 1
ATOM 5598 C CA . GLY A 1 735 ? 12.682 -23.338 0.423 1.00 90.38 735 GLY A CA 1
ATOM 5599 C C . GLY A 1 735 ? 11.757 -24.358 1.092 1.00 90.38 735 GLY A C 1
ATOM 5600 O O . GLY A 1 735 ? 11.252 -24.108 2.186 1.00 90.38 735 GLY A O 1
ATOM 5601 N N . LYS A 1 736 ? 11.569 -25.520 0.452 1.00 91.75 736 LYS A N 1
ATOM 5602 C CA . LYS A 1 736 ? 10.860 -26.714 0.962 1.00 91.75 736 LYS A CA 1
ATOM 5603 C C . LYS A 1 736 ? 9.457 -26.461 1.541 1.00 91.75 736 LYS A C 1
ATOM 5605 O O . LYS A 1 736 ? 9.028 -27.103 2.498 1.00 91.75 736 LYS A O 1
ATOM 5610 N N . TYR A 1 737 ? 8.707 -25.561 0.913 1.00 91.75 737 TYR A N 1
ATOM 5611 C CA . TYR A 1 737 ? 7.372 -25.103 1.324 1.00 91.75 737 TYR A CA 1
ATOM 5612 C C . TYR A 1 737 ? 6.273 -26.193 1.305 1.00 91.75 737 TYR A C 1
ATOM 5614 O O . TYR A 1 737 ? 5.154 -25.964 1.768 1.00 91.75 737 TYR A O 1
ATOM 5622 N N . LEU A 1 738 ? 6.587 -27.378 0.770 1.00 89.06 738 LEU A N 1
ATOM 5623 C CA . LEU A 1 738 ? 5.716 -28.558 0.708 1.00 89.06 738 LEU A CA 1
ATOM 5624 C C . LEU A 1 738 ? 6.106 -29.662 1.720 1.00 89.06 738 LEU A C 1
ATOM 5626 O O . LEU A 1 738 ? 5.469 -30.716 1.750 1.00 89.06 738 LEU A O 1
ATOM 5630 N N . GLU A 1 739 ? 7.133 -29.448 2.555 1.00 85.88 739 GLU A N 1
ATOM 5631 C CA . GLU A 1 739 ? 7.608 -30.430 3.544 1.00 85.88 739 GLU A CA 1
ATOM 5632 C C . GLU A 1 739 ? 6.488 -30.865 4.512 1.00 85.88 739 GLU A C 1
ATOM 5634 O O . GLU A 1 739 ? 5.689 -30.059 4.986 1.00 85.88 739 GLU A O 1
ATOM 5639 N N . GLY A 1 740 ? 6.395 -32.173 4.782 1.00 80.75 740 GLY A N 1
ATOM 5640 C CA . GLY A 1 740 ? 5.335 -32.766 5.612 1.00 80.75 740 GLY A CA 1
ATOM 5641 C C . GLY A 1 740 ? 3.940 -32.817 4.963 1.00 80.75 740 GLY A C 1
ATOM 5642 O O . GLY A 1 740 ? 3.056 -33.499 5.484 1.00 80.75 740 GLY A O 1
ATOM 5643 N N . GLY A 1 741 ? 3.743 -32.157 3.816 1.00 79.19 741 GLY A N 1
ATOM 5644 C CA . GLY A 1 741 ? 2.489 -32.127 3.064 1.00 79.19 741 GLY A CA 1
ATOM 5645 C C . GLY A 1 741 ? 1.327 -31.449 3.801 1.00 79.19 741 GLY A C 1
ATOM 5646 O O . GLY A 1 741 ? 1.479 -30.871 4.880 1.00 79.19 741 GLY A O 1
ATOM 5647 N N . LYS A 1 742 ? 0.123 -31.552 3.222 1.00 77.94 742 LYS A N 1
ATOM 5648 C CA . LYS A 1 742 ? -1.079 -30.817 3.665 1.00 77.94 742 LYS A CA 1
ATOM 5649 C C . LYS A 1 742 ? -1.398 -30.944 5.162 1.00 77.94 742 LYS A C 1
ATOM 5651 O O . LYS A 1 742 ? -1.841 -29.975 5.768 1.00 77.94 742 LYS A O 1
ATOM 5656 N N . ALA A 1 743 ? -1.158 -32.110 5.768 1.00 72.75 743 ALA A N 1
ATOM 5657 C CA . ALA A 1 743 ? -1.422 -32.348 7.192 1.00 72.75 743 ALA A CA 1
ATOM 5658 C C . ALA A 1 743 ? -0.456 -31.602 8.137 1.00 72.75 743 ALA A C 1
ATOM 5660 O O . ALA A 1 743 ? -0.814 -31.340 9.281 1.00 72.75 743 ALA A O 1
ATOM 5661 N N . ALA A 1 744 ? 0.738 -31.233 7.661 1.00 70.38 744 ALA A N 1
ATOM 5662 C CA . ALA A 1 744 ? 1.684 -30.363 8.363 1.00 70.38 744 ALA A CA 1
ATOM 5663 C C . ALA A 1 744 ? 1.527 -28.874 7.979 1.00 70.38 744 ALA A C 1
ATOM 5665 O O . ALA A 1 744 ? 2.317 -28.037 8.405 1.00 70.38 744 ALA A O 1
ATOM 5666 N N . GLY A 1 745 ? 0.529 -28.538 7.150 1.00 71.75 745 GLY A N 1
ATOM 5667 C CA . GLY A 1 745 ? 0.351 -27.208 6.561 1.00 71.75 745 GLY A CA 1
ATOM 5668 C C . GLY A 1 745 ? 1.174 -26.951 5.291 1.00 71.75 745 GLY A C 1
ATOM 5669 O O . GLY A 1 745 ? 1.049 -25.864 4.723 1.00 71.75 745 GLY A O 1
ATOM 5670 N N . GLY A 1 746 ? 1.963 -27.934 4.832 1.00 84.12 746 GLY A N 1
ATOM 5671 C CA . GLY A 1 746 ? 2.770 -27.868 3.611 1.00 84.12 746 GLY A CA 1
ATOM 5672 C C . GLY A 1 746 ? 1.895 -27.656 2.377 1.00 84.12 746 GLY A C 1
ATOM 5673 O O . GLY A 1 746 ? 1.053 -28.497 2.046 1.00 84.12 746 GLY A O 1
ATOM 5674 N N . GLN A 1 747 ? 2.061 -26.496 1.745 1.00 87.75 747 GLN A N 1
ATOM 5675 C CA . GLN A 1 747 ? 1.234 -26.005 0.647 1.00 87.75 747 GLN A CA 1
ATOM 5676 C C . GLN A 1 747 ? 1.905 -24.797 -0.013 1.00 87.75 747 GLN A C 1
ATOM 5678 O O . GLN A 1 747 ? 2.433 -23.910 0.665 1.00 87.75 747 GLN A O 1
ATOM 5683 N N . LEU A 1 748 ? 1.777 -24.723 -1.337 1.00 93.06 748 LEU A N 1
ATOM 5684 C CA . LEU A 1 748 ? 2.064 -23.526 -2.120 1.00 93.06 748 LEU A CA 1
ATOM 5685 C C . LEU A 1 748 ? 0.783 -22.928 -2.692 1.00 93.06 748 LEU A C 1
ATOM 5687 O O . LEU A 1 748 ? -0.128 -23.655 -3.094 1.00 93.06 748 LEU A O 1
ATOM 5691 N N . VAL A 1 749 ? 0.743 -21.599 -2.738 1.00 92.56 749 VAL A N 1
ATOM 5692 C CA . VAL A 1 749 ? -0.280 -20.822 -3.441 1.00 92.56 749 VAL A CA 1
ATOM 5693 C C . VAL A 1 749 ? 0.364 -20.145 -4.643 1.00 92.56 749 VAL A C 1
ATOM 5695 O O . VAL A 1 749 ? 1.346 -19.420 -4.498 1.00 92.56 749 VAL A O 1
ATOM 5698 N N . ASP A 1 750 ? -0.200 -20.386 -5.819 1.00 94.50 750 ASP A N 1
ATOM 5699 C CA . ASP A 1 750 ? 0.233 -19.857 -7.109 1.00 94.50 750 ASP A CA 1
ATOM 5700 C C . ASP A 1 750 ? -0.817 -18.872 -7.616 1.00 94.50 750 ASP A C 1
ATOM 5702 O O . ASP A 1 750 ? -1.891 -19.264 -8.070 1.00 94.50 750 ASP A O 1
ATOM 5706 N N . GLN A 1 751 ? -0.510 -17.582 -7.505 1.00 92.19 751 GLN A N 1
ATOM 5707 C CA . GLN A 1 751 ? -1.390 -16.475 -7.867 1.00 92.19 751 GLN A CA 1
ATOM 5708 C C . GLN A 1 751 ? -0.817 -15.720 -9.073 1.00 92.19 751 GLN A C 1
ATOM 5710 O O . GLN A 1 751 ? 0.393 -15.712 -9.299 1.00 92.19 751 GLN A O 1
ATOM 5715 N N . ARG A 1 752 ? -1.665 -15.058 -9.865 1.00 92.69 752 ARG A N 1
ATOM 5716 C CA . ARG A 1 752 ? -1.199 -14.164 -10.935 1.00 92.69 752 ARG A CA 1
ATOM 5717 C C . ARG A 1 752 ? -0.366 -13.023 -10.353 1.00 92.69 752 ARG A C 1
ATOM 5719 O O . ARG A 1 752 ? -0.750 -12.444 -9.338 1.00 92.69 752 ARG A O 1
ATOM 5726 N N . PHE A 1 753 ? 0.737 -12.662 -11.006 1.00 91.06 753 PHE A N 1
ATOM 5727 C CA . PHE A 1 753 ? 1.395 -11.396 -10.702 1.00 91.06 753 PHE A CA 1
ATOM 5728 C C . PHE A 1 753 ? 0.547 -10.246 -11.234 1.00 91.06 753 PHE A C 1
ATOM 5730 O O . PHE A 1 753 ? 0.233 -10.166 -12.421 1.00 91.06 753 PHE A O 1
ATOM 5737 N N . CYS A 1 754 ? 0.178 -9.358 -10.323 1.00 89.75 754 CYS A N 1
ATOM 5738 C CA . CYS A 1 754 ? -0.597 -8.167 -10.603 1.00 89.75 754 CYS A CA 1
ATOM 5739 C C . CYS A 1 754 ? 0.388 -6.994 -10.731 1.00 89.75 754 CYS A C 1
ATOM 5741 O O . CYS A 1 754 ? 0.877 -6.528 -9.702 1.00 89.75 754 CYS A O 1
ATOM 5743 N N . PRO A 1 755 ? 0.732 -6.529 -11.950 1.00 84.94 755 PRO A N 1
ATOM 5744 C CA . PRO A 1 755 ? 1.848 -5.598 -12.150 1.00 84.94 755 PRO A CA 1
ATOM 5745 C C . PRO A 1 755 ? 1.651 -4.251 -11.445 1.00 84.94 755 PRO A C 1
ATOM 5747 O O . PRO A 1 755 ? 2.625 -3.639 -11.020 1.00 84.94 755 PRO A O 1
ATOM 5750 N N . ARG A 1 756 ? 0.394 -3.848 -11.224 1.00 86.06 756 ARG A N 1
ATOM 5751 C CA . ARG A 1 756 ? 0.004 -2.630 -10.501 1.00 86.06 756 ARG A CA 1
ATOM 5752 C C . ARG A 1 756 ? 0.279 -2.687 -8.984 1.00 86.06 756 ARG A C 1
ATOM 5754 O O . ARG A 1 756 ? 0.024 -1.716 -8.287 1.00 86.06 756 ARG A O 1
ATOM 5761 N N . ILE A 1 757 ? 0.894 -3.756 -8.456 1.00 83.25 757 ILE A N 1
ATOM 5762 C CA . ILE A 1 757 ? 1.459 -3.779 -7.087 1.00 83.25 757 ILE A CA 1
ATOM 5763 C C . ILE A 1 757 ? 2.489 -2.657 -6.842 1.00 83.25 757 ILE A C 1
ATOM 5765 O O . ILE A 1 757 ? 2.664 -2.222 -5.707 1.00 83.25 757 ILE A O 1
ATOM 5769 N N . VAL A 1 758 ? 3.129 -2.138 -7.899 1.00 80.69 758 VAL A N 1
ATOM 5770 C CA . VAL A 1 758 ? 4.025 -0.967 -7.817 1.00 80.69 758 VAL A CA 1
ATOM 5771 C C . VAL A 1 758 ? 3.288 0.341 -7.492 1.00 80.69 758 VAL A C 1
ATOM 5773 O O . VAL A 1 758 ? 3.916 1.300 -7.048 1.00 80.69 758 VAL A O 1
ATOM 5776 N N . GLU A 1 759 ? 1.965 0.396 -7.676 1.00 81.00 759 GLU A N 1
ATOM 5777 C CA . GLU A 1 759 ? 1.115 1.503 -7.217 1.00 81.00 759 GLU A CA 1
ATOM 5778 C C . GLU A 1 759 ? 0.829 1.378 -5.714 1.00 81.00 759 GLU A C 1
ATOM 5780 O O . GLU A 1 759 ? 0.881 2.385 -5.005 1.00 81.00 759 GLU A O 1
ATOM 5785 N N . GLY A 1 760 ? 0.646 0.140 -5.241 1.00 76.88 760 GLY A N 1
ATOM 5786 C CA . GLY A 1 760 ? 0.669 -0.272 -3.838 1.00 76.88 760 GLY A CA 1
ATOM 5787 C C . GLY A 1 760 ? -0.320 -1.392 -3.496 1.00 76.88 760 GLY A C 1
ATOM 5788 O O . GLY A 1 760 ? -1.137 -1.806 -4.319 1.00 76.88 760 GLY A O 1
ATOM 5789 N N . GLU A 1 761 ? -0.241 -1.895 -2.261 1.00 78.62 761 GLU A N 1
ATOM 5790 C CA . GLU A 1 761 ? -1.230 -2.811 -1.676 1.00 78.62 761 GLU A CA 1
ATOM 5791 C C . GLU A 1 761 ? -2.067 -2.131 -0.585 1.00 78.62 761 GLU A C 1
ATOM 5793 O O . GLU A 1 761 ? -1.561 -1.319 0.181 1.00 78.62 761 GLU A O 1
ATOM 5798 N N . LEU A 1 762 ? -3.350 -2.466 -0.479 1.00 71.25 762 LEU A N 1
ATOM 5799 C CA . LEU A 1 762 ? -4.312 -1.844 0.429 1.00 71.25 762 LEU A CA 1
ATOM 5800 C C . LEU A 1 762 ? -4.694 -2.786 1.584 1.00 71.25 762 LEU A C 1
ATOM 5802 O O . LEU A 1 762 ? -5.576 -3.623 1.442 1.00 71.25 762 LEU A O 1
ATOM 5806 N N . ARG A 1 763 ? -4.051 -2.660 2.744 1.00 73.69 763 ARG A N 1
ATOM 5807 C CA . ARG A 1 763 ? -4.375 -3.388 3.985 1.00 73.69 763 ARG A CA 1
ATOM 5808 C C . ARG A 1 763 ? -5.528 -2.750 4.732 1.00 73.69 763 ARG A C 1
ATOM 5810 O O . ARG A 1 763 ? -5.302 -1.778 5.436 1.00 73.69 763 ARG A O 1
ATOM 5817 N N . TYR A 1 764 ? -6.717 -3.332 4.685 1.00 67.88 764 TYR A N 1
ATOM 5818 C CA . TYR A 1 764 ? -7.814 -2.987 5.586 1.00 67.88 764 TYR A CA 1
ATOM 5819 C C . TYR A 1 764 ? -7.647 -3.553 6.953 1.00 67.88 764 TYR A C 1
ATOM 5821 O O . TYR A 1 764 ? -6.763 -4.352 7.204 1.00 67.88 764 TYR A O 1
ATOM 5829 N N . ASN A 1 765 ? -8.474 -3.066 7.856 1.00 58.00 765 ASN A N 1
ATOM 5830 C CA . ASN A 1 765 ? -8.367 -3.289 9.275 1.00 58.00 765 ASN A CA 1
ATOM 5831 C C . ASN A 1 765 ? -9.784 -3.244 9.806 1.00 58.00 765 ASN A C 1
ATOM 5833 O O . ASN A 1 765 ? -10.610 -2.546 9.235 1.00 58.00 765 ASN A O 1
ATOM 5837 N N . MET A 1 766 ? -10.090 -3.998 10.847 1.00 66.44 766 MET A N 1
ATOM 5838 C CA . MET A 1 766 ? -11.469 -4.304 11.196 1.00 66.44 766 MET A CA 1
ATOM 5839 C C . MET A 1 766 ? -11.697 -4.447 12.697 1.00 66.44 766 MET A C 1
ATOM 5841 O O . MET A 1 766 ? -10.804 -4.902 13.406 1.00 66.44 766 MET A O 1
ATOM 5845 N N . VAL A 1 767 ? -12.919 -4.173 13.151 1.00 57.56 767 VAL A N 1
ATOM 5846 C CA . VAL A 1 767 ? -13.498 -4.669 14.403 1.00 57.56 767 VAL A CA 1
ATOM 5847 C C . VAL A 1 767 ? -14.790 -5.394 14.082 1.00 57.56 767 VAL A C 1
ATOM 5849 O O . VAL A 1 767 ? -15.804 -4.761 13.831 1.00 57.56 767 VAL A O 1
ATOM 5852 N N . VAL A 1 768 ? -14.783 -6.720 14.142 1.00 69.31 768 VAL A N 1
ATOM 5853 C CA . VAL A 1 768 ? -15.914 -7.561 13.729 1.00 69.31 768 VAL A CA 1
ATOM 5854 C C . VAL A 1 768 ? -16.293 -7.210 12.290 1.00 69.31 768 VAL A C 1
ATOM 5856 O O . VAL A 1 768 ? -15.420 -7.111 11.429 1.00 69.31 768 VAL A O 1
ATOM 5859 N N . ASP A 1 769 ? -17.575 -6.976 12.075 1.00 66.56 769 ASP A N 1
ATOM 5860 C CA . ASP A 1 769 ? -18.305 -6.634 10.875 1.00 66.56 769 ASP A CA 1
ATOM 5861 C C . ASP A 1 769 ? -18.121 -5.135 10.550 1.00 66.56 769 ASP A C 1
ATOM 5863 O O . ASP A 1 769 ? -19.087 -4.387 10.423 1.00 66.56 769 ASP A O 1
ATOM 5867 N N . THR A 1 770 ? -16.886 -4.613 10.630 1.00 60.94 770 THR A N 1
ATOM 5868 C CA . THR A 1 770 ? -16.700 -3.154 10.714 1.00 60.94 770 THR A CA 1
ATOM 5869 C C . THR A 1 770 ? -15.272 -2.642 10.412 1.00 60.94 770 THR A C 1
ATOM 5871 O O . THR A 1 770 ? -14.347 -2.994 11.131 1.00 60.94 770 THR A O 1
ATOM 5874 N N . LEU A 1 771 ? -15.065 -1.757 9.426 1.00 53.91 771 LEU A N 1
ATOM 5875 C CA . LEU A 1 771 ? -13.748 -1.359 8.849 1.00 53.91 771 LEU A CA 1
ATOM 5876 C C . LEU A 1 771 ? -12.948 -0.221 9.533 1.00 53.91 771 LEU A C 1
ATOM 5878 O O . LEU A 1 771 ? -13.211 0.955 9.333 1.00 53.91 771 LEU A O 1
ATOM 5882 N N . VAL A 1 772 ? -11.926 -0.533 10.325 1.00 52.31 772 VAL A N 1
ATOM 5883 C CA . VAL A 1 772 ? -11.123 0.441 11.087 1.00 52.31 772 VAL A CA 1
ATOM 5884 C C . VAL A 1 772 ? -9.814 0.936 10.423 1.00 52.31 772 VAL A C 1
ATOM 5886 O O . VAL A 1 772 ? -8.904 1.416 11.111 1.00 52.31 772 VAL A O 1
ATOM 5889 N N . GLY A 1 773 ? -9.614 0.772 9.113 1.00 56.94 773 GLY A N 1
ATOM 5890 C CA . GLY A 1 773 ? -8.293 1.057 8.534 1.00 56.94 773 GLY A CA 1
ATOM 5891 C C . GLY A 1 773 ? -8.034 0.755 7.064 1.00 56.94 773 GLY A C 1
ATOM 5892 O O . GLY A 1 773 ? -8.711 -0.077 6.487 1.00 56.94 773 GLY A O 1
ATOM 5893 N N . ILE A 1 774 ? -6.960 1.341 6.526 1.00 52.81 774 ILE A N 1
ATOM 5894 C CA . ILE A 1 774 ? -6.287 1.105 5.236 1.00 52.81 774 ILE A CA 1
ATOM 5895 C C . ILE A 1 774 ? -4.799 1.499 5.338 1.00 52.81 774 ILE A C 1
ATOM 5897 O O . ILE A 1 774 ? -4.404 2.629 5.061 1.00 52.81 774 ILE A O 1
ATOM 5901 N N . ILE A 1 775 ? -3.918 0.574 5.685 1.00 63.62 775 ILE A N 1
ATOM 5902 C CA . ILE A 1 775 ? -2.490 0.706 5.404 1.00 63.62 775 ILE A CA 1
ATOM 5903 C C . ILE A 1 775 ? -2.409 0.546 3.867 1.00 63.62 775 ILE A C 1
ATOM 5905 O O . ILE A 1 775 ? -2.363 -0.571 3.368 1.00 63.62 775 ILE A O 1
ATOM 5909 N N . HIS A 1 776 ? -2.443 1.622 3.077 1.00 68.31 776 HIS A N 1
ATOM 5910 C CA . HIS A 1 776 ? -1.940 1.519 1.705 1.00 68.31 776 HIS A CA 1
ATOM 5911 C C . HIS A 1 776 ? -0.413 1.472 1.796 1.00 68.31 776 HIS A C 1
ATOM 5913 O O . HIS A 1 776 ? 0.182 2.307 2.464 1.00 68.31 776 HIS A O 1
ATOM 5919 N N . LYS A 1 777 ? 0.238 0.469 1.221 1.00 70.44 777 LYS A N 1
ATOM 5920 C CA . LYS A 1 777 ? 1.696 0.327 1.219 1.00 70.44 777 LYS A CA 1
ATOM 5921 C C . LYS A 1 777 ? 2.122 0.407 -0.232 1.00 70.44 777 LYS A C 1
ATOM 5923 O O . LYS A 1 777 ? 1.939 -0.552 -0.979 1.00 70.44 777 LYS A O 1
ATOM 5928 N N . LYS A 1 778 ? 2.683 1.537 -0.641 1.00 75.50 778 LYS A N 1
ATOM 5929 C CA . LYS A 1 778 ? 3.391 1.619 -1.913 1.00 75.50 778 LYS A CA 1
ATOM 5930 C C . LYS A 1 778 ? 4.822 1.110 -1.696 1.00 75.50 778 LYS A C 1
ATOM 5932 O O . LYS A 1 778 ? 5.458 1.541 -0.729 1.00 75.50 778 LYS A O 1
ATOM 5937 N N . PRO A 1 779 ? 5.352 0.205 -2.538 1.00 68.69 779 PRO A N 1
ATOM 5938 C CA . PRO A 1 779 ? 6.770 -0.135 -2.517 1.00 68.69 779 PRO A CA 1
ATOM 5939 C C . PRO A 1 779 ? 7.659 1.112 -2.590 1.00 68.69 779 PRO A C 1
ATOM 5941 O O . PRO A 1 779 ? 7.239 2.170 -3.067 1.00 68.69 779 PRO A O 1
ATOM 5944 N N . LYS A 1 780 ? 8.918 0.989 -2.157 1.00 73.31 780 LYS A N 1
ATOM 5945 C CA . LYS A 1 780 ? 9.937 1.978 -2.531 1.00 73.31 780 LYS A CA 1
ATOM 5946 C C . LYS A 1 780 ? 9.999 2.051 -4.063 1.00 73.31 780 LYS A C 1
ATOM 5948 O O . LYS A 1 780 ? 9.873 1.023 -4.721 1.00 73.31 780 LYS A O 1
ATOM 5953 N N . GLU A 1 781 ? 10.238 3.232 -4.623 1.00 69.38 781 GLU A N 1
ATOM 5954 C CA . GLU A 1 781 ? 10.502 3.400 -6.055 1.00 69.38 781 GLU A CA 1
ATOM 5955 C C . GLU A 1 781 ? 11.585 2.425 -6.564 1.00 69.38 781 GLU A C 1
ATOM 5957 O O . GLU A 1 781 ? 12.599 2.195 -5.898 1.00 69.38 781 GLU A O 1
ATOM 5962 N N . GLY A 1 782 ? 11.320 1.791 -7.712 1.00 66.88 782 GLY A N 1
ATOM 5963 C CA . GLY A 1 782 ? 12.111 0.683 -8.270 1.00 66.88 782 GLY A CA 1
ATOM 5964 C C . GLY A 1 782 ? 11.913 -0.684 -7.589 1.00 66.88 782 GLY A C 1
ATOM 5965 O O . GLY A 1 782 ? 12.299 -1.703 -8.156 1.00 66.88 782 GLY A O 1
ATOM 5966 N N . GLY A 1 783 ? 11.305 -0.734 -6.401 1.00 65.19 783 GLY A N 1
ATOM 5967 C CA . GLY A 1 783 ? 10.939 -1.961 -5.691 1.00 65.19 783 GLY A CA 1
ATOM 5968 C C . GLY A 1 783 ? 9.531 -2.456 -6.032 1.00 65.19 783 GLY A C 1
ATOM 5969 O O . GLY A 1 783 ? 8.705 -1.724 -6.574 1.00 65.19 783 GLY A O 1
ATOM 5970 N N . ILE A 1 784 ? 9.247 -3.715 -5.686 1.00 67.81 784 ILE A N 1
ATOM 5971 C CA . ILE A 1 784 ? 7.953 -4.369 -5.967 1.00 67.81 784 ILE A CA 1
ATOM 5972 C C . ILE A 1 784 ? 7.266 -4.833 -4.668 1.00 67.81 784 ILE A C 1
ATOM 5974 O O . ILE A 1 784 ? 6.051 -5.008 -4.630 1.00 67.81 784 ILE A O 1
ATOM 5978 N N . SER A 1 785 ? 8.016 -4.975 -3.570 1.00 64.12 785 SER A N 1
ATOM 5979 C CA . SER A 1 785 ? 7.482 -5.286 -2.244 1.00 64.12 785 SER A CA 1
ATOM 5980 C C . SER A 1 785 ? 7.274 -4.051 -1.377 1.00 64.12 785 SER A C 1
ATOM 5982 O O . SER A 1 785 ? 8.194 -3.259 -1.146 1.00 64.12 785 SER A O 1
ATOM 5984 N N . ALA A 1 786 ? 6.074 -3.979 -0.805 1.00 55.66 786 ALA A N 1
ATOM 5985 C CA . ALA A 1 786 ? 5.656 -2.968 0.151 1.00 55.66 786 ALA A CA 1
ATOM 5986 C C . ALA A 1 786 ? 5.832 -3.398 1.631 1.00 55.66 786 ALA A C 1
ATOM 5988 O O . ALA A 1 786 ? 5.297 -2.778 2.557 1.00 55.66 786 ALA A O 1
ATOM 5989 N N . VAL A 1 787 ? 6.605 -4.465 1.872 1.00 56.19 787 VAL A N 1
ATOM 5990 C CA . VAL A 1 787 ? 6.929 -4.986 3.209 1.00 56.19 787 VAL A CA 1
ATOM 5991 C C . VAL A 1 787 ? 7.632 -3.939 4.082 1.00 56.19 787 VAL A C 1
ATOM 5993 O O . VAL A 1 787 ? 8.245 -2.972 3.626 1.00 56.19 787 VAL A O 1
ATOM 5996 N N . GLY A 1 788 ? 7.493 -4.098 5.393 1.00 46.91 788 GLY A N 1
ATOM 5997 C CA . GLY A 1 788 ? 8.094 -3.206 6.367 1.00 46.91 788 GLY A CA 1
ATOM 5998 C C . GLY A 1 788 ? 9.620 -3.280 6.410 1.00 46.91 788 GLY A C 1
ATOM 5999 O O . GLY A 1 788 ? 10.188 -4.353 6.579 1.00 46.91 788 GLY A O 1
ATOM 6000 N N . GLY A 1 789 ? 10.283 -2.125 6.314 1.00 48.59 789 GLY A N 1
ATOM 6001 C CA . GLY A 1 789 ? 11.746 -2.031 6.365 1.00 48.59 789 GLY A CA 1
ATOM 6002 C C . GLY A 1 789 ? 12.461 -2.140 5.012 1.00 48.59 789 GLY A C 1
ATOM 6003 O O . GLY A 1 789 ? 13.689 -2.116 5.002 1.00 48.59 789 GLY A O 1
ATOM 6004 N N . THR A 1 790 ? 11.730 -2.207 3.891 1.00 50.34 790 THR A N 1
ATOM 6005 C CA . THR A 1 790 ? 12.283 -2.139 2.517 1.00 50.34 790 THR A CA 1
ATOM 6006 C C . THR A 1 790 ? 12.351 -0.709 1.947 1.00 50.34 790 THR A C 1
ATOM 6008 O O . THR A 1 790 ? 12.857 -0.500 0.847 1.00 50.34 790 THR A O 1
ATOM 6011 N N . GLY A 1 791 ? 11.840 0.287 2.683 1.00 54.41 791 GLY A N 1
ATOM 6012 C CA . GLY A 1 791 ? 11.691 1.677 2.224 1.00 54.41 791 GLY A CA 1
ATOM 6013 C C . GLY A 1 791 ? 10.300 2.033 1.682 1.00 54.41 791 GLY A C 1
ATOM 6014 O O . GLY A 1 791 ? 10.129 3.124 1.150 1.00 54.41 791 GLY A O 1
ATOM 6015 N N . SER A 1 792 ? 9.323 1.131 1.815 1.00 56.84 792 SER A N 1
ATOM 6016 C CA . SER A 1 792 ? 7.916 1.329 1.440 1.00 56.84 792 SER A CA 1
ATOM 6017 C C . SER A 1 792 ? 7.307 2.607 2.016 1.00 56.84 792 SER A C 1
ATOM 6019 O O . SER A 1 792 ? 7.452 2.888 3.209 1.00 56.84 792 SER A O 1
ATOM 6021 N N . ILE A 1 793 ? 6.559 3.331 1.184 1.00 57.16 793 ILE A N 1
ATOM 6022 C CA . ILE A 1 793 ? 5.750 4.475 1.597 1.00 57.16 793 ILE A CA 1
ATOM 6023 C C . ILE A 1 793 ? 4.402 3.944 2.071 1.00 57.16 793 ILE A C 1
ATOM 6025 O O . ILE A 1 793 ? 3.673 3.269 1.346 1.00 57.16 793 ILE A O 1
ATOM 6029 N N . TYR A 1 794 ? 4.079 4.250 3.316 1.00 56.94 794 TYR A N 1
ATOM 6030 C CA . TYR A 1 794 ? 2.791 3.936 3.906 1.00 56.94 794 TYR A CA 1
ATOM 6031 C C . TYR A 1 794 ? 1.790 5.043 3.529 1.00 56.94 794 TYR A C 1
ATOM 6033 O O . TYR A 1 794 ? 2.186 6.158 3.181 1.00 56.94 794 TYR A O 1
ATOM 6041 N N . THR A 1 795 ? 0.490 4.737 3.470 1.00 47.69 795 THR A N 1
ATOM 6042 C CA . THR A 1 795 ? -0.539 5.631 2.911 1.00 47.69 795 THR A CA 1
ATOM 6043 C C . THR A 1 795 ? -1.916 5.488 3.675 1.00 47.69 795 THR A C 1
ATOM 6045 O O . THR A 1 795 ? -2.591 4.467 3.591 1.00 47.69 795 THR A O 1
ATOM 6048 N N . TYR A 1 796 ? -2.240 6.490 4.528 1.00 53.69 796 TYR A N 1
ATOM 6049 C CA . TYR A 1 796 ? -2.987 6.649 5.833 1.00 53.69 796 TYR A CA 1
ATOM 6050 C C . TYR A 1 796 ? -4.435 7.122 5.619 1.00 53.69 796 TYR A C 1
ATOM 6052 O O . TYR A 1 796 ? -4.910 8.028 6.271 1.00 53.69 796 TYR A O 1
ATOM 6060 N N . TYR A 1 797 ? -5.162 6.524 4.682 1.00 44.41 797 TYR A N 1
ATOM 6061 C CA . TYR A 1 797 ? -6.537 6.869 4.269 1.00 44.41 797 TYR A CA 1
ATOM 6062 C C . TYR A 1 797 ? -7.640 6.757 5.357 1.00 44.41 797 TYR A C 1
ATOM 6064 O O . TYR A 1 797 ? -7.320 6.693 6.530 1.00 44.41 797 TYR A O 1
ATOM 6072 N N . GLY A 1 798 ? -8.937 6.724 5.016 1.00 50.25 798 GLY A N 1
ATOM 6073 C CA . GLY A 1 798 ? -10.046 6.390 5.940 1.00 50.25 798 GLY A CA 1
ATOM 6074 C C . GLY A 1 798 ? -10.863 5.178 5.451 1.00 50.25 798 GLY A C 1
ATOM 6075 O O . GLY A 1 798 ? -10.861 4.968 4.250 1.00 50.25 798 GLY A O 1
ATOM 6076 N N . PRO A 1 799 ? -11.653 4.433 6.272 1.00 57.75 799 PRO A N 1
ATOM 6077 C CA . PRO A 1 799 ? -12.848 3.714 5.814 1.00 57.75 799 PRO A CA 1
ATOM 6078 C C . PRO A 1 799 ? -13.830 4.635 5.124 1.00 57.75 799 PRO A C 1
ATOM 6080 O O . PRO A 1 799 ? -14.887 4.187 4.730 1.00 57.75 799 PRO A O 1
ATOM 6083 N N . GLU A 1 800 ? -13.475 5.912 5.076 1.00 63.28 800 GLU A N 1
ATOM 6084 C CA . GLU A 1 800 ? -14.153 7.053 4.560 1.00 63.28 800 GLU A CA 1
ATOM 6085 C C . GLU A 1 800 ? -13.139 7.989 3.754 1.00 63.28 800 GLU A C 1
ATOM 6087 O O . GLU A 1 800 ? -13.319 9.190 3.655 1.00 63.28 800 GLU A O 1
ATOM 6092 N N . GLU A 1 801 ? -12.094 7.437 3.068 1.00 77.88 801 GLU A N 1
ATOM 6093 C CA . GLU A 1 801 ? -11.398 7.924 1.794 1.00 77.88 801 GLU A CA 1
ATOM 6094 C C . GLU A 1 801 ? -11.901 7.431 0.375 1.00 77.88 801 GLU A C 1
ATOM 6096 O O . GLU A 1 801 ? -11.820 6.249 0.021 1.00 77.88 801 GLU A O 1
ATOM 6101 N N . THR A 1 802 ? -12.327 8.321 -0.530 1.00 76.25 802 THR A N 1
ATOM 6102 C CA . THR A 1 802 ? -12.889 8.006 -1.882 1.00 76.25 802 THR A CA 1
ATOM 6103 C C . THR A 1 802 ? -12.097 7.114 -2.838 1.00 76.25 802 THR A C 1
ATOM 6105 O O . THR A 1 802 ? -12.699 6.558 -3.756 1.00 76.25 802 THR A O 1
ATOM 6108 N N . LYS A 1 803 ? -10.762 7.095 -2.773 1.00 76.25 803 LYS A N 1
ATOM 6109 C CA . LYS A 1 803 ? -9.918 6.841 -3.964 1.00 76.25 803 LYS A CA 1
ATOM 6110 C C . LYS A 1 803 ? -10.141 5.543 -4.725 1.00 76.25 803 LYS A C 1
ATOM 6112 O O . LYS A 1 803 ? -9.849 5.505 -5.913 1.00 76.25 803 LYS A O 1
ATOM 6117 N N . PHE A 1 804 ? -10.669 4.513 -4.081 1.00 79.25 804 PHE A N 1
ATOM 6118 C CA . PHE A 1 804 ? -10.810 3.185 -4.681 1.00 79.25 804 PHE A CA 1
ATOM 6119 C C . PHE A 1 804 ? -12.298 2.823 -4.945 1.00 79.25 804 PHE A C 1
ATOM 6121 O O . PHE A 1 804 ? -12.592 1.654 -5.163 1.00 79.25 804 PHE A O 1
ATOM 6128 N N . LYS A 1 805 ? -13.211 3.828 -4.880 1.00 81.62 805 LYS A N 1
ATOM 6129 C CA . LYS A 1 805 ? -14.701 3.904 -4.681 1.00 81.62 805 LYS A CA 1
ATOM 6130 C C . LYS A 1 805 ? -15.643 2.715 -4.951 1.00 81.62 805 LYS A C 1
ATOM 6132 O O . LYS A 1 805 ? -16.807 2.801 -4.563 1.00 81.62 805 LYS A O 1
ATOM 6137 N N . ALA A 1 806 ? -15.223 1.652 -5.626 1.00 79.06 806 ALA A N 1
ATOM 6138 C CA . ALA A 1 806 ? -16.068 0.513 -5.983 1.00 79.06 806 ALA A CA 1
ATOM 6139 C C . ALA A 1 806 ? -15.743 -0.776 -5.215 1.00 79.06 806 ALA A C 1
ATOM 6141 O O . ALA A 1 806 ? -16.636 -1.563 -4.900 1.00 79.06 806 ALA A O 1
ATOM 6142 N N . LEU A 1 807 ? -14.474 -1.050 -4.933 1.00 83.50 807 LEU A N 1
ATOM 6143 C CA . LEU A 1 807 ? -14.016 -2.343 -4.420 1.00 83.50 807 LEU A CA 1
ATOM 6144 C C . LEU A 1 807 ? -14.507 -2.610 -2.959 1.00 83.50 807 LEU A C 1
ATOM 6146 O O . LEU A 1 807 ? -14.702 -3.771 -2.596 1.00 83.50 807 LEU A O 1
ATOM 6150 N N . THR A 1 808 ? -14.849 -1.591 -2.155 1.00 84.06 808 THR A N 1
ATOM 6151 C CA . THR A 1 808 ? -15.491 -1.749 -0.834 1.00 84.06 808 THR A CA 1
ATOM 6152 C C . THR A 1 808 ? -16.987 -1.928 -0.939 1.00 84.06 808 THR A C 1
ATOM 6154 O O . THR A 1 808 ? -17.545 -2.767 -0.238 1.00 84.06 808 THR A O 1
ATOM 6157 N N . GLU A 1 809 ? -17.617 -1.245 -1.892 1.00 83.19 809 GLU A N 1
ATOM 6158 C CA . GLU A 1 809 ? -19.030 -1.419 -2.231 1.00 83.19 809 GLU A CA 1
ATOM 6159 C C . GLU A 1 809 ? -19.262 -2.830 -2.771 1.00 83.19 809 GLU A C 1
ATOM 6161 O O . GLU A 1 809 ? -20.380 -3.340 -2.720 1.00 83.19 809 GLU A O 1
ATOM 6166 N N . ASN A 1 810 ? -18.176 -3.471 -3.216 1.00 79.06 810 ASN A N 1
ATOM 6167 C CA . ASN A 1 810 ? -18.038 -4.909 -3.288 1.00 79.06 810 ASN A CA 1
ATOM 6168 C C . ASN A 1 810 ? -17.807 -5.557 -1.897 1.00 79.06 810 ASN A C 1
ATOM 6170 O O . ASN A 1 810 ? -18.796 -5.996 -1.328 1.00 79.06 810 ASN A O 1
ATOM 6174 N N . PHE A 1 811 ? -16.605 -5.671 -1.308 1.00 82.44 811 PHE A N 1
ATOM 6175 C CA . PHE A 1 811 ? -16.318 -6.819 -0.403 1.00 82.44 811 PHE A CA 1
ATOM 6176 C C . PHE A 1 811 ? -17.211 -7.027 0.880 1.00 82.44 811 PHE A C 1
ATOM 6178 O O . PHE A 1 811 ? -18.047 -7.915 0.800 1.00 82.44 811 PHE A O 1
ATOM 6185 N N . LEU A 1 812 ? -17.243 -6.289 2.010 1.00 80.81 812 LEU A N 1
ATOM 6186 C CA . LEU A 1 812 ? -18.340 -6.431 3.044 1.00 80.81 812 LEU A CA 1
ATOM 6187 C C . LEU A 1 812 ? -19.780 -6.225 2.534 1.00 80.81 812 LEU A C 1
ATOM 6189 O O . LEU A 1 812 ? -20.670 -6.535 3.309 1.00 80.81 812 LEU A O 1
ATOM 6193 N N . LYS A 1 813 ? -20.086 -5.839 1.277 1.00 81.44 813 LYS A N 1
ATOM 6194 C CA . LYS A 1 813 ? -21.452 -6.090 0.736 1.00 81.44 813 LYS A CA 1
ATOM 6195 C C . LYS A 1 813 ? -21.626 -7.476 0.119 1.00 81.44 813 LYS A C 1
ATOM 6197 O O . LYS A 1 813 ? -22.625 -8.145 0.358 1.00 81.44 813 LYS A O 1
ATOM 6202 N N . ARG A 1 814 ? -20.690 -7.870 -0.740 1.00 79.31 814 ARG A N 1
ATOM 6203 C CA . ARG A 1 814 ? -20.826 -8.942 -1.740 1.00 79.31 814 ARG A CA 1
ATOM 6204 C C . ARG A 1 814 ? -19.927 -10.143 -1.483 1.00 79.31 814 ARG A C 1
ATOM 6206 O O . ARG A 1 814 ? -20.244 -11.236 -1.930 1.00 79.31 814 ARG A O 1
ATOM 6213 N N . ASP A 1 815 ? -18.830 -9.946 -0.768 1.00 84.00 815 ASP A N 1
ATOM 6214 C CA . ASP A 1 815 ? -17.782 -10.936 -0.556 1.00 84.00 815 ASP A CA 1
ATOM 6215 C C . ASP A 1 815 ? -17.599 -11.311 0.932 1.00 84.00 815 ASP A C 1
ATOM 6217 O O . ASP A 1 815 ? -17.437 -12.485 1.210 1.00 84.00 815 ASP A O 1
ATOM 6221 N N . LEU A 1 816 ? -17.672 -10.411 1.926 1.00 80.25 816 LEU A N 1
ATOM 6222 C CA . LEU A 1 816 ? -17.360 -10.717 3.344 1.00 80.25 816 LEU A CA 1
ATOM 6223 C C . LEU A 1 816 ? -18.467 -11.466 4.088 1.00 80.25 816 LEU A C 1
ATOM 6225 O O . LEU A 1 816 ? -18.123 -12.428 4.779 1.00 80.25 816 LEU A O 1
ATOM 6229 N N . PRO A 1 817 ? -19.771 -11.178 3.864 1.00 87.75 817 PRO A N 1
ATOM 6230 C CA . PRO A 1 817 ? -20.829 -12.098 4.279 1.00 87.75 817 PRO A CA 1
ATOM 6231 C C . PRO A 1 817 ? -20.608 -13.517 3.722 1.00 87.75 817 PRO A C 1
ATOM 6233 O O . PRO A 1 817 ? -21.142 -14.484 4.258 1.00 87.75 817 PRO A O 1
ATOM 6236 N N . HIS A 1 818 ? -19.774 -13.651 2.680 1.00 86.50 818 HIS A N 1
ATOM 6237 C CA . HIS A 1 818 ? -19.350 -14.902 2.066 1.00 86.50 818 HIS A CA 1
ATOM 6238 C C . HIS A 1 818 ? -17.893 -15.311 2.375 1.00 86.50 818 HIS A C 1
ATOM 6240 O O . HIS A 1 818 ? -17.549 -16.453 2.085 1.00 86.50 818 HIS A O 1
ATOM 6246 N N . VAL A 1 819 ? -17.043 -14.487 3.010 1.00 78.69 819 VAL A N 1
ATOM 6247 C CA . VAL A 1 819 ? -15.647 -14.845 3.338 1.00 78.69 819 VAL A CA 1
ATOM 6248 C C . VAL A 1 819 ? -15.639 -15.892 4.436 1.00 78.69 819 VAL A C 1
ATOM 6250 O O . VAL A 1 819 ? -15.067 -16.957 4.230 1.00 78.69 819 VAL A O 1
ATOM 6253 N N . MET A 1 820 ? -16.321 -15.659 5.562 1.00 83.06 820 MET A N 1
ATOM 6254 C CA . MET A 1 820 ? -16.372 -16.667 6.630 1.00 83.06 820 MET A CA 1
ATOM 6255 C C . MET A 1 820 ? -17.000 -17.983 6.129 1.00 83.06 820 MET A C 1
ATOM 6257 O O . MET A 1 820 ? -16.370 -19.025 6.313 1.00 83.06 820 MET A O 1
ATOM 6261 N N . PRO A 1 821 ? -18.128 -17.989 5.383 1.00 86.75 821 PRO A N 1
ATOM 6262 C CA . PRO A 1 821 ? -18.599 -19.189 4.686 1.00 86.75 821 PRO A CA 1
ATOM 6263 C C . PRO A 1 821 ? -17.580 -19.840 3.736 1.00 86.75 821 PRO A C 1
ATOM 6265 O O . PRO A 1 821 ? -17.380 -21.050 3.821 1.00 86.75 821 PRO A O 1
ATOM 6268 N N . SER A 1 822 ? -16.891 -19.071 2.884 1.00 82.44 822 SER A N 1
ATOM 6269 C CA . SER A 1 822 ? -15.879 -19.587 1.938 1.00 82.44 822 SER A CA 1
ATOM 6270 C C . SER A 1 822 ? -14.679 -20.218 2.643 1.00 82.44 822 SER A C 1
ATOM 6272 O O . SER A 1 822 ? -14.086 -21.173 2.143 1.00 82.44 822 SER A O 1
ATOM 6274 N N . LEU A 1 823 ? -14.328 -19.717 3.830 1.00 81.31 823 LEU A N 1
ATOM 6275 C CA . LEU A 1 823 ? -13.272 -20.275 4.672 1.00 81.31 823 LEU A CA 1
ATOM 6276 C C . LEU A 1 823 ? -13.699 -21.547 5.429 1.00 81.31 823 LEU A C 1
ATOM 6278 O O . LEU A 1 823 ? -12.840 -22.208 6.013 1.00 81.31 823 LEU A O 1
ATOM 6282 N N . GLY A 1 824 ? -14.987 -21.913 5.395 1.00 82.88 824 GLY A N 1
ATOM 6283 C CA . GLY A 1 824 ? -15.568 -23.013 6.175 1.00 82.88 824 GLY A CA 1
ATOM 6284 C C . GLY A 1 824 ? -15.973 -22.619 7.602 1.00 82.88 824 GLY A C 1
ATOM 6285 O O . GLY A 1 824 ? -16.135 -23.485 8.456 1.00 82.88 824 GLY A O 1
ATOM 6286 N N . LEU A 1 825 ? -16.119 -21.317 7.865 1.00 80.00 825 LEU A N 1
ATOM 6287 C CA . LEU A 1 825 ? -16.256 -20.693 9.185 1.00 80.00 825 LEU A CA 1
ATOM 6288 C C . LEU A 1 825 ? -17.580 -19.925 9.371 1.00 80.00 825 LEU A C 1
ATOM 6290 O O . LEU A 1 825 ? -17.636 -18.997 10.168 1.00 80.00 825 LEU A O 1
ATOM 6294 N N . ALA A 1 826 ? -18.652 -20.295 8.662 1.00 78.44 826 ALA A N 1
ATOM 6295 C CA . ALA A 1 826 ? -19.944 -19.587 8.701 1.00 78.44 826 ALA A CA 1
ATOM 6296 C C . ALA A 1 826 ? -20.555 -19.410 10.114 1.00 78.44 826 ALA A C 1
ATOM 6298 O O . ALA A 1 826 ? -21.311 -18.470 10.335 1.00 78.44 826 ALA A O 1
ATOM 6299 N N . GLU A 1 827 ? -20.220 -20.296 11.058 1.00 76.75 827 GLU A N 1
ATOM 6300 C CA . GLU A 1 827 ? -20.704 -20.280 12.450 1.00 76.75 827 GLU A CA 1
ATOM 6301 C C . GLU A 1 827 ? -19.757 -19.538 13.427 1.00 76.75 827 GLU A C 1
ATOM 6303 O O . GLU A 1 827 ? -20.081 -19.370 14.605 1.00 76.75 827 GLU A O 1
ATOM 6308 N N . GLU A 1 828 ? -18.570 -19.105 12.980 1.00 73.25 828 GLU A N 1
ATOM 6309 C CA . GLU A 1 828 ? -17.644 -18.297 13.785 1.00 73.25 828 GLU A CA 1
ATOM 6310 C C . GLU A 1 828 ? -17.842 -16.801 13.487 1.00 73.25 828 GLU A C 1
ATOM 6312 O O . GLU A 1 828 ? -17.859 -16.402 12.320 1.00 73.25 828 GLU A O 1
ATOM 6317 N N . PRO A 1 829 ? -17.940 -15.935 14.513 1.00 69.31 829 PRO A N 1
ATOM 6318 C CA . PRO A 1 829 ? -18.018 -14.502 14.287 1.00 69.31 829 PRO A CA 1
ATOM 6319 C C . PRO A 1 829 ? -16.692 -13.970 13.741 1.00 69.31 829 PRO A C 1
ATOM 6321 O O . PRO A 1 829 ? -15.605 -14.364 14.176 1.00 69.31 829 PRO A O 1
ATOM 6324 N N . ILE A 1 830 ? -16.801 -13.000 12.839 1.00 66.00 830 ILE A N 1
ATOM 6325 C CA . ILE A 1 830 ? -15.680 -12.213 12.330 1.00 66.00 830 ILE A CA 1
ATOM 6326 C C . ILE A 1 830 ? -14.895 -11.589 13.522 1.00 66.00 830 ILE A C 1
ATOM 6328 O O . ILE A 1 830 ? -15.518 -11.143 14.493 1.00 66.00 830 ILE A O 1
ATOM 6332 N N . PRO A 1 831 ? -13.541 -11.579 13.528 1.00 66.94 831 PRO A N 1
ATOM 6333 C CA . PRO A 1 831 ? -12.751 -11.214 14.715 1.00 66.94 831 PRO A CA 1
ATOM 6334 C C . PRO A 1 831 ? -13.008 -9.793 15.231 1.00 66.94 831 PRO A C 1
ATOM 6336 O O . PRO A 1 831 ? -13.170 -8.885 14.432 1.00 66.94 831 PRO A O 1
ATOM 6339 N N . LEU A 1 832 ? -12.882 -9.527 16.540 1.00 64.75 832 LEU A N 1
ATOM 6340 C CA . LEU A 1 832 ? -12.940 -8.145 17.067 1.00 64.75 832 LEU A CA 1
ATOM 6341 C C . LEU A 1 832 ? -11.809 -7.214 16.560 1.00 64.75 832 LEU A C 1
ATOM 6343 O O . LEU A 1 832 ? -11.835 -6.036 16.893 1.00 64.75 832 LEU A O 1
ATOM 6347 N N . TRP A 1 833 ? -10.781 -7.715 15.861 1.00 63.53 833 TRP A N 1
ATOM 6348 C CA . TRP A 1 833 ? -9.576 -6.947 15.498 1.00 63.53 833 TRP A CA 1
ATOM 6349 C C . TRP A 1 833 ? -8.796 -7.671 14.370 1.00 63.53 833 TRP A C 1
ATOM 6351 O O . TRP A 1 833 ? -8.032 -8.586 14.674 1.00 63.53 833 TRP A O 1
ATOM 6361 N N . TRP A 1 834 ? -8.989 -7.351 13.076 1.00 68.00 834 TRP A N 1
ATOM 6362 C CA . TRP A 1 834 ? -8.345 -8.094 11.953 1.00 68.00 834 TRP A CA 1
ATOM 6363 C C . TRP A 1 834 ? -8.033 -7.296 10.667 1.00 68.00 834 TRP A C 1
ATOM 6365 O O . TRP A 1 834 ? -8.808 -6.433 10.282 1.00 68.00 834 TRP A O 1
ATOM 6375 N N . THR A 1 835 ? -6.922 -7.585 9.971 1.00 64.75 835 THR A N 1
ATOM 6376 C CA . THR A 1 835 ? -6.554 -6.913 8.706 1.00 64.75 835 THR A CA 1
ATOM 6377 C C . THR A 1 835 ? -6.767 -7.775 7.470 1.00 64.75 835 THR A C 1
ATOM 6379 O O . THR A 1 835 ? -6.896 -8.995 7.572 1.00 64.75 835 THR A O 1
ATOM 6382 N N . THR A 1 836 ? -6.773 -7.160 6.289 1.00 71.44 836 THR A N 1
ATOM 6383 C CA . THR A 1 836 ? -6.773 -7.873 5.005 1.00 71.44 836 THR A CA 1
ATOM 6384 C C . THR A 1 836 ? -6.270 -6.988 3.873 1.00 71.44 836 THR A C 1
ATOM 6386 O O . THR A 1 836 ? -6.677 -5.842 3.769 1.00 71.44 836 THR A O 1
ATOM 6389 N N . ASP A 1 837 ? -5.358 -7.494 3.050 1.00 78.44 837 ASP A N 1
ATOM 6390 C CA . ASP A 1 837 ? -4.489 -6.692 2.190 1.00 78.44 837 ASP A CA 1
ATOM 6391 C C . ASP A 1 837 ? -4.781 -6.956 0.714 1.00 78.44 837 ASP A C 1
ATOM 6393 O O . ASP A 1 837 ? -4.886 -8.118 0.331 1.00 78.44 837 ASP A O 1
ATOM 6397 N N . PHE A 1 838 ? -4.912 -5.906 -0.105 1.00 81.06 838 PHE A N 1
ATOM 6398 C CA . PHE A 1 838 ? -5.434 -5.989 -1.476 1.00 81.06 838 PHE A CA 1
ATOM 6399 C C . PHE A 1 838 ? -4.469 -5.484 -2.535 1.00 81.06 838 PHE A C 1
ATOM 6401 O O . PHE A 1 838 ? -3.731 -4.537 -2.307 1.00 81.06 838 PHE A O 1
ATOM 6408 N N . ILE A 1 839 ? -4.513 -6.094 -3.716 1.00 87.69 839 ILE A N 1
ATOM 6409 C CA . ILE A 1 839 ? -3.630 -5.798 -4.846 1.00 87.69 839 ILE A CA 1
ATOM 6410 C C . ILE A 1 839 ? -4.483 -5.559 -6.095 1.00 87.69 839 ILE A C 1
ATOM 6412 O O . ILE A 1 839 ? -5.471 -6.257 -6.328 1.00 87.69 839 ILE A O 1
ATOM 6416 N N . LEU A 1 840 ? -4.102 -4.584 -6.913 1.00 87.00 840 LEU A N 1
ATOM 6417 C CA . LEU A 1 840 ? -4.830 -4.194 -8.116 1.00 87.00 840 LEU A CA 1
ATOM 6418 C C . LEU A 1 840 ? -4.476 -5.093 -9.313 1.00 87.00 840 LEU A C 1
ATOM 6420 O O . LEU A 1 840 ? -3.328 -5.133 -9.749 1.00 87.00 840 LEU A O 1
ATOM 6424 N N . ALA A 1 841 ? -5.454 -5.841 -9.834 1.00 88.69 841 ALA A N 1
ATOM 6425 C CA . ALA A 1 841 ? -5.262 -6.935 -10.796 1.00 88.69 841 ALA A CA 1
ATOM 6426 C C . ALA A 1 841 ? -5.813 -6.683 -12.213 1.00 88.69 841 ALA A C 1
ATOM 6428 O O . ALA A 1 841 ? -5.639 -7.540 -13.089 1.00 88.69 841 ALA A O 1
ATOM 6429 N N . SER A 1 842 ? -6.502 -5.561 -12.431 1.00 88.31 842 SER A N 1
ATOM 6430 C CA . SER A 1 842 ? -6.919 -5.066 -13.751 1.00 88.31 842 SER A CA 1
ATOM 6431 C C . SER A 1 842 ? -5.792 -4.293 -14.459 1.00 88.31 842 SER A C 1
ATOM 6433 O O . SER A 1 842 ? -4.872 -3.826 -13.788 1.00 88.31 842 SER A O 1
ATOM 6435 N N . PRO A 1 843 ? -5.836 -4.131 -15.797 1.00 86.19 843 PRO A N 1
ATOM 6436 C CA . PRO A 1 843 ? -4.844 -3.355 -16.544 1.00 86.19 843 PRO A CA 1
ATOM 6437 C C . PRO A 1 843 ? -4.690 -1.901 -16.075 1.00 86.19 843 PRO A C 1
ATOM 6439 O O . PRO A 1 843 ? -5.584 -1.325 -15.444 1.00 86.19 843 PRO A O 1
ATOM 6442 N N . GLU A 1 844 ? -3.564 -1.289 -16.430 1.00 82.94 844 GLU A N 1
ATOM 6443 C CA . GLU A 1 844 ? -3.370 0.160 -16.329 1.00 82.94 844 GLU A CA 1
ATOM 6444 C C . GLU A 1 844 ? -4.379 0.890 -17.236 1.00 82.94 844 GLU A C 1
ATOM 6446 O O . GLU A 1 844 ? -4.789 0.363 -18.272 1.00 82.94 844 GLU A O 1
ATOM 6451 N N . GLY A 1 845 ? -4.852 2.066 -16.817 1.00 78.31 845 GLY A N 1
ATOM 6452 C CA . GLY A 1 845 ? -5.901 2.806 -17.531 1.00 78.31 845 GLY A CA 1
ATOM 6453 C C . GLY A 1 845 ? -7.316 2.212 -17.426 1.00 78.31 845 GLY A C 1
ATOM 6454 O O . GLY A 1 845 ? -8.244 2.765 -18.016 1.00 78.31 845 GLY A O 1
ATOM 6455 N N . THR A 1 846 ? -7.519 1.127 -16.665 1.00 85.69 846 THR A N 1
ATOM 6456 C CA . THR A 1 846 ? -8.873 0.659 -16.310 1.00 85.69 846 THR A CA 1
ATOM 6457 C C . THR A 1 846 ? -9.575 1.728 -15.456 1.00 85.69 846 THR A C 1
ATOM 6459 O O . THR A 1 846 ? -8.978 2.179 -14.480 1.00 85.69 846 THR A O 1
ATOM 6462 N N . PRO A 1 847 ? -10.821 2.136 -15.767 1.00 81.44 847 PRO A N 1
ATOM 6463 C CA . PRO A 1 847 ? -11.583 3.059 -14.924 1.00 81.44 847 PRO A CA 1
ATOM 6464 C C . PRO A 1 847 ? -11.782 2.521 -13.498 1.00 81.44 847 PRO A C 1
ATOM 6466 O O . PRO A 1 847 ? -12.060 1.338 -13.326 1.00 81.44 847 PRO A O 1
ATOM 6469 N N . ALA A 1 848 ? -11.682 3.377 -12.476 1.00 76.75 848 ALA A N 1
ATOM 6470 C CA . ALA A 1 848 ? -11.715 2.967 -11.062 1.00 76.75 848 ALA A CA 1
ATOM 6471 C C . ALA A 1 848 ? -13.032 2.290 -10.612 1.00 76.75 848 ALA A C 1
ATOM 6473 O O . ALA A 1 848 ? -13.042 1.532 -9.646 1.00 76.75 848 ALA A O 1
ATOM 6474 N N . ASP A 1 849 ? -14.142 2.517 -11.320 1.00 76.38 849 ASP A N 1
ATOM 6475 C CA . ASP A 1 849 ? -15.424 1.819 -11.133 1.00 76.38 849 ASP A CA 1
ATOM 6476 C C . ASP A 1 849 ? -15.445 0.396 -11.732 1.00 76.38 849 ASP A C 1
ATOM 6478 O O . ASP A 1 849 ? -16.333 -0.399 -11.426 1.00 76.38 849 ASP A O 1
ATOM 6482 N N . GLN A 1 850 ? -14.459 0.080 -12.573 1.00 80.56 850 GLN A N 1
ATOM 6483 C CA . GLN A 1 850 ? -14.268 -1.185 -13.293 1.00 80.56 850 GLN A CA 1
ATOM 6484 C C . GLN A 1 850 ? -12.975 -1.910 -12.872 1.00 80.56 850 GLN A C 1
ATOM 6486 O O . GLN A 1 850 ? -12.681 -2.997 -13.376 1.00 80.56 850 GLN A O 1
ATOM 6491 N N . GLU A 1 851 ? -12.193 -1.334 -11.955 1.00 86.62 851 GLU A N 1
ATOM 6492 C CA . GLU A 1 851 ? -10.960 -1.935 -11.456 1.00 86.62 851 GLU A CA 1
ATOM 6493 C C . GLU A 1 851 ? -11.235 -3.207 -10.646 1.00 86.62 851 GLU A C 1
ATOM 6495 O O . GLU A 1 851 ? -12.000 -3.211 -9.678 1.00 86.62 851 GLU A O 1
ATOM 6500 N N . LYS A 1 852 ? -10.546 -4.297 -11.005 1.00 87.75 852 LYS A N 1
ATOM 6501 C CA . LYS A 1 852 ? -10.581 -5.538 -10.231 1.00 87.75 852 LYS A CA 1
ATOM 6502 C C . LYS A 1 852 ? -9.409 -5.578 -9.264 1.00 87.75 852 LYS A C 1
ATOM 6504 O O . LYS A 1 852 ? -8.263 -5.806 -9.650 1.00 87.75 852 LYS A O 1
ATOM 6509 N N . TRP A 1 853 ? -9.741 -5.436 -7.994 1.00 90.06 853 TRP A N 1
ATOM 6510 C CA . TRP A 1 853 ? -8.846 -5.620 -6.864 1.00 90.06 853 TRP A CA 1
ATOM 6511 C C . TRP A 1 853 ? -9.010 -7.017 -6.263 1.00 90.06 853 TRP A C 1
ATOM 6513 O O . TRP A 1 853 ? -10.092 -7.603 -6.313 1.00 90.06 853 TRP A O 1
ATOM 6523 N N . ILE A 1 854 ? -7.925 -7.560 -5.716 1.00 88.56 854 ILE A N 1
ATOM 6524 C CA . ILE A 1 854 ? -7.849 -8.943 -5.235 1.00 88.56 854 ILE A CA 1
ATOM 6525 C C . ILE A 1 854 ? -7.271 -8.995 -3.828 1.00 88.56 854 ILE A C 1
ATOM 6527 O O . ILE A 1 854 ? -6.438 -8.159 -3.492 1.00 88.56 854 ILE A O 1
ATOM 6531 N N . VAL A 1 855 ? -7.638 -9.986 -3.019 1.00 86.62 855 VAL A N 1
ATOM 6532 C CA . VAL A 1 855 ? -6.979 -10.187 -1.724 1.00 86.62 855 VAL A CA 1
ATOM 6533 C C . VAL A 1 855 ? -5.609 -10.861 -1.901 1.00 86.62 855 VAL A C 1
ATOM 6535 O O . VAL A 1 855 ? -5.449 -11.870 -2.594 1.00 86.62 855 VAL A O 1
ATOM 6538 N N . GLY A 1 856 ? -4.599 -10.271 -1.268 1.00 75.19 856 GLY A N 1
ATOM 6539 C CA . GLY A 1 856 ? -3.228 -10.751 -1.130 1.00 75.19 856 GLY A CA 1
ATOM 6540 C C . GLY A 1 856 ? -2.956 -11.452 0.208 1.00 75.19 856 GLY A C 1
ATOM 6541 O O . GLY A 1 856 ? -2.110 -12.354 0.231 1.00 75.19 856 GLY A O 1
ATOM 6542 N N . GLU A 1 857 ? -3.680 -11.087 1.281 1.00 76.06 857 GLU A N 1
ATOM 6543 C CA . GLU A 1 857 ? -3.752 -11.795 2.577 1.00 76.06 857 GLU A CA 1
ATOM 6544 C C . GLU A 1 857 ? -4.930 -11.357 3.477 1.00 76.06 857 GLU A C 1
ATOM 6546 O O . GLU A 1 857 ? -5.514 -10.292 3.297 1.00 76.06 857 GLU A O 1
ATOM 6551 N N . PHE A 1 858 ? -5.242 -12.167 4.493 1.00 77.00 858 PHE A N 1
ATOM 6552 C CA . PHE A 1 858 ? -5.988 -11.763 5.690 1.00 77.00 858 PHE A CA 1
ATOM 6553 C C . PHE A 1 858 ? -5.093 -11.993 6.919 1.00 77.00 858 PHE A C 1
ATOM 6555 O O . PHE A 1 858 ? -4.307 -12.939 6.939 1.00 77.00 858 PHE A O 1
ATOM 6562 N N . ASN A 1 859 ? -5.230 -11.177 7.965 1.00 70.31 859 ASN A N 1
ATOM 6563 C CA . ASN A 1 859 ? -4.492 -11.331 9.218 1.00 70.31 859 ASN A CA 1
ATOM 6564 C C . ASN A 1 859 ? -5.392 -11.059 10.438 1.00 70.31 859 ASN A C 1
ATOM 6566 O O . ASN A 1 859 ? -5.521 -9.940 10.945 1.00 70.31 859 ASN A O 1
ATOM 6570 N N . CYS A 1 860 ? -5.989 -12.120 10.961 1.00 63.03 860 CYS A N 1
ATOM 6571 C CA . CYS A 1 860 ? -6.931 -12.096 12.083 1.00 63.03 860 CYS A CA 1
ATOM 6572 C C . CYS A 1 860 ? -6.303 -12.201 13.480 1.00 63.03 860 CYS A C 1
ATOM 6574 O O . CYS A 1 860 ? -7.023 -12.152 14.472 1.00 63.03 860 CYS A O 1
ATOM 6576 N N . SER A 1 861 ? -4.977 -12.318 13.575 1.00 56.06 861 SER A N 1
ATOM 6577 C CA . SER A 1 861 ? -4.233 -12.264 14.836 1.00 56.06 861 SER A CA 1
ATOM 6578 C C . SER A 1 861 ? -3.029 -11.345 14.725 1.00 56.06 861 SER A C 1
ATOM 6580 O O . SER A 1 861 ? -2.199 -11.509 13.836 1.00 56.06 861 SER A O 1
ATOM 6582 N N . CYS A 1 862 ? -2.879 -10.455 15.699 1.00 49.47 862 CYS A N 1
ATOM 6583 C CA . CYS A 1 862 ? -1.582 -9.951 16.140 1.00 49.47 862 CYS A CA 1
ATOM 6584 C C . CYS A 1 862 ? -0.669 -9.238 15.108 1.00 49.47 862 CYS A C 1
ATOM 6586 O O . CYS A 1 862 ? 0.548 -9.191 15.271 1.00 49.47 862 CYS A O 1
ATOM 6588 N N . VAL A 1 863 ? -1.269 -8.550 14.134 1.00 42.72 863 VAL A N 1
ATOM 6589 C CA . VAL A 1 863 ? -0.626 -7.623 13.174 1.00 42.72 863 VAL A CA 1
ATOM 6590 C C . VAL A 1 863 ? -0.040 -6.375 13.844 1.00 42.72 863 VAL A C 1
ATOM 6592 O O . VAL A 1 863 ? -0.769 -5.420 14.078 1.00 42.72 863 VAL A O 1
ATOM 6595 N N . GLY A 1 864 ? 1.259 -6.343 14.143 1.00 36.91 864 GLY A N 1
ATOM 6596 C CA . GLY A 1 864 ? 1.919 -5.195 14.792 1.00 36.91 864 GLY A CA 1
ATOM 6597 C C . GLY A 1 864 ? 1.778 -3.830 14.081 1.00 36.91 864 GLY A C 1
ATOM 6598 O O . GLY A 1 864 ? 1.465 -3.746 12.896 1.00 36.91 864 GLY A O 1
ATOM 6599 N N . ILE A 1 865 ? 2.052 -2.746 14.820 1.00 34.22 865 ILE A N 1
ATOM 6600 C CA . ILE A 1 865 ? 2.071 -1.356 14.320 1.00 34.22 865 ILE A CA 1
ATOM 6601 C C . ILE A 1 865 ? 3.187 -1.142 13.280 1.00 34.22 865 ILE A C 1
ATOM 6603 O O . ILE A 1 865 ? 4.350 -1.423 13.563 1.00 34.22 865 ILE A O 1
ATOM 6607 N N . SER A 1 866 ? 2.882 -0.500 12.145 1.00 33.16 866 SER A N 1
ATOM 6608 C CA . SER A 1 866 ? 3.871 -0.118 11.116 1.00 33.16 866 SER A CA 1
ATOM 6609 C C . SER A 1 866 ? 4.996 0.789 11.654 1.00 33.16 866 SER A C 1
ATOM 6611 O O . SER A 1 866 ? 6.170 0.565 11.374 1.00 33.16 866 SER A O 1
ATOM 6613 N N . LYS A 1 867 ? 4.676 1.755 12.530 1.00 30.77 867 LYS A N 1
ATOM 6614 C CA . LYS A 1 867 ? 5.662 2.572 13.281 1.00 30.77 867 LYS A CA 1
ATOM 6615 C C . LYS A 1 867 ? 6.603 1.778 14.214 1.00 30.77 867 LYS A C 1
ATOM 6617 O O . LYS A 1 867 ? 7.541 2.372 14.734 1.00 30.77 867 LYS A O 1
ATOM 6622 N N . CYS A 1 868 ? 6.417 0.467 14.401 1.00 30.50 868 CYS A N 1
ATOM 6623 C CA . CYS A 1 868 ? 7.336 -0.402 15.151 1.00 30.50 868 CYS A CA 1
ATOM 6624 C C . CYS A 1 868 ? 8.302 -1.203 14.256 1.00 30.50 868 CYS A C 1
ATOM 6626 O O . CYS A 1 868 ? 9.110 -1.964 14.777 1.00 30.50 868 CYS A O 1
ATOM 6628 N N . LEU A 1 869 ? 8.287 -1.022 12.930 1.00 33.50 869 LEU A N 1
ATOM 6629 C CA . LEU A 1 869 ? 9.217 -1.710 12.018 1.00 33.50 869 LEU A CA 1
ATOM 6630 C C . LEU A 1 869 ? 10.689 -1.294 12.204 1.00 33.50 869 LEU A C 1
ATOM 6632 O O . LEU A 1 869 ? 11.583 -2.073 11.892 1.00 33.50 869 LEU A O 1
ATOM 6636 N N . ALA A 1 870 ? 10.937 -0.110 12.770 1.00 29.20 870 ALA A N 1
ATOM 6637 C CA . ALA A 1 870 ? 12.260 0.332 13.223 1.00 29.20 870 ALA A CA 1
ATOM 6638 C C . ALA A 1 870 ? 12.594 -0.091 14.674 1.00 29.20 870 ALA A C 1
ATOM 6640 O O . ALA A 1 870 ? 13.679 0.203 15.159 1.00 29.20 870 ALA A O 1
ATOM 6641 N N . ALA A 1 871 ? 11.674 -0.769 15.372 1.00 29.75 871 ALA A N 1
ATOM 6642 C CA . ALA A 1 871 ? 11.887 -1.347 16.705 1.00 29.75 871 ALA A CA 1
ATOM 6643 C C . ALA A 1 871 ? 12.137 -2.870 16.654 1.00 29.75 871 ALA A C 1
ATOM 6645 O O . ALA A 1 871 ? 12.148 -3.535 17.688 1.00 29.75 871 ALA A O 1
ATOM 6646 N N . TYR A 1 872 ? 12.322 -3.426 15.452 1.00 26.67 872 TYR A N 1
ATOM 6647 C CA . TYR A 1 872 ? 12.795 -4.790 15.249 1.00 26.67 872 TYR A CA 1
ATOM 6648 C C . TYR A 1 872 ? 14.324 -4.769 15.180 1.00 26.67 872 TYR A C 1
ATOM 6650 O O . TYR A 1 872 ? 14.887 -4.162 14.268 1.00 26.67 872 TYR A O 1
ATOM 6658 N N . CYS A 1 873 ? 14.999 -5.413 16.132 1.00 24.81 873 CYS A N 1
ATOM 6659 C CA . CYS A 1 873 ? 16.457 -5.505 16.125 1.00 24.81 873 CYS A CA 1
ATOM 6660 C C . CYS A 1 873 ? 16.936 -6.221 14.851 1.00 24.81 873 CYS A C 1
ATOM 6662 O O . CYS A 1 873 ? 16.558 -7.365 14.601 1.00 24.81 873 CYS A O 1
ATOM 6664 N N . LYS A 1 874 ? 17.778 -5.544 14.067 1.00 31.52 874 LYS A N 1
ATOM 6665 C CA . LYS A 1 874 ? 18.654 -6.167 13.070 1.00 31.52 874 LYS A CA 1
ATOM 6666 C C . LYS A 1 874 ? 20.072 -6.153 13.627 1.00 31.52 874 LYS A C 1
ATOM 6668 O O . LYS A 1 874 ? 20.473 -5.155 14.230 1.00 31.52 874 LYS A O 1
ATOM 6673 N N . ASP A 1 875 ? 20.817 -7.228 13.397 1.00 34.75 875 ASP A N 1
ATOM 6674 C CA . ASP A 1 875 ? 22.183 -7.392 13.908 1.00 34.75 875 ASP A CA 1
ATOM 6675 C C . ASP A 1 875 ? 23.175 -6.365 13.313 1.00 34.75 875 ASP A C 1
ATOM 6677 O O . ASP A 1 875 ? 24.226 -6.104 13.890 1.00 34.75 875 ASP A O 1
ATOM 6681 N N . ASP A 1 876 ? 22.805 -5.718 12.202 1.00 33.75 876 ASP A N 1
ATOM 6682 C CA . ASP A 1 876 ? 23.637 -4.801 11.409 1.00 33.75 876 ASP A CA 1
ATOM 6683 C C . ASP A 1 876 ? 23.699 -3.346 11.932 1.00 33.75 876 ASP A C 1
ATOM 6685 O O . ASP A 1 876 ? 23.998 -2.429 11.167 1.00 33.75 876 ASP A O 1
ATOM 6689 N N . THR A 1 877 ? 23.379 -3.086 13.205 1.00 27.17 877 THR A N 1
ATOM 6690 C CA . THR A 1 877 ? 23.441 -1.719 13.769 1.00 27.17 877 THR A CA 1
ATOM 6691 C C . THR A 1 877 ? 24.866 -1.409 14.252 1.00 27.17 877 THR A C 1
ATOM 6693 O O . THR A 1 877 ? 25.306 -2.039 15.216 1.00 27.17 877 THR A O 1
ATOM 6696 N N . PRO A 1 878 ? 25.605 -0.445 13.661 1.00 29.28 878 PRO A N 1
ATOM 6697 C CA . PRO A 1 878 ? 26.977 -0.167 14.079 1.00 29.28 878 PRO A CA 1
ATOM 6698 C C . PRO A 1 878 ? 27.028 0.436 15.485 1.00 29.28 878 PRO A C 1
ATOM 6700 O O . PRO A 1 878 ? 26.432 1.480 15.752 1.00 29.28 878 PRO A O 1
ATOM 6703 N N . THR A 1 879 ? 27.783 -0.193 16.385 1.00 32.69 879 THR A N 1
ATOM 6704 C CA . THR A 1 879 ? 28.179 0.423 17.655 1.00 32.69 879 THR A CA 1
ATOM 6705 C C . THR A 1 879 ? 29.381 1.335 17.421 1.00 32.69 879 THR A C 1
ATOM 6707 O O . THR A 1 879 ? 30.519 0.864 17.449 1.00 32.69 879 THR A O 1
ATOM 6710 N N . GLU A 1 880 ? 29.142 2.627 17.203 1.00 29.34 880 GLU A N 1
ATOM 6711 C CA . GLU A 1 880 ? 30.202 3.646 17.183 1.00 29.34 880 GLU A CA 1
ATOM 6712 C C . GLU A 1 880 ? 30.180 4.524 18.445 1.00 29.34 880 GLU A C 1
ATOM 6714 O O . GLU A 1 880 ? 29.164 4.629 19.137 1.00 29.34 880 GLU A O 1
ATOM 6719 N N . THR A 1 881 ? 31.356 5.064 18.776 1.00 30.91 881 THR A N 1
ATOM 6720 C CA . THR A 1 881 ? 31.735 5.670 20.068 1.00 30.91 881 THR A CA 1
ATOM 6721 C C . THR A 1 881 ? 31.767 7.190 20.045 1.00 30.91 881 THR A C 1
ATOM 6723 O O . THR A 1 881 ? 32.402 7.711 19.100 1.00 30.91 881 THR A O 1
#

Solvent-accessible surface area (backbone atoms only — not comparable to full-atom values): 47079 Å² total; per-residue (Å²): 55,58,96,75,74,42,52,88,47,78,75,73,83,58,65,51,67,44,72,41,77,71,46,64,92,89,56,55,82,96,70,54,43,66,41,80,73,45,78,42,66,72,93,67,76,58,74,55,30,58,50,4,37,44,41,95,93,40,61,73,20,27,71,83,57,30,52,72,66,39,45,52,51,44,36,50,54,12,38,51,37,14,48,52,51,47,63,52,47,74,76,61,76,72,82,83,75,89,70,90,86,64,67,74,80,48,78,66,68,80,84,53,65,81,67,59,96,68,56,89,46,68,50,69,52,79,43,78,34,38,87,86,40,75,49,24,37,103,56,16,10,54,43,43,46,51,36,46,55,42,35,44,39,37,8,29,33,73,56,46,21,32,54,46,76,42,59,45,71,82,84,50,41,36,36,38,37,30,44,43,91,41,69,68,28,33,36,42,35,33,39,27,94,94,52,94,62,60,48,88,94,70,68,36,48,75,48,81,42,57,63,83,44,71,91,48,40,60,56,53,56,44,40,66,72,64,47,52,85,42,47,44,47,74,72,74,36,65,89,55,79,68,53,60,51,33,37,40,29,33,32,54,66,45,64,91,87,55,56,71,89,70,54,43,67,42,82,77,46,80,43,66,77,89,74,70,68,74,53,52,56,49,29,52,62,39,99,91,40,71,82,40,35,80,84,58,30,54,74,70,35,43,50,54,47,50,54,51,52,52,48,35,51,52,50,53,48,46,60,65,55,71,67,62,72,92,37,34,32,38,30,33,31,36,39,92,42,65,69,29,31,30,40,28,30,35,25,91,99,48,91,59,60,48,93,89,67,70,36,49,76,49,78,43,58,64,80,41,72,93,47,34,61,56,47,53,43,37,67,64,67,17,20,91,23,9,31,16,4,82,43,39,40,65,38,51,64,26,34,35,36,49,22,20,35,30,69,68,48,63,92,88,58,55,72,91,72,50,45,67,49,36,47,30,27,54,27,30,34,31,43,53,76,48,32,53,47,6,40,41,43,94,93,39,67,66,18,27,68,84,57,27,53,71,68,35,45,52,53,38,34,55,33,8,32,32,54,12,47,56,50,56,72,70,62,88,71,64,63,98,59,66,44,73,78,81,58,84,81,49,72,81,77,45,78,59,67,74,83,52,64,83,66,40,66,71,25,57,35,40,34,34,38,38,28,57,58,20,80,88,41,73,70,29,32,100,59,14,11,58,41,45,45,49,39,37,54,39,33,47,31,36,4,23,33,74,58,42,17,20,44,44,85,43,58,65,49,65,93,44,46,68,49,48,55,60,49,52,72,71,31,48,31,38,38,61,62,56,47,87,61,46,46,45,70,52,72,33,62,54,69,63,49,38,52,51,50,48,51,38,45,75,72,72,24,46,51,30,46,36,50,66,50,38,55,44,46,43,23,50,63,34,48,45,50,38,9,83,38,79,46,23,47,77,71,30,44,77,28,52,46,62,68,55,36,53,65,45,47,28,24,50,50,20,36,40,48,29,29,41,32,40,29,72,71,62,68,33,49,57,28,35,41,40,35,55,68,83,68,80,52,37,96,46,84,68,78,42,59,56,57,56,80,44,47,32,42,35,31,37,28,46,70,57,56,69,56,75,43,32,48,43,16,51,48,35,18,41,43,72,8,82,43,99,65,24,57,88,80,84,65,92,65,68,54,26,43,35,51,79,20,59,92,67,58,9,18,40,33,43,31,68,50,40,82,47,29,53,73,22,33,41,23,31,9,20,43,37,66,17,42,13,19,22,26,26,23,20,18,22,89,97,40,65,32,43,28,77,82,57,64,33,45,49,22,3,38,42,45,32,34,37,91,42,45,34,41,0,52,33,22,26,49,72,29,44,83,43,42,40,46,48,61,74,34,68,88,55,79,62,35,65,30,21,28,37,26,28,34,39,61,48,66,88,91,55,54,63,84,72,49,42,46,25,59,76,48,43,33,34,59,50,41,64,46,76,92,45,50,85,72,56,90,63,93,86,66,84,90,80,133

Foldseek 3Di:
DVVVVPVPDDDALDKDWDWDFPDDPPPDPVRTDTDTPDIDRPPDDLPLLCQQFADPVRNQRHSVRRDPVSVVVLLVSLLSSLLVVVVVVVVVVDDEDDDPPADDDFPDLPLADDADPDAPYEEEDEDEAEPPDRLRDNQHGNRNDRRSVRSNQNSNRVSRYHYYYGYAYFDFKKKFKDFQLDTAKIKTWAQDVVDDYRDPPRPIDIDIDGLPPPLQVLVSCCCSPPPSLCVCVVVVNNVDGRDRIWMWMWTFRDDPPPPSNRTDIDTDDIGDPPDDLPQQCQQDADPVRNPRHSVSRDPVSVVSVVVSVVVSVVVVVVVVVLPAFPWKKKFKFFFLGTAKIKTWAADVVDRDRFPPRPIDIDIDGLCDPVLVLVSCCLSPVLFVQQLQFFFAPPFGAGGGAIKMWGFPDPPPDDSNRTDTFIFWMDWQPPQLVLLVQQFADPVRNQRHSVSRDPVSVVSLQSRLLRLLVVVVVVQDDFDPDFDAFPPVLDDDQFPDLPLADDADRRARFHEEEEEEFQPPDRCSDRQDGVRRDGSRPRSNQSSNRNSRHHYYYDYDDQVCLVSVLVSVLRGLEYEYHYFPCSCVSSPHDPVSNLVSQVVCVVSNRYYFPRVLCQVLQQWQVLQVLLLVALQHPVLKDKDFALVRCLVSVQQLQLAAWKWKAQGDDPQQARTKTKHQPVNNHDPDRPPGGDDQQTKIFMAGLNQRDTDIFGSQLLSCCQQPFDDPRNPDDPGPDRHNSNPPTVVVSRMMIMGHDQVQCQVFKWKWKDAFSHTHTTFTWHADVVGNHSGAPNNIGTTRRGSSGNDLRHNSVRRSVPNPCCSCVSSVRNVRTGGRIKMWMKDWRDDPPQPSNRTRIHTPHIRSHDDHDSSCSVVDDDPPDDDDD

Organism: NCBI:txid2562239

Sequence (881 aa):
MPSLGLSEEPIPLWWTTDFILASPEGTPADQEKWIVGEFNCSCVGISKCLAAYCKDDTPQASFKDIAADDLKEAQTYGDMMGSKALGILDAAACQPVDVSSLTRVAKDFAGLRPQPSSVCYKTALAQIYVRSAPYGGSDKSSNGHRYDSIPFANGMINAGMSCQLIHYTHEGELRYNMVVDTLVGIIHKKPKEGGISAVGGTGSIYTYYGPEETKFKALTENFLKRDLPHVMPSLGLAEEPIPLWWTTDFILASPAGTPADQEKWIVGEFNCSCVGISKCLAAYCKDDTPNATYYDIEASDLKDADAYGDLMGVKAKAILEQAQNPGELRYNMVVDTLVGIIHKKPKEGGISAVGGTGSIYTYYGPEETKFKALTENFLKRDLPHVMPSLGLAEEPIPLWWTTDFILASPEGTPADQEKWIVGEFNCSCVGISKCLAAYCKDDTPKASYNDIEPEDLKAAQAYGDLMGVKALGILQKSGTADGPVSVAAISQVAKDNLGLMSQPASPKFKCALAQIYVRNQPYGGSDKSSNGHRYDSIPFANGMINAGMSCQLIHYVHEEHAKFFDVCKNFAAIIVRCNPGQIKADGGDQAKFDDGMRAMRKLGIQVWPSPDVMEFMGAKDALCKVAHLNIGLEDTLAYYSPEEFAAGFKKTMAFQPRVIKQNRGSSGEGIWIIKLKKGDYCKSYGDRSCADDEVLDMMEANDNHSEEHTVAEFIEFCASGRTSKSGTWTSKGVGKYLEGGKAAGGQLVDQRFCPRIVEGELRYNMVVDTLVGIIHKKPKEGGISAVGGTGSIYTYYGPEETKFKALTENFLKRDLPHVMPSLGLAEEPIPLWWTTDFILASPEGTPADQEKWIVGEFNCSCVGISKCLAAYCKDDTPTET

Radius of gyration: 38.22 Å; Cα contacts (8 Å, |Δi|>4): 1864; chains: 1; bounding box: 80×78×114 Å